Protein AF-A0A973Q131-F1 (afdb_monomer)

Secondary structure (DSSP, 8-state):
-HHHHHHHHHHHHHHHHHHTTTTTTS-PPPGGGSHHHHHHHTS-HHHHHHHHHHHHHHHHH-SS--TTHHHHHHHTTS-----HHHHHHHHHHHHTSSTT-----HHHHHHHHHHHHTS-HHHHHHHHHHHHHHHHHGGGS-S-HHHHHHHHHHHHHTS---TTS--TTSS-TTSSHHHHHHHHTHHHHTSTTHHHHHHHHTT--SSSPPHHHHHHHHHHHHT-TTHHHHHHHHHHHHHTPPPEEEEEE-TTS-EEEEEES--HHHHHHHHHHHHHHHHHHHHTTSSSS-PPPHHHHHHHHHHHHHHHHSPGGG-SSS-S-HHHHHHHHHHHTT--HHHHHHHHHHHHHGGGT---HHHHHHHHHHHHHHHHHTTS-HHHHHGGG---TT--TTSEEEEE-TTS-EEEEEE-TTS-EEEEEE-TTS-EESS--TTHHHHSHHHHHHHHHHHHHHHHHHHHHHHHHHHHHHHT-EEEHHHHIIIIIT-TTHHHHHTTS-EEEE-GGGTTT----------PPPP--------------------------------------------------------------------------------------BTTTBEEEEEEEETTEEEEE-TTS-EEE--TTSEEEE--GGGS-HHHHHHHHHHHHHTT--BSSSSTT----PPPHHHHHH-S-B-TTTT-EEEHHHHHHHHHHTT-EEPPPBTTTTBSEEEEEEEEP-SSS-EEEEEEEEEE-GGG-B-TTSBBSEEEEEEEEEEEE-TTS--EE--GGGS-HHHHHHHHHHHHHHHHHHBGGG-TTGGG-TT-TTHHHHHHHHHSPPPHHHHHHHHHHHHHGGGSTTGGGEEEETTEEEEE-SS-EEEEETTT--EEETTTTEEE--PPPSS--GGGGGS--SB--SS-HHHHHHHHHHHHTTGGG---HHHHTTSPPPPGGGGG--SS-------

Foldseek 3Di:
DLVVLLVQLVVQLVVLQVVCPPDPVDDDDDLCVGSNSVSLVPDDLVSNLSSLLSLLLCCQQDPDDCRSLVVLVVSLVDPHQADLVSLLVLLCSLLPVPPRRFADEPSSLSNSLSRLVNYDLVSLVVCQVSLLSSLQCLVLHPDDPVSSVVSNVSSQVSQQDDPLRARQLQLHPQKPLSVVLCVVQSVLSSAWLQNVLLVLQLPAPDLDDDPVSLVVNVVSPVRGLSNQVSLLVSLVSLLPFDWIWGWDAHNRRDTDIDTARYYSRVLSSNLSSLSSLLVLCVVVVPDDRPGDPLLSSLVSLLSQLLQQQADDVLDDQHGSHPSSNLSSLVSLLPDADPSVLSSLQSLVVSVVRGRHPVSNVSSVVSLCSHQLVVLHDSLVSNLVPQDLLCFAQQLKHWDQAPQRKIWMWGQALLRQTAIWIQHNVRDIDRDDDPSCVPRVVVVVVVVVVSSVVLRVSSVVLLVSQVLQQLAQDKDFLQCCCVSACRRSRRNSQQLLFKKKWFDPVVVVPDPDDDDPDDDDDDDDDDDDDDDDDDDDDDDDDDDDDDDDDDDDDDDDDDDDDDDDDDDDDDDDDDDDDDDDDDDDDDDDDDDDDDDDDDDPDPDDQPADDFPPRMHMARWDDDPPFTWGQALVRGTGTRDRGMMMTGDACVSGDPVRLLSVLLSLVVVLSARQAQGSLAFADFQDPVLVVVFFWDFPQFFFKFQVVQLCVLCVVSQWDKDFDFPDPQHFKIKTKHFRNHRGQKTKMKIWIKGAPVVQDADPVGTGRMITTGIIGMWMDGNPDDTDTGTPVPQDSSSVTSVVSSVCVSSLCRGPLQQLCSCVPPPNPCVPVSVCQVQHAADSSLVSLLSQCVSFLCVDPQVVAWDDDHQWIWGDAQQFIWTQGSSRRWIATPDPRHTFRDDDDPQDDPVLVPTRDSYDDRCDSSSSNVVVRVCRNHVVPDDPCSRVVSTGDGDPVVPPPPPDDDDDDDD

pLDDT: mean 78.22, std 21.11, range [23.59, 98.5]

Radius of gyration: 39.35 Å; Cα contacts (8 Å, |Δi|>4): 1500; chains: 1; bounding box: 102×89×124 Å

Structure (mmCIF, N/CA/C/O backbone):
data_AF-A0A973Q131-F1
#
_entry.id   AF-A0A973Q131-F1
#
loop_
_atom_site.group_PDB
_atom_site.id
_atom_site.type_symbol
_atom_site.label_atom_id
_atom_site.label_alt_id
_atom_site.label_comp_id
_atom_site.label_asym_id
_atom_site.label_entity_id
_atom_site.label_seq_id
_atom_site.pdbx_PDB_ins_code
_atom_site.Cartn_x
_atom_site.Cartn_y
_atom_site.Cartn_z
_atom_site.occupancy
_atom_site.B_iso_or_equiv
_atom_site.auth_seq_id
_atom_site.auth_comp_id
_atom_site.auth_asym_id
_atom_site.auth_atom_id
_atom_site.pdbx_PDB_model_num
ATOM 1 N N . MET A 1 1 ? 30.524 19.288 -63.858 1.00 65.75 1 MET A N 1
ATOM 2 C CA . MET A 1 1 ? 30.103 17.872 -63.722 1.00 65.75 1 MET A CA 1
ATOM 3 C C . MET A 1 1 ? 29.167 17.639 -62.530 1.00 65.75 1 MET A C 1
ATOM 5 O O . MET A 1 1 ? 28.009 17.323 -62.766 1.00 65.75 1 MET A O 1
ATOM 9 N N . ALA A 1 2 ? 29.603 17.860 -61.280 1.00 70.31 2 ALA A N 1
ATOM 10 C CA . ALA A 1 2 ? 28.833 17.534 -60.063 1.00 70.31 2 ALA A CA 1
ATOM 11 C C . ALA A 1 2 ? 27.379 18.064 -60.026 1.00 70.31 2 ALA A C 1
ATOM 13 O O . ALA A 1 2 ? 26.468 17.315 -59.687 1.00 70.31 2 ALA A O 1
ATOM 14 N N . ILE A 1 3 ? 27.134 19.309 -60.457 1.00 77.56 3 ILE A N 1
ATOM 15 C CA . ILE A 1 3 ? 25.781 19.905 -60.529 1.00 77.56 3 ILE A CA 1
ATOM 16 C C . ILE A 1 3 ? 24.842 19.093 -61.445 1.00 77.56 3 ILE A C 1
ATOM 18 O O . ILE A 1 3 ? 23.677 18.875 -61.117 1.00 77.56 3 ILE A O 1
ATOM 22 N N . LEU A 1 4 ? 25.350 18.588 -62.576 1.00 82.38 4 LEU A N 1
ATOM 23 C CA . LEU A 1 4 ? 24.574 17.762 -63.508 1.00 82.38 4 LEU A CA 1
ATOM 24 C C . LEU A 1 4 ? 24.273 16.379 -62.917 1.00 82.38 4 LEU A C 1
ATOM 26 O O . LEU A 1 4 ? 23.176 15.857 -63.121 1.00 82.38 4 LEU A O 1
ATOM 30 N N . LEU A 1 5 ? 25.214 15.803 -62.160 1.00 83.94 5 LEU A N 1
ATOM 31 C CA . LEU A 1 5 ? 25.015 14.542 -61.444 1.00 83.94 5 LEU A CA 1
ATOM 32 C C . LEU A 1 5 ? 23.944 14.693 -60.352 1.00 83.94 5 LEU A C 1
ATOM 34 O O . LEU A 1 5 ? 22.986 13.923 -60.346 1.00 83.94 5 LEU A O 1
ATOM 38 N N . ALA A 1 6 ? 24.028 15.733 -59.517 1.00 84.44 6 ALA A N 1
ATOM 39 C CA . ALA A 1 6 ? 23.012 16.067 -58.515 1.00 84.44 6 ALA A CA 1
ATOM 40 C C . ALA A 1 6 ? 21.615 16.249 -59.143 1.00 84.44 6 ALA A C 1
ATOM 42 O O . ALA A 1 6 ? 20.638 15.647 -58.696 1.00 84.44 6 ALA A O 1
ATOM 43 N N . ALA A 1 7 ? 21.515 16.986 -60.255 1.00 85.00 7 ALA A N 1
ATOM 44 C CA . ALA A 1 7 ? 20.255 17.161 -60.979 1.00 85.00 7 ALA A CA 1
ATOM 45 C C . ALA A 1 7 ? 19.725 15.859 -61.619 1.00 85.00 7 ALA A C 1
ATOM 47 O O . ALA A 1 7 ? 18.514 15.709 -61.803 1.00 85.00 7 ALA A O 1
ATOM 48 N N . ARG A 1 8 ? 20.591 14.907 -62.000 1.00 86.81 8 ARG A N 1
ATOM 49 C CA . ARG A 1 8 ? 20.172 13.564 -62.455 1.00 86.81 8 ARG A CA 1
ATOM 50 C C . ARG A 1 8 ? 19.682 12.710 -61.283 1.00 86.81 8 ARG A C 1
ATOM 52 O O . ARG A 1 8 ? 18.611 12.122 -61.400 1.00 86.81 8 ARG A O 1
ATOM 59 N N . LEU A 1 9 ? 20.399 12.709 -60.158 1.00 85.38 9 LEU A N 1
ATOM 60 C CA . LEU A 1 9 ? 20.030 11.987 -58.935 1.00 85.38 9 LEU A CA 1
ATOM 61 C C . LEU A 1 9 ? 18.691 12.475 -58.366 1.00 85.38 9 LEU A C 1
ATOM 63 O O . LEU A 1 9 ? 17.813 11.656 -58.112 1.00 85.38 9 LEU A O 1
ATOM 67 N N . ASN A 1 10 ? 18.475 13.791 -58.270 1.00 84.19 10 ASN A N 1
ATOM 68 C CA . ASN A 1 10 ? 17.210 14.353 -57.779 1.00 84.19 10 ASN A CA 1
ATOM 69 C C . ASN A 1 10 ? 16.024 13.995 -58.690 1.00 84.19 10 ASN A C 1
ATOM 71 O O . ASN A 1 10 ? 14.941 13.682 -58.198 1.00 84.19 10 ASN A O 1
ATOM 75 N N . ARG A 1 11 ? 16.223 13.959 -60.018 1.00 84.44 11 ARG A N 1
ATOM 76 C CA . ARG A 1 11 ? 15.192 13.498 -60.966 1.00 84.44 11 ARG A CA 1
ATOM 77 C C . ARG A 1 11 ? 14.922 11.996 -60.868 1.00 84.44 11 ARG A C 1
ATOM 79 O O . ARG A 1 11 ? 13.764 11.606 -60.973 1.00 84.44 11 ARG A O 1
ATOM 86 N N . ALA A 1 12 ? 15.948 11.173 -60.645 1.00 83.06 12 ALA A N 1
ATOM 87 C CA . ALA A 1 12 ? 15.788 9.738 -60.415 1.00 83.06 12 ALA A CA 1
ATOM 88 C C . ALA A 1 12 ? 15.027 9.467 -59.102 1.00 83.06 12 ALA A C 1
ATOM 90 O O . ALA A 1 12 ? 13.991 8.810 -59.132 1.00 83.06 12 ALA A O 1
ATOM 91 N N . MET A 1 13 ? 15.439 10.087 -57.987 1.00 80.44 13 MET A N 1
ATOM 92 C CA . MET A 1 13 ? 14.739 9.997 -56.695 1.00 80.44 13 MET A CA 1
ATOM 93 C C . MET A 1 13 ? 13.278 10.455 -56.773 1.00 80.44 13 MET A C 1
ATOM 95 O O . MET A 1 13 ? 12.404 9.835 -56.171 1.00 80.44 13 MET A O 1
ATOM 99 N N . ALA A 1 14 ? 12.989 11.527 -57.518 1.00 77.00 14 ALA A N 1
ATOM 100 C CA . ALA A 1 14 ? 11.626 12.031 -57.685 1.00 77.00 14 ALA A CA 1
ATOM 101 C C . ALA A 1 14 ? 10.723 11.105 -58.524 1.00 77.00 14 ALA A C 1
ATOM 103 O O . ALA A 1 14 ? 9.500 11.220 -58.434 1.00 77.00 14 ALA A O 1
ATOM 104 N N . ARG A 1 15 ? 11.304 10.213 -59.339 1.00 75.56 15 ARG A N 1
ATOM 105 C CA . ARG A 1 15 ? 10.580 9.186 -60.103 1.00 75.56 15 ARG A CA 1
ATOM 106 C C . ARG A 1 15 ? 10.419 7.906 -59.293 1.00 75.56 15 ARG A C 1
ATOM 108 O O . ARG A 1 15 ? 9.284 7.489 -59.086 1.00 75.56 15 ARG A O 1
ATOM 115 N N . ASP A 1 16 ? 11.508 7.388 -58.723 1.00 72.81 16 ASP A N 1
ATOM 116 C CA . ASP A 1 16 ? 11.469 6.242 -57.805 1.00 72.81 16 ASP A CA 1
ATOM 117 C C . ASP A 1 16 ? 10.469 6.513 -56.662 1.00 72.81 16 ASP A C 1
ATOM 119 O O . ASP A 1 16 ? 9.586 5.708 -56.396 1.00 72.81 16 ASP A O 1
ATOM 123 N N . GLY A 1 17 ? 10.501 7.709 -56.064 1.00 63.72 17 GLY A N 1
ATOM 124 C CA . GLY A 1 17 ? 9.565 8.136 -55.017 1.00 63.72 17 GLY A CA 1
ATOM 125 C C . GLY A 1 17 ? 8.120 8.416 -55.464 1.00 63.72 17 GLY A C 1
ATOM 126 O O . GLY A 1 17 ? 7.289 8.705 -54.604 1.00 63.72 17 GLY A O 1
ATOM 127 N N . LYS A 1 18 ? 7.807 8.369 -56.768 1.00 61.19 18 LYS A N 1
ATOM 128 C CA . LYS A 1 18 ? 6.427 8.346 -57.296 1.00 61.19 18 LYS A CA 1
ATOM 129 C C . LYS A 1 18 ? 5.943 6.913 -57.527 1.00 61.19 18 LYS A C 1
ATOM 131 O O . LYS A 1 18 ? 4.793 6.624 -57.225 1.00 61.19 18 LYS A O 1
ATOM 136 N N . GLU A 1 19 ? 6.817 6.028 -58.007 1.00 54.75 19 GLU A N 1
ATOM 137 C CA . GLU A 1 19 ? 6.521 4.599 -58.206 1.00 54.75 19 GLU A CA 1
ATOM 138 C C . GLU A 1 19 ? 6.392 3.838 -56.869 1.00 54.75 19 GLU A C 1
ATOM 140 O O . GLU A 1 19 ? 5.532 2.978 -56.710 1.00 54.75 19 GLU A O 1
ATOM 145 N N . VAL A 1 20 ? 7.197 4.204 -55.866 1.00 50.75 20 VAL A N 1
ATOM 146 C CA . VAL A 1 20 ? 7.255 3.573 -54.530 1.00 50.75 20 VAL A CA 1
ATOM 147 C C . VAL A 1 20 ? 5.973 3.735 -53.696 1.00 50.75 20 VAL A C 1
ATOM 149 O O . VAL A 1 20 ? 5.786 3.010 -52.719 1.00 50.75 20 VAL A O 1
ATOM 152 N N . GLY A 1 21 ? 5.062 4.635 -54.081 1.00 43.19 21 GLY A N 1
ATOM 153 C CA . GLY A 1 21 ? 3.852 4.969 -53.318 1.00 43.19 21 GLY A CA 1
ATOM 154 C C . GLY A 1 21 ? 2.820 3.844 -53.142 1.00 43.19 21 GLY A C 1
ATOM 155 O O . GLY A 1 21 ? 1.849 4.057 -52.421 1.00 43.19 21 GLY A O 1
ATOM 156 N N . GLN A 1 22 ? 3.000 2.679 -53.780 1.00 41.00 22 GLN A N 1
ATOM 157 C CA . GLN A 1 22 ? 2.048 1.557 -53.720 1.00 41.00 22 GLN A CA 1
ATOM 158 C C . GLN A 1 22 ? 2.646 0.203 -53.276 1.00 41.00 22 GLN A C 1
ATOM 160 O O . GLN A 1 22 ? 1.898 -0.620 -52.754 1.00 41.00 22 GLN A O 1
ATOM 165 N N . GLU A 1 23 ? 3.958 -0.044 -53.411 1.00 39.41 23 GLU A N 1
ATOM 166 C CA . GLU A 1 23 ? 4.526 -1.402 -53.227 1.00 39.41 23 GLU A CA 1
ATOM 167 C C . GLU A 1 23 ? 5.399 -1.615 -51.977 1.00 39.41 23 GLU A C 1
ATOM 169 O O . GLU A 1 23 ? 5.463 -2.731 -51.467 1.00 39.41 23 GLU A O 1
ATOM 174 N N . VAL A 1 24 ? 6.055 -0.587 -51.421 1.00 42.12 24 VAL A N 1
ATOM 175 C CA . VAL A 1 24 ? 7.143 -0.793 -50.426 1.00 42.12 24 VAL A CA 1
ATOM 176 C C . VAL A 1 24 ? 6.675 -1.314 -49.051 1.00 42.12 24 VAL A C 1
ATOM 178 O O . VAL A 1 24 ? 7.488 -1.737 -48.230 1.00 42.12 24 VAL A O 1
ATOM 181 N N . ALA A 1 25 ? 5.365 -1.428 -48.819 1.00 40.25 25 ALA A N 1
ATOM 182 C CA . ALA A 1 25 ? 4.831 -2.210 -47.700 1.00 40.25 25 ALA A CA 1
ATOM 183 C C . ALA A 1 25 ? 5.041 -3.739 -47.850 1.00 40.25 25 ALA A C 1
ATOM 185 O O . ALA A 1 25 ? 4.879 -4.465 -46.867 1.00 40.25 25 ALA A O 1
ATOM 186 N N . LYS A 1 26 ? 5.376 -4.247 -49.050 1.00 37.69 26 LYS A N 1
ATOM 187 C CA . LYS A 1 26 ? 5.462 -5.685 -49.367 1.00 37.69 26 LYS A CA 1
ATOM 188 C C . LYS A 1 26 ? 6.632 -6.050 -50.302 1.00 37.69 26 LYS A C 1
ATOM 190 O O . LYS A 1 26 ? 6.423 -6.409 -51.452 1.00 37.69 26 LYS A O 1
ATOM 195 N N . GLY A 1 27 ? 7.842 -6.113 -49.746 1.00 42.28 27 GLY A N 1
ATOM 196 C CA . GLY A 1 27 ? 8.954 -6.873 -50.344 1.00 42.28 27 GLY A CA 1
ATOM 197 C C . GLY A 1 27 ? 9.771 -6.131 -51.409 1.00 42.28 27 GLY A C 1
ATOM 198 O O . GLY A 1 27 ? 9.270 -5.298 -52.150 1.00 42.28 27 GLY A O 1
ATOM 199 N N . GLY A 1 28 ? 11.077 -6.393 -51.419 1.00 53.66 28 GLY A N 1
ATOM 200 C CA . GLY A 1 28 ? 12.060 -5.609 -52.161 1.00 53.66 28 GLY A CA 1
ATOM 201 C C . GLY A 1 28 ? 11.977 -5.726 -53.684 1.00 53.66 28 GLY A C 1
ATOM 202 O O . GLY A 1 28 ? 12.092 -6.820 -54.224 1.00 53.66 28 GLY A O 1
ATOM 203 N N . ARG A 1 29 ? 11.938 -4.567 -54.352 1.00 56.38 29 ARG A N 1
ATOM 204 C CA . ARG A 1 29 ? 12.684 -4.381 -55.607 1.00 56.38 29 ARG A CA 1
ATOM 205 C C . ARG A 1 29 ? 14.177 -4.376 -55.279 1.00 56.38 29 ARG A C 1
ATOM 207 O O . ARG A 1 29 ? 14.579 -3.791 -54.263 1.00 56.38 29 ARG A O 1
ATOM 214 N N . GLU A 1 30 ? 15.006 -4.984 -56.117 1.00 65.88 30 GLU A N 1
ATOM 215 C CA . GLU A 1 30 ? 16.453 -4.893 -55.937 1.00 65.88 30 GLU A CA 1
ATOM 216 C C . GLU A 1 30 ? 16.937 -3.464 -56.214 1.00 65.88 30 GLU A C 1
ATOM 218 O O . GLU A 1 30 ? 16.391 -2.740 -57.049 1.00 65.88 30 GLU A O 1
ATOM 223 N N . PHE A 1 31 ? 18.000 -3.025 -55.528 1.00 73.12 31 PHE A N 1
ATOM 224 C CA . PHE A 1 31 ? 18.518 -1.665 -55.718 1.00 73.12 31 PHE A CA 1
ATOM 225 C C . PHE A 1 31 ? 18.851 -1.381 -57.189 1.00 73.12 31 PHE A C 1
ATOM 227 O O . PHE A 1 31 ? 18.526 -0.303 -57.685 1.00 73.12 31 PHE A O 1
ATOM 234 N N . ALA A 1 32 ? 19.419 -2.365 -57.894 1.00 75.31 32 ALA A N 1
ATOM 235 C CA . ALA A 1 32 ? 19.768 -2.284 -59.310 1.00 75.31 32 ALA A CA 1
ATOM 236 C C . ALA A 1 32 ? 18.570 -2.013 -60.246 1.00 75.31 32 ALA A C 1
ATOM 238 O O . ALA A 1 32 ? 18.770 -1.522 -61.355 1.00 75.31 32 ALA A O 1
ATOM 239 N N . GLU A 1 33 ? 17.335 -2.269 -59.809 1.00 74.81 33 GLU A N 1
ATOM 240 C CA . GLU A 1 33 ? 16.113 -2.060 -60.596 1.00 74.81 33 GLU A CA 1
ATOM 241 C C . GLU A 1 33 ? 15.548 -0.635 -60.465 1.00 74.81 33 GLU A C 1
ATOM 243 O O . GLU A 1 33 ? 14.738 -0.201 -61.292 1.00 74.81 33 GLU A O 1
ATOM 2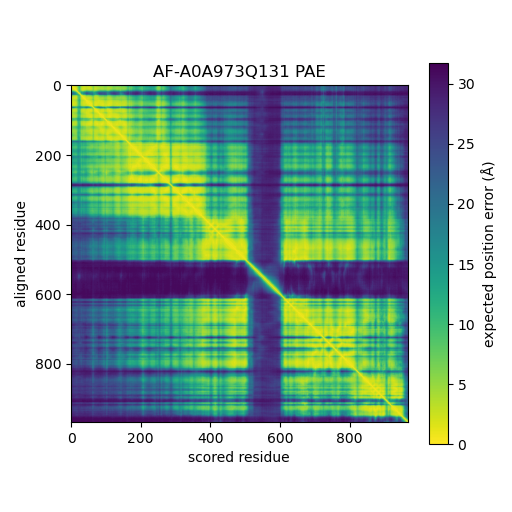48 N N . THR A 1 34 ? 15.989 0.121 -59.456 1.00 79.38 34 THR A N 1
ATOM 249 C CA . THR A 1 34 ? 15.594 1.524 -59.245 1.00 79.38 34 THR A CA 1
ATOM 250 C C . THR A 1 34 ? 16.296 2.462 -60.236 1.00 79.38 34 THR A C 1
ATOM 252 O O . THR A 1 34 ? 17.397 2.171 -60.717 1.00 79.38 34 THR A O 1
ATOM 255 N N . GLN A 1 35 ? 15.700 3.617 -60.555 1.00 82.56 35 GLN A N 1
ATOM 256 C CA . GLN A 1 35 ? 16.344 4.603 -61.434 1.00 82.56 35 GLN A CA 1
ATOM 257 C C . GLN A 1 35 ? 17.601 5.194 -60.780 1.00 82.56 35 GLN A C 1
ATOM 259 O O . GLN A 1 35 ? 18.595 5.427 -61.474 1.00 82.56 35 GLN A O 1
ATOM 264 N N . VAL A 1 36 ? 17.592 5.389 -59.455 1.00 82.81 36 VAL A N 1
ATOM 265 C CA . VAL A 1 36 ? 18.784 5.785 -58.689 1.00 82.81 36 VAL A CA 1
ATOM 266 C C . VAL A 1 36 ? 19.852 4.692 -58.733 1.00 82.81 36 VAL A C 1
ATOM 268 O O . VAL A 1 36 ? 21.009 5.011 -58.986 1.00 82.81 36 VAL A O 1
ATOM 271 N N . GLY A 1 37 ? 19.497 3.420 -58.541 1.00 81.06 37 GLY A N 1
ATOM 272 C CA . GLY A 1 37 ? 20.459 2.317 -58.534 1.00 81.06 37 GLY A CA 1
ATOM 273 C C . GLY A 1 37 ? 21.086 2.039 -59.895 1.00 81.06 37 GLY A C 1
ATOM 274 O O . GLY A 1 37 ? 22.312 1.972 -59.973 1.00 81.06 37 GLY A O 1
ATOM 275 N N . ARG A 1 38 ? 20.299 2.004 -60.983 1.00 84.44 38 ARG A N 1
ATOM 276 C CA . ARG A 1 38 ? 20.845 1.940 -62.355 1.00 84.44 38 ARG A CA 1
ATOM 277 C C . ARG A 1 38 ? 21.828 3.075 -62.631 1.00 84.44 38 ARG A C 1
ATOM 279 O O . ARG A 1 38 ? 22.879 2.845 -63.223 1.00 84.44 38 ARG A O 1
ATOM 286 N N . LEU A 1 39 ? 21.499 4.294 -62.193 1.00 85.88 39 LEU A N 1
ATOM 287 C CA . LEU A 1 39 ? 22.383 5.444 -62.352 1.00 85.88 39 LEU A CA 1
ATOM 288 C C . LEU A 1 39 ? 23.666 5.272 -61.530 1.00 85.88 39 LEU A C 1
ATOM 290 O O . LEU A 1 39 ? 24.743 5.386 -62.095 1.00 85.88 39 LEU A O 1
ATOM 294 N N . VAL A 1 40 ? 23.554 4.983 -60.230 1.00 84.50 40 VAL A N 1
ATOM 295 C CA . VAL A 1 40 ? 24.675 4.905 -59.276 1.00 84.50 40 VAL A CA 1
ATOM 296 C C . VAL A 1 40 ? 25.629 3.747 -59.575 1.00 84.50 40 VAL A C 1
ATOM 298 O O . VAL A 1 40 ? 26.842 3.943 -59.535 1.00 84.50 40 VAL A O 1
ATOM 301 N N . LEU A 1 41 ? 25.121 2.554 -59.894 1.00 82.25 41 LEU A N 1
ATOM 302 C CA . LEU A 1 41 ? 25.963 1.381 -60.163 1.00 82.25 41 LEU A CA 1
ATOM 303 C C . LEU A 1 41 ? 26.797 1.539 -61.447 1.00 82.25 41 LEU A C 1
ATOM 305 O O . LEU A 1 41 ? 27.894 0.991 -61.523 1.00 82.25 41 LEU A O 1
ATOM 309 N N . GLY A 1 42 ? 26.323 2.335 -62.413 1.00 84.81 42 GLY A N 1
ATOM 310 C CA . GLY A 1 42 ? 27.051 2.672 -63.641 1.00 84.81 42 GLY A CA 1
ATOM 311 C C . GLY A 1 42 ? 28.088 3.800 -63.510 1.00 84.81 42 GLY A C 1
ATOM 312 O O . GLY A 1 42 ? 28.754 4.116 -64.492 1.00 84.81 42 GLY A O 1
ATOM 313 N N . LEU A 1 43 ? 28.233 4.432 -62.339 1.00 88.75 43 LEU A N 1
ATOM 314 C CA . LEU A 1 43 ? 29.200 5.519 -62.120 1.00 88.75 43 LEU A CA 1
ATOM 315 C C . LEU A 1 43 ? 30.622 5.001 -61.843 1.00 88.75 43 LEU A C 1
ATOM 317 O O . LEU A 1 43 ? 30.809 3.880 -61.358 1.00 88.75 43 LEU A O 1
ATOM 321 N N . SER A 1 44 ? 31.621 5.862 -62.069 1.00 90.88 44 SER A N 1
ATOM 322 C CA . SER A 1 44 ? 32.992 5.684 -61.564 1.00 90.88 44 SER A CA 1
ATOM 323 C C . SER A 1 44 ? 33.031 5.743 -60.025 1.00 90.88 44 SER A C 1
ATOM 325 O O . SER A 1 44 ? 32.101 6.263 -59.413 1.00 90.88 44 SER A O 1
ATOM 327 N N . GLU A 1 45 ? 34.085 5.244 -59.364 1.00 90.94 45 GLU A N 1
ATOM 328 C CA . GLU A 1 45 ? 34.194 5.343 -57.891 1.00 90.94 45 GLU A CA 1
ATOM 329 C C . GLU A 1 45 ? 34.111 6.799 -57.378 1.00 90.94 45 GLU A C 1
ATOM 331 O O . GLU A 1 45 ? 33.278 7.050 -56.499 1.00 90.94 45 GLU A O 1
ATOM 336 N N . PRO A 1 46 ? 34.837 7.784 -57.953 1.00 90.25 46 PRO A N 1
ATOM 337 C CA . PRO A 1 46 ? 34.710 9.180 -57.537 1.00 90.25 46 PRO A CA 1
ATOM 338 C C . PRO A 1 46 ? 33.296 9.743 -57.712 1.00 90.25 46 PRO A C 1
ATOM 340 O O . PRO A 1 46 ? 32.815 10.477 -56.845 1.00 90.25 46 PRO A O 1
ATOM 343 N N . ASP A 1 47 ? 32.605 9.368 -58.792 1.00 89.38 47 ASP A N 1
ATOM 344 C CA . ASP A 1 47 ? 31.226 9.791 -59.045 1.00 89.38 47 ASP A CA 1
ATOM 345 C C . ASP A 1 47 ? 30.220 9.085 -58.115 1.00 89.38 47 ASP A C 1
ATOM 347 O O . ASP A 1 47 ? 29.254 9.716 -57.684 1.00 89.38 47 ASP A O 1
ATOM 351 N N . ARG A 1 48 ? 30.446 7.817 -57.728 1.00 90.75 48 ARG A N 1
ATOM 352 C CA . ARG A 1 48 ? 29.648 7.121 -56.693 1.00 90.75 48 ARG A CA 1
ATOM 353 C C . ARG A 1 48 ? 29.807 7.785 -55.332 1.00 90.75 48 ARG A C 1
ATOM 355 O O . ARG A 1 48 ? 28.811 7.989 -54.641 1.00 90.75 48 ARG A O 1
ATOM 362 N N . ARG A 1 49 ? 31.031 8.169 -54.960 1.00 92.56 49 ARG A N 1
ATOM 363 C CA . ARG A 1 49 ? 31.314 8.906 -53.720 1.00 92.56 49 ARG A CA 1
ATOM 364 C C . ARG A 1 49 ? 30.653 10.287 -53.725 1.00 92.56 49 ARG A C 1
ATOM 366 O O . ARG A 1 49 ? 30.003 10.658 -52.748 1.00 92.56 49 ARG A O 1
ATOM 373 N N . ALA A 1 50 ? 30.724 11.013 -54.843 1.00 91.00 50 ALA A N 1
ATOM 374 C CA . ALA A 1 50 ? 30.001 12.275 -55.021 1.00 91.00 50 ALA A CA 1
ATOM 375 C C . ALA A 1 50 ? 28.471 12.086 -54.950 1.00 91.00 50 ALA A C 1
ATOM 377 O O . ALA A 1 50 ? 27.780 12.879 -54.307 1.00 91.00 50 ALA A O 1
ATOM 378 N N . ALA A 1 51 ? 27.939 11.012 -55.545 1.00 90.25 51 ALA A N 1
ATOM 379 C CA . ALA A 1 51 ? 26.528 10.653 -55.445 1.00 90.25 51 ALA A CA 1
ATOM 380 C C . ALA A 1 51 ? 26.116 10.325 -54.000 1.00 90.25 51 ALA A C 1
ATOM 382 O O . ALA A 1 51 ? 25.064 10.781 -53.562 1.00 90.25 51 ALA A O 1
ATOM 383 N N . ALA A 1 52 ? 26.945 9.609 -53.236 1.00 92.19 52 ALA A N 1
ATOM 384 C CA . ALA A 1 52 ? 26.693 9.301 -51.829 1.00 92.19 52 ALA A CA 1
ATOM 385 C C . ALA A 1 52 ? 26.679 10.557 -50.943 1.00 92.19 52 ALA A C 1
ATOM 387 O O . ALA A 1 52 ? 25.745 10.739 -50.160 1.00 92.19 52 ALA A O 1
ATOM 388 N N . LEU A 1 53 ? 27.642 11.470 -51.122 1.00 93.00 53 LEU A N 1
ATOM 389 C CA . LEU A 1 53 ? 27.645 12.770 -50.439 1.00 93.00 53 LEU A CA 1
ATOM 390 C C . LEU A 1 53 ? 26.396 13.594 -50.775 1.00 93.00 53 LEU A C 1
ATOM 392 O O . LEU A 1 53 ? 25.841 14.232 -49.879 1.00 93.00 53 LEU A O 1
ATOM 396 N N . HIS A 1 54 ? 25.938 13.575 -52.029 1.00 91.00 54 HIS A N 1
ATOM 397 C CA . HIS A 1 54 ? 24.722 14.277 -52.449 1.00 91.00 54 HIS A CA 1
ATOM 398 C C . HIS A 1 54 ? 23.456 13.642 -51.853 1.00 91.00 54 HIS A C 1
ATOM 400 O O . HIS A 1 54 ? 22.720 14.301 -51.122 1.00 91.00 54 HIS A O 1
ATOM 406 N N . LEU A 1 55 ? 23.241 12.343 -52.076 1.00 89.38 55 LEU A N 1
ATOM 407 C CA . LEU A 1 55 ? 22.057 11.608 -51.613 1.00 89.38 55 LEU A CA 1
ATOM 408 C C . LEU A 1 55 ? 21.908 11.637 -50.084 1.00 89.38 55 LEU A C 1
ATOM 410 O O . LEU A 1 55 ? 20.803 11.827 -49.586 1.00 89.38 55 LEU A O 1
ATOM 414 N N . HIS A 1 56 ? 23.009 11.530 -49.334 1.00 91.44 56 HIS A N 1
ATOM 415 C CA . HIS A 1 56 ? 22.983 11.662 -47.875 1.00 91.44 56 HIS A CA 1
ATOM 416 C C . HIS A 1 56 ? 22.573 13.071 -47.416 1.00 91.44 56 HIS A C 1
ATOM 418 O O . HIS A 1 56 ? 21.889 13.221 -46.408 1.00 91.44 56 HIS A O 1
ATOM 424 N N . LYS A 1 57 ? 22.956 14.124 -48.155 1.00 89.62 57 LYS A N 1
ATOM 425 C CA . LYS A 1 57 ? 22.560 15.506 -47.838 1.00 89.62 57 LYS A CA 1
ATOM 426 C C . LYS A 1 57 ? 21.061 15.706 -48.054 1.00 89.62 57 LYS A C 1
ATOM 428 O O . LYS A 1 57 ? 20.395 16.240 -47.172 1.00 89.62 57 LYS A O 1
ATOM 433 N N . GLU A 1 58 ? 20.548 15.261 -49.199 1.00 86.69 58 GLU A N 1
ATOM 434 C CA . GLU A 1 58 ? 19.119 15.330 -49.532 1.00 86.69 58 GLU A CA 1
ATOM 435 C C . GLU A 1 58 ? 18.276 14.529 -48.527 1.00 86.69 58 GLU A C 1
ATOM 437 O O . GLU A 1 58 ? 17.276 15.039 -48.026 1.00 86.69 58 GLU A O 1
ATOM 442 N N . LEU A 1 59 ? 18.730 13.325 -48.152 1.00 86.00 59 LEU A N 1
ATOM 443 C CA . LEU A 1 59 ? 18.100 12.497 -47.122 1.00 86.00 59 LEU A CA 1
ATOM 444 C C . LEU A 1 59 ? 17.985 13.259 -45.790 1.00 86.00 59 LEU A C 1
ATOM 446 O O . LEU A 1 59 ? 16.879 13.400 -45.270 1.00 86.00 59 LEU A O 1
ATOM 450 N N . CYS A 1 60 ? 19.087 13.823 -45.279 1.00 86.25 60 CYS A N 1
ATOM 451 C CA . CYS A 1 60 ? 19.097 14.586 -44.024 1.00 86.25 60 CYS A CA 1
ATOM 452 C C . CYS A 1 60 ? 18.249 15.875 -44.059 1.00 86.25 60 CYS A C 1
ATOM 454 O O . CYS A 1 60 ? 17.735 16.287 -43.020 1.00 86.25 60 CYS A O 1
ATOM 456 N N . LEU A 1 61 ? 18.102 16.523 -45.221 1.00 82.00 61 LEU A N 1
ATOM 457 C CA . LEU A 1 61 ? 17.284 17.736 -45.384 1.00 82.00 61 LEU A CA 1
ATOM 458 C C . LEU A 1 61 ? 15.794 17.449 -45.634 1.00 82.00 61 LEU A C 1
ATOM 460 O O . LEU A 1 61 ? 14.970 18.362 -45.535 1.00 82.00 61 LEU A O 1
ATOM 464 N N . SER A 1 62 ? 15.428 16.210 -45.966 1.00 72.38 62 SER A N 1
ATOM 465 C CA . SER A 1 62 ? 14.048 15.853 -46.290 1.00 72.38 62 SER A CA 1
ATOM 466 C C . SER A 1 62 ? 13.144 15.835 -45.046 1.00 72.38 62 SER A C 1
ATOM 468 O O . SER A 1 62 ? 13.388 15.130 -44.070 1.00 72.38 62 SER A O 1
ATOM 470 N N . SER A 1 63 ? 12.060 16.617 -45.075 1.00 57.47 63 SER A N 1
ATOM 471 C CA . SER A 1 63 ? 11.046 16.642 -44.007 1.00 57.47 63 SER A CA 1
ATOM 472 C C . SER A 1 63 ? 9.960 15.576 -44.183 1.00 57.47 63 SER A C 1
ATOM 474 O O . SER A 1 63 ? 9.409 15.095 -43.197 1.00 57.47 63 SER A O 1
ATOM 476 N N . HIS A 1 64 ? 9.672 15.182 -45.429 1.00 51.00 64 HIS A N 1
ATOM 477 C CA . HIS A 1 64 ? 8.734 14.114 -45.775 1.00 51.00 64 HIS A CA 1
ATOM 478 C C . HIS A 1 64 ? 9.190 13.374 -47.042 1.00 51.00 64 HIS A C 1
ATOM 480 O O . HIS A 1 64 ? 9.021 13.904 -48.143 1.00 51.00 64 HIS A O 1
ATOM 486 N N . ARG A 1 65 ? 9.733 12.156 -46.872 1.00 52.84 65 ARG A N 1
ATOM 487 C CA . ARG A 1 65 ? 9.757 10.980 -47.786 1.00 52.84 65 ARG A CA 1
ATOM 488 C C . ARG A 1 65 ? 10.914 10.057 -47.386 1.00 52.84 65 ARG A C 1
ATOM 490 O O . ARG A 1 65 ? 12.018 10.527 -47.177 1.00 52.84 65 ARG A O 1
ATOM 497 N N . GLN A 1 66 ? 10.711 8.739 -47.430 1.00 58.84 66 GLN A N 1
ATOM 498 C CA . GLN A 1 66 ? 11.798 7.740 -47.345 1.00 58.84 66 GLN A CA 1
ATOM 499 C C . GLN A 1 66 ? 12.652 7.663 -48.638 1.00 58.84 66 GLN A C 1
ATOM 501 O O . GLN A 1 66 ? 13.388 6.702 -48.861 1.00 58.84 66 GLN A O 1
ATOM 506 N N . ALA A 1 67 ? 12.527 8.642 -49.540 1.00 57.34 67 ALA A N 1
ATOM 507 C CA . ALA A 1 67 ? 13.174 8.625 -50.845 1.00 57.34 67 ALA A CA 1
ATOM 508 C C . ALA A 1 67 ? 14.690 8.802 -50.679 1.00 57.34 67 ALA A C 1
ATOM 510 O O . ALA A 1 67 ? 15.145 9.766 -50.074 1.00 57.34 67 ALA A O 1
ATOM 511 N N . GLY A 1 68 ? 15.465 7.857 -51.211 1.00 69.50 68 GLY A N 1
ATOM 512 C CA . GLY A 1 68 ? 16.923 7.840 -51.073 1.00 69.50 68 GLY A CA 1
ATOM 513 C C . GLY A 1 68 ? 17.456 7.061 -49.865 1.00 69.50 68 GLY A C 1
ATOM 514 O O . GLY A 1 68 ? 18.622 6.686 -49.904 1.00 69.50 68 GLY A O 1
ATOM 515 N N . GLU A 1 69 ? 16.635 6.712 -48.862 1.00 81.88 69 GLU A N 1
ATOM 516 C CA . GLU A 1 69 ? 17.069 5.910 -47.698 1.00 81.88 69 GLU A CA 1
ATOM 517 C C . GLU A 1 69 ? 17.745 4.607 -48.149 1.00 81.88 69 GLU A C 1
ATOM 519 O O . GLU A 1 69 ? 18.901 4.351 -47.826 1.00 81.88 69 GLU A O 1
ATOM 524 N N . TRP A 1 70 ? 17.062 3.816 -48.982 1.00 77.69 70 TRP A N 1
ATOM 525 C CA . TRP A 1 70 ? 17.599 2.559 -49.509 1.00 77.69 70 TRP A CA 1
ATOM 526 C C . TRP A 1 70 ? 18.879 2.754 -50.340 1.00 77.69 70 TRP A C 1
ATOM 528 O O . TRP A 1 70 ? 19.815 1.966 -50.236 1.00 77.69 70 TRP A O 1
ATOM 538 N N . ALA A 1 71 ? 18.963 3.841 -51.114 1.00 80.56 71 ALA A N 1
ATOM 539 C CA . ALA A 1 71 ? 20.148 4.152 -51.911 1.00 80.56 71 ALA A CA 1
ATOM 540 C C . ALA A 1 71 ? 21.361 4.486 -51.028 1.00 80.56 71 ALA A C 1
ATOM 542 O O . ALA A 1 71 ? 22.451 3.967 -51.258 1.00 80.56 71 ALA A O 1
ATOM 543 N N . VAL A 1 72 ? 21.167 5.299 -49.984 1.00 88.19 72 VAL A N 1
ATOM 544 C CA . VAL A 1 72 ? 22.214 5.635 -49.007 1.00 88.19 72 VAL A CA 1
ATOM 545 C C . VAL A 1 72 ? 22.649 4.391 -48.221 1.00 88.19 72 VAL A C 1
ATOM 547 O O . VAL A 1 72 ? 23.845 4.208 -48.001 1.00 88.19 72 VAL A O 1
ATOM 550 N N . ARG A 1 73 ? 21.719 3.487 -47.875 1.00 87.56 73 ARG A N 1
ATOM 551 C CA . ARG A 1 73 ? 22.041 2.201 -47.227 1.00 87.56 73 ARG A CA 1
ATOM 552 C C . ARG A 1 73 ? 22.952 1.317 -48.073 1.00 87.56 73 ARG A C 1
ATOM 554 O O . ARG A 1 73 ? 23.919 0.790 -47.535 1.00 87.56 73 ARG A O 1
ATOM 561 N N . VAL A 1 74 ? 22.667 1.167 -49.368 1.00 84.88 74 VAL A N 1
ATOM 562 C CA . VAL A 1 74 ? 23.513 0.360 -50.267 1.00 84.88 74 VAL A CA 1
ATOM 563 C C . VAL A 1 74 ? 24.856 1.045 -50.525 1.00 84.88 74 VAL A C 1
ATOM 565 O O . VAL A 1 74 ? 25.893 0.385 -50.525 1.00 84.88 74 VAL A O 1
ATOM 568 N N . LEU A 1 75 ? 24.877 2.374 -50.662 1.00 88.25 75 LEU A N 1
ATOM 569 C CA . LEU A 1 75 ? 26.123 3.141 -50.775 1.00 88.25 75 LEU A CA 1
ATOM 570 C C . LEU A 1 75 ? 27.020 2.988 -49.534 1.00 88.25 75 LEU A C 1
ATOM 572 O O . LEU A 1 75 ? 28.235 2.913 -49.683 1.00 88.25 75 LEU A O 1
ATOM 576 N N . ALA A 1 76 ? 26.435 2.841 -48.341 1.00 90.69 76 ALA A N 1
ATOM 577 C CA . ALA A 1 76 ? 27.149 2.543 -47.095 1.00 90.69 76 ALA A CA 1
ATOM 578 C C . ALA A 1 76 ? 27.704 1.104 -46.993 1.00 90.69 76 ALA A C 1
ATOM 580 O O . ALA A 1 76 ? 28.353 0.777 -45.998 1.00 90.69 76 ALA A O 1
ATOM 581 N N . THR A 1 77 ? 27.449 0.245 -47.988 1.00 88.69 77 THR A N 1
ATOM 582 C CA . THR A 1 77 ? 28.043 -1.101 -48.106 1.00 88.69 77 THR A CA 1
ATOM 583 C C . THR A 1 77 ? 28.996 -1.247 -49.298 1.00 88.69 77 THR A C 1
ATOM 585 O O . THR A 1 77 ? 29.553 -2.323 -49.493 1.00 88.69 77 THR A O 1
ATOM 588 N N . LEU A 1 78 ? 29.191 -0.199 -50.110 1.00 87.81 78 LEU A N 1
ATOM 589 C CA . LEU A 1 78 ? 30.142 -0.229 -51.226 1.00 87.81 78 LEU A CA 1
ATOM 590 C C . LEU A 1 78 ? 31.556 0.191 -50.777 1.00 87.81 78 LEU A C 1
ATOM 592 O O . LEU A 1 78 ? 31.683 1.070 -49.923 1.00 87.81 78 LEU A O 1
ATOM 596 N N . PRO A 1 79 ? 32.624 -0.358 -51.391 1.00 87.38 79 PRO A N 1
ATOM 597 C CA . PRO A 1 79 ? 34.008 0.024 -51.106 1.00 87.38 79 PRO A CA 1
ATOM 598 C C . PRO A 1 79 ? 34.346 1.386 -51.740 1.00 87.38 79 PRO A C 1
ATOM 600 O O . PRO A 1 79 ? 34.954 1.466 -52.808 1.00 87.38 79 PRO A O 1
ATOM 603 N N . LEU A 1 80 ? 33.907 2.466 -51.093 1.00 90.62 80 LEU A N 1
ATOM 604 C CA . LEU A 1 80 ? 34.180 3.852 -51.484 1.00 90.62 80 LEU A CA 1
ATOM 605 C C . LEU A 1 80 ? 35.400 4.389 -50.721 1.00 90.62 80 LEU A C 1
ATOM 607 O O . LEU A 1 80 ? 35.551 4.150 -49.524 1.00 90.62 80 LEU A O 1
ATOM 611 N N . ARG A 1 81 ? 36.276 5.131 -51.405 1.00 90.31 81 ARG A N 1
ATOM 612 C CA . ARG A 1 81 ? 37.498 5.707 -50.823 1.00 90.31 81 ARG A CA 1
ATOM 613 C C . ARG A 1 81 ? 37.194 7.079 -50.229 1.00 90.31 81 ARG A C 1
ATOM 615 O O . ARG A 1 81 ? 37.186 8.072 -50.955 1.00 90.31 81 ARG A O 1
ATOM 622 N N . TRP A 1 82 ? 36.904 7.128 -48.937 1.00 92.81 82 TRP A N 1
ATOM 623 C CA . TRP A 1 82 ? 36.567 8.359 -48.220 1.00 92.81 82 TRP A CA 1
ATOM 624 C C . TRP A 1 82 ? 37.806 9.159 -47.811 1.00 92.81 82 TRP A C 1
ATOM 626 O O . TRP A 1 82 ? 38.837 8.579 -47.487 1.00 92.81 82 TRP A O 1
ATOM 636 N N . THR A 1 83 ? 37.701 10.491 -47.794 1.00 90.81 83 THR A N 1
ATOM 637 C CA . THR A 1 83 ? 38.707 11.356 -47.149 1.00 90.81 83 THR A CA 1
ATOM 638 C C . THR A 1 83 ? 38.287 11.705 -45.713 1.00 90.81 83 THR A C 1
ATOM 640 O O . THR A 1 83 ? 37.083 11.728 -45.431 1.00 90.81 83 THR A O 1
ATOM 643 N N . PRO A 1 84 ? 39.223 12.058 -44.809 1.00 88.00 84 PRO A N 1
ATOM 644 C CA . PRO A 1 84 ? 38.891 12.455 -43.435 1.00 88.00 84 PRO A CA 1
ATOM 645 C C . PRO A 1 84 ? 37.880 13.608 -43.373 1.00 88.00 84 PRO A C 1
ATOM 647 O O . PRO A 1 84 ? 36.886 13.531 -42.657 1.00 88.00 84 PRO A O 1
ATOM 650 N N . GLN A 1 85 ? 38.055 14.621 -44.228 1.00 90.56 85 GLN A N 1
ATOM 651 C CA . GLN A 1 85 ? 37.140 15.761 -44.346 1.00 90.56 85 GLN A CA 1
ATOM 652 C C . GLN A 1 85 ? 35.721 15.350 -44.792 1.00 90.56 85 GLN A C 1
ATOM 654 O O . GLN A 1 85 ? 34.739 15.959 -44.374 1.00 90.56 85 GLN A O 1
ATOM 659 N N . GLN A 1 86 ? 35.585 14.308 -45.620 1.00 93.50 86 GLN A N 1
ATOM 660 C CA . GLN A 1 86 ? 34.278 13.775 -46.029 1.00 93.50 86 GLN A CA 1
ATOM 661 C C . GLN A 1 86 ? 33.629 12.941 -44.922 1.00 93.50 86 GLN A C 1
ATOM 663 O O . GLN A 1 86 ? 32.417 13.039 -44.730 1.00 93.50 86 GLN A O 1
ATOM 668 N N . ALA A 1 87 ? 34.411 12.153 -44.177 1.00 92.31 87 ALA A N 1
ATOM 669 C CA . ALA A 1 87 ? 33.922 11.440 -42.998 1.00 92.31 87 ALA A CA 1
ATOM 670 C C . ALA A 1 87 ? 33.434 12.431 -41.924 1.00 92.31 87 ALA A C 1
ATOM 672 O O . ALA A 1 87 ? 32.332 12.275 -41.396 1.00 92.31 87 ALA A O 1
ATOM 673 N N . GLU A 1 88 ? 34.192 13.505 -41.686 1.00 92.12 88 GLU A N 1
ATOM 674 C CA . GLU A 1 88 ? 33.801 14.619 -40.820 1.00 92.12 88 GLU A CA 1
ATOM 675 C C . GLU A 1 88 ? 32.524 15.321 -41.313 1.00 92.12 88 GLU A C 1
ATOM 677 O O . GLU A 1 88 ? 31.622 15.591 -40.515 1.00 92.12 88 GLU A O 1
ATOM 682 N N . GLU A 1 89 ? 32.406 15.605 -42.616 1.00 92.56 89 GLU A N 1
ATOM 683 C CA . GLU A 1 89 ? 31.207 16.233 -43.183 1.00 92.56 89 GLU A CA 1
ATOM 684 C C . GLU A 1 89 ? 29.969 15.342 -42.988 1.00 92.56 89 GLU A C 1
ATOM 686 O O . GLU A 1 89 ? 28.929 15.808 -42.511 1.00 92.56 89 GLU A O 1
ATOM 691 N N . LEU A 1 90 ? 30.079 14.052 -43.323 1.00 93.75 90 LEU A N 1
ATOM 692 C CA . LEU A 1 90 ? 29.015 13.062 -43.155 1.00 93.75 90 LEU A CA 1
ATOM 693 C C . LEU A 1 90 ? 28.571 12.955 -41.691 1.00 93.75 90 LEU A C 1
ATOM 695 O O . LEU A 1 90 ? 27.372 13.030 -41.412 1.00 93.75 90 LEU A O 1
ATOM 699 N N . LEU A 1 91 ? 29.528 12.849 -40.768 1.00 92.38 91 LEU A N 1
ATOM 700 C CA . LEU A 1 91 ? 29.290 12.789 -39.328 1.00 92.38 91 LEU A CA 1
ATOM 701 C C . LEU A 1 91 ? 28.622 14.071 -38.811 1.00 92.38 91 LEU A C 1
ATOM 703 O O . LEU A 1 91 ? 27.588 14.018 -38.144 1.00 92.38 91 LEU A O 1
ATOM 707 N N . GLY A 1 92 ? 29.162 15.232 -39.184 1.00 88.81 92 GLY A N 1
ATOM 708 C CA . GLY A 1 92 ? 28.653 16.541 -38.784 1.00 88.81 92 GLY A CA 1
ATOM 709 C C . GLY A 1 92 ? 27.207 16.790 -39.215 1.00 88.81 92 GLY A C 1
ATOM 710 O O . GLY A 1 92 ? 26.448 17.429 -38.483 1.00 88.81 92 GLY A O 1
ATOM 711 N N . ARG A 1 93 ? 26.784 16.262 -40.372 1.00 90.25 93 ARG A N 1
ATOM 712 C CA . ARG A 1 93 ? 25.393 16.390 -40.838 1.00 90.25 93 ARG A CA 1
ATOM 713 C C . ARG A 1 93 ? 24.390 15.740 -39.883 1.00 90.25 93 ARG A C 1
ATOM 715 O O . ARG A 1 93 ? 23.323 16.311 -39.688 1.00 90.25 93 ARG A O 1
ATOM 722 N N . VAL A 1 94 ? 24.713 14.592 -39.282 1.00 87.06 94 VAL A N 1
ATOM 723 C CA . VAL A 1 94 ? 23.782 13.869 -38.392 1.00 87.06 94 VAL A CA 1
ATOM 724 C C . VAL A 1 94 ? 23.877 14.299 -36.926 1.00 87.06 94 VAL A C 1
ATOM 726 O O . VAL A 1 94 ? 22.864 14.270 -36.220 1.00 87.06 94 VAL A O 1
ATOM 729 N N . THR A 1 95 ? 25.049 14.766 -36.482 1.00 85.94 95 THR A N 1
ATOM 730 C CA . THR A 1 95 ? 25.294 15.214 -35.097 1.00 85.94 95 THR A CA 1
ATOM 731 C C . THR A 1 95 ? 24.934 16.677 -34.825 1.00 85.94 95 THR A C 1
ATOM 733 O O . THR A 1 95 ? 24.825 17.053 -33.664 1.00 85.94 95 THR A O 1
ATOM 736 N N . GLY A 1 96 ? 24.683 17.500 -35.855 1.00 73.81 96 GLY A N 1
ATOM 737 C CA . GLY A 1 96 ? 24.037 18.814 -35.682 1.00 73.81 96 GLY A CA 1
ATOM 738 C C . GLY A 1 96 ? 24.609 19.995 -36.473 1.00 73.81 96 GLY A C 1
ATOM 739 O O . GLY A 1 96 ? 24.036 21.082 -36.412 1.00 73.81 96 GLY A O 1
ATOM 740 N N . ARG A 1 97 ? 25.685 19.826 -37.259 1.00 74.88 97 ARG A N 1
ATOM 741 C CA . ARG A 1 97 ? 26.206 20.901 -38.134 1.00 74.88 97 ARG A CA 1
ATOM 742 C C . ARG A 1 97 ? 25.219 21.278 -39.244 1.00 74.88 97 ARG A C 1
ATOM 744 O O . ARG A 1 97 ? 25.197 22.424 -39.686 1.00 74.88 97 ARG A O 1
ATOM 751 N N . LEU A 1 98 ? 24.393 20.330 -39.693 1.00 79.19 98 LEU A N 1
ATOM 752 C CA . LEU A 1 98 ? 23.335 20.580 -40.670 1.00 79.19 98 LEU A CA 1
ATOM 753 C C . LEU A 1 98 ? 22.040 20.984 -39.951 1.00 79.19 98 LEU A C 1
ATOM 755 O O . LEU A 1 98 ? 21.377 20.165 -39.315 1.00 79.19 98 LEU A O 1
ATOM 759 N N . LYS A 1 99 ? 21.660 22.260 -40.061 1.00 71.19 99 LYS A N 1
ATOM 760 C CA . LYS A 1 99 ? 20.394 22.760 -39.507 1.00 71.19 99 LYS A CA 1
ATOM 761 C C . LYS A 1 99 ? 19.207 22.132 -40.250 1.00 71.19 99 LYS A C 1
ATOM 763 O O . LYS A 1 99 ? 19.195 22.108 -41.477 1.00 71.19 99 LYS A O 1
ATOM 768 N N . GLY A 1 100 ? 18.195 21.681 -39.506 1.00 68.00 100 GLY A N 1
ATOM 769 C CA . GLY A 1 100 ? 16.924 21.194 -40.060 1.00 68.00 100 GLY A CA 1
ATOM 770 C C . GLY A 1 100 ? 16.741 19.673 -40.130 1.00 68.00 100 GLY A C 1
ATOM 771 O O . GLY A 1 100 ? 15.663 19.241 -40.531 1.00 68.00 100 GLY A O 1
ATOM 772 N N . VAL A 1 101 ? 17.718 18.861 -39.705 1.00 77.19 101 VAL A N 1
ATOM 773 C CA . VAL A 1 101 ? 17.572 17.392 -39.642 1.00 77.19 101 VAL A CA 1
ATOM 774 C C . VAL A 1 101 ? 16.570 17.005 -38.544 1.00 77.19 101 VAL A C 1
ATOM 776 O O . VAL A 1 101 ? 16.897 17.066 -37.357 1.00 77.19 101 VAL A O 1
ATOM 779 N N . ARG A 1 102 ? 15.347 16.610 -38.935 1.00 71.12 102 ARG A N 1
ATOM 780 C CA . ARG A 1 102 ? 14.230 16.293 -38.011 1.00 71.12 102 ARG A CA 1
ATOM 781 C C . ARG A 1 102 ? 14.104 14.821 -37.619 1.00 71.12 102 ARG A C 1
ATOM 783 O O . ARG A 1 102 ? 13.383 14.503 -36.691 1.00 71.12 102 ARG A O 1
ATOM 790 N N . LEU A 1 103 ? 14.743 13.900 -38.329 1.00 77.06 103 LEU A N 1
ATOM 791 C CA . LEU A 1 103 ? 14.685 12.461 -38.050 1.00 77.06 103 LEU A CA 1
ATOM 792 C C . LEU A 1 103 ? 16.065 11.860 -38.316 1.00 77.06 103 LEU A C 1
ATOM 794 O O . LEU A 1 103 ? 16.818 12.411 -39.115 1.00 77.06 103 LEU A O 1
ATOM 798 N N . ARG A 1 104 ? 16.403 10.753 -37.646 1.00 86.19 104 ARG A N 1
ATOM 799 C CA . ARG A 1 104 ? 17.579 9.930 -37.973 1.00 86.19 104 ARG A CA 1
ATOM 800 C C . ARG A 1 104 ? 17.092 8.572 -38.472 1.00 86.19 104 ARG A C 1
ATOM 802 O O . ARG A 1 104 ? 16.357 7.885 -37.766 1.00 86.19 104 ARG A O 1
ATOM 809 N N . THR A 1 105 ? 17.485 8.197 -39.684 1.00 87.00 105 THR A N 1
ATOM 810 C CA . THR A 1 105 ? 17.219 6.875 -40.272 1.00 87.00 105 THR A CA 1
ATOM 811 C C . THR A 1 105 ? 18.473 6.002 -40.242 1.00 87.00 105 THR A C 1
ATOM 813 O O . THR A 1 105 ? 19.569 6.481 -39.943 1.00 87.00 105 THR A O 1
ATOM 816 N N . TYR A 1 106 ? 18.339 4.711 -40.563 1.00 88.50 106 TYR A N 1
ATOM 817 C CA . TYR A 1 106 ? 19.484 3.800 -40.595 1.00 88.50 106 TYR A CA 1
ATOM 818 C C . TYR A 1 106 ? 20.524 4.249 -41.636 1.00 88.50 106 TYR A C 1
ATOM 820 O O . TYR A 1 106 ? 21.713 4.290 -41.332 1.00 88.50 106 TYR A O 1
ATOM 828 N N . GLY A 1 107 ? 20.090 4.641 -42.840 1.00 88.31 107 GLY A N 1
ATOM 829 C CA . GLY A 1 107 ? 20.959 5.136 -43.911 1.00 88.31 107 GLY A CA 1
ATOM 830 C C . GLY A 1 107 ? 21.752 6.385 -43.520 1.00 88.31 107 GLY A C 1
ATOM 831 O O . GLY A 1 107 ? 22.954 6.441 -43.783 1.00 88.31 107 GLY A O 1
ATOM 832 N N . MET A 1 108 ? 21.117 7.339 -42.826 1.00 90.75 108 MET A N 1
ATOM 833 C CA . MET A 1 108 ? 21.797 8.539 -42.316 1.00 90.75 108 MET A CA 1
ATOM 834 C C . MET A 1 108 ? 22.958 8.204 -41.373 1.00 90.75 108 MET A C 1
ATOM 836 O O . MET A 1 108 ? 23.973 8.883 -41.403 1.00 90.75 108 MET A O 1
ATOM 840 N N . LEU A 1 109 ? 22.840 7.171 -40.531 1.00 92.50 109 LEU A N 1
ATOM 841 C CA . LEU A 1 109 ? 23.913 6.806 -39.596 1.00 92.50 109 LEU A CA 1
ATOM 842 C C . LEU A 1 109 ? 24.926 5.822 -40.208 1.00 92.50 109 LEU A C 1
ATOM 844 O O . LEU A 1 109 ? 26.112 5.883 -39.892 1.00 92.50 109 LEU A O 1
ATOM 848 N N . ALA A 1 110 ? 24.486 4.937 -41.105 1.00 93.38 110 ALA A N 1
ATOM 849 C CA . ALA A 1 110 ? 25.329 3.896 -41.690 1.00 93.38 110 ALA A CA 1
ATOM 850 C C . ALA A 1 110 ? 26.411 4.438 -42.641 1.00 93.38 110 ALA A C 1
ATOM 852 O O . ALA A 1 110 ? 27.514 3.891 -42.660 1.00 93.38 110 ALA A O 1
ATOM 853 N N . LEU A 1 111 ? 26.125 5.494 -43.416 1.00 94.69 111 LEU A N 1
ATOM 854 C CA . LEU A 1 111 ? 27.102 6.063 -44.355 1.00 94.69 111 LEU A CA 1
ATOM 855 C C . LEU A 1 111 ? 28.267 6.795 -43.649 1.00 94.69 111 LEU A C 1
ATOM 857 O O . LEU A 1 111 ? 29.410 6.511 -44.006 1.00 94.69 111 LEU A O 1
ATOM 861 N N . PRO A 1 112 ? 28.048 7.661 -42.633 1.00 94.94 112 PRO A N 1
ATOM 862 C CA . PRO A 1 112 ? 29.135 8.186 -41.804 1.00 94.94 112 PRO A CA 1
ATOM 863 C C . PRO A 1 112 ? 29.990 7.085 -41.167 1.00 94.94 112 PRO A C 1
ATOM 865 O O . PRO A 1 112 ? 31.211 7.185 -41.187 1.00 94.94 112 PRO A O 1
ATOM 868 N N . VAL A 1 113 ? 29.373 6.013 -40.652 1.00 94.75 113 VAL A N 1
ATOM 869 C CA . VAL A 1 113 ? 30.105 4.879 -40.054 1.00 94.75 113 VAL A CA 1
ATOM 870 C C . VAL A 1 113 ? 30.990 4.178 -41.086 1.00 94.75 113 VAL A C 1
ATOM 872 O O . VAL A 1 113 ? 32.166 3.963 -40.815 1.00 94.75 113 VAL A O 1
ATOM 875 N N . ALA A 1 114 ? 30.476 3.915 -42.292 1.00 94.25 114 ALA A N 1
ATOM 876 C CA . ALA A 1 114 ? 31.274 3.360 -43.388 1.00 94.25 114 ALA A CA 1
ATOM 877 C C . ALA A 1 114 ? 32.444 4.276 -43.801 1.00 94.25 114 ALA A C 1
ATOM 879 O O . ALA A 1 114 ? 33.512 3.787 -44.156 1.00 94.25 114 ALA A O 1
ATOM 880 N N . ALA A 1 115 ? 32.271 5.600 -43.732 1.00 94.12 115 ALA A N 1
ATOM 881 C CA . ALA A 1 115 ? 33.348 6.549 -44.011 1.00 94.12 115 ALA A CA 1
ATOM 882 C C . ALA A 1 115 ? 34.421 6.581 -42.910 1.00 94.12 115 ALA A C 1
ATOM 884 O O . ALA A 1 115 ? 35.612 6.643 -43.211 1.00 94.12 115 ALA A O 1
ATOM 885 N N . LEU A 1 116 ? 34.011 6.488 -41.643 1.00 92.94 116 LEU A N 1
ATOM 886 C CA . LEU A 1 116 ? 34.906 6.440 -40.482 1.00 92.94 116 LEU A CA 1
ATOM 887 C C . LEU A 1 116 ? 35.708 5.130 -40.405 1.00 92.94 116 LEU A C 1
ATOM 889 O O . LEU A 1 116 ? 36.874 5.152 -40.020 1.00 92.94 116 LEU A O 1
ATOM 893 N N . GLU A 1 117 ? 35.126 4.003 -40.826 1.00 92.00 117 GLU A N 1
ATOM 894 C CA . GLU A 1 117 ? 35.824 2.712 -40.946 1.00 92.00 117 GLU A CA 1
ATOM 895 C C . GLU A 1 117 ? 36.988 2.742 -41.951 1.00 92.00 117 GLU A C 1
ATOM 897 O O . GLU A 1 117 ? 37.919 1.945 -41.818 1.00 92.00 117 GLU A O 1
ATOM 902 N N . CYS A 1 118 ? 36.971 3.676 -42.909 1.00 88.50 118 CYS A N 1
ATOM 903 C CA . CYS A 1 118 ? 38.049 3.905 -43.875 1.00 88.50 118 CYS A CA 1
ATOM 904 C C . CYS A 1 118 ? 39.066 4.985 -43.456 1.00 88.50 118 CYS A C 1
ATOM 906 O O . CYS A 1 118 ? 40.078 5.126 -44.134 1.00 88.50 118 CYS A O 1
ATOM 908 N N . ALA A 1 119 ? 38.814 5.759 -42.395 1.00 86.94 119 ALA A N 1
ATOM 909 C CA . ALA A 1 119 ? 39.719 6.823 -41.945 1.00 86.94 119 ALA A CA 1
ATOM 910 C C . ALA A 1 119 ? 40.932 6.257 -41.181 1.00 86.94 119 ALA A C 1
ATOM 912 O O . ALA A 1 119 ? 40.824 5.185 -40.580 1.00 86.94 119 ALA A O 1
ATOM 913 N N . GLU A 1 120 ? 42.059 6.969 -41.136 1.00 86.31 120 GLU A N 1
ATOM 914 C CA . GLU A 1 120 ? 43.224 6.545 -40.344 1.00 86.31 120 GLU A CA 1
ATOM 915 C C . GLU A 1 120 ? 42.967 6.700 -38.828 1.00 86.31 120 GLU A C 1
ATOM 917 O O . GLU A 1 120 ? 42.124 7.510 -38.426 1.00 86.31 120 GLU A O 1
ATOM 922 N N . PRO A 1 121 ? 43.674 5.966 -37.943 1.00 84.12 121 PRO A N 1
ATOM 923 C CA . PRO A 1 121 ? 43.449 6.035 -36.495 1.00 84.12 121 PRO A CA 1
ATOM 924 C C . PRO A 1 121 ? 43.540 7.452 -35.904 1.00 84.12 121 PRO A C 1
ATOM 926 O O . PRO A 1 121 ? 42.748 7.798 -35.029 1.00 84.12 121 PRO A O 1
ATOM 929 N N . ALA A 1 122 ? 44.453 8.288 -36.411 1.00 83.06 122 ALA A N 1
ATOM 930 C CA . ALA A 1 122 ? 44.606 9.676 -35.970 1.00 83.06 122 ALA A CA 1
ATOM 931 C C . ALA A 1 122 ? 43.389 10.551 -36.334 1.00 83.06 122 ALA A C 1
ATOM 933 O O . ALA A 1 122 ? 42.921 11.334 -35.507 1.00 83.06 122 ALA A O 1
ATOM 934 N N . ASP A 1 123 ? 42.830 10.373 -37.536 1.00 84.81 123 ASP A N 1
ATOM 935 C CA . ASP A 1 123 ? 41.621 11.081 -37.974 1.00 84.81 123 ASP A CA 1
ATOM 936 C C . ASP A 1 123 ? 40.394 10.649 -37.157 1.00 84.81 123 ASP A C 1
ATOM 938 O O . ASP A 1 123 ? 39.559 11.477 -36.783 1.00 84.81 123 ASP A O 1
ATOM 942 N N . ARG A 1 124 ? 40.288 9.350 -36.833 1.00 85.06 124 ARG A N 1
ATOM 943 C CA . ARG A 1 124 ? 39.206 8.820 -35.984 1.00 85.06 124 ARG A CA 1
ATOM 944 C C . ARG A 1 124 ? 39.235 9.425 -34.586 1.00 85.06 124 ARG A C 1
ATOM 946 O O . ARG A 1 124 ? 38.176 9.781 -34.075 1.00 85.06 124 ARG A O 1
ATOM 953 N N . GLU A 1 125 ? 40.417 9.576 -33.988 1.00 83.38 125 GLU A N 1
ATOM 954 C CA . GLU A 1 125 ? 40.552 10.155 -32.647 1.00 83.38 125 GLU A CA 1
ATOM 955 C C . GLU A 1 125 ? 40.112 11.631 -32.626 1.00 83.38 125 GLU A C 1
ATOM 957 O O . GLU A 1 125 ? 39.348 12.031 -31.748 1.00 83.38 125 GLU A O 1
ATOM 962 N N . GLY A 1 126 ? 40.454 12.415 -33.658 1.00 84.50 126 GLY A N 1
ATOM 963 C CA . GLY A 1 126 ? 39.947 13.786 -33.822 1.00 84.50 126 GLY A CA 1
ATOM 964 C C . GLY A 1 126 ? 38.419 13.881 -33.986 1.00 84.50 126 GLY A C 1
ATOM 965 O O . GLY A 1 126 ? 37.806 14.871 -33.584 1.00 84.50 126 GLY A O 1
ATOM 966 N N . LEU A 1 127 ? 37.777 12.840 -34.530 1.00 88.25 127 LEU A N 1
ATOM 967 C CA . LEU A 1 127 ? 36.324 12.773 -34.744 1.00 88.25 127 LEU A CA 1
ATOM 968 C C . LEU A 1 127 ? 35.552 12.059 -33.621 1.00 88.25 127 LEU A C 1
ATOM 970 O O . LEU A 1 127 ? 34.316 12.086 -33.618 1.00 88.25 127 LEU A O 1
ATOM 974 N N . ARG A 1 128 ? 36.250 11.470 -32.645 1.00 85.50 128 ARG A N 1
ATOM 975 C CA . ARG A 1 128 ? 35.724 10.608 -31.571 1.00 85.50 128 ARG A CA 1
ATOM 976 C C . ARG A 1 128 ? 34.493 11.167 -30.857 1.00 85.50 128 ARG A C 1
ATOM 978 O O . ARG A 1 128 ? 33.505 10.455 -30.686 1.00 85.50 128 ARG A O 1
ATOM 985 N N . ALA A 1 129 ? 34.504 12.452 -30.498 1.00 83.19 129 ALA A N 1
ATOM 986 C CA . ALA A 1 129 ? 33.366 13.112 -29.849 1.00 83.19 129 ALA A CA 1
ATOM 987 C C . ALA A 1 129 ? 32.101 13.125 -30.734 1.00 83.19 129 ALA A C 1
ATOM 989 O O . ALA A 1 129 ? 30.988 12.933 -30.242 1.00 83.19 129 ALA A O 1
ATOM 990 N N . GLY A 1 130 ? 32.268 13.291 -32.049 1.00 87.31 130 GLY A N 1
ATOM 991 C CA . GLY A 1 130 ? 31.179 13.187 -33.017 1.00 87.31 130 GLY A CA 1
ATOM 992 C C . GLY A 1 130 ? 30.679 11.751 -33.181 1.00 87.31 130 GLY A C 1
ATOM 993 O O . GLY A 1 130 ? 29.474 11.544 -33.293 1.00 87.31 130 GLY A O 1
ATOM 994 N N . VAL A 1 131 ? 31.566 10.749 -33.150 1.00 88.75 131 VAL A N 1
ATOM 995 C CA . VAL A 1 131 ? 31.163 9.332 -33.238 1.00 88.75 131 VAL A CA 1
ATOM 996 C C . VAL A 1 131 ? 30.374 8.911 -31.992 1.00 88.75 131 VAL A C 1
ATOM 998 O O . VAL A 1 131 ? 29.346 8.242 -32.115 1.00 88.75 131 VAL A O 1
ATOM 1001 N N . ALA A 1 132 ? 30.777 9.373 -30.803 1.00 84.81 132 ALA A N 1
ATOM 1002 C CA . ALA A 1 132 ? 30.015 9.180 -29.568 1.00 84.81 132 ALA A CA 1
ATOM 1003 C C . ALA A 1 132 ? 28.621 9.825 -29.664 1.00 84.81 132 ALA A C 1
ATOM 1005 O O . ALA A 1 132 ? 27.618 9.176 -29.364 1.00 84.81 132 ALA A O 1
ATOM 1006 N N . GLU A 1 133 ? 28.532 11.060 -30.172 1.00 84.25 133 GLU A N 1
ATOM 1007 C CA . GLU A 1 133 ? 27.247 11.726 -30.401 1.00 84.25 133 GLU A CA 1
ATOM 1008 C C . GLU A 1 133 ? 26.367 10.971 -31.409 1.00 84.25 133 GLU A C 1
ATOM 1010 O O . GLU A 1 133 ? 25.188 10.760 -31.137 1.00 84.25 133 GLU A O 1
ATOM 1015 N N . LEU A 1 134 ? 26.926 10.482 -32.524 1.00 89.00 134 LEU A N 1
ATOM 1016 C CA . LEU A 1 134 ? 26.218 9.622 -33.483 1.00 89.00 134 LEU A CA 1
ATOM 1017 C C . LEU A 1 134 ? 25.628 8.386 -32.789 1.00 89.00 134 LEU A C 1
ATOM 1019 O O . LEU A 1 134 ? 24.468 8.039 -33.026 1.00 89.00 134 LEU A O 1
ATOM 1023 N N . SER A 1 135 ? 26.391 7.750 -31.899 1.00 85.69 135 SER A N 1
ATOM 1024 C CA . SER A 1 135 ? 25.947 6.552 -31.186 1.00 85.69 135 SER A CA 1
ATOM 1025 C C . SER A 1 135 ? 24.795 6.814 -30.207 1.00 85.69 135 SER A C 1
ATOM 1027 O O . SER A 1 135 ? 23.916 5.962 -30.050 1.00 85.69 135 SER A O 1
ATOM 1029 N N . ARG A 1 136 ? 24.709 8.017 -29.618 1.00 83.94 136 ARG A N 1
ATOM 1030 C CA . ARG A 1 136 ? 23.562 8.426 -28.780 1.00 83.94 136 ARG A CA 1
ATOM 1031 C C . ARG A 1 136 ? 22.241 8.519 -29.551 1.00 83.94 136 ARG A C 1
ATOM 1033 O O . ARG A 1 136 ? 21.180 8.371 -28.945 1.00 83.94 136 ARG A O 1
ATOM 1040 N N . TRP A 1 137 ? 22.279 8.728 -30.870 1.00 84.19 137 TRP A N 1
ATOM 1041 C CA . TRP A 1 137 ? 21.082 8.717 -31.725 1.00 84.19 137 TRP A CA 1
ATOM 1042 C C . TRP A 1 137 ? 20.622 7.309 -32.113 1.00 84.19 137 TRP A C 1
ATOM 1044 O O . TRP A 1 137 ? 19.454 7.130 -32.457 1.00 84.19 137 TRP A O 1
ATOM 1054 N N . LEU A 1 138 ? 21.498 6.304 -32.036 1.00 85.75 138 LEU A N 1
ATOM 1055 C CA . LEU A 1 138 ? 21.218 4.950 -32.518 1.00 85.75 138 LEU A CA 1
ATOM 1056 C C . LEU A 1 138 ? 19.974 4.289 -31.873 1.00 85.75 138 LEU A C 1
ATOM 1058 O O . LEU A 1 138 ? 19.193 3.699 -32.620 1.00 85.75 138 LEU A O 1
ATOM 1062 N N . PRO A 1 139 ? 19.701 4.421 -30.553 1.00 80.38 139 PRO A N 1
ATOM 1063 C CA . PRO A 1 139 ? 18.498 3.856 -29.923 1.00 80.38 139 PRO A CA 1
ATOM 1064 C C . PRO A 1 139 ? 17.179 4.549 -30.304 1.00 80.38 139 PRO A C 1
ATOM 1066 O O . PRO A 1 139 ? 16.117 4.116 -29.862 1.00 80.38 139 PRO A O 1
ATOM 1069 N N . LEU A 1 140 ? 17.234 5.654 -31.056 1.00 80.69 140 LEU A N 1
ATOM 1070 C CA . LEU A 1 140 ? 16.068 6.441 -31.480 1.00 80.69 140 LEU A CA 1
ATOM 1071 C C . LEU A 1 140 ? 15.714 6.227 -32.958 1.00 80.69 140 LEU A C 1
ATOM 1073 O O . LEU A 1 140 ? 14.704 6.753 -33.426 1.00 80.69 140 LEU A O 1
ATOM 1077 N N . VAL A 1 141 ? 16.529 5.466 -33.694 1.00 85.44 141 VAL A N 1
ATOM 1078 C CA . VAL A 1 141 ? 16.283 5.147 -35.103 1.00 85.44 141 VAL A CA 1
ATOM 1079 C C . VAL A 1 141 ? 15.143 4.122 -35.210 1.00 85.44 141 VAL A C 1
ATOM 1081 O O . VAL A 1 141 ? 15.242 3.045 -34.619 1.00 85.44 141 VAL A O 1
ATOM 1084 N N . PRO A 1 142 ? 14.072 4.394 -35.981 1.00 80.31 142 PRO A N 1
ATOM 1085 C CA . PRO A 1 142 ? 12.949 3.473 -36.145 1.00 80.31 142 PRO A CA 1
ATOM 1086 C C . PRO A 1 142 ? 13.300 2.349 -37.137 1.00 80.31 142 PRO A C 1
ATOM 1088 O O . PRO A 1 142 ? 12.949 2.401 -38.314 1.00 80.31 142 PRO A O 1
ATOM 1091 N N . GLU A 1 143 ? 14.025 1.333 -36.667 1.00 83.88 143 GLU A N 1
ATOM 1092 C CA . GLU A 1 143 ? 14.527 0.214 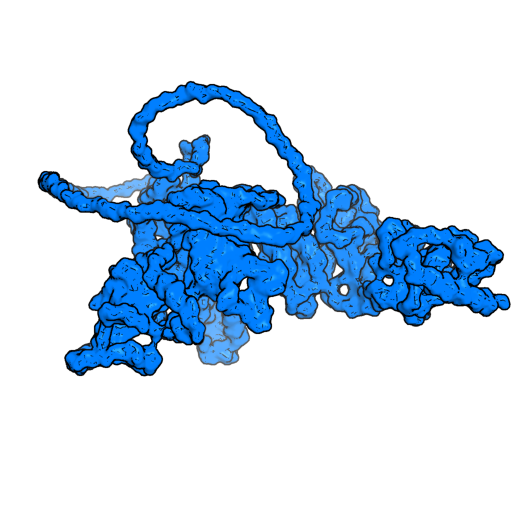-37.475 1.00 83.88 143 GLU A CA 1
ATOM 1093 C C . GLU A 1 143 ? 14.505 -1.112 -36.683 1.00 83.88 143 GLU A C 1
ATOM 1095 O O . GLU A 1 143 ? 14.458 -1.133 -35.452 1.00 83.88 143 GLU A O 1
ATOM 1100 N N . ARG A 1 144 ? 14.525 -2.249 -37.389 1.00 80.38 144 ARG A N 1
ATOM 1101 C CA . ARG A 1 144 ? 14.538 -3.597 -36.806 1.00 80.38 144 ARG A CA 1
ATOM 1102 C C . ARG A 1 144 ? 15.748 -3.787 -35.870 1.00 80.38 144 ARG A C 1
ATOM 1104 O O . ARG A 1 144 ? 16.881 -3.561 -36.313 1.00 80.38 144 ARG A O 1
ATOM 1111 N N . PRO A 1 145 ? 15.563 -4.327 -34.645 1.00 77.94 145 PRO A N 1
ATOM 1112 C CA . PRO A 1 145 ? 16.642 -4.489 -33.663 1.00 77.94 145 PRO A CA 1
ATOM 1113 C C . PRO A 1 145 ? 17.888 -5.220 -34.182 1.00 77.94 145 PRO A C 1
ATOM 1115 O O . PRO A 1 145 ? 19.004 -4.820 -33.872 1.00 77.94 145 PRO A O 1
ATOM 1118 N N . ALA A 1 146 ? 17.724 -6.245 -35.027 1.00 77.38 146 ALA A N 1
ATOM 1119 C CA . ALA A 1 146 ? 18.848 -6.994 -35.598 1.00 77.38 146 ALA A CA 1
ATOM 1120 C C . ALA A 1 146 ? 19.758 -6.141 -36.507 1.00 77.38 146 ALA A C 1
ATOM 1122 O O . ALA A 1 146 ? 20.978 -6.305 -36.483 1.00 77.38 146 ALA A O 1
ATOM 1123 N N . ALA A 1 147 ? 19.184 -5.208 -37.277 1.00 79.62 147 ALA A N 1
ATOM 1124 C CA . ALA A 1 147 ? 19.955 -4.300 -38.125 1.00 79.62 147 ALA A CA 1
ATOM 1125 C C . ALA A 1 147 ? 20.682 -3.246 -37.275 1.00 79.62 147 ALA A C 1
ATOM 1127 O O . ALA A 1 147 ? 21.880 -3.023 -37.461 1.00 79.62 147 ALA A O 1
ATOM 1128 N N . LEU A 1 148 ? 19.991 -2.663 -36.287 1.00 84.75 148 LEU A N 1
ATOM 1129 C CA . LEU A 1 148 ? 20.597 -1.718 -35.345 1.00 84.75 148 LEU A CA 1
ATOM 1130 C C . LEU A 1 148 ? 21.721 -2.354 -34.522 1.00 84.75 148 LEU A C 1
ATOM 1132 O O . LEU A 1 148 ? 22.754 -1.720 -34.351 1.00 84.75 148 LEU A O 1
ATOM 1136 N N . ALA A 1 149 ? 21.591 -3.614 -34.096 1.00 82.12 149 ALA A N 1
ATOM 1137 C CA . ALA A 1 149 ? 22.662 -4.346 -33.417 1.00 82.12 149 ALA A CA 1
ATOM 1138 C C . ALA A 1 149 ? 23.909 -4.536 -34.306 1.00 82.12 149 ALA A C 1
ATOM 1140 O O . ALA A 1 149 ? 25.037 -4.469 -33.818 1.00 82.12 149 ALA A O 1
ATOM 1141 N N . GLY A 1 150 ? 23.723 -4.737 -35.616 1.00 86.62 150 GLY A N 1
ATOM 1142 C CA . GLY A 1 150 ? 24.822 -4.784 -36.584 1.00 86.62 150 GLY A CA 1
ATOM 1143 C C . GLY A 1 150 ? 25.556 -3.446 -36.706 1.00 86.62 150 GLY A C 1
ATOM 1144 O O . GLY A 1 150 ? 26.783 -3.412 -36.625 1.00 86.62 150 GLY A O 1
ATOM 1145 N N . LEU A 1 151 ? 24.811 -2.344 -36.839 1.00 89.44 151 LEU A N 1
ATOM 1146 C CA . LEU A 1 151 ? 25.382 -0.995 -36.894 1.00 89.44 151 LEU A CA 1
ATOM 1147 C C . LEU A 1 151 ? 26.013 -0.577 -35.555 1.00 89.44 151 LEU A C 1
ATOM 1149 O O . LEU A 1 151 ? 27.068 0.048 -35.551 1.00 89.44 151 LEU A O 1
ATOM 1153 N N . ARG A 1 152 ? 25.431 -0.990 -34.424 1.00 87.56 152 ARG A N 1
ATOM 1154 C CA . ARG A 1 152 ? 25.952 -0.726 -33.078 1.00 87.56 152 ARG A CA 1
ATOM 1155 C C . ARG A 1 152 ? 27.363 -1.280 -32.899 1.00 87.56 152 ARG A C 1
ATOM 1157 O O . ARG A 1 152 ? 28.250 -0.523 -32.528 1.00 87.56 152 ARG A O 1
ATOM 1164 N N . ARG A 1 153 ? 27.593 -2.549 -33.263 1.00 86.88 153 ARG A N 1
ATOM 1165 C CA . ARG A 1 153 ? 28.931 -3.172 -33.202 1.00 86.88 153 ARG A CA 1
ATOM 1166 C C . ARG A 1 153 ? 29.982 -2.419 -34.024 1.00 86.88 153 ARG A C 1
ATOM 1168 O O . ARG A 1 153 ? 31.119 -2.310 -33.584 1.00 86.88 153 ARG A O 1
ATOM 1175 N N . ARG A 1 154 ? 29.601 -1.890 -35.193 1.00 91.19 154 ARG A N 1
ATOM 1176 C CA . ARG A 1 154 ? 30.484 -1.068 -36.041 1.00 91.19 154 ARG A CA 1
ATOM 1177 C C . ARG A 1 154 ? 30.838 0.257 -35.364 1.00 91.19 154 ARG A C 1
ATOM 1179 O O . ARG A 1 154 ? 32.000 0.637 -35.336 1.00 91.19 154 ARG A O 1
ATOM 1186 N N . VAL A 1 155 ? 29.854 0.928 -34.761 1.00 89.69 155 VAL A N 1
ATOM 1187 C CA . VAL A 1 155 ? 30.071 2.177 -34.012 1.00 89.69 155 VAL A CA 1
ATOM 1188 C C . VAL A 1 155 ? 30.930 1.955 -32.763 1.00 89.69 155 VAL A C 1
ATOM 1190 O O . VAL A 1 155 ? 31.840 2.739 -32.517 1.00 89.69 155 VAL A O 1
ATOM 1193 N N . ASP A 1 156 ? 30.698 0.882 -32.004 1.00 83.50 156 ASP A N 1
ATOM 1194 C CA . ASP A 1 156 ? 31.504 0.570 -30.815 1.00 83.50 156 ASP A CA 1
ATOM 1195 C C . ASP A 1 156 ? 32.960 0.219 -31.190 1.00 83.50 156 ASP A C 1
ATOM 1197 O O . ASP A 1 156 ? 33.885 0.613 -30.486 1.00 83.50 156 ASP A O 1
ATOM 1201 N N . ALA A 1 157 ? 33.199 -0.417 -32.346 1.00 86.25 157 ALA A N 1
ATOM 1202 C CA . ALA A 1 157 ? 34.552 -0.648 -32.872 1.00 86.25 157 ALA A CA 1
ATOM 1203 C C . ALA A 1 157 ? 35.288 0.644 -33.298 1.00 86.25 157 ALA A C 1
ATOM 1205 O O . ALA A 1 157 ? 36.517 0.659 -33.361 1.00 86.25 157 ALA A O 1
ATOM 1206 N N . LEU A 1 158 ? 34.557 1.732 -33.571 1.00 87.75 158 LEU A N 1
ATOM 1207 C CA . LEU A 1 158 ? 35.109 3.072 -33.819 1.00 87.75 158 LEU A CA 1
ATOM 1208 C C . LEU A 1 158 ? 35.299 3.892 -32.529 1.00 87.75 158 LEU A C 1
ATOM 1210 O O . LEU A 1 158 ? 35.891 4.968 -32.574 1.00 87.75 158 LEU A O 1
ATOM 1214 N N . LEU A 1 159 ? 34.799 3.399 -31.393 1.00 81.12 159 LEU A N 1
ATOM 1215 C CA . LEU A 1 159 ? 34.868 4.035 -30.078 1.00 81.12 159 LEU A CA 1
ATOM 1216 C C . LEU A 1 159 ? 35.500 3.076 -29.053 1.00 81.12 159 LEU A C 1
ATOM 1218 O O . LEU A 1 159 ? 34.831 2.685 -28.088 1.00 81.12 159 LEU A O 1
ATOM 1222 N N . PRO A 1 160 ? 36.783 2.693 -29.232 1.00 72.25 160 PRO A N 1
ATOM 1223 C CA . PRO A 1 160 ? 37.489 1.894 -28.235 1.00 72.25 160 PRO A CA 1
ATOM 1224 C C . PRO A 1 160 ? 37.465 2.614 -26.876 1.00 72.25 160 PRO A C 1
ATOM 1226 O O . PRO A 1 160 ? 37.382 3.847 -26.856 1.00 72.25 160 PRO A O 1
ATOM 1229 N N . PRO A 1 161 ? 37.549 1.896 -25.741 1.00 70.25 161 PRO A N 1
ATOM 1230 C CA . PRO A 1 161 ? 37.572 2.518 -24.420 1.00 70.25 161 PRO A CA 1
ATOM 1231 C C . PRO A 1 161 ? 38.598 3.652 -24.310 1.00 70.25 161 PRO A C 1
ATOM 1233 O O . PRO A 1 161 ? 39.620 3.654 -24.998 1.00 70.25 161 PRO A O 1
ATOM 1236 N N . ASP A 1 162 ? 38.309 4.647 -23.473 1.00 67.06 162 ASP A N 1
ATOM 1237 C CA . ASP A 1 162 ? 39.295 5.687 -23.160 1.00 67.06 162 ASP A CA 1
ATOM 1238 C C . ASP A 1 162 ? 40.406 5.139 -22.233 1.00 67.06 162 ASP A C 1
ATOM 1240 O O . ASP A 1 162 ? 40.410 3.961 -21.870 1.00 67.06 162 ASP A O 1
ATOM 1244 N N . GLY A 1 163 ? 41.358 5.986 -21.827 1.00 62.66 163 GLY A N 1
ATOM 1245 C CA . GLY A 1 163 ? 42.469 5.589 -20.948 1.00 62.66 163 GLY A CA 1
ATOM 1246 C C . GLY A 1 163 ? 42.064 5.036 -19.569 1.00 62.66 163 GLY A C 1
ATOM 1247 O O . GLY A 1 163 ? 42.921 4.508 -18.867 1.00 62.66 163 GLY A O 1
ATOM 1248 N N . SER A 1 164 ? 40.786 5.121 -19.178 1.00 64.25 164 SER A N 1
ATOM 1249 C CA . SER A 1 164 ? 40.240 4.471 -17.975 1.00 64.25 164 SER A CA 1
ATOM 1250 C C . SER A 1 164 ? 39.676 3.065 -18.230 1.00 64.25 164 SER A C 1
ATOM 1252 O O . SER A 1 164 ? 39.169 2.433 -17.307 1.00 64.25 164 SER A O 1
ATOM 1254 N N . GLY A 1 165 ? 39.711 2.564 -19.470 1.00 71.12 165 GLY A N 1
ATOM 1255 C CA . GLY A 1 165 ? 39.110 1.278 -19.841 1.00 71.12 165 GLY A CA 1
ATOM 1256 C C . GLY A 1 165 ? 37.575 1.289 -19.863 1.00 71.12 165 GLY A C 1
ATOM 1257 O O . GLY A 1 165 ? 36.956 0.249 -20.101 1.00 71.12 165 GLY A O 1
ATOM 1258 N N . LEU A 1 166 ? 36.942 2.449 -19.653 1.00 80.88 166 LEU A N 1
ATOM 1259 C CA . LEU A 1 166 ? 35.494 2.605 -19.729 1.00 80.88 166 LEU A CA 1
ATOM 1260 C C . LEU A 1 166 ? 35.014 2.749 -21.174 1.00 80.88 166 LEU A C 1
ATOM 1262 O O . LEU A 1 166 ? 35.529 3.546 -21.962 1.00 80.88 166 LEU A O 1
ATOM 1266 N N . HIS A 1 167 ? 33.949 2.020 -21.493 1.00 81.38 167 HIS A N 1
ATOM 1267 C CA . HIS A 1 167 ? 33.178 2.231 -22.707 1.00 81.38 167 HIS A CA 1
ATOM 1268 C C . HIS A 1 167 ? 32.512 3.623 -22.688 1.00 81.38 167 HIS A C 1
ATOM 1270 O O . HIS A 1 167 ? 32.022 4.069 -21.650 1.00 81.38 167 HIS A O 1
ATOM 1276 N N . TRP A 1 168 ? 32.454 4.310 -23.833 1.00 77.75 168 TRP A N 1
ATOM 1277 C CA . TRP A 1 168 ? 32.036 5.722 -23.936 1.00 77.75 168 TRP A CA 1
ATOM 1278 C C . TRP A 1 168 ? 30.625 6.022 -23.386 1.00 77.75 168 TRP A C 1
ATOM 1280 O O . TRP A 1 168 ? 30.353 7.148 -22.981 1.00 77.75 168 TRP A O 1
ATOM 1290 N N . SER A 1 169 ? 29.734 5.024 -23.361 1.00 77.56 169 SER A N 1
ATOM 1291 C CA . SER A 1 169 ? 28.360 5.143 -22.840 1.00 77.56 169 SER A CA 1
ATOM 1292 C C . SER A 1 169 ? 28.228 4.888 -21.332 1.00 77.56 169 SER A C 1
ATOM 1294 O O . SER A 1 169 ? 27.114 4.884 -20.811 1.00 77.56 169 SER A O 1
ATOM 1296 N N . VAL A 1 170 ? 29.328 4.585 -20.638 1.00 88.19 170 VAL A N 1
ATOM 1297 C CA . VAL A 1 170 ? 29.366 4.389 -19.183 1.00 88.19 170 VAL A CA 1
ATOM 1298 C C . VAL A 1 170 ? 29.777 5.704 -18.534 1.00 88.19 170 VAL A C 1
ATOM 1300 O O . VAL A 1 170 ? 30.841 6.239 -18.857 1.00 88.19 170 VAL A O 1
ATOM 1303 N N . LEU A 1 171 ? 28.959 6.200 -17.598 1.00 91.31 171 LEU A N 1
ATOM 1304 C CA . LEU A 1 171 ? 29.182 7.484 -16.925 1.00 91.31 171 LEU A CA 1
ATOM 1305 C C . LEU A 1 171 ? 29.368 8.614 -17.950 1.00 91.31 171 LEU A C 1
ATOM 1307 O O . LEU A 1 171 ? 30.384 9.311 -17.946 1.00 91.31 171 LEU A O 1
ATOM 1311 N N . ASP A 1 172 ? 28.415 8.733 -18.880 1.00 88.00 172 ASP A N 1
ATOM 1312 C CA . ASP A 1 172 ? 28.460 9.732 -19.948 1.00 88.00 172 ASP A CA 1
ATOM 1313 C C . ASP A 1 172 ? 28.121 11.147 -19.449 1.00 88.00 172 ASP A C 1
ATOM 1315 O O . ASP A 1 172 ? 27.577 11.341 -18.362 1.00 88.00 172 ASP A O 1
ATOM 1319 N N . GLY A 1 173 ? 28.493 12.153 -20.245 1.00 87.94 173 GLY A N 1
ATOM 1320 C CA . GLY A 1 173 ? 28.335 13.575 -19.917 1.00 87.94 173 GLY A CA 1
ATOM 1321 C C . GLY A 1 173 ? 26.943 14.158 -20.177 1.00 87.94 173 GLY A C 1
ATOM 1322 O O . GLY A 1 173 ? 26.817 15.375 -20.264 1.00 87.94 173 GLY A O 1
ATOM 1323 N N . ASP A 1 174 ? 25.917 13.321 -20.338 1.00 88.38 174 ASP A N 1
ATOM 1324 C CA . ASP A 1 174 ? 24.533 13.760 -20.583 1.00 88.38 174 ASP A CA 1
ATOM 1325 C C . ASP A 1 174 ? 23.844 14.250 -19.290 1.00 88.38 174 ASP A C 1
ATOM 1327 O O . ASP A 1 174 ? 22.715 14.741 -19.321 1.00 88.38 174 ASP A O 1
ATOM 1331 N N . ASP A 1 175 ? 24.516 14.133 -18.144 1.00 93.25 175 ASP A N 1
ATOM 1332 C CA . ASP A 1 175 ? 24.098 14.632 -16.837 1.00 93.25 175 ASP A CA 1
ATOM 1333 C C . ASP A 1 175 ? 25.316 15.006 -15.965 1.00 93.25 175 ASP A C 1
ATOM 1335 O O . ASP A 1 175 ? 26.469 14.865 -16.372 1.00 93.25 175 ASP A O 1
ATOM 1339 N N . ALA A 1 176 ? 25.066 15.493 -14.745 1.00 95.06 176 ALA A N 1
ATOM 1340 C CA . ALA A 1 176 ? 26.123 15.819 -13.783 1.00 95.06 176 ALA A CA 1
ATOM 1341 C C . ALA A 1 176 ? 26.633 14.612 -12.964 1.00 95.06 176 ALA A C 1
ATOM 1343 O O . ALA A 1 176 ? 27.615 14.747 -12.236 1.00 95.06 176 ALA A O 1
ATOM 1344 N N . TYR A 1 177 ? 25.973 13.454 -13.032 1.00 96.56 177 TYR A N 1
ATOM 1345 C CA . TYR A 1 177 ? 26.351 12.251 -12.289 1.00 96.56 177 TYR A CA 1
ATOM 1346 C C . TYR A 1 177 ? 27.548 11.555 -12.947 1.00 96.56 177 TYR A C 1
ATOM 1348 O O . TYR A 1 177 ? 28.538 11.296 -12.266 1.00 96.56 177 TYR A O 1
ATOM 1356 N N . GLY A 1 178 ? 27.509 11.324 -14.263 1.00 94.44 178 GLY A N 1
ATOM 1357 C CA . GLY A 1 178 ? 28.578 10.641 -15.002 1.00 94.44 178 GLY A CA 1
ATOM 1358 C C . GLY A 1 178 ? 29.966 11.280 -14.820 1.00 94.44 178 GLY A C 1
ATOM 1359 O O . GLY A 1 178 ? 30.874 10.618 -14.307 1.00 94.44 178 GLY A O 1
ATOM 1360 N N . PRO A 1 179 ? 30.146 12.577 -15.145 1.00 93.56 179 PRO A N 1
ATOM 1361 C CA . PRO A 1 179 ? 31.418 13.278 -14.968 1.00 93.56 179 PRO A CA 1
ATOM 1362 C C . PRO A 1 179 ? 31.885 13.331 -13.508 1.00 93.56 179 PRO A C 1
ATOM 1364 O O . PRO A 1 179 ? 33.077 13.178 -13.244 1.00 93.56 179 PRO A O 1
ATOM 1367 N N . ARG A 1 180 ? 30.954 13.495 -12.556 1.00 96.00 180 ARG A N 1
ATOM 1368 C CA . ARG A 1 180 ? 31.261 13.517 -11.119 1.00 96.00 180 ARG A CA 1
ATOM 1369 C C . ARG A 1 180 ? 31.808 12.174 -10.643 1.00 96.00 180 ARG A C 1
ATOM 1371 O O . ARG A 1 180 ? 32.882 12.138 -10.059 1.00 96.00 180 ARG A O 1
ATOM 1378 N N . MET A 1 181 ? 31.128 11.073 -10.961 1.00 96.44 181 MET A N 1
ATOM 1379 C CA . MET A 1 181 ? 31.579 9.726 -10.597 1.00 96.44 181 MET A CA 1
ATOM 1380 C C . MET A 1 181 ? 32.906 9.353 -11.270 1.00 96.44 181 MET A C 1
ATOM 1382 O O . MET A 1 181 ? 33.747 8.716 -10.638 1.00 96.44 181 MET A O 1
ATOM 1386 N N . ARG A 1 182 ? 33.136 9.787 -12.521 1.00 93.25 182 ARG A N 1
ATOM 1387 C CA . ARG A 1 182 ? 34.441 9.640 -13.191 1.00 93.25 182 ARG A CA 1
ATOM 1388 C C . ARG A 1 182 ? 35.561 10.366 -12.441 1.00 93.25 182 ARG A C 1
ATOM 1390 O O . ARG A 1 182 ? 36.638 9.796 -12.298 1.00 93.25 182 ARG A O 1
ATOM 1397 N N . ALA A 1 183 ? 35.313 11.583 -11.957 1.00 93.00 183 ALA A N 1
ATOM 1398 C CA . ALA A 1 183 ? 36.296 12.363 -11.205 1.00 93.00 183 ALA A CA 1
ATOM 1399 C C . ALA A 1 183 ? 36.539 11.807 -9.787 1.00 93.00 183 ALA A C 1
ATOM 1401 O O . ALA A 1 183 ? 37.689 11.643 -9.387 1.00 93.00 183 ALA A O 1
ATOM 1402 N N . GLU A 1 184 ? 35.473 11.481 -9.050 1.00 95.25 184 GLU A N 1
ATOM 1403 C CA . GLU A 1 184 ? 35.537 10.996 -7.662 1.00 95.25 184 GLU A CA 1
ATOM 1404 C C . GLU A 1 184 ? 36.142 9.578 -7.557 1.00 95.25 184 GLU A C 1
ATOM 1406 O O . GLU A 1 184 ? 36.807 9.268 -6.569 1.00 95.25 184 GLU A O 1
ATOM 1411 N N . HIS A 1 185 ? 35.980 8.728 -8.583 1.00 94.88 185 HIS A N 1
ATOM 1412 C CA . HIS A 1 185 ? 36.353 7.305 -8.527 1.00 94.88 185 HIS A CA 1
ATOM 1413 C C . HIS A 1 185 ? 37.310 6.835 -9.641 1.00 94.88 185 HIS A C 1
ATOM 1415 O O . HIS A 1 185 ? 37.388 5.636 -9.910 1.00 94.88 185 HIS A O 1
ATOM 1421 N N . ALA A 1 186 ? 38.078 7.730 -10.275 1.00 90.75 186 ALA A N 1
ATOM 1422 C CA . ALA A 1 186 ? 38.934 7.416 -11.432 1.00 90.75 186 ALA A CA 1
ATOM 1423 C C . ALA A 1 186 ? 39.798 6.140 -11.278 1.00 90.75 186 ALA A C 1
ATOM 1425 O O . ALA A 1 186 ? 39.784 5.271 -12.149 1.00 90.75 186 ALA A O 1
ATOM 1426 N N . GLY A 1 187 ? 40.507 5.980 -10.151 1.00 89.94 187 GLY A N 1
ATOM 1427 C CA . GLY A 1 187 ? 41.358 4.804 -9.898 1.00 89.94 187 GLY A CA 1
ATOM 1428 C C . GLY A 1 187 ? 40.594 3.500 -9.614 1.00 89.94 187 GLY A C 1
ATOM 1429 O O . GLY A 1 187 ? 41.112 2.408 -9.843 1.00 89.94 187 GLY A O 1
ATOM 1430 N N . LEU A 1 188 ? 39.350 3.594 -9.139 1.00 91.44 188 LEU A N 1
ATOM 1431 C CA . LEU A 1 188 ? 38.455 2.446 -8.963 1.00 91.44 188 LEU A CA 1
ATOM 1432 C C . LEU A 1 188 ? 37.868 2.012 -10.316 1.00 91.44 188 LEU A C 1
ATOM 1434 O O . LEU A 1 188 ? 37.840 0.824 -10.624 1.00 91.44 188 LEU A O 1
ATOM 1438 N N . LEU A 1 189 ? 37.489 2.974 -11.158 1.00 91.88 189 LEU A N 1
ATOM 1439 C CA . LEU A 1 189 ? 36.957 2.738 -12.504 1.00 91.88 189 LEU A CA 1
ATOM 1440 C C . LEU A 1 189 ? 37.996 2.124 -13.456 1.00 91.88 189 LEU A C 1
ATOM 1442 O O . LEU A 1 189 ? 37.647 1.242 -14.236 1.00 91.88 189 LEU A O 1
ATOM 1446 N N . ALA A 1 190 ? 39.265 2.527 -13.332 1.00 90.06 190 ALA A N 1
ATOM 1447 C CA . ALA A 1 190 ? 40.390 1.967 -14.085 1.00 90.06 190 ALA A CA 1
ATOM 1448 C C . ALA A 1 190 ? 40.863 0.579 -13.595 1.00 90.06 190 ALA A C 1
ATOM 1450 O O . ALA A 1 190 ? 41.817 0.022 -14.140 1.00 90.06 190 ALA A O 1
ATOM 1451 N N . SER A 1 191 ? 40.241 0.009 -12.555 1.00 90.50 191 SER A N 1
ATOM 1452 C CA . SER A 1 191 ? 40.631 -1.307 -12.035 1.00 90.50 191 SER A CA 1
ATOM 1453 C C . SER A 1 191 ? 40.201 -2.446 -12.986 1.00 90.50 191 SER A C 1
ATOM 1455 O O . SER A 1 191 ? 39.123 -2.366 -13.585 1.00 90.50 191 SER A O 1
ATOM 1457 N N . PRO A 1 192 ? 40.989 -3.536 -13.121 1.00 90.69 192 PRO A N 1
ATOM 1458 C CA . PRO A 1 192 ? 40.675 -4.642 -14.029 1.00 90.69 192 PRO A CA 1
ATOM 1459 C C . PRO A 1 192 ? 39.255 -5.202 -13.853 1.00 90.69 192 PRO A C 1
ATOM 1461 O O . PRO A 1 192 ? 38.759 -5.346 -12.736 1.00 90.69 192 PRO A O 1
ATOM 1464 N N . GLY A 1 193 ? 38.593 -5.493 -14.977 1.00 89.81 193 GLY A N 1
ATOM 1465 C CA . GLY A 1 193 ? 37.224 -6.023 -15.034 1.00 89.81 193 GLY A CA 1
ATOM 1466 C C . GLY A 1 193 ? 36.104 -4.994 -14.808 1.00 89.81 193 GLY A C 1
ATOM 1467 O O . GLY A 1 193 ? 35.019 -5.156 -15.373 1.00 89.81 193 GLY A O 1
ATOM 1468 N N . VAL A 1 194 ? 36.352 -3.900 -14.072 1.00 92.50 194 VAL A N 1
ATOM 1469 C CA . VAL A 1 194 ? 35.314 -2.919 -13.689 1.00 92.50 194 VAL A CA 1
ATOM 1470 C C . VAL A 1 194 ? 34.646 -2.283 -14.913 1.00 92.50 194 VAL A C 1
ATOM 1472 O O . VAL A 1 194 ? 33.419 -2.261 -14.993 1.00 92.50 194 VAL A O 1
ATOM 1475 N N . GLY A 1 195 ? 35.411 -1.846 -15.918 1.00 90.44 195 GLY A N 1
ATOM 1476 C CA . GLY A 1 195 ? 34.837 -1.268 -17.142 1.00 90.44 195 GLY A CA 1
ATOM 1477 C C . GLY A 1 195 ? 33.913 -2.221 -17.914 1.00 90.44 195 GLY A C 1
ATOM 1478 O O . GLY A 1 195 ? 32.870 -1.794 -18.417 1.00 90.44 195 GLY A O 1
ATOM 1479 N N . GLY A 1 196 ? 34.230 -3.521 -17.946 1.00 89.56 196 GLY A N 1
ATOM 1480 C CA . GLY A 1 196 ? 33.381 -4.549 -18.561 1.00 89.56 196 GLY A CA 1
ATOM 1481 C C . GLY A 1 196 ? 32.071 -4.751 -17.797 1.00 89.56 196 GLY A C 1
ATOM 1482 O O . GLY A 1 196 ? 30.992 -4.717 -18.393 1.00 89.56 196 GLY A O 1
ATOM 1483 N N . LEU A 1 197 ? 32.157 -4.856 -16.467 1.00 93.81 197 LEU A N 1
ATOM 1484 C CA . LEU A 1 197 ? 31.002 -4.929 -15.569 1.00 93.81 197 LEU A CA 1
ATOM 1485 C C . LEU A 1 197 ? 30.061 -3.725 -15.738 1.00 93.81 197 LEU A C 1
ATOM 1487 O O . LEU A 1 197 ? 28.858 -3.905 -15.922 1.00 93.81 197 LEU A O 1
ATOM 1491 N N . LEU A 1 198 ? 30.589 -2.498 -15.712 1.00 94.62 198 LEU A N 1
ATOM 1492 C CA . LEU A 1 198 ? 29.769 -1.288 -15.845 1.00 94.62 198 LEU A CA 1
ATOM 1493 C C . LEU A 1 198 ? 29.139 -1.164 -17.241 1.00 94.62 198 LEU A C 1
ATOM 1495 O O . LEU A 1 198 ? 27.996 -0.722 -17.363 1.00 94.62 198 LEU A O 1
ATOM 1499 N N . THR A 1 199 ? 29.841 -1.612 -18.286 1.00 90.19 199 THR A N 1
ATOM 1500 C CA . THR A 1 199 ? 29.291 -1.674 -19.650 1.00 90.19 199 THR A CA 1
ATOM 1501 C C . THR A 1 199 ? 28.104 -2.635 -19.716 1.00 90.19 199 THR A C 1
ATOM 1503 O O . THR A 1 199 ? 27.058 -2.268 -20.250 1.00 90.19 199 THR A O 1
ATOM 1506 N N . HIS A 1 200 ? 28.213 -3.820 -19.102 1.00 92.38 200 HIS A N 1
ATOM 1507 C CA . HIS A 1 200 ? 27.098 -4.768 -18.976 1.00 92.38 200 HIS A CA 1
ATOM 1508 C C . HIS A 1 200 ? 25.935 -4.190 -18.158 1.00 92.38 200 HIS A C 1
ATOM 1510 O O . HIS A 1 200 ? 24.784 -4.287 -18.587 1.00 92.38 200 HIS A O 1
ATOM 1516 N N . CYS A 1 201 ? 26.212 -3.499 -17.047 1.00 94.31 201 CYS A N 1
ATOM 1517 C CA . CYS A 1 201 ? 25.195 -2.800 -16.254 1.00 94.31 201 CYS A CA 1
ATOM 1518 C C . CYS A 1 201 ? 24.371 -1.802 -17.088 1.00 94.31 201 CYS A C 1
ATOM 1520 O O . CYS A 1 201 ? 23.146 -1.773 -16.976 1.00 94.31 201 CYS A O 1
ATOM 1522 N N . ALA A 1 202 ? 25.018 -1.045 -17.979 1.00 90.25 202 ALA A N 1
ATOM 1523 C CA . ALA A 1 202 ? 24.362 -0.088 -18.876 1.00 90.25 202 ALA A CA 1
ATOM 1524 C C . ALA A 1 202 ? 23.461 -0.725 -19.962 1.00 90.25 202 ALA A C 1
ATOM 1526 O O . ALA A 1 202 ? 22.713 -0.003 -20.620 1.00 90.25 202 ALA A O 1
ATOM 1527 N N . THR A 1 203 ? 23.477 -2.053 -20.144 1.00 86.81 203 THR A N 1
ATOM 1528 C CA . THR A 1 203 ? 22.602 -2.752 -21.114 1.00 86.81 203 THR A CA 1
ATOM 1529 C C . THR A 1 203 ? 21.187 -3.038 -20.597 1.00 86.81 203 THR A C 1
ATOM 1531 O O . THR A 1 203 ? 20.345 -3.518 -21.358 1.00 86.81 203 THR A O 1
ATOM 1534 N N . LEU A 1 204 ? 20.892 -2.788 -19.314 1.00 86.44 204 LEU A N 1
ATOM 1535 C CA . LEU A 1 204 ? 19.629 -3.218 -18.714 1.00 86.44 204 LEU A CA 1
ATOM 1536 C C . LEU A 1 204 ? 18.429 -2.351 -19.145 1.00 86.44 204 LEU A C 1
ATOM 1538 O O . LEU A 1 204 ? 18.087 -1.345 -18.520 1.00 86.44 204 LEU A O 1
ATOM 1542 N N . GLU A 1 205 ? 17.714 -2.801 -20.176 1.00 76.50 205 GLU A N 1
ATOM 1543 C CA . GLU A 1 205 ? 16.503 -2.131 -20.668 1.00 76.50 205 GLU A CA 1
ATOM 1544 C C . GLU A 1 205 ? 15.301 -2.273 -19.716 1.00 76.50 205 GLU A C 1
ATOM 1546 O O . GLU A 1 205 ? 14.579 -1.301 -19.478 1.00 76.50 205 GLU A O 1
ATOM 1551 N N . GLN A 1 206 ? 15.095 -3.453 -19.115 1.00 83.88 206 GLN A N 1
ATOM 1552 C CA . GLN A 1 206 ? 13.879 -3.822 -18.365 1.00 83.88 206 GLN A CA 1
ATOM 1553 C C . GLN A 1 206 ? 14.023 -3.683 -16.839 1.00 83.88 206 GLN A C 1
ATOM 1555 O O . GLN A 1 206 ? 15.121 -3.767 -16.295 1.00 83.88 206 GLN A O 1
ATOM 1560 N N . VAL A 1 207 ? 12.921 -3.415 -16.124 1.00 84.94 207 VAL A N 1
ATOM 1561 C CA . VAL A 1 207 ? 12.951 -3.125 -14.667 1.00 84.94 207 VAL A CA 1
ATOM 1562 C C . VAL A 1 207 ? 13.470 -4.315 -13.851 1.00 84.94 207 VAL A C 1
ATOM 1564 O O . VAL A 1 207 ? 14.169 -4.124 -12.859 1.00 84.94 207 VAL A O 1
ATOM 1567 N N . ARG A 1 208 ? 13.161 -5.545 -14.282 1.00 87.56 208 ARG A N 1
ATOM 1568 C CA . ARG A 1 208 ? 13.747 -6.778 -13.743 1.00 87.56 208 ARG A CA 1
ATOM 1569 C C . ARG A 1 208 ? 14.843 -7.279 -14.683 1.00 87.56 208 ARG A C 1
ATOM 1571 O O . ARG A 1 208 ? 14.612 -7.379 -15.888 1.00 87.56 208 ARG A O 1
ATOM 1578 N N . ALA A 1 209 ? 16.004 -7.626 -14.133 1.00 89.81 209 ALA A N 1
ATOM 1579 C CA . ALA A 1 209 ? 17.042 -8.340 -14.869 1.00 89.81 209 ALA A CA 1
ATOM 1580 C C . ALA A 1 209 ? 16.610 -9.791 -15.153 1.00 89.81 209 ALA A C 1
ATOM 1582 O O . ALA A 1 209 ? 16.026 -10.458 -14.301 1.00 89.81 209 ALA A O 1
ATOM 1583 N N . GLY A 1 210 ? 16.890 -10.276 -16.366 1.00 89.88 210 GLY A N 1
ATOM 1584 C CA . GLY A 1 210 ? 16.628 -11.664 -16.756 1.00 89.88 210 GLY A CA 1
ATOM 1585 C C . GLY A 1 210 ? 17.750 -12.611 -16.323 1.00 89.88 210 GLY A C 1
ATOM 1586 O O . GLY A 1 210 ? 18.896 -12.191 -16.195 1.00 89.88 210 GLY A O 1
ATOM 1587 N N . VAL A 1 211 ? 17.444 -13.905 -16.178 1.00 89.00 211 VAL A N 1
ATOM 1588 C CA . VAL A 1 211 ? 18.384 -14.930 -15.667 1.00 89.00 211 VAL A CA 1
ATOM 1589 C C . VAL A 1 211 ? 19.732 -14.930 -16.404 1.00 89.00 211 VAL A C 1
ATOM 1591 O O . VAL A 1 211 ? 20.779 -14.902 -15.768 1.00 89.00 211 VAL A O 1
ATOM 1594 N N . ARG A 1 212 ? 19.728 -14.873 -17.746 1.00 90.81 212 ARG A N 1
ATOM 1595 C CA . ARG A 1 212 ? 20.969 -14.806 -18.548 1.00 90.81 212 ARG A CA 1
ATOM 1596 C C . ARG A 1 212 ? 21.801 -13.555 -18.252 1.00 90.81 212 ARG A C 1
ATOM 1598 O O . ARG A 1 212 ? 23.017 -13.636 -18.183 1.00 90.81 212 ARG A O 1
ATOM 1605 N N . TRP A 1 213 ? 21.144 -12.411 -18.058 1.00 94.06 213 TRP A N 1
ATOM 1606 C CA . TRP A 1 213 ? 21.816 -11.151 -17.741 1.00 94.06 213 TRP A CA 1
ATOM 1607 C C . TRP A 1 213 ? 22.467 -11.204 -16.354 1.00 94.06 213 TRP A C 1
ATOM 1609 O O . TRP A 1 213 ? 23.583 -10.720 -16.186 1.00 94.06 213 TRP A O 1
ATOM 1619 N N . GLN A 1 214 ? 21.791 -11.824 -15.378 1.00 92.81 214 GLN A N 1
ATOM 1620 C CA . GLN A 1 214 ? 22.316 -12.014 -14.022 1.00 92.81 214 GLN A CA 1
ATOM 1621 C C . GLN A 1 214 ? 23.512 -12.976 -14.001 1.00 92.81 214 GLN A C 1
ATOM 1623 O O . GLN A 1 214 ? 24.495 -12.684 -13.328 1.00 92.81 214 GLN A O 1
ATOM 1628 N N . ALA A 1 215 ? 23.471 -14.062 -14.782 1.00 91.50 215 ALA A N 1
ATOM 1629 C CA . ALA A 1 215 ? 24.597 -14.989 -14.920 1.00 91.50 215 ALA A CA 1
ATOM 1630 C C . ALA A 1 215 ? 25.859 -14.280 -15.451 1.00 91.50 215 ALA A C 1
ATOM 1632 O O . ALA A 1 215 ? 26.893 -14.293 -14.788 1.00 91.50 215 ALA A O 1
ATOM 1633 N N . THR A 1 216 ? 25.747 -13.549 -16.568 1.00 94.31 216 THR A N 1
ATOM 1634 C CA . THR A 1 216 ? 26.863 -12.751 -17.112 1.00 94.31 216 THR A CA 1
ATOM 1635 C C . THR A 1 216 ? 27.341 -11.668 -16.137 1.00 94.31 216 THR A C 1
ATOM 1637 O O . THR A 1 216 ? 28.534 -11.396 -16.050 1.00 94.31 216 THR A O 1
ATOM 1640 N N . ALA A 1 217 ? 26.440 -11.060 -15.357 1.00 94.62 217 ALA A N 1
ATOM 1641 C CA . ALA A 1 217 ? 26.833 -10.085 -14.342 1.00 94.62 217 ALA A CA 1
ATOM 1642 C C . ALA A 1 217 ? 27.648 -10.718 -13.196 1.00 94.62 217 ALA A C 1
ATOM 1644 O O . ALA A 1 217 ? 28.588 -10.092 -12.708 1.00 94.62 217 ALA A O 1
ATOM 1645 N N . ALA A 1 218 ? 27.325 -11.951 -12.791 1.00 91.69 218 ALA A N 1
ATOM 1646 C CA . ALA A 1 218 ? 28.080 -12.694 -11.783 1.00 91.69 218 ALA A CA 1
ATOM 1647 C C . ALA A 1 218 ? 29.478 -13.099 -12.288 1.00 91.69 218 ALA A C 1
ATOM 1649 O O . ALA A 1 218 ? 30.459 -12.925 -11.567 1.00 91.69 218 ALA A O 1
ATOM 1650 N N . GLU A 1 219 ? 29.588 -13.551 -13.543 1.00 93.81 219 GLU A N 1
ATOM 1651 C CA . GLU A 1 219 ? 30.874 -13.826 -14.208 1.00 93.81 219 GLU A CA 1
ATOM 1652 C C . GLU A 1 219 ? 31.762 -12.569 -14.265 1.00 93.81 219 GLU A C 1
ATOM 1654 O O . GLU A 1 219 ? 32.939 -12.612 -13.902 1.00 93.81 219 GLU A O 1
ATOM 1659 N N . LEU A 1 220 ? 31.190 -11.423 -14.652 1.00 93.94 220 LEU A N 1
ATOM 1660 C CA . LEU A 1 220 ? 31.904 -10.143 -14.710 1.00 93.94 220 LEU A CA 1
ATOM 1661 C C . LEU A 1 220 ? 32.301 -9.612 -13.324 1.00 93.94 220 LEU A C 1
ATOM 1663 O O . LEU A 1 220 ? 33.348 -8.981 -13.206 1.00 93.94 220 LEU A O 1
ATOM 1667 N N . ILE A 1 221 ? 31.510 -9.880 -12.280 1.00 93.19 221 ILE A N 1
ATOM 1668 C CA . ILE A 1 221 ? 31.888 -9.596 -10.886 1.00 93.19 221 ILE A CA 1
ATOM 1669 C C . ILE A 1 221 ? 33.073 -10.463 -10.451 1.00 93.19 221 ILE A C 1
ATOM 1671 O O . ILE A 1 221 ? 34.025 -9.933 -9.884 1.00 93.19 221 ILE A O 1
ATOM 1675 N N . ALA A 1 222 ? 33.062 -11.765 -10.754 1.00 89.31 222 ALA A N 1
ATOM 1676 C CA . ALA A 1 222 ? 34.174 -12.659 -10.425 1.00 89.31 222 ALA A CA 1
ATOM 1677 C C . ALA A 1 222 ? 35.480 -12.255 -11.142 1.00 89.31 222 ALA A C 1
ATOM 1679 O O . ALA A 1 222 ? 36.565 -12.396 -10.581 1.00 89.31 222 ALA A O 1
ATOM 1680 N N . ALA A 1 223 ? 35.373 -11.692 -12.350 1.00 90.38 223 ALA A N 1
ATOM 1681 C CA . ALA A 1 223 ? 36.495 -11.146 -13.116 1.00 90.38 223 ALA A CA 1
ATOM 1682 C C . ALA A 1 223 ? 36.922 -9.714 -12.709 1.00 90.38 223 ALA A C 1
ATOM 1684 O O . ALA A 1 223 ? 37.891 -9.193 -13.265 1.00 90.38 223 ALA A O 1
ATOM 1685 N N . ALA A 1 224 ? 36.227 -9.064 -11.767 1.00 91.88 224 ALA A N 1
ATOM 1686 C CA . ALA A 1 224 ? 36.477 -7.684 -11.350 1.00 91.88 224 ALA A CA 1
ATOM 1687 C C . ALA A 1 224 ? 36.725 -7.601 -9.828 1.00 91.88 224 ALA A C 1
ATOM 1689 O O . ALA A 1 224 ? 35.781 -7.371 -9.069 1.00 91.88 224 ALA A O 1
ATOM 1690 N N . PRO A 1 225 ? 37.982 -7.709 -9.345 1.00 89.38 225 PRO A N 1
ATOM 1691 C CA . PRO A 1 225 ? 38.289 -7.758 -7.908 1.00 89.38 225 PRO A CA 1
ATOM 1692 C C . PRO A 1 225 ? 37.769 -6.565 -7.090 1.00 89.38 225 PRO A C 1
ATOM 1694 O O . PRO A 1 225 ? 37.402 -6.725 -5.930 1.00 89.38 225 PRO A O 1
ATOM 1697 N N . ARG A 1 226 ? 37.697 -5.371 -7.699 1.00 92.06 226 ARG A N 1
ATOM 1698 C CA . ARG A 1 226 ? 37.107 -4.154 -7.101 1.00 92.06 226 ARG A CA 1
ATOM 1699 C C . ARG A 1 226 ? 35.707 -3.823 -7.639 1.00 92.06 226 ARG A C 1
ATOM 1701 O O . ARG A 1 226 ? 35.177 -2.745 -7.392 1.00 92.06 226 ARG A O 1
ATOM 1708 N N . GLY A 1 227 ? 35.079 -4.755 -8.355 1.00 92.69 227 GLY A N 1
ATOM 1709 C CA . GLY A 1 227 ? 33.705 -4.650 -8.847 1.00 92.69 227 GLY A CA 1
ATOM 1710 C C . GLY A 1 227 ? 32.669 -4.399 -7.741 1.00 92.69 227 GLY A C 1
ATOM 1711 O O . GLY A 1 227 ? 31.864 -3.484 -7.905 1.00 92.69 227 GLY A O 1
ATOM 1712 N N . PRO A 1 228 ? 32.694 -5.120 -6.598 1.00 93.50 228 PRO A N 1
ATOM 1713 C CA . PRO A 1 228 ? 31.772 -4.868 -5.485 1.00 93.50 228 PRO A CA 1
ATOM 1714 C C . PRO A 1 228 ? 31.894 -3.451 -4.905 1.00 93.50 228 PRO A C 1
ATOM 1716 O O . PRO A 1 228 ? 30.884 -2.793 -4.659 1.00 93.50 228 PRO A O 1
ATOM 1719 N N . GLU A 1 229 ? 33.125 -2.953 -4.759 1.00 94.25 229 GLU A N 1
ATOM 1720 C CA . GLU A 1 229 ? 33.423 -1.583 -4.321 1.00 94.25 229 GLU A CA 1
ATOM 1721 C C . GLU A 1 229 ? 32.901 -0.555 -5.341 1.00 94.25 229 GLU A C 1
ATOM 1723 O O . GLU A 1 229 ? 32.183 0.371 -4.973 1.00 94.25 229 GLU A O 1
ATOM 1728 N N . ALA A 1 230 ? 33.155 -0.761 -6.639 1.00 94.69 230 ALA A N 1
ATOM 1729 C CA . ALA A 1 230 ? 32.641 0.103 -7.704 1.00 94.69 230 ALA A CA 1
ATOM 1730 C C . ALA A 1 230 ? 31.102 0.158 -7.732 1.00 94.69 230 ALA A C 1
ATOM 1732 O O . ALA A 1 230 ? 30.525 1.231 -7.904 1.00 94.69 230 ALA A O 1
ATOM 1733 N N . VAL A 1 231 ? 30.422 -0.975 -7.525 1.00 96.81 231 VAL A N 1
ATOM 1734 C CA . VAL A 1 231 ? 28.952 -1.024 -7.439 1.00 96.81 231 VAL A CA 1
ATOM 1735 C C . VAL A 1 231 ? 28.446 -0.237 -6.230 1.00 96.81 231 VAL A C 1
ATOM 1737 O O . VAL A 1 231 ? 27.488 0.529 -6.360 1.00 96.81 231 VAL A O 1
ATOM 1740 N N . ARG A 1 232 ? 29.098 -0.393 -5.073 1.00 96.50 232 ARG A N 1
ATOM 1741 C CA . ARG A 1 232 ? 28.766 0.319 -3.835 1.00 96.50 232 ARG A CA 1
ATOM 1742 C C . ARG A 1 232 ? 28.904 1.832 -4.002 1.00 96.50 232 ARG A C 1
ATOM 1744 O O . ARG A 1 232 ? 27.920 2.545 -3.810 1.00 96.50 232 ARG A O 1
ATOM 1751 N N . GLU A 1 233 ? 30.084 2.312 -4.390 1.00 97.25 233 GLU A N 1
ATOM 1752 C CA . GLU A 1 233 ? 30.383 3.748 -4.461 1.00 97.25 233 GLU A CA 1
ATOM 1753 C C . GLU A 1 233 ? 29.491 4.477 -5.474 1.00 97.25 233 GLU A C 1
ATOM 1755 O O . GLU A 1 233 ? 28.905 5.514 -5.159 1.00 97.25 233 GLU A O 1
ATOM 1760 N N . LEU A 1 234 ? 29.270 3.892 -6.657 1.00 98.00 234 LEU A N 1
ATOM 1761 C CA . LEU A 1 234 ? 28.393 4.487 -7.669 1.00 98.00 234 LEU A CA 1
ATOM 1762 C C . LEU A 1 234 ? 26.929 4.585 -7.196 1.00 98.00 234 LEU A C 1
ATOM 1764 O O . LEU A 1 234 ? 26.243 5.564 -7.517 1.00 98.00 234 LEU A O 1
ATOM 1768 N N . LEU A 1 235 ? 26.442 3.618 -6.409 1.00 98.50 235 LEU A N 1
ATOM 1769 C CA . LEU A 1 235 ? 25.095 3.663 -5.826 1.00 98.50 235 LEU A CA 1
ATOM 1770 C C . LEU A 1 235 ? 24.994 4.624 -4.632 1.00 98.50 235 LEU A C 1
ATOM 1772 O O . LEU A 1 235 ? 23.974 5.304 -4.506 1.00 98.50 235 LEU A O 1
ATOM 1776 N N . VAL A 1 236 ? 26.042 4.759 -3.810 1.00 98.25 236 VAL A N 1
ATOM 1777 C CA . VAL A 1 236 ? 26.153 5.829 -2.795 1.00 98.25 236 VAL A CA 1
ATOM 1778 C C . VAL A 1 236 ? 26.071 7.199 -3.474 1.00 98.25 236 VAL A C 1
ATOM 1780 O O . VAL A 1 236 ? 25.229 8.029 -3.110 1.00 98.25 236 VAL A O 1
ATOM 1783 N N . GLY A 1 237 ? 26.867 7.407 -4.527 1.00 97.88 237 GLY A N 1
ATOM 1784 C CA . GLY A 1 237 ? 26.869 8.630 -5.322 1.00 97.88 237 GLY A CA 1
ATOM 1785 C C . GLY A 1 237 ? 25.507 8.947 -5.945 1.00 97.88 237 GLY A C 1
ATOM 1786 O O . GLY A 1 237 ? 25.112 10.116 -5.971 1.00 97.88 237 GLY A O 1
ATOM 1787 N N . PHE A 1 238 ? 24.752 7.931 -6.385 1.00 98.31 238 PHE A N 1
ATOM 1788 C CA . PHE A 1 238 ? 23.399 8.107 -6.930 1.00 98.31 238 PHE A CA 1
ATOM 1789 C C . PHE A 1 238 ? 22.354 8.397 -5.840 1.00 98.31 238 PHE A C 1
ATOM 1791 O O . PHE A 1 238 ? 21.501 9.272 -6.011 1.00 98.31 238 PHE A O 1
ATOM 1798 N N . ALA A 1 239 ? 22.417 7.713 -4.695 1.00 97.50 239 ALA A N 1
ATOM 1799 C CA . ALA A 1 239 ? 21.529 7.983 -3.562 1.00 97.50 239 ALA A CA 1
ATOM 1800 C C . ALA A 1 239 ? 21.674 9.433 -3.054 1.00 97.50 239 ALA A C 1
ATOM 1802 O O . ALA A 1 239 ? 20.683 10.035 -2.639 1.00 97.50 239 ALA A O 1
ATOM 1803 N N . ALA A 1 240 ? 22.878 10.006 -3.166 1.00 96.06 240 ALA A N 1
ATOM 1804 C CA . ALA A 1 240 ? 23.187 11.402 -2.854 1.00 96.06 240 ALA A CA 1
ATOM 1805 C C . ALA A 1 240 ? 23.095 12.377 -4.053 1.00 96.06 240 ALA A C 1
ATOM 1807 O O . ALA A 1 240 ? 23.331 13.571 -3.874 1.00 96.06 240 ALA A O 1
ATOM 1808 N N . GLN A 1 241 ? 22.768 11.915 -5.268 1.00 96.25 241 GLN A N 1
ATOM 1809 C CA . GLN A 1 241 ? 22.742 12.764 -6.466 1.00 96.25 241 GLN A CA 1
ATOM 1810 C C . GLN A 1 241 ? 21.685 13.879 -6.321 1.00 96.25 241 GLN A C 1
ATOM 1812 O O . GLN A 1 241 ? 20.504 13.567 -6.128 1.00 96.25 241 GLN A O 1
ATOM 1817 N N . PRO A 1 242 ? 22.064 15.169 -6.427 1.00 94.19 242 PRO A N 1
ATOM 1818 C CA . PRO A 1 242 ? 21.106 16.268 -6.478 1.00 94.19 242 PRO A CA 1
ATOM 1819 C C . PRO A 1 242 ? 20.392 16.326 -7.833 1.00 94.19 242 PRO A C 1
ATOM 1821 O O . PRO A 1 242 ? 20.856 15.770 -8.832 1.00 94.19 242 PRO A O 1
ATOM 1824 N N . GLU A 1 243 ? 19.275 17.053 -7.876 1.00 93.88 243 GLU A N 1
ATOM 1825 C CA . GLU A 1 243 ? 18.605 17.373 -9.137 1.00 93.88 243 GLU A CA 1
ATOM 1826 C C . GLU A 1 243 ? 19.549 18.180 -10.039 1.00 93.88 243 GLU A C 1
ATOM 1828 O O . GLU A 1 243 ? 20.076 19.217 -9.633 1.00 93.88 243 GLU A O 1
ATOM 1833 N N . CYS A 1 244 ? 19.774 17.695 -11.257 1.00 92.69 244 CYS A N 1
ATOM 1834 C CA . CYS A 1 244 ? 20.702 18.277 -12.213 1.00 92.69 244 CYS A CA 1
ATOM 1835 C C . CYS A 1 244 ? 20.070 18.431 -13.601 1.00 92.69 244 CYS A C 1
ATOM 1837 O O . CYS A 1 244 ? 19.033 17.840 -13.927 1.00 92.69 244 CYS A O 1
ATOM 1839 N N . ARG A 1 245 ? 20.736 19.239 -14.430 1.00 91.31 245 ARG A N 1
ATOM 1840 C CA . ARG A 1 245 ? 20.452 19.350 -15.858 1.00 91.31 245 ARG A CA 1
ATOM 1841 C C . ARG A 1 245 ? 20.779 18.011 -16.529 1.00 91.31 245 ARG A C 1
ATOM 1843 O O . ARG A 1 245 ? 21.922 17.572 -16.466 1.00 91.31 245 ARG A O 1
ATOM 1850 N N . CYS A 1 246 ? 19.789 17.400 -17.171 1.00 90.06 246 CYS A N 1
ATOM 1851 C CA . CYS A 1 246 ? 19.938 16.160 -17.931 1.00 90.06 246 CYS A CA 1
ATOM 1852 C C . CYS A 1 246 ? 19.593 16.430 -19.400 1.00 90.06 246 CYS A C 1
ATOM 1854 O O . CYS A 1 246 ? 18.517 16.958 -19.695 1.00 90.06 246 CYS A O 1
ATOM 1856 N N . GLU A 1 247 ? 20.470 16.065 -20.325 1.00 87.44 247 GLU A N 1
ATOM 1857 C CA . GLU A 1 247 ? 20.179 16.124 -21.755 1.00 87.44 247 GLU A CA 1
ATOM 1858 C C . GLU A 1 247 ? 19.380 14.888 -22.182 1.00 87.44 247 GLU A C 1
ATOM 1860 O O . GLU A 1 247 ? 19.603 13.767 -21.717 1.00 87.44 247 GLU A O 1
ATOM 1865 N N . TYR A 1 248 ? 18.408 15.091 -23.068 1.00 83.31 248 TYR A N 1
ATOM 1866 C CA . TYR A 1 248 ? 17.649 14.003 -23.668 1.00 83.31 248 TYR A CA 1
ATOM 1867 C C . TYR A 1 248 ? 17.487 14.227 -25.166 1.00 83.31 248 TYR A C 1
ATOM 1869 O O . TYR A 1 248 ? 17.382 15.352 -25.647 1.00 83.31 248 TYR A O 1
ATOM 1877 N N . ARG A 1 249 ? 17.448 13.125 -25.911 1.00 81.12 249 ARG A N 1
ATOM 1878 C CA . ARG A 1 249 ? 17.234 13.126 -27.358 1.00 81.12 249 ARG A CA 1
ATOM 1879 C C . ARG A 1 249 ? 15.853 12.546 -27.650 1.00 81.12 249 ARG A C 1
ATOM 1881 O O . ARG A 1 249 ? 15.535 11.440 -27.201 1.00 81.12 249 ARG A O 1
ATOM 1888 N N . GLY A 1 250 ? 15.024 13.323 -28.339 1.00 74.75 250 GLY A N 1
ATOM 1889 C CA . GLY A 1 250 ? 13.711 12.917 -28.834 1.00 74.75 250 GLY A CA 1
ATOM 1890 C C . GLY A 1 250 ? 13.816 12.268 -30.213 1.00 74.75 250 GLY A C 1
ATOM 1891 O O . GLY A 1 250 ? 14.721 12.574 -30.990 1.00 74.75 250 GLY A O 1
ATOM 1892 N N . SER A 1 251 ? 12.873 11.388 -30.556 1.00 70.56 251 SER A N 1
ATOM 1893 C CA . SER A 1 251 ? 12.868 10.705 -31.861 1.00 70.56 251 SER A CA 1
ATOM 1894 C C . SER A 1 251 ? 12.785 11.676 -33.050 1.00 70.56 251 SER A C 1
ATOM 1896 O O . SER A 1 251 ? 13.253 11.345 -34.135 1.00 70.56 251 SER A O 1
ATOM 1898 N N . PHE A 1 252 ? 12.259 12.889 -32.835 1.00 70.69 252 PHE A N 1
ATOM 1899 C CA . PHE A 1 252 ? 12.145 13.969 -33.824 1.00 70.69 252 PHE A CA 1
ATOM 1900 C C . PHE A 1 252 ? 13.368 14.908 -33.878 1.00 70.69 252 PHE A C 1
ATOM 1902 O O . PHE A 1 252 ? 13.263 16.073 -34.260 1.00 70.69 252 PHE A O 1
ATOM 1909 N N . GLY A 1 253 ? 14.554 14.411 -33.505 1.00 68.69 253 GLY A N 1
ATOM 1910 C CA . GLY A 1 253 ? 15.815 15.156 -33.632 1.00 68.69 253 GLY A CA 1
ATOM 1911 C C . GLY A 1 253 ? 15.997 16.288 -32.619 1.00 68.69 253 GLY A C 1
ATOM 1912 O O . GLY A 1 253 ? 16.991 17.008 -32.674 1.00 68.69 253 GLY A O 1
ATOM 1913 N N . GLU A 1 254 ? 15.052 16.435 -31.697 1.00 72.12 254 GLU A N 1
ATOM 1914 C CA . GLU A 1 254 ? 15.079 17.380 -30.589 1.00 72.12 254 GLU A CA 1
ATOM 1915 C C . GLU A 1 254 ? 16.166 16.965 -29.590 1.00 72.12 254 GLU A C 1
ATOM 1917 O O . GLU A 1 254 ? 16.112 15.866 -29.034 1.00 72.12 254 GLU A O 1
ATOM 1922 N N . VAL A 1 255 ? 17.138 17.845 -29.340 1.00 78.00 255 VAL A N 1
ATOM 1923 C CA . VAL A 1 255 ? 18.002 17.757 -28.154 1.00 78.00 255 VAL A CA 1
ATOM 1924 C C . VAL A 1 255 ? 17.383 18.665 -27.103 1.00 78.00 255 VAL A C 1
ATOM 1926 O O . VAL A 1 255 ? 17.449 19.890 -27.201 1.00 78.00 255 VAL A O 1
ATOM 1929 N N . GLY A 1 256 ? 16.698 18.050 -26.147 1.00 77.88 256 GLY A N 1
ATOM 1930 C CA . GLY A 1 256 ? 16.021 18.731 -25.060 1.00 77.88 256 GLY A CA 1
ATOM 1931 C C . GLY A 1 256 ? 16.850 18.725 -23.782 1.00 77.88 256 GLY A C 1
ATOM 1932 O O . GLY A 1 256 ? 17.725 17.886 -23.570 1.00 77.88 256 GLY A O 1
ATOM 1933 N N . VAL A 1 257 ? 16.526 19.665 -22.900 1.00 82.19 257 VAL A N 1
ATOM 1934 C CA . VAL A 1 257 ? 17.105 19.761 -21.563 1.00 82.19 257 VAL A CA 1
ATOM 1935 C C . VAL A 1 257 ? 15.997 19.525 -20.544 1.00 82.19 257 VAL A C 1
ATOM 1937 O O . VAL A 1 257 ? 15.017 20.266 -20.500 1.00 82.19 257 VAL A O 1
ATOM 1940 N N . GLY A 1 258 ? 16.144 18.473 -19.745 1.00 82.69 258 GLY A N 1
ATOM 1941 C CA . GLY A 1 258 ? 15.290 18.168 -18.603 1.00 82.69 258 GLY A CA 1
ATOM 1942 C C . GLY A 1 258 ? 15.981 18.475 -17.274 1.00 82.69 258 GLY A C 1
ATOM 1943 O O . GLY A 1 258 ? 17.191 18.700 -17.213 1.00 82.69 258 GLY A O 1
ATOM 1944 N N . TYR A 1 259 ? 15.200 18.437 -16.197 1.00 86.50 259 TYR A N 1
ATOM 1945 C CA . TYR A 1 259 ? 15.702 18.385 -14.824 1.00 86.50 259 TYR A CA 1
ATOM 1946 C C . TYR A 1 259 ? 15.387 17.003 -14.243 1.00 86.50 259 TYR A C 1
ATOM 1948 O O . TYR A 1 259 ? 14.252 16.535 -14.342 1.00 86.50 259 TYR A O 1
ATOM 1956 N N . GLY A 1 260 ? 16.389 16.342 -13.666 1.00 90.81 260 GLY A N 1
ATOM 1957 C CA . GLY A 1 260 ? 16.293 14.957 -13.196 1.00 90.81 260 GLY A CA 1
ATOM 1958 C C . GLY A 1 260 ? 17.495 14.569 -12.336 1.00 90.81 260 GLY A C 1
ATOM 1959 O O . GLY A 1 260 ? 18.138 15.437 -11.758 1.00 90.81 260 GLY A O 1
ATOM 1960 N N . LEU A 1 261 ? 17.797 13.271 -12.232 1.00 94.06 261 LEU A N 1
ATOM 1961 C CA . LEU A 1 261 ? 19.016 12.785 -11.557 1.00 94.06 261 LEU A CA 1
ATOM 1962 C C . LEU A 1 261 ? 20.104 12.353 -12.541 1.00 94.06 261 LEU A C 1
ATOM 1964 O O . LEU A 1 261 ? 21.281 12.565 -12.273 1.00 94.06 261 LEU A O 1
ATOM 1968 N N . THR A 1 262 ? 19.698 11.704 -13.633 1.00 94.06 262 THR A N 1
ATOM 1969 C CA . THR A 1 262 ? 20.572 11.101 -14.645 1.00 94.06 262 THR A CA 1
ATOM 1970 C C . THR A 1 262 ? 19.896 11.126 -16.017 1.00 94.06 262 THR A C 1
ATOM 1972 O O . THR A 1 262 ? 18.666 11.063 -16.111 1.00 94.06 262 THR A O 1
ATOM 1975 N N . GLY A 1 263 ? 20.704 11.172 -17.074 1.00 88.94 263 GLY A N 1
ATOM 1976 C CA . GLY A 1 263 ? 20.307 10.934 -18.455 1.00 88.94 263 GLY A CA 1
ATOM 1977 C C . GLY A 1 263 ? 20.025 9.452 -18.732 1.00 88.94 263 GLY A C 1
ATOM 1978 O O . GLY A 1 263 ? 20.018 8.603 -17.834 1.00 88.94 263 GLY A O 1
ATOM 1979 N N . ARG A 1 264 ? 19.774 9.123 -20.006 1.00 86.31 264 ARG A N 1
ATOM 1980 C CA . ARG A 1 264 ? 19.333 7.779 -20.427 1.00 86.31 264 ARG A CA 1
ATOM 1981 C C . ARG A 1 264 ? 20.347 6.683 -20.074 1.00 86.31 264 ARG A C 1
ATOM 1983 O O . ARG A 1 264 ? 19.951 5.668 -19.503 1.00 86.31 264 ARG A O 1
ATOM 1990 N N . SER A 1 265 ? 21.620 6.880 -20.411 1.00 86.38 265 SER A N 1
ATOM 1991 C CA . SER A 1 265 ? 22.678 5.877 -20.227 1.00 86.38 265 SER A CA 1
ATOM 1992 C C . SER A 1 265 ? 22.932 5.606 -18.746 1.00 86.38 265 SER A C 1
ATOM 1994 O O . SER A 1 265 ? 22.886 4.459 -18.304 1.00 86.38 265 SER A O 1
ATOM 1996 N N . ASN A 1 266 ? 23.082 6.669 -17.953 1.00 93.38 266 ASN A N 1
ATOM 1997 C CA . ASN A 1 266 ? 23.310 6.561 -16.514 1.00 93.38 266 ASN A CA 1
ATOM 1998 C C . ASN A 1 266 ? 22.070 6.042 -15.754 1.00 93.38 266 ASN A C 1
ATOM 2000 O O . ASN A 1 266 ? 22.220 5.299 -14.785 1.00 93.38 266 ASN A O 1
ATOM 2004 N N . THR A 1 267 ? 20.845 6.300 -16.240 1.00 93.88 267 THR A N 1
ATOM 2005 C CA . THR A 1 267 ? 19.630 5.618 -15.747 1.00 93.88 267 THR A CA 1
ATOM 2006 C C . THR A 1 267 ? 19.712 4.100 -15.948 1.00 93.88 267 THR A C 1
ATOM 2008 O O . THR A 1 267 ? 19.389 3.354 -15.024 1.00 93.88 267 THR A O 1
ATOM 2011 N N . ALA A 1 268 ? 20.141 3.618 -17.121 1.00 92.25 268 ALA A N 1
ATOM 2012 C CA . ALA A 1 268 ? 20.298 2.180 -17.368 1.00 92.25 268 ALA A CA 1
ATOM 2013 C C . ALA A 1 268 ? 21.422 1.577 -16.504 1.00 92.25 268 ALA A C 1
ATOM 2015 O O . ALA A 1 268 ? 21.206 0.557 -15.849 1.00 92.25 268 ALA A O 1
ATOM 2016 N N . LEU A 1 269 ? 22.569 2.261 -16.415 1.00 95.75 269 LEU A N 1
ATOM 2017 C CA . LEU A 1 269 ? 23.705 1.880 -15.571 1.00 95.75 269 LEU A CA 1
ATOM 2018 C C . LEU A 1 269 ? 23.290 1.670 -14.109 1.00 95.75 269 LEU A C 1
ATOM 2020 O O . LEU A 1 269 ? 23.494 0.585 -13.573 1.00 95.75 269 LEU A O 1
ATOM 2024 N N . VAL A 1 270 ? 22.653 2.665 -13.480 1.00 97.88 270 VAL A N 1
ATOM 2025 C CA . VAL A 1 270 ? 22.211 2.594 -12.072 1.00 97.88 270 VAL A CA 1
ATOM 2026 C C . VAL A 1 270 ? 21.208 1.458 -11.850 1.00 97.88 270 VAL A C 1
ATOM 2028 O O . VAL A 1 270 ? 21.244 0.784 -10.821 1.00 97.88 270 VAL A O 1
ATOM 2031 N N . ARG A 1 271 ? 20.338 1.187 -12.830 1.00 97.88 271 ARG A N 1
ATOM 2032 C CA . ARG A 1 271 ? 19.405 0.051 -12.778 1.00 97.88 271 ARG A CA 1
ATOM 2033 C C . ARG A 1 271 ? 20.137 -1.291 -12.836 1.00 97.88 271 ARG A C 1
ATOM 2035 O O . ARG A 1 271 ? 19.777 -2.188 -12.079 1.00 97.88 271 ARG A O 1
ATOM 2042 N N . GLY A 1 272 ? 21.167 -1.419 -13.674 1.00 97.62 272 GLY A N 1
ATOM 2043 C CA . GLY A 1 272 ? 22.053 -2.584 -13.690 1.00 97.62 272 GLY A CA 1
ATOM 2044 C C . GLY A 1 272 ? 22.792 -2.764 -12.361 1.00 97.62 272 GLY A C 1
ATOM 2045 O O . GLY A 1 272 ? 22.724 -3.836 -11.764 1.00 97.62 272 GLY A O 1
ATOM 2046 N N . LEU A 1 273 ? 23.403 -1.693 -11.846 1.00 98.06 273 LEU A N 1
ATOM 2047 C CA . LEU A 1 273 ? 24.117 -1.684 -10.564 1.00 98.06 273 LEU A CA 1
ATOM 2048 C C . LEU A 1 273 ? 23.244 -2.170 -9.397 1.00 98.06 273 LEU A C 1
ATOM 2050 O O . LEU A 1 273 ? 23.707 -2.969 -8.589 1.00 98.06 273 LEU A O 1
ATOM 2054 N N . LEU A 1 274 ? 21.972 -1.757 -9.331 1.00 98.25 274 LEU A N 1
ATOM 2055 C CA . LEU A 1 274 ? 21.025 -2.225 -8.309 1.00 98.25 274 LEU A CA 1
ATOM 2056 C C . LEU A 1 274 ? 20.794 -3.749 -8.359 1.00 98.25 274 LEU A C 1
ATOM 2058 O O . LEU A 1 274 ? 20.682 -4.381 -7.310 1.00 98.25 274 LEU A O 1
ATOM 2062 N N . TRP A 1 275 ? 20.750 -4.356 -9.549 1.00 97.38 275 TRP A N 1
ATOM 2063 C CA . TRP A 1 275 ? 20.630 -5.815 -9.685 1.00 97.38 275 TRP A CA 1
ATOM 2064 C C . TRP A 1 275 ? 21.934 -6.553 -9.364 1.00 97.38 275 TRP A C 1
ATOM 2066 O O . TRP A 1 275 ? 21.883 -7.643 -8.797 1.00 97.38 275 TRP A O 1
ATOM 2076 N N . VAL A 1 276 ? 23.093 -5.957 -9.659 1.00 96.75 276 VAL A N 1
ATOM 2077 C CA . VAL A 1 276 ? 24.395 -6.505 -9.239 1.00 96.75 276 VAL A CA 1
ATOM 2078 C C . VAL A 1 276 ? 24.547 -6.450 -7.716 1.00 96.75 276 VAL A C 1
ATOM 2080 O O . VAL A 1 276 ? 24.957 -7.438 -7.113 1.00 96.75 276 VAL A O 1
ATOM 2083 N N . LEU A 1 277 ? 24.134 -5.349 -7.079 1.00 95.88 277 LEU A N 1
ATOM 2084 C CA . LEU A 1 277 ? 24.091 -5.203 -5.621 1.00 95.88 277 LEU A CA 1
ATOM 2085 C C . LEU A 1 277 ? 23.239 -6.302 -4.960 1.00 95.88 277 LEU A C 1
ATOM 2087 O O . LEU A 1 277 ? 23.653 -6.871 -3.951 1.00 95.88 277 LEU A O 1
ATOM 2091 N N . ALA A 1 278 ? 22.082 -6.635 -5.544 1.00 93.25 278 ALA A N 1
ATOM 2092 C CA . ALA A 1 278 ? 21.242 -7.737 -5.073 1.00 93.25 278 ALA A CA 1
ATOM 2093 C C . ALA A 1 278 ? 21.976 -9.090 -5.147 1.00 93.25 278 ALA A C 1
ATOM 2095 O O . ALA A 1 278 ? 21.997 -9.836 -4.170 1.00 93.25 278 ALA A O 1
ATOM 2096 N N . GLY A 1 279 ? 22.640 -9.375 -6.276 1.00 91.38 279 GLY A N 1
ATOM 2097 C CA . GLY A 1 279 ? 23.451 -10.585 -6.446 1.00 91.38 279 GLY A CA 1
ATOM 2098 C C . GLY A 1 279 ? 24.589 -10.682 -5.423 1.00 91.38 279 GLY A C 1
ATOM 2099 O O . GLY A 1 279 ? 24.737 -11.713 -4.766 1.00 91.38 279 GLY A O 1
ATOM 2100 N N . LEU A 1 280 ? 25.331 -9.590 -5.215 1.00 90.62 280 LEU A N 1
ATOM 2101 C CA . LEU A 1 280 ? 26.413 -9.500 -4.226 1.00 90.62 280 LEU A CA 1
ATOM 2102 C C . LEU A 1 280 ? 25.931 -9.773 -2.795 1.00 90.62 280 LEU A C 1
ATOM 2104 O O . LEU A 1 280 ? 26.606 -10.484 -2.052 1.00 90.62 280 LEU A O 1
ATOM 2108 N N . ALA A 1 281 ? 24.755 -9.255 -2.431 1.00 88.31 281 ALA A N 1
ATOM 2109 C CA . ALA A 1 281 ? 24.146 -9.496 -1.127 1.00 88.31 281 ALA A CA 1
ATOM 2110 C C . ALA A 1 281 ? 23.728 -10.959 -0.919 1.00 88.31 281 ALA A C 1
ATOM 2112 O O . ALA A 1 281 ? 23.833 -11.471 0.194 1.00 88.31 281 ALA A O 1
ATOM 2113 N N . THR A 1 282 ? 23.283 -11.646 -1.978 1.00 79.94 282 THR A N 1
ATOM 2114 C CA . THR A 1 282 ? 22.969 -13.083 -1.909 1.00 79.94 282 THR A CA 1
ATOM 2115 C C . THR A 1 282 ? 24.216 -13.968 -1.903 1.00 79.94 282 THR A C 1
ATOM 2117 O O . THR A 1 282 ? 24.239 -14.964 -1.192 1.00 79.94 282 THR A O 1
ATOM 2120 N N . ALA A 1 283 ? 25.272 -13.606 -2.640 1.00 70.44 283 ALA A N 1
ATOM 2121 C CA . ALA A 1 283 ? 26.503 -14.396 -2.721 1.00 70.44 283 ALA A CA 1
ATOM 2122 C C . ALA A 1 283 ? 27.352 -14.321 -1.437 1.00 70.44 283 ALA A C 1
ATOM 2124 O O . ALA A 1 283 ? 28.006 -15.297 -1.070 1.00 70.44 283 ALA A O 1
ATOM 2125 N N . GLY A 1 284 ? 27.305 -13.191 -0.719 1.00 55.72 284 GLY A N 1
ATOM 2126 C CA . GLY A 1 284 ? 28.059 -12.976 0.523 1.00 55.72 284 GLY A CA 1
ATOM 2127 C C . GLY A 1 284 ? 27.732 -13.945 1.670 1.00 55.72 284 GLY A C 1
ATOM 2128 O O . GLY A 1 284 ? 28.495 -14.012 2.630 1.00 55.72 284 GLY A O 1
ATOM 2129 N N . THR A 1 285 ? 26.645 -14.720 1.583 1.00 49.62 285 THR A N 1
ATOM 2130 C CA . THR A 1 285 ? 26.295 -15.756 2.574 1.00 49.62 285 THR A CA 1
ATOM 2131 C C . THR A 1 285 ? 26.915 -17.128 2.279 1.00 49.62 285 THR A C 1
ATOM 2133 O O . THR A 1 285 ? 26.901 -17.988 3.156 1.00 49.62 285 THR A O 1
ATOM 2136 N N . ALA A 1 286 ? 27.461 -17.346 1.073 1.00 42.62 286 ALA A N 1
ATOM 2137 C CA . ALA A 1 286 ? 27.816 -18.677 0.565 1.00 42.62 286 ALA A CA 1
ATOM 2138 C C . ALA A 1 286 ? 29.330 -18.964 0.453 1.00 42.62 286 ALA A C 1
ATOM 2140 O O . ALA A 1 286 ? 29.702 -20.095 0.144 1.00 42.62 286 ALA A O 1
ATOM 2141 N N . GLY A 1 287 ? 30.205 -17.990 0.743 1.00 40.88 287 GLY A N 1
ATOM 2142 C CA . GLY A 1 287 ? 31.623 -18.256 1.022 1.00 40.88 287 GLY A CA 1
ATOM 2143 C C . GLY A 1 287 ? 32.635 -17.254 0.458 1.00 40.88 287 GLY A C 1
ATOM 2144 O O . GLY A 1 287 ? 32.738 -17.067 -0.749 1.00 40.88 287 GLY A O 1
ATOM 2145 N N . GLY A 1 288 ? 33.461 -16.693 1.349 1.00 44.25 288 GLY A N 1
ATOM 2146 C CA . GLY A 1 288 ? 34.834 -16.215 1.093 1.00 44.25 288 GLY A CA 1
ATOM 2147 C C . GLY A 1 288 ? 35.054 -14.976 0.211 1.00 44.25 288 GLY A C 1
ATOM 2148 O O . GLY A 1 288 ? 36.000 -14.231 0.454 1.00 44.25 288 GLY A O 1
ATOM 2149 N N . THR A 1 289 ? 34.224 -14.725 -0.800 1.00 47.44 289 THR A N 1
ATOM 2150 C CA . THR A 1 289 ? 34.347 -13.548 -1.675 1.00 47.44 289 THR A CA 1
ATOM 2151 C C . THR A 1 289 ? 33.857 -12.279 -0.982 1.00 47.44 289 THR A C 1
ATOM 2153 O O . THR A 1 289 ? 32.909 -12.335 -0.199 1.00 47.44 289 THR A O 1
ATOM 2156 N N . ALA A 1 290 ? 34.446 -11.126 -1.318 1.00 53.59 290 ALA A N 1
ATOM 2157 C CA . ALA A 1 290 ? 34.070 -9.810 -0.795 1.00 53.59 290 ALA A CA 1
ATOM 2158 C C . ALA A 1 290 ? 32.674 -9.350 -1.285 1.00 53.59 290 ALA A C 1
ATOM 2160 O O . ALA A 1 290 ? 32.545 -8.507 -2.172 1.00 53.59 290 ALA A O 1
ATOM 2161 N N . GLY A 1 291 ? 31.621 -9.942 -0.719 1.00 62.66 291 GLY A N 1
ATOM 2162 C CA . GLY A 1 291 ? 30.231 -9.545 -0.926 1.00 62.66 291 GLY A CA 1
ATOM 2163 C C . GLY A 1 291 ? 29.853 -8.297 -0.125 1.00 62.66 291 GLY A C 1
ATOM 2164 O O . GLY A 1 291 ? 30.481 -7.962 0.878 1.00 62.66 291 GLY A O 1
ATOM 2165 N N . VAL A 1 292 ? 28.788 -7.618 -0.554 1.00 76.12 292 VAL A N 1
ATOM 2166 C CA . VAL A 1 292 ? 28.192 -6.503 0.199 1.00 76.12 292 VAL A CA 1
ATOM 2167 C C . VAL A 1 292 ? 27.252 -7.079 1.256 1.00 76.12 292 VAL A C 1
ATOM 2169 O O . VAL A 1 292 ? 26.441 -7.950 0.946 1.00 76.12 292 VAL A O 1
ATOM 2172 N N . ALA A 1 293 ? 27.322 -6.591 2.496 1.00 85.19 293 ALA A N 1
ATOM 2173 C CA . ALA A 1 293 ? 26.419 -7.040 3.554 1.00 85.19 293 ALA A CA 1
ATOM 2174 C C . ALA A 1 293 ? 24.953 -6.773 3.167 1.00 85.19 293 ALA A C 1
ATOM 2176 O O . ALA A 1 293 ? 24.610 -5.672 2.730 1.00 85.19 293 ALA A O 1
ATOM 2177 N N . ALA A 1 294 ? 24.063 -7.752 3.362 1.00 87.19 294 ALA A N 1
ATOM 2178 C CA . ALA A 1 294 ? 22.667 -7.636 2.931 1.00 87.19 294 ALA A CA 1
ATOM 2179 C C . ALA A 1 294 ? 21.944 -6.417 3.544 1.00 87.19 294 ALA A C 1
ATOM 2181 O O . ALA A 1 294 ? 21.145 -5.768 2.872 1.00 87.19 294 ALA A O 1
ATOM 2182 N N . GLU A 1 295 ? 22.285 -6.042 4.780 1.00 86.62 295 GLU A N 1
ATOM 2183 C CA . GLU A 1 295 ? 21.777 -4.828 5.432 1.00 86.62 295 GLU A CA 1
ATOM 2184 C C . GLU A 1 295 ? 22.187 -3.530 4.715 1.00 86.62 295 GLU A C 1
ATOM 2186 O O . GLU A 1 295 ? 21.403 -2.582 4.625 1.00 86.62 295 GLU A O 1
ATOM 2191 N N . GLU A 1 296 ? 23.423 -3.470 4.210 1.00 91.50 296 GLU A N 1
ATOM 2192 C CA . GLU A 1 296 ? 23.935 -2.332 3.447 1.00 91.50 296 GLU A CA 1
ATOM 2193 C C . GLU A 1 296 ? 23.289 -2.289 2.060 1.00 91.50 296 GLU A C 1
ATOM 2195 O O . GLU A 1 296 ? 22.850 -1.226 1.621 1.00 91.50 296 GLU A O 1
ATOM 2200 N N . ALA A 1 297 ? 23.128 -3.444 1.412 1.00 94.62 297 ALA A N 1
ATOM 2201 C CA . ALA A 1 297 ? 22.445 -3.547 0.128 1.00 94.62 297 ALA A CA 1
ATOM 2202 C C . ALA A 1 297 ? 20.981 -3.068 0.200 1.00 94.62 297 ALA A C 1
ATOM 2204 O O . ALA A 1 297 ? 20.552 -2.271 -0.640 1.00 94.62 297 ALA A O 1
ATOM 2205 N N . VAL A 1 298 ? 20.238 -3.463 1.243 1.00 94.88 298 VAL A N 1
ATOM 2206 C CA . VAL A 1 298 ? 18.885 -2.946 1.520 1.00 94.88 298 VAL A CA 1
ATOM 2207 C C . VAL A 1 298 ? 18.909 -1.426 1.714 1.00 94.88 298 VAL A C 1
ATOM 2209 O O . VAL A 1 298 ? 18.118 -0.719 1.088 1.00 94.88 298 VAL A O 1
ATOM 2212 N N . ARG A 1 299 ? 19.842 -0.900 2.518 1.00 95.00 299 ARG A N 1
ATOM 2213 C CA . ARG A 1 299 ? 19.969 0.545 2.787 1.00 95.00 299 ARG A CA 1
ATOM 2214 C C . ARG A 1 299 ? 20.271 1.357 1.521 1.00 95.00 299 ARG A C 1
ATOM 2216 O O . ARG A 1 299 ? 19.659 2.403 1.305 1.00 95.00 299 ARG A O 1
ATOM 2223 N N . LEU A 1 300 ? 21.183 0.882 0.672 1.00 97.19 300 LEU A N 1
ATOM 2224 C CA . LEU A 1 300 ? 21.555 1.545 -0.582 1.00 97.19 300 LEU A CA 1
ATOM 2225 C C . LEU A 1 300 ? 20.409 1.512 -1.600 1.00 97.19 300 LEU A C 1
ATOM 2227 O O . LEU A 1 300 ? 20.086 2.547 -2.190 1.00 97.19 300 LEU A O 1
ATOM 2231 N N . ALA A 1 301 ? 19.737 0.367 -1.756 1.00 98.00 301 ALA A N 1
ATOM 2232 C CA . ALA A 1 301 ? 18.560 0.256 -2.615 1.00 98.00 301 ALA A CA 1
ATOM 2233 C C . ALA A 1 301 ? 17.412 1.162 -2.125 1.00 98.00 301 ALA A C 1
ATOM 2235 O O . ALA A 1 301 ? 16.805 1.870 -2.930 1.00 98.00 301 ALA A O 1
ATOM 2236 N N . ALA A 1 302 ? 17.166 1.230 -0.813 1.00 96.69 302 ALA A N 1
ATOM 2237 C CA . ALA A 1 302 ? 16.197 2.147 -0.208 1.00 96.69 302 ALA A CA 1
ATOM 2238 C C . ALA A 1 302 ? 16.547 3.626 -0.443 1.00 96.69 302 ALA A C 1
ATOM 2240 O O . ALA A 1 302 ? 15.678 4.408 -0.840 1.00 96.69 302 ALA A O 1
ATOM 2241 N N . GLY A 1 303 ? 17.820 4.005 -0.287 1.00 97.50 303 GLY A N 1
ATOM 2242 C CA . GLY A 1 303 ? 18.316 5.347 -0.606 1.00 97.50 303 GLY A CA 1
ATOM 2243 C C . GLY A 1 303 ? 18.078 5.725 -2.071 1.00 97.50 303 GLY A C 1
ATOM 2244 O O . GLY A 1 303 ? 17.530 6.792 -2.357 1.00 97.50 303 GLY A O 1
ATOM 2245 N N . CYS A 1 304 ? 18.390 4.815 -2.999 1.00 98.31 304 CYS A N 1
ATOM 2246 C CA . CYS A 1 304 ? 18.125 4.992 -4.429 1.00 98.31 304 CYS A CA 1
ATOM 2247 C C . CYS A 1 304 ? 16.620 5.116 -4.728 1.00 98.31 304 CYS A C 1
ATOM 2249 O O . CYS A 1 304 ? 16.217 6.024 -5.457 1.00 98.31 304 CYS A O 1
ATOM 2251 N N . ALA A 1 305 ? 15.780 4.258 -4.136 1.00 97.88 305 ALA A N 1
ATOM 2252 C CA . ALA A 1 305 ? 14.323 4.300 -4.287 1.00 97.88 305 ALA A CA 1
ATOM 2253 C C . ALA A 1 305 ? 13.723 5.618 -3.766 1.00 97.88 305 ALA A C 1
ATOM 2255 O O . ALA A 1 305 ? 12.872 6.220 -4.424 1.00 97.88 305 ALA A O 1
ATOM 2256 N N . MET A 1 306 ? 14.193 6.095 -2.609 1.00 96.38 306 MET A N 1
ATOM 2257 C CA . MET A 1 306 ? 13.757 7.352 -2.002 1.00 96.38 306 MET A CA 1
ATOM 2258 C C . MET A 1 306 ? 14.188 8.564 -2.837 1.00 96.38 306 MET A C 1
ATOM 2260 O O . MET A 1 306 ? 13.355 9.439 -3.103 1.00 96.38 306 MET A O 1
ATOM 2264 N N . ASN A 1 307 ? 15.454 8.624 -3.275 1.00 96.62 307 ASN A N 1
ATOM 2265 C CA . ASN A 1 307 ? 15.947 9.745 -4.079 1.00 96.62 307 ASN A CA 1
ATOM 2266 C C . ASN A 1 307 ? 15.241 9.795 -5.442 1.00 96.62 307 ASN A C 1
ATOM 2268 O O . ASN A 1 307 ? 14.679 10.826 -5.806 1.00 96.62 307 ASN A O 1
ATOM 2272 N N . ALA A 1 308 ? 15.187 8.670 -6.159 1.00 96.94 308 ALA A N 1
ATOM 2273 C CA . ALA A 1 308 ? 14.583 8.595 -7.486 1.00 96.94 308 ALA A CA 1
ATOM 2274 C C . ALA A 1 308 ? 13.050 8.726 -7.471 1.00 96.94 308 ALA A C 1
ATOM 2276 O O . ALA A 1 308 ? 12.475 9.323 -8.383 1.00 96.94 308 ALA A O 1
ATOM 2277 N N . GLY A 1 309 ? 12.379 8.192 -6.445 1.00 95.38 309 GLY A N 1
ATOM 2278 C CA . GLY A 1 309 ? 10.919 8.206 -6.328 1.00 95.38 309 GLY A CA 1
ATOM 2279 C C . GLY A 1 309 ? 10.337 9.555 -5.896 1.00 95.38 309 GLY A C 1
ATOM 2280 O O . GLY A 1 309 ? 9.183 9.848 -6.219 1.00 95.38 309 GLY A O 1
ATOM 2281 N N . THR A 1 310 ? 11.114 10.382 -5.189 1.00 94.81 310 THR A N 1
ATOM 2282 C CA . THR A 1 310 ? 10.711 11.740 -4.781 1.00 94.81 310 THR A CA 1
ATOM 2283 C C . THR A 1 310 ? 10.480 12.629 -6.011 1.00 94.81 310 THR A C 1
ATOM 2285 O O . THR A 1 310 ? 11.163 12.478 -7.022 1.00 94.81 310 THR A O 1
ATOM 2288 N N . GLY A 1 311 ? 9.504 13.539 -5.950 1.00 90.00 311 GLY A N 1
ATOM 2289 C CA . GLY A 1 311 ? 9.202 14.467 -7.045 1.00 90.00 311 GLY A CA 1
ATOM 2290 C C . GLY A 1 311 ? 10.255 15.567 -7.230 1.00 90.00 311 GLY A C 1
ATOM 2291 O O . GLY A 1 311 ? 11.032 15.861 -6.319 1.00 90.00 311 GLY A O 1
ATOM 2292 N N . ILE A 1 312 ? 10.271 16.172 -8.421 1.00 85.75 312 ILE A N 1
ATOM 2293 C CA . ILE A 1 312 ? 11.139 17.313 -8.773 1.00 85.75 312 ILE A CA 1
ATOM 2294 C C . ILE A 1 312 ? 10.876 18.491 -7.814 1.00 85.75 312 ILE A C 1
ATOM 2296 O O . ILE A 1 312 ? 9.734 18.749 -7.426 1.00 85.75 312 ILE A O 1
ATOM 2300 N N . GLY A 1 313 ? 11.925 19.186 -7.373 1.00 84.81 313 GLY A N 1
ATOM 2301 C CA . GLY A 1 313 ? 11.847 20.197 -6.313 1.00 84.81 313 GLY A CA 1
ATOM 2302 C C . GLY A 1 313 ? 11.480 19.626 -4.932 1.00 84.81 313 GLY A C 1
ATOM 2303 O O . GLY A 1 313 ? 11.015 20.363 -4.059 1.00 84.81 313 GLY A O 1
ATOM 2304 N N . GLY A 1 314 ? 11.621 18.310 -4.734 1.00 82.56 314 GLY A N 1
ATOM 2305 C CA . GLY A 1 314 ? 11.300 17.609 -3.484 1.00 82.56 314 GLY A CA 1
ATOM 2306 C C . GLY A 1 314 ? 9.802 17.477 -3.166 1.00 82.56 314 GLY A C 1
ATOM 2307 O O . GLY A 1 314 ? 9.452 17.081 -2.051 1.00 82.56 314 GLY A O 1
ATOM 2308 N N . ARG A 1 315 ? 8.906 17.832 -4.099 1.00 76.06 315 ARG A N 1
ATOM 2309 C CA . ARG A 1 315 ? 7.440 17.857 -3.918 1.00 76.06 315 ARG A CA 1
ATOM 2310 C C . ARG A 1 315 ? 6.717 17.400 -5.195 1.00 76.06 315 ARG A C 1
ATOM 2312 O O . ARG A 1 315 ? 7.331 17.187 -6.230 1.00 76.06 315 ARG A O 1
ATOM 2319 N N . GLY A 1 316 ? 5.393 17.258 -5.120 1.00 74.50 316 GLY A N 1
ATOM 2320 C CA . GLY A 1 316 ? 4.552 16.886 -6.266 1.00 74.50 316 GLY A CA 1
ATOM 2321 C C . GLY A 1 316 ? 4.387 15.376 -6.469 1.00 74.50 316 GLY A C 1
ATOM 2322 O O . GLY A 1 316 ? 4.978 14.573 -5.754 1.00 74.50 316 GLY A O 1
ATOM 2323 N N . GLY A 1 317 ? 3.512 15.003 -7.411 1.00 81.69 317 GLY A N 1
ATOM 2324 C CA . GLY A 1 317 ? 3.115 13.614 -7.693 1.00 81.69 317 GLY A CA 1
ATOM 2325 C C . GLY A 1 317 ? 3.991 12.862 -8.701 1.00 81.69 317 GLY A C 1
ATOM 2326 O O . GLY A 1 317 ? 3.733 11.690 -8.956 1.00 81.69 317 GLY A O 1
ATOM 2327 N N . THR A 1 318 ? 4.990 13.524 -9.286 1.00 87.62 318 THR A N 1
ATOM 2328 C CA . THR A 1 318 ? 5.965 12.928 -10.211 1.00 87.62 318 THR A CA 1
ATOM 2329 C C . THR A 1 318 ? 7.114 12.255 -9.449 1.00 87.62 318 THR A C 1
ATOM 2331 O O . THR A 1 318 ? 7.147 12.255 -8.217 1.00 87.62 318 THR A O 1
ATOM 2334 N N . SER A 1 319 ? 8.068 11.678 -10.180 1.00 92.44 319 SER A N 1
ATOM 2335 C CA . SER A 1 319 ? 9.322 11.140 -9.642 1.00 92.44 319 SER A CA 1
ATOM 2336 C C . SER A 1 319 ? 10.506 11.677 -10.441 1.00 92.44 319 SER A C 1
ATOM 2338 O O . SER A 1 319 ? 10.398 11.846 -11.654 1.00 92.44 319 SER A O 1
ATOM 2340 N N . ARG A 1 320 ? 11.639 11.905 -9.772 1.00 93.69 320 ARG A N 1
ATOM 2341 C CA . ARG A 1 320 ? 12.915 12.309 -10.382 1.00 93.69 320 ARG A CA 1
ATOM 2342 C C . ARG A 1 320 ? 13.467 11.274 -11.370 1.00 93.69 320 ARG A C 1
ATOM 2344 O O . ARG A 1 320 ? 14.076 11.647 -12.365 1.00 93.69 320 ARG A O 1
ATOM 2351 N N . SER A 1 321 ? 13.257 9.983 -11.100 1.00 93.25 321 SER A N 1
ATOM 2352 C CA . SER A 1 321 ? 13.429 8.891 -12.066 1.00 93.25 321 SER A CA 1
ATOM 2353 C C . SER A 1 321 ? 12.556 7.696 -11.674 1.00 93.25 321 SER A C 1
ATOM 2355 O O . SER A 1 321 ? 12.917 6.876 -10.829 1.00 93.25 321 SER A O 1
ATOM 2357 N N . GLU A 1 322 ? 11.380 7.575 -12.296 1.00 94.06 322 GLU A N 1
ATOM 2358 C CA . GLU A 1 322 ? 10.452 6.468 -12.019 1.00 94.06 322 GLU A CA 1
ATOM 2359 C C . GLU A 1 322 ? 11.060 5.092 -12.358 1.00 94.06 322 GLU A C 1
ATOM 2361 O O . GLU A 1 322 ? 10.811 4.116 -11.652 1.00 94.06 322 GLU A O 1
ATOM 2366 N N . GLN A 1 323 ? 11.918 5.007 -13.383 1.00 93.88 323 GLN A N 1
ATOM 2367 C CA . GLN A 1 323 ? 12.564 3.748 -13.771 1.00 93.88 323 GLN A CA 1
ATOM 2368 C C . GLN A 1 323 ? 13.538 3.237 -12.703 1.00 93.88 323 GLN A C 1
ATOM 2370 O O . GLN A 1 323 ? 13.515 2.047 -12.376 1.00 93.88 323 GLN A O 1
ATOM 2375 N N . VAL A 1 324 ? 14.378 4.118 -12.142 1.00 96.88 324 VAL A N 1
ATOM 2376 C CA . VAL A 1 324 ? 15.300 3.738 -11.061 1.00 96.88 324 VAL A CA 1
ATOM 2377 C C . VAL A 1 324 ? 14.515 3.428 -9.788 1.00 96.88 324 VAL A C 1
ATOM 2379 O O . VAL A 1 324 ? 14.776 2.404 -9.164 1.00 96.88 324 VAL A O 1
ATOM 2382 N N . ALA A 1 325 ? 13.500 4.232 -9.449 1.00 97.50 325 ALA A N 1
ATOM 2383 C CA . ALA A 1 325 ? 12.655 3.992 -8.279 1.00 97.50 325 ALA A CA 1
ATOM 2384 C C . ALA A 1 325 ? 11.969 2.614 -8.329 1.00 97.50 325 ALA A C 1
ATOM 2386 O O . ALA A 1 325 ? 12.075 1.839 -7.380 1.00 97.50 325 ALA A O 1
ATOM 2387 N N . ASN A 1 326 ? 11.338 2.268 -9.456 1.00 97.12 326 ASN A N 1
ATOM 2388 C CA . ASN A 1 326 ? 10.693 0.966 -9.646 1.00 97.12 326 ASN A CA 1
ATOM 2389 C C . ASN A 1 326 ? 11.706 -0.197 -9.675 1.00 97.12 326 ASN A C 1
ATOM 2391 O O . ASN A 1 326 ? 11.388 -1.286 -9.202 1.00 97.12 326 ASN A O 1
ATOM 2395 N N . THR A 1 327 ? 12.925 0.024 -10.184 1.00 98.00 327 THR A N 1
ATOM 2396 C CA . THR A 1 327 ? 13.996 -0.993 -10.171 1.00 98.00 327 THR A CA 1
ATOM 2397 C C . THR A 1 327 ? 14.501 -1.246 -8.750 1.00 98.00 327 THR A C 1
ATOM 2399 O O . THR A 1 327 ? 14.590 -2.395 -8.329 1.00 98.00 327 THR A O 1
ATOM 2402 N N . ALA A 1 328 ? 14.749 -0.189 -7.975 1.00 98.25 328 ALA A N 1
ATOM 2403 C CA . ALA A 1 328 ? 15.164 -0.292 -6.580 1.00 98.25 328 ALA A CA 1
ATOM 2404 C C . ALA A 1 328 ? 14.081 -0.947 -5.702 1.00 98.25 328 ALA A C 1
ATOM 2406 O O . ALA A 1 328 ? 14.392 -1.807 -4.884 1.00 98.25 328 ALA A O 1
ATOM 2407 N N . VAL A 1 329 ? 12.800 -0.625 -5.928 1.00 97.81 329 VAL A N 1
ATOM 2408 C CA . VAL A 1 329 ? 11.661 -1.317 -5.297 1.00 97.81 329 VAL A CA 1
ATOM 2409 C C . VAL A 1 329 ? 11.622 -2.806 -5.664 1.00 97.81 329 VAL A C 1
ATOM 2411 O O . VAL A 1 329 ? 11.375 -3.636 -4.793 1.00 97.81 329 VAL A O 1
ATOM 2414 N N . ALA A 1 330 ? 11.893 -3.169 -6.923 1.00 95.94 330 ALA A N 1
ATOM 2415 C CA . ALA A 1 330 ? 11.938 -4.568 -7.355 1.00 95.94 330 ALA A CA 1
ATOM 2416 C C . ALA A 1 330 ? 13.131 -5.347 -6.768 1.00 95.94 330 ALA A C 1
ATOM 2418 O O . ALA A 1 330 ? 12.993 -6.538 -6.505 1.00 95.94 330 ALA A O 1
ATOM 2419 N N . VAL A 1 331 ? 14.265 -4.680 -6.532 1.00 96.50 331 VAL A N 1
ATOM 2420 C CA . VAL A 1 331 ? 15.422 -5.242 -5.818 1.00 96.50 331 VAL A CA 1
ATOM 2421 C C . VAL A 1 331 ? 15.110 -5.431 -4.331 1.00 96.50 331 VAL A C 1
ATOM 2423 O O . VAL A 1 331 ? 15.322 -6.520 -3.807 1.00 96.50 331 VAL A O 1
ATOM 2426 N N . LEU A 1 332 ? 14.512 -4.433 -3.670 1.00 95.94 332 LEU A N 1
ATOM 2427 C CA . LEU A 1 332 ? 14.039 -4.548 -2.283 1.00 95.94 332 LEU A CA 1
ATOM 2428 C C . LEU A 1 332 ? 13.037 -5.703 -2.107 1.00 95.94 332 LEU A C 1
ATOM 2430 O O . LEU A 1 332 ? 13.106 -6.430 -1.121 1.00 95.94 332 LEU A O 1
ATOM 2434 N N . ALA A 1 333 ? 12.153 -5.921 -3.087 1.00 93.56 333 ALA A N 1
ATOM 2435 C CA . ALA A 1 333 ? 11.196 -7.031 -3.101 1.00 93.56 333 ALA A CA 1
ATOM 2436 C C . ALA A 1 333 ? 11.842 -8.432 -3.140 1.00 93.56 333 ALA A C 1
ATOM 2438 O O . ALA A 1 333 ? 11.144 -9.416 -2.884 1.00 93.56 333 ALA A O 1
ATOM 2439 N N . GLY A 1 334 ? 13.128 -8.532 -3.498 1.00 91.56 334 GLY A N 1
ATOM 2440 C CA . GLY A 1 334 ? 13.877 -9.785 -3.617 1.00 91.56 334 GLY A CA 1
ATOM 2441 C C . GLY A 1 334 ? 14.637 -10.212 -2.359 1.00 91.56 334 GLY A C 1
ATOM 2442 O O . GLY A 1 334 ? 15.200 -11.300 -2.362 1.00 91.56 334 GLY A O 1
ATOM 2443 N N . PHE A 1 335 ? 14.666 -9.395 -1.300 1.00 90.50 335 PHE A N 1
ATOM 2444 C CA . PHE A 1 335 ? 15.281 -9.785 -0.027 1.00 90.50 335 PHE A CA 1
ATOM 2445 C C . PHE A 1 335 ? 14.325 -10.619 0.829 1.00 90.50 335 PHE A C 1
ATOM 2447 O O . PHE A 1 335 ? 13.125 -10.348 0.882 1.00 90.50 335 PHE A O 1
ATOM 2454 N N . ASP A 1 336 ? 14.894 -11.585 1.547 1.00 85.00 336 ASP A N 1
ATOM 2455 C CA . ASP A 1 336 ? 14.197 -12.522 2.431 1.00 85.00 336 ASP A CA 1
ATOM 2456 C C . ASP A 1 336 ? 14.802 -12.517 3.842 1.00 85.00 336 ASP A C 1
ATOM 2458 O O . ASP A 1 336 ? 15.820 -11.868 4.095 1.00 85.00 336 ASP A O 1
ATOM 2462 N N . GLY A 1 337 ? 14.151 -13.207 4.783 1.00 82.69 337 GLY A N 1
ATOM 2463 C CA . GLY A 1 337 ? 14.594 -13.292 6.176 1.00 82.69 337 GLY A CA 1
ATOM 2464 C C . GLY A 1 337 ? 14.663 -11.926 6.870 1.00 82.69 337 GLY A C 1
ATOM 2465 O O . GLY A 1 337 ? 13.799 -11.067 6.682 1.00 82.69 337 GLY A O 1
ATOM 2466 N N . GLU A 1 338 ? 15.703 -11.719 7.680 1.00 80.12 338 GLU A N 1
ATOM 2467 C CA . GLU A 1 338 ? 15.923 -10.461 8.407 1.00 80.12 338 GLU A CA 1
ATOM 2468 C C . GLU A 1 338 ? 16.126 -9.254 7.456 1.00 80.12 338 GLU A C 1
ATOM 2470 O O . GLU A 1 338 ? 15.376 -8.277 7.600 1.00 80.12 338 GLU A O 1
ATOM 2475 N N . PRO A 1 339 ? 16.971 -9.335 6.399 1.00 85.62 339 PRO A N 1
ATOM 2476 C CA . PRO A 1 339 ? 17.056 -8.290 5.375 1.00 85.62 339 PRO A CA 1
ATOM 2477 C C . PRO A 1 339 ? 15.723 -8.012 4.672 1.00 85.62 339 PRO A C 1
ATOM 2479 O O . PRO A 1 339 ? 15.409 -6.852 4.404 1.00 85.62 339 PRO A O 1
ATOM 2482 N N . GLY A 1 340 ? 14.906 -9.041 4.414 1.00 86.94 340 GLY A N 1
ATOM 2483 C CA . GLY A 1 340 ? 13.553 -8.886 3.867 1.00 86.94 340 GLY A CA 1
ATOM 2484 C C . GLY A 1 340 ? 12.644 -8.060 4.784 1.00 86.94 340 GLY A C 1
ATOM 2485 O O . GLY A 1 340 ? 11.978 -7.127 4.330 1.00 86.94 340 GLY A O 1
ATOM 2486 N N . GLY A 1 341 ? 12.684 -8.319 6.095 1.00 82.25 341 GLY A N 1
ATOM 2487 C CA . GLY A 1 341 ? 11.981 -7.510 7.096 1.00 82.25 341 GLY A CA 1
ATOM 2488 C C . GLY A 1 341 ? 12.387 -6.032 7.062 1.00 82.25 341 GLY A C 1
ATOM 2489 O O . GLY A 1 341 ? 11.521 -5.152 7.062 1.00 82.25 341 GLY A O 1
ATOM 2490 N N . ARG A 1 342 ? 13.691 -5.742 6.942 1.00 84.75 342 ARG A N 1
ATOM 2491 C CA . ARG A 1 342 ? 14.196 -4.364 6.778 1.00 84.75 342 ARG A CA 1
ATOM 2492 C C . ARG A 1 342 ? 13.785 -3.744 5.443 1.00 84.75 342 ARG A C 1
ATOM 2494 O O . ARG A 1 342 ? 13.364 -2.589 5.413 1.00 84.75 342 ARG A O 1
ATOM 2501 N N . ALA A 1 343 ? 13.834 -4.502 4.350 1.00 91.50 343 ALA A N 1
ATOM 2502 C CA . ALA A 1 343 ? 13.404 -4.035 3.036 1.00 91.50 343 ALA A CA 1
ATOM 2503 C C . ALA A 1 343 ? 11.914 -3.653 3.036 1.00 91.50 343 ALA A C 1
ATOM 2505 O O . ALA A 1 343 ? 11.549 -2.584 2.545 1.00 91.50 343 ALA A O 1
ATOM 2506 N N . ALA A 1 344 ? 11.051 -4.459 3.663 1.00 87.75 344 ALA A N 1
ATOM 2507 C CA . ALA A 1 344 ? 9.632 -4.145 3.820 1.00 87.75 344 ALA A CA 1
ATOM 2508 C C . ALA A 1 344 ? 9.387 -2.867 4.647 1.00 87.75 344 ALA A C 1
ATOM 2510 O O . ALA A 1 344 ? 8.467 -2.102 4.334 1.00 87.75 344 ALA A O 1
ATOM 2511 N N . ALA A 1 345 ? 10.216 -2.600 5.657 1.00 82.06 345 ALA A N 1
ATOM 2512 C CA . ALA A 1 345 ? 10.168 -1.362 6.428 1.00 82.06 345 ALA A CA 1
ATOM 2513 C C . ALA A 1 345 ? 10.589 -0.126 5.610 1.00 82.06 345 ALA A C 1
ATOM 2515 O O . ALA A 1 345 ? 9.886 0.889 5.621 1.00 82.06 345 ALA A O 1
ATOM 2516 N N . GLU A 1 346 ? 11.675 -0.212 4.842 1.00 89.75 346 GLU A N 1
ATOM 2517 C CA . GLU A 1 346 ? 12.115 0.869 3.947 1.00 89.75 346 GLU A CA 1
ATOM 2518 C C . GLU A 1 346 ? 11.080 1.161 2.845 1.00 89.75 346 GLU A C 1
ATOM 2520 O O . GLU A 1 346 ? 10.752 2.319 2.565 1.00 89.75 346 GLU A O 1
ATOM 2525 N N . LEU A 1 347 ? 10.458 0.115 2.291 1.00 92.38 347 LEU A N 1
ATOM 2526 C CA . LEU A 1 347 ? 9.339 0.239 1.352 1.00 92.38 347 LEU A CA 1
ATOM 2527 C C . LEU A 1 347 ? 8.132 0.969 1.976 1.00 92.38 347 LEU A C 1
ATOM 2529 O O . LEU A 1 347 ? 7.494 1.779 1.297 1.00 92.38 347 LEU A O 1
ATOM 2533 N N . ALA A 1 348 ? 7.847 0.770 3.273 1.00 84.62 348 ALA A N 1
ATOM 2534 C CA . ALA A 1 348 ? 6.834 1.559 3.987 1.00 84.62 348 ALA A CA 1
ATOM 2535 C C . ALA A 1 348 ? 7.255 3.033 4.104 1.00 84.62 348 ALA A C 1
ATOM 2537 O O . ALA A 1 348 ? 6.433 3.940 3.917 1.00 84.62 348 ALA A O 1
ATOM 2538 N N . ALA A 1 349 ? 8.535 3.277 4.400 1.00 85.81 349 ALA A N 1
ATOM 2539 C CA . ALA A 1 349 ? 9.088 4.608 4.610 1.00 85.81 349 ALA A CA 1
ATOM 2540 C C . ALA A 1 349 ? 9.037 5.488 3.349 1.00 85.81 349 ALA A C 1
ATOM 2542 O O . ALA A 1 349 ? 8.906 6.708 3.489 1.00 85.81 349 ALA A O 1
ATOM 2543 N N . LEU A 1 350 ? 9.030 4.915 2.134 1.00 90.12 350 LEU A N 1
ATOM 2544 C CA . LEU A 1 350 ? 8.873 5.662 0.872 1.00 90.12 350 LEU A CA 1
ATOM 2545 C C . LEU A 1 350 ? 7.668 6.619 0.894 1.00 90.12 350 LEU A C 1
ATOM 2547 O O . LEU A 1 350 ? 7.789 7.768 0.460 1.00 90.12 350 LEU A O 1
ATOM 2551 N N . ARG A 1 351 ? 6.537 6.216 1.496 1.00 84.44 351 ARG A N 1
ATOM 2552 C CA . ARG A 1 351 ? 5.328 7.058 1.646 1.00 84.44 351 ARG A CA 1
ATOM 2553 C C . ARG A 1 351 ? 5.565 8.368 2.415 1.00 84.44 351 ARG A C 1
ATOM 2555 O O . ARG A 1 351 ? 4.732 9.273 2.329 1.00 84.44 351 ARG A O 1
ATOM 2562 N N . ARG A 1 352 ? 6.688 8.535 3.125 1.00 82.94 352 ARG A N 1
ATOM 2563 C CA . ARG A 1 352 ? 7.054 9.802 3.786 1.00 82.94 352 ARG A CA 1
ATOM 2564 C C . ARG A 1 352 ? 7.269 10.924 2.759 1.00 82.94 352 ARG A C 1
ATOM 2566 O O . ARG A 1 352 ? 6.648 11.979 2.904 1.00 82.94 352 ARG A O 1
ATOM 2573 N N . LYS A 1 353 ? 8.037 10.683 1.684 1.00 86.19 353 LYS A N 1
ATOM 2574 C CA . LYS A 1 353 ? 8.362 11.693 0.644 1.00 86.19 353 LYS A CA 1
ATOM 2575 C C . LYS A 1 353 ? 7.792 11.384 -0.747 1.00 86.19 353 LYS A C 1
ATOM 2577 O O . LYS A 1 353 ? 7.356 12.305 -1.432 1.00 86.19 353 LYS A O 1
ATOM 2582 N N . VAL A 1 354 ? 7.737 10.114 -1.153 1.00 91.56 354 VAL A N 1
ATOM 2583 C CA . VAL A 1 354 ? 7.235 9.692 -2.472 1.00 91.56 354 VAL A CA 1
ATOM 2584 C C . VAL A 1 354 ? 5.720 9.902 -2.561 1.00 91.56 354 VAL A C 1
ATOM 2586 O O . VAL A 1 354 ? 4.978 9.623 -1.615 1.00 91.56 354 VAL A O 1
ATOM 2589 N N . ARG A 1 355 ? 5.244 10.410 -3.703 1.00 89.69 355 ARG A N 1
ATOM 2590 C CA . ARG A 1 355 ? 3.809 10.618 -3.996 1.00 89.69 355 ARG A CA 1
ATOM 2591 C C . ARG A 1 355 ? 3.353 9.975 -5.309 1.00 89.69 355 ARG A C 1
ATOM 2593 O O . ARG A 1 355 ? 2.149 9.875 -5.535 1.00 89.69 355 ARG A O 1
ATOM 2600 N N . ASN A 1 356 ? 4.287 9.526 -6.147 1.00 91.56 356 ASN A N 1
ATOM 2601 C CA . ASN A 1 356 ? 3.989 8.834 -7.396 1.00 91.56 356 ASN A CA 1
ATOM 2602 C C . ASN A 1 356 ? 3.217 7.533 -7.126 1.00 91.56 356 ASN A C 1
ATOM 2604 O O . ASN A 1 356 ? 3.681 6.650 -6.402 1.00 91.56 356 ASN A O 1
ATOM 2608 N N . ARG A 1 357 ? 2.020 7.421 -7.714 1.00 88.38 357 ARG A N 1
ATOM 2609 C CA . ARG A 1 357 ? 1.100 6.300 -7.473 1.00 88.38 357 ARG A CA 1
ATOM 2610 C C . ARG A 1 357 ? 1.624 4.975 -8.029 1.00 88.38 357 ARG A C 1
ATOM 2612 O O . ARG A 1 357 ? 1.296 3.944 -7.451 1.00 88.38 357 ARG A O 1
ATOM 2619 N N . THR A 1 358 ? 2.419 4.983 -9.100 1.00 90.19 358 THR A N 1
ATOM 2620 C CA . THR A 1 358 ? 3.030 3.766 -9.659 1.00 90.19 358 THR A CA 1
ATOM 2621 C C . THR A 1 358 ? 4.077 3.213 -8.700 1.00 90.19 358 THR A C 1
ATOM 2623 O O . THR A 1 358 ? 3.985 2.052 -8.306 1.00 90.19 358 THR A O 1
ATOM 2626 N N . VAL A 1 359 ? 5.001 4.067 -8.242 1.00 93.44 359 VAL A N 1
ATOM 2627 C CA . VAL A 1 359 ? 6.072 3.684 -7.304 1.00 93.44 359 VAL A CA 1
ATOM 2628 C C . VAL A 1 359 ? 5.490 3.190 -5.977 1.00 93.44 359 VAL A C 1
ATOM 2630 O O . VAL A 1 359 ? 5.909 2.152 -5.472 1.00 93.44 359 VAL A O 1
ATOM 2633 N N . LEU A 1 360 ? 4.481 3.881 -5.429 1.00 89.88 360 LEU A N 1
ATOM 2634 C CA . LEU A 1 360 ? 3.839 3.468 -4.175 1.00 89.88 360 LEU A CA 1
ATOM 2635 C C . LEU A 1 360 ? 3.084 2.135 -4.306 1.00 89.88 360 LEU A C 1
ATOM 2637 O O . LEU A 1 360 ? 3.253 1.274 -3.447 1.00 89.88 360 LEU A O 1
ATOM 2641 N N . LYS A 1 361 ? 2.344 1.906 -5.401 1.00 86.81 361 LYS A N 1
ATOM 2642 C CA . LYS A 1 361 ? 1.734 0.592 -5.685 1.00 86.81 361 LYS A CA 1
ATOM 2643 C C . LYS A 1 361 ? 2.783 -0.511 -5.855 1.00 86.81 361 LYS A C 1
ATOM 2645 O O . LYS A 1 361 ? 2.565 -1.633 -5.408 1.00 86.81 361 LYS A O 1
ATOM 2650 N N . GLY A 1 362 ? 3.913 -0.197 -6.490 1.00 90.69 362 GLY A N 1
ATOM 2651 C CA . GLY A 1 362 ? 5.055 -1.103 -6.595 1.00 90.69 362 GLY A CA 1
ATOM 2652 C C . GLY A 1 362 ? 5.608 -1.479 -5.221 1.00 90.69 362 GLY A C 1
ATOM 2653 O O . GLY A 1 362 ? 5.835 -2.657 -4.963 1.00 90.69 362 GLY A O 1
ATOM 2654 N N . ALA A 1 363 ? 5.756 -0.502 -4.323 1.00 91.44 363 ALA A N 1
ATOM 2655 C CA . ALA A 1 363 ? 6.244 -0.721 -2.965 1.00 91.44 363 ALA A CA 1
ATOM 2656 C C . ALA A 1 363 ? 5.259 -1.531 -2.104 1.00 91.44 363 ALA A C 1
ATOM 2658 O O . ALA A 1 363 ? 5.671 -2.468 -1.429 1.00 91.44 363 ALA A O 1
ATOM 2659 N N . GLU A 1 364 ? 3.960 -1.236 -2.185 1.00 85.56 364 GLU A N 1
ATOM 2660 C CA . GLU A 1 364 ? 2.896 -2.012 -1.527 1.00 85.56 364 GLU A CA 1
ATOM 2661 C C . GLU A 1 364 ? 2.904 -3.479 -1.985 1.00 85.56 364 GLU A C 1
ATOM 2663 O O . GLU A 1 364 ? 2.847 -4.396 -1.165 1.00 85.56 364 GLU A O 1
ATOM 2668 N N . ARG A 1 365 ? 3.050 -3.711 -3.295 1.00 86.38 365 ARG A N 1
ATOM 2669 C CA . ARG A 1 365 ? 3.190 -5.055 -3.862 1.00 86.38 365 ARG A CA 1
ATOM 2670 C C . ARG A 1 365 ? 4.486 -5.740 -3.417 1.00 86.38 365 ARG A C 1
ATOM 2672 O O . ARG A 1 365 ? 4.457 -6.923 -3.102 1.00 86.38 365 ARG A O 1
ATOM 2679 N N . ALA A 1 366 ? 5.605 -5.023 -3.367 1.00 90.62 366 ALA A N 1
ATOM 2680 C CA . ALA A 1 366 ? 6.875 -5.559 -2.882 1.00 90.62 366 ALA A CA 1
ATOM 2681 C C . ALA A 1 366 ? 6.780 -6.007 -1.411 1.00 90.62 366 ALA A C 1
ATOM 2683 O O . ALA A 1 366 ? 7.253 -7.086 -1.069 1.00 90.62 366 ALA A O 1
ATOM 2684 N N . GLN A 1 367 ? 6.086 -5.243 -0.559 1.00 86.81 367 GLN A N 1
ATOM 2685 C CA . GLN A 1 367 ? 5.800 -5.643 0.824 1.00 86.81 367 GLN A CA 1
ATOM 2686 C C . GLN A 1 367 ? 4.932 -6.905 0.908 1.00 86.81 367 GLN A C 1
ATOM 2688 O O . GLN A 1 367 ? 5.185 -7.751 1.760 1.00 86.81 367 GLN A O 1
ATOM 2693 N N . GLN A 1 368 ? 3.935 -7.049 0.027 1.00 82.81 368 GLN A N 1
ATOM 2694 C CA . GLN A 1 368 ? 3.129 -8.272 -0.079 1.00 82.81 368 GLN A CA 1
ATOM 2695 C C . GLN A 1 368 ? 3.975 -9.473 -0.530 1.00 82.81 368 GLN A C 1
ATOM 2697 O O . GLN A 1 368 ? 3.853 -10.545 0.054 1.00 82.81 368 GLN A O 1
ATOM 2702 N N . GLU A 1 369 ? 4.858 -9.291 -1.520 1.00 85.25 369 GLU A N 1
ATOM 2703 C CA . GLU A 1 369 ? 5.762 -10.343 -2.012 1.00 85.25 369 GLU A CA 1
ATOM 2704 C C . GLU A 1 369 ? 6.749 -10.806 -0.916 1.00 85.25 369 GLU A C 1
ATOM 2706 O O . GLU A 1 369 ? 6.950 -12.010 -0.776 1.00 85.25 369 GLU A O 1
ATOM 2711 N N . ILE A 1 370 ? 7.301 -9.898 -0.098 1.00 87.31 370 ILE A N 1
ATOM 2712 C CA . ILE A 1 370 ? 8.163 -10.248 1.052 1.00 87.31 370 ILE A CA 1
ATOM 2713 C C . ILE A 1 370 ? 7.358 -10.964 2.151 1.00 87.31 370 ILE A C 1
ATOM 2715 O O . ILE A 1 370 ? 7.762 -12.022 2.630 1.00 87.31 370 ILE A O 1
ATOM 2719 N N . ALA A 1 371 ? 6.206 -10.411 2.546 1.00 83.44 371 ALA A N 1
ATOM 2720 C CA . ALA A 1 371 ? 5.385 -10.961 3.627 1.00 83.44 371 ALA A CA 1
ATOM 2721 C C . ALA A 1 371 ? 4.878 -12.377 3.303 1.00 83.44 371 ALA A C 1
ATOM 2723 O O . ALA A 1 371 ? 5.008 -13.280 4.128 1.00 83.44 371 ALA A O 1
ATOM 2724 N N . GLY A 1 372 ? 4.407 -12.593 2.068 1.00 80.38 372 GLY A N 1
ATOM 2725 C CA . GLY A 1 372 ? 3.944 -13.897 1.596 1.00 80.38 372 GLY A CA 1
ATOM 2726 C C . GLY A 1 372 ? 5.032 -14.975 1.598 1.00 80.38 372 GLY A C 1
ATOM 2727 O O . GLY A 1 372 ? 4.737 -16.121 1.923 1.00 80.38 372 GLY A O 1
ATOM 2728 N N . ARG A 1 373 ? 6.296 -14.628 1.308 1.00 83.31 373 ARG A N 1
ATOM 2729 C CA . ARG A 1 373 ? 7.425 -15.576 1.422 1.00 83.31 373 ARG A CA 1
ATOM 2730 C C . ARG A 1 373 ? 7.823 -15.856 2.872 1.00 83.31 373 ARG A C 1
ATOM 2732 O O . ARG A 1 373 ? 8.261 -16.960 3.171 1.00 83.31 373 ARG A O 1
ATOM 2739 N N . ALA A 1 374 ? 7.625 -14.893 3.770 1.00 80.56 374 ALA A N 1
ATOM 2740 C CA . ALA A 1 374 ? 7.856 -15.050 5.204 1.00 80.56 374 ALA A CA 1
ATOM 2741 C C . ALA A 1 374 ? 6.678 -15.702 5.969 1.00 80.56 374 ALA A C 1
ATOM 2743 O O . ALA A 1 374 ? 6.787 -15.901 7.176 1.00 80.56 374 ALA A O 1
ATOM 2744 N N . GLY A 1 375 ? 5.556 -16.023 5.308 1.00 76.56 375 GLY A N 1
ATOM 2745 C CA . GLY A 1 375 ? 4.378 -16.640 5.943 1.00 76.56 375 GLY A CA 1
ATOM 2746 C C . GLY A 1 375 ? 3.626 -15.734 6.930 1.00 76.56 375 GLY A C 1
ATOM 2747 O O . GLY A 1 375 ? 2.823 -16.221 7.725 1.00 76.56 375 GLY A O 1
ATOM 2748 N N . VAL A 1 376 ? 3.885 -14.423 6.887 1.00 83.00 376 VAL A N 1
ATOM 2749 C CA . VAL A 1 376 ? 3.297 -13.402 7.769 1.00 83.00 376 VAL A CA 1
ATOM 2750 C C . VAL A 1 376 ? 2.487 -12.398 6.958 1.00 83.00 376 VAL A C 1
ATOM 2752 O O . VAL A 1 376 ? 2.669 -12.261 5.748 1.00 83.00 376 VAL A O 1
ATOM 2755 N N . VAL A 1 377 ? 1.611 -11.631 7.608 1.00 81.12 377 VAL A N 1
ATOM 2756 C CA . VAL A 1 377 ? 0.890 -10.555 6.905 1.00 81.12 377 VAL A CA 1
ATOM 2757 C C . VAL A 1 377 ? 1.737 -9.277 6.798 1.00 81.12 377 VAL A C 1
ATOM 2759 O O . VAL A 1 377 ? 2.533 -8.994 7.697 1.00 81.12 377 VAL A O 1
ATOM 2762 N N . PRO A 1 378 ? 1.555 -8.430 5.760 1.00 77.38 378 PRO A N 1
ATOM 2763 C CA . PRO A 1 378 ? 2.341 -7.199 5.581 1.00 77.38 378 PRO A CA 1
ATOM 2764 C C . PRO A 1 378 ? 2.289 -6.222 6.765 1.00 77.38 378 PRO A C 1
ATOM 2766 O O . PRO A 1 378 ? 3.137 -5.338 6.884 1.00 77.38 378 PRO A O 1
ATOM 2769 N N . SER A 1 379 ? 1.292 -6.334 7.645 1.00 80.69 379 SER A N 1
ATOM 2770 C CA . SER A 1 379 ? 1.254 -5.610 8.921 1.00 80.69 379 SER A CA 1
ATOM 2771 C C . SER A 1 379 ? 2.332 -6.034 9.919 1.00 80.69 379 SER A C 1
ATOM 2773 O O . SER A 1 379 ? 2.917 -5.156 10.546 1.00 80.69 379 SER A O 1
ATOM 2775 N N . GLN A 1 380 ? 2.661 -7.324 10.021 1.00 84.88 380 GLN A N 1
ATOM 2776 C CA . GLN A 1 380 ? 3.693 -7.808 10.951 1.00 84.88 380 GLN A CA 1
ATOM 2777 C C . GLN A 1 380 ? 5.094 -7.322 10.549 1.00 84.88 380 GLN A C 1
ATOM 2779 O O . GLN A 1 380 ? 5.951 -7.091 11.391 1.00 84.88 380 GLN A O 1
ATOM 2784 N N . LEU A 1 381 ? 5.335 -7.057 9.260 1.00 79.81 381 LEU A N 1
ATOM 2785 C CA . LEU A 1 381 ? 6.584 -6.413 8.832 1.00 79.81 381 LEU A CA 1
ATOM 2786 C C . LEU A 1 381 ? 6.618 -4.912 9.176 1.00 79.81 381 LEU A C 1
ATOM 2788 O O . LEU A 1 381 ? 7.678 -4.358 9.462 1.00 79.81 381 LEU A O 1
ATOM 2792 N N . ARG A 1 382 ? 5.457 -4.241 9.169 1.00 77.19 382 ARG A N 1
ATOM 2793 C CA . ARG A 1 382 ? 5.329 -2.798 9.448 1.00 77.19 382 ARG A CA 1
ATOM 2794 C C . ARG A 1 382 ? 5.445 -2.452 10.937 1.00 77.19 382 ARG A C 1
ATOM 2796 O O . ARG A 1 382 ? 5.856 -1.338 11.249 1.00 77.19 382 ARG A O 1
ATOM 2803 N N . GLU A 1 383 ? 5.112 -3.374 11.839 1.00 83.88 383 GLU A N 1
ATOM 2804 C CA . GLU A 1 383 ? 5.138 -3.142 13.295 1.00 83.88 383 GLU A CA 1
ATOM 2805 C C . GLU A 1 383 ? 6.551 -2.870 13.849 1.00 83.88 383 GLU A C 1
ATOM 2807 O O . GLU A 1 383 ? 6.705 -2.170 14.845 1.00 83.88 383 GLU A O 1
ATOM 2812 N N . ARG A 1 384 ? 7.601 -3.342 13.161 1.00 79.19 384 ARG A N 1
ATOM 2813 C CA . ARG A 1 384 ? 9.005 -3.207 13.590 1.00 79.19 384 ARG A CA 1
ATOM 2814 C C . ARG A 1 384 ? 9.597 -1.799 13.443 1.00 79.19 384 ARG A C 1
ATOM 2816 O O . ARG A 1 384 ? 10.703 -1.565 13.918 1.00 79.19 384 ARG A O 1
ATOM 2823 N N . VAL A 1 385 ? 8.906 -0.875 12.768 1.00 75.19 385 VAL A N 1
ATOM 2824 C CA . VAL A 1 385 ? 9.414 0.483 12.465 1.00 75.19 385 VAL A CA 1
ATOM 2825 C C . VAL A 1 385 ? 8.451 1.608 12.837 1.00 75.19 385 VAL A C 1
ATOM 2827 O O . VAL A 1 385 ? 8.503 2.713 12.280 1.00 75.19 385 VAL A O 1
ATOM 2830 N N . VAL A 1 386 ? 7.573 1.337 13.799 1.00 84.12 386 VAL A N 1
ATOM 2831 C CA . VAL A 1 386 ? 6.738 2.365 14.418 1.00 84.12 386 VAL A CA 1
ATOM 2832 C C . VAL A 1 386 ? 7.640 3.306 15.227 1.00 84.12 386 VAL A C 1
ATOM 2834 O O . VAL A 1 386 ? 8.442 2.846 16.037 1.00 84.12 386 VAL A O 1
ATOM 2837 N N . PRO A 1 387 ? 7.580 4.631 15.012 1.00 84.56 387 PRO A N 1
ATOM 2838 C CA . PRO A 1 387 ? 8.366 5.564 15.803 1.00 84.56 387 PRO A CA 1
ATOM 2839 C C . PRO A 1 387 ? 7.716 5.782 17.175 1.00 84.56 387 PRO A C 1
ATOM 2841 O O . PRO A 1 387 ? 6.508 5.985 17.271 1.00 84.56 387 PRO A O 1
ATOM 2844 N N . ALA A 1 388 ? 8.530 5.880 18.228 1.00 88.25 388 ALA A N 1
ATOM 2845 C CA . ALA A 1 388 ? 8.071 6.230 19.578 1.00 88.25 388 ALA A CA 1
ATOM 2846 C C . ALA A 1 388 ? 7.494 7.661 19.704 1.00 88.25 388 ALA A C 1
ATOM 2848 O O . ALA A 1 388 ? 6.959 8.015 20.749 1.00 88.25 388 ALA A O 1
ATOM 2849 N N . ALA A 1 389 ? 7.626 8.506 18.670 1.00 88.31 389 ALA A N 1
ATOM 2850 C CA . ALA A 1 389 ? 7.186 9.911 18.642 1.00 88.31 389 ALA A CA 1
ATOM 2851 C C . ALA A 1 389 ? 7.719 10.796 19.800 1.00 88.31 389 ALA A C 1
ATOM 2853 O O . ALA A 1 389 ? 7.196 11.881 20.054 1.00 88.31 389 ALA A O 1
ATOM 2854 N N . GLY A 1 390 ? 8.775 10.342 20.485 1.00 88.50 390 GLY A N 1
ATOM 2855 C CA . GLY A 1 390 ? 9.324 10.978 21.682 1.00 88.50 390 GLY A CA 1
ATOM 2856 C C . GLY A 1 390 ? 8.477 10.796 22.947 1.00 88.50 390 GLY A C 1
ATOM 2857 O O . GLY A 1 390 ? 8.734 11.499 23.918 1.00 88.50 390 GLY A O 1
ATOM 2858 N N . LEU A 1 391 ? 7.472 9.912 22.933 1.00 94.31 391 LEU A N 1
ATOM 2859 C CA . LEU A 1 391 ? 6.704 9.541 24.123 1.00 94.31 391 LEU A CA 1
ATOM 2860 C C . LEU A 1 391 ? 7.507 8.588 25.030 1.00 94.31 391 LEU A C 1
ATOM 2862 O O . LEU A 1 391 ? 8.359 7.837 24.550 1.00 94.31 391 LEU A O 1
ATOM 2866 N N . ASP A 1 392 ? 7.191 8.609 26.322 1.00 93.25 392 ASP A N 1
ATOM 2867 C CA . ASP A 1 392 ? 7.688 7.711 27.368 1.00 93.25 392 ASP A CA 1
ATOM 2868 C C . ASP A 1 392 ? 6.786 6.466 27.563 1.00 93.25 392 ASP A C 1
ATOM 2870 O O . ASP A 1 392 ? 5.829 6.227 26.817 1.00 93.25 392 ASP A O 1
ATOM 2874 N N . ALA A 1 393 ? 7.096 5.650 28.577 1.00 88.25 393 ALA A N 1
ATOM 2875 C CA . ALA A 1 393 ? 6.325 4.454 28.935 1.00 88.25 393 ALA A CA 1
ATOM 2876 C C . ALA A 1 393 ? 4.922 4.764 29.506 1.00 88.25 393 ALA A C 1
ATOM 2878 O O . ALA A 1 393 ? 4.044 3.898 29.490 1.00 88.25 393 ALA A O 1
ATOM 2879 N N . GLU A 1 394 ? 4.687 6.004 29.949 1.00 90.06 394 GLU A N 1
ATOM 2880 C CA . GLU A 1 394 ? 3.381 6.529 30.360 1.00 90.06 394 GLU A CA 1
ATOM 2881 C C . GLU A 1 394 ? 2.635 7.215 29.197 1.00 90.06 394 GLU A C 1
ATOM 2883 O O . GLU A 1 394 ? 1.648 7.924 29.413 1.00 90.06 394 GLU A O 1
ATOM 2888 N N . HIS A 1 395 ? 3.080 6.987 27.955 1.00 94.38 395 HIS A N 1
ATOM 2889 C CA . HIS A 1 395 ? 2.460 7.463 26.715 1.00 94.38 395 HIS A CA 1
ATOM 2890 C C . HIS A 1 395 ? 2.393 8.998 26.595 1.00 94.38 395 HIS A C 1
ATOM 2892 O O . HIS A 1 395 ? 1.525 9.545 25.899 1.00 94.38 395 HIS A O 1
ATOM 2898 N N . ARG A 1 396 ? 3.323 9.710 27.244 1.00 94.94 396 ARG A N 1
ATOM 2899 C CA . ARG A 1 396 ? 3.401 11.181 27.272 1.00 94.94 396 ARG A CA 1
ATOM 2900 C C . ARG A 1 396 ? 4.797 11.690 26.899 1.00 94.94 396 ARG A C 1
ATOM 2902 O O . ARG A 1 396 ? 5.779 10.964 26.917 1.00 94.94 396 ARG A O 1
ATOM 2909 N N . ARG A 1 397 ? 4.888 12.971 26.554 1.00 95.50 397 ARG A N 1
ATOM 2910 C CA . ARG A 1 397 ? 6.141 13.712 26.375 1.00 95.50 397 ARG A CA 1
ATOM 2911 C C . ARG A 1 397 ? 5.976 15.090 26.985 1.00 95.50 397 ARG A C 1
ATOM 2913 O O . ARG A 1 397 ? 5.153 15.878 26.515 1.00 95.50 397 ARG A O 1
ATOM 2920 N N . GLU A 1 398 ? 6.773 15.379 28.006 1.00 95.31 398 GLU A N 1
ATOM 2921 C CA . GLU A 1 398 ? 6.873 16.715 28.585 1.00 95.31 398 GLU A CA 1
ATOM 2922 C C . GLU A 1 398 ? 7.987 17.519 27.894 1.00 95.31 398 GLU A C 1
ATOM 2924 O O . GLU A 1 398 ? 9.075 17.009 27.631 1.00 95.31 398 GLU A O 1
ATOM 2929 N N . VAL A 1 399 ? 7.710 18.784 27.578 1.00 95.38 399 VAL A N 1
ATOM 2930 C CA . VAL A 1 399 ? 8.660 19.735 26.985 1.00 95.38 399 VAL A CA 1
ATOM 2931 C C . VAL A 1 399 ? 8.576 21.036 27.773 1.00 95.38 399 VAL A C 1
ATOM 2933 O O . VAL A 1 399 ? 7.534 21.693 27.782 1.00 95.38 399 VAL A O 1
ATOM 2936 N N . VAL A 1 400 ? 9.661 21.409 28.449 1.00 94.94 400 VAL A N 1
ATOM 2937 C CA . VAL A 1 400 ? 9.767 22.709 29.125 1.00 94.94 400 VAL A CA 1
ATOM 2938 C C . VAL A 1 400 ? 9.955 23.794 28.065 1.00 94.94 400 VAL A C 1
ATOM 2940 O O . VAL A 1 400 ? 10.810 23.670 27.190 1.00 94.94 400 VAL A O 1
ATOM 2943 N N . LEU A 1 401 ? 9.123 24.830 28.119 1.00 93.69 401 LEU A N 1
ATOM 2944 C CA . LEU A 1 401 ? 9.141 25.965 27.203 1.00 93.69 401 LEU A CA 1
ATOM 2945 C C . LEU A 1 401 ? 9.974 27.127 27.779 1.00 93.69 401 LEU A C 1
ATOM 2947 O O . LEU A 1 401 ? 10.103 27.228 29.002 1.00 93.69 401 LEU A O 1
ATOM 2951 N N . PRO A 1 402 ? 10.480 28.044 26.929 1.00 91.19 402 PRO A N 1
ATOM 2952 C CA . PRO A 1 402 ? 11.199 29.249 27.359 1.00 91.19 402 PRO A CA 1
ATOM 2953 C C . PRO A 1 402 ? 10.495 30.100 28.431 1.00 91.19 402 PRO A C 1
ATOM 2955 O O . PRO A 1 402 ? 11.171 30.716 29.246 1.00 91.19 402 PRO A O 1
ATOM 2958 N N . ASP A 1 403 ? 9.156 30.096 28.482 1.00 87.50 403 ASP A N 1
ATOM 2959 C CA . ASP A 1 403 ? 8.362 30.839 29.477 1.00 87.50 403 ASP A CA 1
ATOM 2960 C C . ASP A 1 403 ? 8.241 30.134 30.850 1.00 87.50 403 ASP A C 1
ATOM 2962 O O . ASP A 1 403 ? 7.441 30.533 31.701 1.00 87.50 403 ASP A O 1
ATOM 2966 N N . GLY A 1 404 ? 8.966 29.030 31.052 1.00 89.38 404 GLY A N 1
ATOM 2967 C CA . GLY A 1 404 ? 8.905 28.205 32.261 1.00 89.38 404 GLY A CA 1
ATOM 2968 C C . GLY A 1 404 ? 7.635 27.356 32.395 1.00 89.38 404 GLY A C 1
ATOM 2969 O O . GLY A 1 404 ? 7.447 26.698 33.420 1.00 8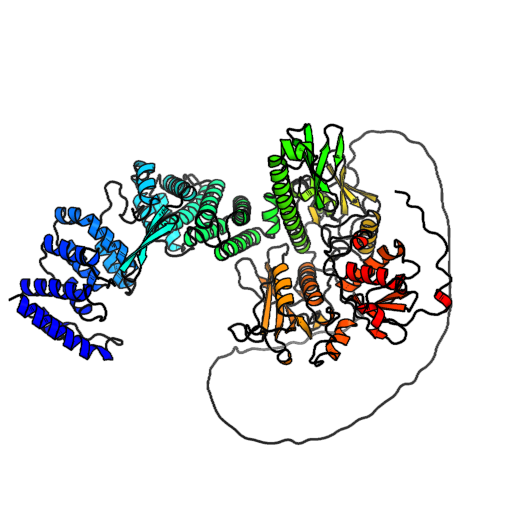9.38 404 GLY A O 1
ATOM 2970 N N . SER A 1 405 ? 6.745 27.341 31.395 1.00 93.31 405 SER A N 1
ATOM 2971 C CA . SER A 1 405 ? 5.627 26.392 31.350 1.00 93.31 405 SER A CA 1
ATOM 2972 C C . SER A 1 405 ? 6.056 25.048 30.744 1.00 93.31 405 SER A C 1
ATOM 2974 O O . SER A 1 405 ? 7.039 24.960 30.014 1.00 93.31 405 SER A O 1
ATOM 2976 N N . THR A 1 406 ? 5.334 23.969 31.047 1.00 95.81 406 THR A N 1
ATOM 2977 C CA . THR A 1 406 ? 5.568 22.646 30.447 1.00 95.81 406 THR A CA 1
ATOM 2978 C C . THR A 1 406 ? 4.453 22.321 29.461 1.00 95.81 406 THR A C 1
ATOM 2980 O O . THR A 1 406 ? 3.287 22.242 29.850 1.00 95.81 406 THR A O 1
ATOM 2983 N N . ALA A 1 407 ? 4.782 22.095 28.193 1.00 96.19 407 ALA A N 1
ATOM 2984 C CA . ALA A 1 407 ? 3.872 21.469 27.242 1.00 96.19 407 ALA A CA 1
ATOM 2985 C C . ALA A 1 407 ? 3.895 19.944 27.423 1.00 96.19 407 ALA A C 1
ATOM 2987 O O . ALA A 1 407 ? 4.953 19.357 27.622 1.00 96.19 407 ALA A O 1
ATOM 2988 N N . VAL A 1 408 ? 2.732 19.303 27.344 1.00 96.38 408 VAL A N 1
ATOM 2989 C CA . VAL A 1 408 ? 2.567 17.856 27.517 1.00 96.38 408 VAL A CA 1
ATOM 2990 C C . VAL A 1 408 ? 1.766 17.314 26.339 1.00 96.38 408 VAL A C 1
ATOM 2992 O O . VAL A 1 408 ? 0.558 17.567 26.244 1.00 96.38 408 VAL A O 1
ATOM 2995 N N . LEU A 1 409 ? 2.432 16.578 25.447 1.00 96.38 409 LEU A N 1
ATOM 2996 C CA . LEU A 1 409 ? 1.758 15.684 24.504 1.00 96.38 409 LEU A CA 1
ATOM 2997 C C . LEU A 1 409 ? 1.456 14.381 25.243 1.00 96.38 409 LEU A C 1
ATOM 2999 O O . LEU A 1 409 ? 2.315 13.888 25.966 1.00 96.38 409 LEU A O 1
ATOM 3003 N N . ALA A 1 410 ? 0.262 13.824 25.073 1.00 95.44 410 ALA A N 1
ATOM 3004 C CA . ALA A 1 410 ? -0.098 12.543 25.676 1.00 95.44 410 ALA A CA 1
ATOM 3005 C C . ALA A 1 410 ? -1.138 11.799 24.839 1.00 95.44 410 ALA A C 1
ATOM 3007 O O . ALA A 1 410 ? -1.986 12.434 24.200 1.00 95.44 410 ALA A O 1
ATOM 3008 N N . VAL A 1 411 ? -1.089 10.469 24.886 1.00 94.38 411 VAL A N 1
ATOM 3009 C CA . VAL A 1 411 ? -2.145 9.572 24.401 1.00 94.38 411 VAL A CA 1
ATOM 3010 C C . VAL A 1 411 ? -2.902 9.043 25.616 1.00 94.38 411 VAL A C 1
ATOM 3012 O O . VAL A 1 411 ? -2.283 8.551 26.555 1.00 94.38 411 VAL A O 1
ATOM 3015 N N . ASP A 1 412 ? -4.225 9.191 25.633 1.00 87.75 412 ASP A N 1
ATOM 3016 C CA . ASP A 1 412 ? -5.058 8.660 26.717 1.00 87.75 412 ASP A CA 1
ATOM 3017 C C . ASP A 1 412 ? -5.391 7.165 26.537 1.00 87.75 412 ASP A C 1
ATOM 3019 O O . ASP A 1 412 ? -5.069 6.550 25.518 1.00 87.75 412 ASP A O 1
ATOM 3023 N N . ALA A 1 413 ? -6.062 6.578 27.533 1.00 79.06 413 ALA A N 1
ATOM 3024 C CA . ALA A 1 413 ? -6.490 5.176 27.518 1.00 79.06 413 ALA A CA 1
ATOM 3025 C C . ALA A 1 413 ? -7.510 4.840 26.408 1.00 79.06 413 ALA A C 1
ATOM 3027 O O . ALA A 1 413 ? -7.726 3.670 26.117 1.00 79.06 413 ALA A O 1
ATOM 3028 N N . ALA A 1 414 ? -8.115 5.847 25.765 1.00 74.19 414 ALA A N 1
ATOM 3029 C CA . ALA A 1 414 ? -8.976 5.675 24.595 1.00 74.19 414 ALA A CA 1
ATOM 3030 C C . ALA A 1 414 ? -8.199 5.802 23.265 1.00 74.19 414 ALA A C 1
ATOM 3032 O O . ALA A 1 414 ? -8.801 5.801 22.188 1.00 74.19 414 ALA A O 1
ATOM 3033 N N . GLY A 1 415 ? -6.868 5.942 23.309 1.00 83.44 415 GLY A N 1
ATOM 3034 C CA . GLY A 1 415 ? -6.029 6.081 22.121 1.00 83.44 415 GLY A CA 1
ATOM 3035 C C . GLY A 1 415 ? -6.102 7.458 21.451 1.00 83.44 415 GLY A C 1
ATOM 3036 O O . GLY A 1 415 ? -5.758 7.578 20.265 1.00 83.44 415 GLY A O 1
ATOM 3037 N N . ALA A 1 416 ? -6.564 8.494 22.159 1.00 87.25 416 ALA A N 1
ATOM 3038 C CA . ALA A 1 416 ? -6.677 9.848 21.631 1.00 87.25 416 ALA A CA 1
ATOM 3039 C C . ALA A 1 416 ? -5.469 10.713 22.029 1.00 87.25 416 ALA A C 1
ATOM 3041 O O . ALA A 1 416 ? -5.149 10.899 23.201 1.00 87.25 416 ALA A O 1
ATOM 3042 N N . ALA A 1 417 ? -4.797 11.291 21.028 1.00 93.50 417 ALA A N 1
ATOM 3043 C CA . ALA A 1 417 ? -3.678 12.200 21.262 1.00 93.50 417 ALA A CA 1
ATOM 3044 C C . ALA A 1 417 ? -4.143 13.634 21.558 1.00 93.50 417 ALA A C 1
ATOM 3046 O O . ALA A 1 417 ? -4.885 14.261 20.780 1.00 93.50 417 ALA A O 1
ATOM 3047 N N . SER A 1 418 ? -3.619 14.186 22.650 1.00 94.50 418 SER A N 1
ATOM 3048 C CA . SER A 1 418 ? -3.873 15.536 23.148 1.00 94.50 418 SER A CA 1
ATOM 3049 C C . SER A 1 418 ? -2.576 16.332 23.341 1.00 94.50 418 SER A C 1
ATOM 3051 O O . SER A 1 418 ? -1.487 15.772 23.446 1.00 94.50 418 SER A O 1
ATOM 3053 N N . LEU A 1 419 ? -2.708 17.660 23.375 1.00 96.25 419 LEU A N 1
ATOM 3054 C CA . LEU A 1 419 ? -1.664 18.596 23.791 1.00 96.25 419 LEU A CA 1
ATOM 3055 C C . LEU A 1 419 ? -2.264 19.471 24.889 1.00 96.25 419 LEU A C 1
ATOM 3057 O O . LEU A 1 419 ? -3.269 20.147 24.663 1.00 96.25 419 LEU A O 1
ATOM 3061 N N . SER A 1 420 ? -1.661 19.447 26.071 1.00 95.88 420 SER A N 1
ATOM 3062 C CA . SER A 1 420 ? -2.034 20.295 27.207 1.00 95.88 420 SER A CA 1
ATOM 3063 C C . SER A 1 420 ? -0.801 21.001 27.764 1.00 95.88 420 SER A C 1
ATOM 3065 O O . SER A 1 420 ? 0.320 20.682 27.381 1.00 95.88 420 SER A O 1
ATOM 3067 N N . PHE A 1 421 ? -0.993 21.989 28.633 1.00 95.56 421 PHE A N 1
ATOM 3068 C CA . PHE A 1 421 ? 0.094 22.780 29.205 1.00 95.56 421 PHE A CA 1
ATOM 3069 C C . PHE A 1 421 ? -0.050 22.841 30.723 1.00 95.56 421 PHE A C 1
ATOM 3071 O O . PHE A 1 421 ? -1.160 22.973 31.239 1.00 95.56 421 PHE A O 1
ATOM 3078 N N . ARG A 1 422 ? 1.069 22.785 31.437 1.00 95.19 422 ARG A N 1
ATOM 3079 C CA . ARG A 1 422 ? 1.194 23.057 32.868 1.00 95.19 422 ARG A CA 1
ATOM 3080 C C . ARG A 1 422 ? 1.880 24.414 33.002 1.00 95.19 422 ARG A C 1
ATOM 3082 O O . ARG A 1 422 ? 2.996 24.579 32.522 1.00 95.19 422 ARG A O 1
ATOM 3089 N N . THR A 1 423 ? 1.209 25.413 33.573 1.00 90.62 423 THR A N 1
ATOM 3090 C CA . THR A 1 423 ? 1.812 26.748 33.751 1.00 90.62 423 THR A CA 1
ATOM 3091 C C . THR A 1 423 ? 3.011 26.683 34.701 1.00 90.62 423 THR A C 1
ATOM 3093 O O . THR A 1 423 ? 3.117 25.745 35.488 1.00 90.62 423 THR A O 1
ATOM 3096 N N . ALA A 1 424 ? 3.852 27.723 34.725 1.00 84.62 424 ALA A N 1
ATOM 3097 C CA . ALA A 1 424 ? 4.930 27.861 35.716 1.00 84.62 424 ALA A CA 1
ATOM 3098 C C . ALA A 1 424 ? 4.443 27.796 37.188 1.00 84.62 424 ALA A C 1
ATOM 3100 O O . ALA A 1 424 ? 5.224 27.537 38.094 1.00 84.62 424 ALA A O 1
ATOM 3101 N N . LYS A 1 425 ? 3.134 27.986 37.438 1.00 84.12 425 LYS A N 1
ATOM 3102 C CA . LYS A 1 425 ? 2.475 27.803 38.749 1.00 84.12 425 LYS A CA 1
ATOM 3103 C C . LYS A 1 425 ? 1.822 26.417 38.923 1.00 84.12 425 LYS A C 1
ATOM 3105 O O . LYS A 1 425 ? 0.900 26.272 39.720 1.00 84.12 425 LYS A O 1
ATOM 3110 N N . GLY A 1 426 ? 2.199 25.421 38.120 1.00 84.06 426 GLY A N 1
ATOM 3111 C CA . GLY A 1 426 ? 1.704 24.039 38.198 1.00 84.06 426 GLY A CA 1
ATOM 3112 C C . GLY A 1 426 ? 0.283 23.787 37.666 1.00 84.06 426 GLY A C 1
ATOM 3113 O O . GLY A 1 426 ? -0.152 22.638 37.618 1.00 84.06 426 GLY A O 1
ATOM 3114 N N . ARG A 1 427 ? -0.465 24.810 37.226 1.00 89.81 427 ARG A N 1
ATOM 3115 C CA . ARG A 1 427 ? -1.870 24.645 36.801 1.00 89.81 427 ARG A CA 1
ATOM 3116 C C . ARG A 1 427 ? -1.968 24.048 35.394 1.00 89.81 427 ARG A C 1
ATOM 3118 O O . ARG A 1 427 ? -1.447 24.635 34.446 1.00 89.81 427 ARG A O 1
ATOM 3125 N N . ARG A 1 428 ? -2.713 22.947 35.231 1.00 91.50 428 ARG A N 1
ATOM 3126 C CA . ARG A 1 428 ? -3.023 22.359 33.914 1.00 91.50 428 ARG A CA 1
ATOM 3127 C C . ARG A 1 428 ? -4.074 23.183 33.154 1.00 91.50 428 ARG A C 1
ATOM 3129 O O . ARG A 1 428 ? -5.095 23.571 33.721 1.00 91.50 428 ARG A O 1
ATOM 3136 N N . VAL A 1 429 ? -3.839 23.418 31.864 1.00 92.31 429 VAL A N 1
ATOM 3137 C CA . VAL A 1 429 ? -4.736 24.103 30.919 1.00 92.31 429 VAL A CA 1
ATOM 3138 C C . VAL A 1 429 ? -4.686 23.434 29.535 1.00 92.31 429 VAL A C 1
ATOM 3140 O O . VAL A 1 429 ? -3.653 22.920 29.114 1.00 92.31 429 VAL A O 1
ATOM 3143 N N . ALA A 1 430 ? -5.803 23.439 28.802 1.00 89.06 430 ALA A N 1
ATOM 3144 C CA . ALA A 1 430 ? -5.910 22.810 27.474 1.00 89.06 430 ALA A CA 1
ATOM 3145 C C . ALA A 1 430 ? -5.432 23.703 26.307 1.00 89.06 430 ALA A C 1
ATOM 3147 O O . ALA A 1 430 ? -5.400 23.275 25.158 1.00 89.06 430 ALA A O 1
ATOM 3148 N N . SER A 1 431 ? -5.093 24.965 26.577 1.00 90.75 431 SER A N 1
ATOM 3149 C CA . SER A 1 431 ? -4.609 25.933 25.586 1.00 90.75 431 SER A CA 1
ATOM 3150 C C . SER A 1 431 ? -3.277 26.534 26.033 1.00 90.75 431 SER A C 1
ATOM 3152 O O . SER A 1 431 ? -3.077 26.666 27.240 1.00 90.75 431 SER A O 1
ATOM 3154 N N . PRO A 1 432 ? -2.396 26.948 25.100 1.00 89.44 432 PRO A N 1
ATOM 3155 C CA . PRO A 1 432 ? -1.121 27.563 25.455 1.00 89.44 432 PRO A CA 1
ATOM 3156 C C . PRO A 1 432 ? -1.326 28.791 26.363 1.00 89.44 432 PRO A C 1
ATOM 3158 O O . PRO A 1 432 ? -2.185 29.626 26.037 1.00 89.44 432 PRO A O 1
ATOM 3161 N N . PRO A 1 433 ? -0.563 28.928 27.466 1.00 90.62 433 PRO A N 1
ATOM 3162 C CA . PRO A 1 433 ? -0.558 30.124 28.308 1.00 90.62 433 PRO A CA 1
ATOM 3163 C C . PRO A 1 433 ? -0.276 31.410 27.519 1.00 90.62 433 PRO A C 1
ATOM 3165 O O . PRO A 1 433 ? 0.313 31.383 26.439 1.00 90.62 433 PRO A O 1
ATOM 3168 N N . ALA A 1 434 ? -0.695 32.561 28.053 1.00 89.19 434 ALA A N 1
ATOM 3169 C CA . ALA A 1 434 ? -0.479 33.850 27.388 1.00 89.19 434 ALA A CA 1
ATOM 3170 C C . ALA A 1 434 ? 1.014 34.212 27.246 1.00 89.19 434 ALA A C 1
ATOM 3172 O O . ALA A 1 434 ? 1.381 34.833 26.252 1.00 89.19 434 ALA A O 1
ATOM 3173 N N . SER A 1 435 ? 1.847 33.781 28.197 1.00 87.69 435 SER A N 1
ATOM 3174 C CA . SER A 1 435 ? 3.313 33.853 28.170 1.00 87.69 435 SER A CA 1
ATOM 3175 C C . SER A 1 435 ? 3.893 32.986 27.045 1.00 87.69 435 SER A C 1
ATOM 3177 O O . SER A 1 435 ? 4.456 33.521 26.095 1.00 87.69 435 SER A O 1
ATOM 3179 N N . ALA A 1 436 ? 3.605 31.679 27.031 1.00 87.38 436 ALA A N 1
ATOM 3180 C CA . ALA A 1 436 ? 4.024 30.755 25.971 1.00 87.38 436 ALA A CA 1
ATOM 3181 C C . ALA A 1 436 ? 3.615 31.202 24.550 1.00 87.38 436 ALA A C 1
ATOM 3183 O O . ALA A 1 436 ? 4.340 30.961 23.589 1.00 87.38 436 ALA A O 1
ATOM 3184 N N . LYS A 1 437 ? 2.474 31.890 24.384 1.00 89.50 437 LYS A N 1
ATOM 3185 C CA . LYS A 1 437 ? 2.067 32.469 23.085 1.00 89.50 437 LYS A CA 1
ATOM 3186 C C . LYS A 1 437 ? 2.944 33.634 22.608 1.00 89.50 437 LYS A C 1
ATOM 3188 O O . LYS A 1 437 ? 2.896 33.940 21.420 1.00 89.50 437 LYS A O 1
ATOM 3193 N N . ARG A 1 438 ? 3.664 34.306 23.509 1.00 88.81 438 ARG A N 1
ATOM 3194 C CA . ARG A 1 438 ? 4.562 35.435 23.216 1.00 88.81 438 ARG A CA 1
ATOM 3195 C C . ARG A 1 438 ? 6.017 34.983 23.126 1.00 88.81 438 ARG A C 1
ATOM 3197 O O . ARG A 1 438 ? 6.709 35.375 22.198 1.00 88.81 438 ARG A O 1
ATOM 3204 N N . GLU A 1 439 ? 6.443 34.147 24.068 1.00 89.56 439 GLU A N 1
ATOM 3205 C CA . GLU A 1 439 ? 7.853 33.796 24.300 1.00 89.56 439 GLU A CA 1
ATOM 3206 C C . GLU A 1 439 ? 8.251 32.425 23.725 1.00 89.56 439 GLU A C 1
ATOM 3208 O O . GLU A 1 439 ? 9.430 32.184 23.503 1.00 89.56 439 GLU A O 1
ATOM 3213 N N . ALA A 1 440 ? 7.283 31.541 23.449 1.00 90.69 440 ALA A N 1
ATOM 3214 C CA . ALA A 1 440 ? 7.501 30.166 22.975 1.00 90.69 440 ALA A CA 1
ATOM 3215 C C . ALA A 1 440 ? 6.625 29.819 21.747 1.00 90.69 440 ALA A C 1
ATOM 3217 O O . ALA A 1 440 ? 6.117 28.703 21.586 1.00 90.69 440 ALA A O 1
ATOM 3218 N N . ALA A 1 441 ? 6.342 30.818 20.904 1.00 91.44 441 ALA A N 1
ATOM 3219 C CA . ALA A 1 441 ? 5.354 30.698 19.832 1.00 91.44 441 ALA A CA 1
ATOM 3220 C C . ALA A 1 441 ? 5.753 29.673 18.752 1.00 91.44 441 ALA A C 1
ATOM 3222 O O . ALA A 1 441 ? 4.880 28.988 18.206 1.00 91.44 441 ALA A O 1
ATOM 3223 N N . ALA A 1 442 ? 7.053 29.552 18.460 1.00 91.38 442 ALA A N 1
ATOM 3224 C CA . ALA A 1 442 ? 7.589 28.627 17.464 1.00 91.38 442 ALA A CA 1
ATOM 3225 C C . ALA A 1 442 ? 7.525 27.173 17.960 1.00 91.38 442 ALA A C 1
ATOM 3227 O O . ALA A 1 442 ? 7.063 26.288 17.239 1.00 91.38 442 ALA A O 1
ATOM 3228 N N . GLU A 1 443 ? 7.884 26.945 19.220 1.00 92.75 443 GLU A N 1
ATOM 3229 C CA . GLU A 1 443 ? 7.825 25.664 19.922 1.00 92.75 443 GLU A CA 1
ATOM 3230 C C . GLU A 1 443 ? 6.373 25.183 20.014 1.00 92.75 443 GLU A C 1
ATOM 3232 O O . GLU A 1 443 ? 6.052 24.059 19.631 1.00 92.75 443 GLU A O 1
ATOM 3237 N N . VAL A 1 444 ? 5.450 26.063 20.420 1.00 93.50 444 VAL A N 1
ATOM 3238 C CA . VAL A 1 444 ? 4.008 25.769 20.449 1.00 93.50 444 VAL A CA 1
ATOM 3239 C C . VAL A 1 444 ? 3.462 25.445 19.051 1.00 93.50 444 VAL A C 1
ATOM 3241 O O . VAL A 1 444 ? 2.551 24.621 18.928 1.00 93.50 444 VAL A O 1
ATOM 3244 N N . ALA A 1 445 ? 3.983 26.066 17.988 1.00 93.31 445 ALA A N 1
ATOM 3245 C CA . ALA A 1 445 ? 3.609 25.733 16.614 1.00 93.31 445 ALA A CA 1
ATOM 3246 C C . ALA A 1 445 ? 4.170 24.366 16.177 1.00 93.31 445 ALA A C 1
ATOM 3248 O O . ALA A 1 445 ? 3.426 23.569 15.599 1.00 93.31 445 ALA A O 1
ATOM 3249 N N . ALA A 1 446 ? 5.427 24.061 16.514 1.00 92.50 446 ALA A N 1
ATOM 3250 C CA . ALA A 1 446 ? 6.057 22.768 16.252 1.00 92.50 446 ALA A CA 1
ATOM 3251 C C . ALA A 1 446 ? 5.313 21.622 16.960 1.00 92.50 446 ALA A C 1
ATOM 3253 O O . ALA A 1 446 ? 4.886 20.677 16.299 1.00 92.50 446 ALA A O 1
ATOM 3254 N N . LEU A 1 447 ? 5.029 21.759 18.260 1.00 94.38 447 LEU A N 1
ATOM 3255 C CA . LEU A 1 447 ? 4.297 20.770 19.068 1.00 94.38 447 LEU A CA 1
ATOM 3256 C C . LEU A 1 447 ? 2.865 20.519 18.551 1.00 94.38 447 LEU A C 1
ATOM 3258 O O . LEU A 1 447 ? 2.355 19.402 18.630 1.00 94.38 447 LEU A O 1
ATOM 3262 N N . LYS A 1 448 ? 2.206 21.529 17.962 1.00 94.12 448 LYS A N 1
ATOM 3263 C CA . LYS A 1 448 ? 0.920 21.344 17.255 1.00 94.12 448 LYS A CA 1
ATOM 3264 C C . LYS A 1 448 ? 1.072 20.565 15.944 1.00 94.12 448 LYS A C 1
ATOM 3266 O O . LYS A 1 448 ? 0.162 19.820 15.579 1.00 94.12 448 LYS A O 1
ATOM 3271 N N . GLY A 1 449 ? 2.190 20.738 15.240 1.00 92.88 449 GLY A N 1
ATOM 3272 C CA . GLY A 1 449 ? 2.557 19.926 14.078 1.00 92.88 449 GLY A CA 1
ATOM 3273 C C . GLY A 1 449 ? 2.812 18.468 14.467 1.00 92.88 449 GLY A C 1
ATOM 3274 O O . GLY A 1 449 ? 2.216 17.566 13.882 1.00 92.88 449 GLY A O 1
ATOM 3275 N N . GLU A 1 450 ? 3.605 18.244 15.514 1.00 92.69 450 GLU A N 1
ATOM 3276 C CA . GLU A 1 450 ? 3.870 16.914 16.077 1.00 92.69 450 GLU A CA 1
ATOM 3277 C C . GLU A 1 450 ? 2.583 16.219 16.541 1.00 92.69 450 GLU A C 1
ATOM 3279 O O . GLU A 1 450 ? 2.357 15.066 16.186 1.00 92.69 450 GLU A O 1
ATOM 3284 N N . LEU A 1 451 ? 1.676 16.927 17.230 1.00 95.31 451 LEU A N 1
ATOM 3285 C CA . LEU A 1 451 ? 0.356 16.403 17.606 1.00 95.31 451 LEU A CA 1
ATOM 3286 C C . LEU A 1 451 ? -0.451 15.918 16.390 1.00 95.31 451 LEU A C 1
ATOM 3288 O O . LEU A 1 451 ? -1.153 14.907 16.468 1.00 95.31 451 LEU A O 1
ATOM 3292 N N . LYS A 1 452 ? -0.381 16.636 15.262 1.00 92.50 452 LYS A N 1
ATOM 3293 C CA . LYS A 1 452 ? -1.080 16.256 14.028 1.00 92.50 452 LYS A CA 1
ATOM 3294 C C . LYS A 1 452 ? -0.496 14.976 13.427 1.00 92.50 452 LYS A C 1
ATOM 3296 O O . LYS A 1 452 ? -1.265 14.101 13.029 1.00 92.50 452 LYS A O 1
ATOM 3301 N N . GLU A 1 453 ? 0.829 14.842 13.392 1.00 88.00 453 GLU A N 1
ATOM 3302 C CA . GLU A 1 453 ? 1.467 13.613 12.910 1.00 88.00 453 GLU A CA 1
ATOM 3303 C C . GLU A 1 453 ? 1.286 12.443 13.894 1.00 88.00 453 GLU A C 1
ATOM 3305 O O . GLU A 1 453 ? 1.043 11.330 13.439 1.00 88.00 453 GLU A O 1
ATOM 3310 N N . LEU A 1 454 ? 1.266 12.673 15.214 1.00 92.81 454 LEU A N 1
ATOM 3311 C CA . LEU A 1 454 ? 0.942 11.648 16.218 1.00 92.81 454 LEU A CA 1
ATOM 3312 C C . LEU A 1 454 ? -0.498 11.130 16.063 1.00 92.81 454 LEU A C 1
ATOM 3314 O O . LEU A 1 454 ? -0.723 9.924 16.097 1.00 92.81 454 LEU A O 1
ATOM 3318 N N . ARG A 1 455 ? -1.477 12.011 15.811 1.00 93.62 455 ARG A N 1
ATOM 3319 C CA . ARG A 1 455 ? -2.861 11.598 15.495 1.00 93.62 455 ARG A CA 1
ATOM 3320 C C . ARG A 1 455 ? -2.937 10.760 14.223 1.00 93.62 455 ARG A C 1
ATOM 3322 O O . ARG A 1 455 ? -3.645 9.759 14.186 1.00 93.62 455 ARG A O 1
ATOM 3329 N N . ARG A 1 456 ? -2.192 11.154 13.187 1.00 87.94 456 ARG A N 1
ATOM 3330 C CA . ARG A 1 456 ? -2.107 10.408 11.927 1.00 87.94 456 ARG A CA 1
ATOM 3331 C C . ARG A 1 456 ? -1.429 9.048 12.107 1.00 87.94 456 ARG A C 1
ATOM 3333 O O . ARG A 1 456 ? -1.863 8.084 11.482 1.00 87.94 456 ARG A O 1
ATOM 3340 N N . LEU A 1 457 ? -0.397 8.979 12.947 1.00 88.75 457 LEU A N 1
ATOM 3341 C CA . LEU A 1 457 ? 0.265 7.739 13.331 1.00 88.75 457 LEU A CA 1
ATOM 3342 C C . LEU A 1 457 ? -0.729 6.822 14.044 1.00 88.75 457 LEU A C 1
ATOM 3344 O O . LEU A 1 457 ? -1.003 5.750 13.529 1.00 88.75 457 LEU A O 1
ATOM 3348 N N . LEU A 1 458 ? -1.357 7.274 15.133 1.00 92.25 458 LEU A N 1
ATOM 3349 C CA . LEU A 1 458 ? -2.345 6.486 15.880 1.00 92.25 458 LEU A CA 1
ATOM 3350 C C . LEU A 1 458 ? -3.483 5.961 14.992 1.00 92.25 458 LEU A C 1
ATOM 3352 O O . LEU A 1 458 ? -3.840 4.796 15.112 1.00 92.25 458 LEU A O 1
ATOM 3356 N N . ALA A 1 459 ? -4.004 6.763 14.058 1.00 88.06 459 ALA A N 1
ATOM 3357 C CA . ALA A 1 459 ? -5.015 6.300 13.103 1.00 88.06 459 ALA A CA 1
ATOM 3358 C C . ALA A 1 459 ? -4.497 5.181 12.170 1.00 88.06 459 ALA A C 1
ATOM 3360 O O . ALA A 1 459 ? -5.221 4.228 11.882 1.00 88.06 459 ALA A O 1
ATOM 3361 N N . ALA A 1 460 ? -3.238 5.259 11.722 1.00 86.19 460 ALA A N 1
ATOM 3362 C CA . ALA A 1 460 ? -2.607 4.198 10.933 1.00 86.19 460 ALA A CA 1
ATOM 3363 C C . ALA A 1 460 ? -2.309 2.939 11.772 1.00 86.19 460 ALA A C 1
ATOM 3365 O O . ALA A 1 460 ? -2.481 1.824 11.278 1.00 86.19 460 ALA A O 1
ATOM 3366 N N . GLU A 1 461 ? -1.917 3.107 13.037 1.00 91.19 461 GLU A N 1
ATOM 3367 C CA . GLU A 1 461 ? -1.687 2.011 13.983 1.00 91.19 461 GLU A CA 1
ATOM 3368 C C . GLU A 1 461 ? -2.994 1.288 14.342 1.00 91.19 461 GLU A C 1
ATOM 3370 O O . GLU A 1 461 ? -3.012 0.060 14.350 1.00 91.19 461 GLU A O 1
ATOM 3375 N N . ARG A 1 462 ? -4.108 2.015 14.538 1.00 91.44 462 ARG A N 1
ATOM 3376 C CA . ARG A 1 462 ? -5.449 1.427 14.723 1.00 91.44 462 ARG A CA 1
ATOM 3377 C C . ARG A 1 462 ? -5.852 0.554 13.535 1.00 91.44 462 ARG A C 1
ATOM 3379 O O . ARG A 1 462 ? -6.208 -0.605 13.728 1.00 91.44 462 ARG A O 1
ATOM 3386 N N . ALA A 1 463 ? -5.709 1.072 12.314 1.00 87.19 463 ALA A N 1
ATOM 3387 C CA . ALA A 1 463 ? -5.985 0.304 11.099 1.00 87.19 463 ALA A CA 1
ATOM 3388 C C . ALA A 1 463 ? -5.065 -0.925 10.955 1.00 87.19 463 ALA A C 1
ATOM 3390 O O . ALA A 1 463 ? -5.519 -1.982 10.516 1.00 87.19 463 ALA A O 1
ATOM 3391 N N . ARG A 1 464 ? -3.785 -0.824 11.355 1.00 90.12 464 ARG A N 1
ATOM 3392 C CA . ARG A 1 464 ? -2.861 -1.971 11.345 1.00 90.12 464 ARG A CA 1
ATOM 3393 C C . ARG A 1 464 ? -3.257 -3.034 12.370 1.00 90.12 464 ARG A C 1
ATOM 3395 O O . ARG A 1 464 ? -3.229 -4.215 12.038 1.00 90.12 464 ARG A O 1
ATOM 3402 N N . LEU A 1 465 ? -3.608 -2.632 13.590 1.00 93.56 465 LEU A N 1
ATOM 3403 C CA . LEU A 1 465 ? -4.055 -3.543 14.645 1.00 93.56 465 LEU A CA 1
ATOM 3404 C C . LEU A 1 465 ? -5.350 -4.271 14.244 1.00 93.56 465 LEU A C 1
ATOM 3406 O O . LEU A 1 465 ? -5.438 -5.478 14.445 1.00 93.56 465 LEU A O 1
ATOM 3410 N N . GLU A 1 466 ? -6.305 -3.599 13.590 1.00 91.31 466 GLU A N 1
ATOM 3411 C CA . GLU A 1 466 ? -7.495 -4.281 13.057 1.00 91.31 466 GLU A CA 1
ATOM 3412 C C . GLU A 1 466 ? -7.138 -5.269 11.923 1.00 91.31 466 GLU A C 1
ATOM 3414 O O . GLU A 1 466 ? -7.672 -6.377 11.890 1.00 91.31 466 GLU A O 1
ATOM 3419 N N . GLU A 1 467 ? -6.190 -4.932 11.035 1.00 89.25 467 GLU A N 1
ATOM 3420 C CA . GLU A 1 467 ? -5.684 -5.851 9.994 1.00 89.25 467 GLU A CA 1
ATOM 3421 C C . GLU A 1 467 ? -5.000 -7.098 10.599 1.00 89.25 467 GLU A C 1
ATOM 3423 O O . GLU A 1 467 ? -5.153 -8.203 10.080 1.00 89.25 467 GLU A O 1
ATOM 3428 N N . LEU A 1 468 ? -4.271 -6.927 11.707 1.00 92.06 468 LEU A N 1
ATOM 3429 C CA . LEU A 1 468 ? -3.591 -7.998 12.448 1.00 92.06 468 LEU A CA 1
ATOM 3430 C C . LEU A 1 468 ? -4.560 -8.891 13.235 1.00 92.06 468 LEU A C 1
ATOM 3432 O O . LEU A 1 468 ? -4.371 -10.106 13.296 1.00 92.06 468 LEU A O 1
ATOM 3436 N N . LEU A 1 469 ? -5.611 -8.307 13.818 1.00 92.88 469 LEU A N 1
ATOM 3437 C CA . LEU A 1 469 ? -6.712 -9.066 14.409 1.00 92.88 469 LEU A CA 1
ATOM 3438 C C . LEU A 1 469 ? -7.367 -9.946 13.335 1.00 92.88 469 LEU A C 1
ATOM 3440 O O . LEU A 1 469 ? -7.527 -11.151 13.536 1.00 92.88 469 LEU A O 1
ATOM 3444 N N . ALA A 1 470 ? -7.710 -9.339 12.194 1.00 89.81 470 ALA A N 1
ATOM 3445 C CA . ALA A 1 470 ? -8.386 -9.999 11.084 1.00 89.81 470 ALA A CA 1
ATOM 3446 C C . ALA A 1 470 ? -7.558 -11.138 10.466 1.00 89.81 470 ALA A C 1
ATOM 3448 O O . ALA A 1 470 ? -8.124 -12.138 10.033 1.00 89.81 470 ALA A O 1
ATOM 3449 N N . SER A 1 471 ? -6.224 -11.025 10.453 1.00 88.69 471 SER A N 1
ATOM 3450 C CA . SER A 1 471 ? -5.348 -12.106 9.985 1.00 88.69 471 SER A CA 1
ATOM 3451 C C . SER A 1 471 ? -5.195 -13.261 10.971 1.00 88.69 471 SER A C 1
ATOM 3453 O O . SER A 1 471 ? -4.773 -14.348 10.571 1.00 88.69 471 SER A O 1
ATOM 3455 N N . GLY A 1 472 ? -5.495 -13.031 12.252 1.00 88.88 472 GLY A N 1
ATOM 3456 C CA . GLY A 1 472 ? -5.180 -13.959 13.332 1.00 88.88 472 GLY A CA 1
ATOM 3457 C C . GLY A 1 472 ? -3.684 -14.060 13.636 1.00 88.88 472 GLY A C 1
ATOM 3458 O O . GLY A 1 472 ? -3.246 -15.112 14.096 1.00 88.88 472 GLY A O 1
ATOM 3459 N N . ALA A 1 473 ? -2.915 -12.997 13.369 1.00 90.88 473 ALA A N 1
ATOM 3460 C CA . ALA A 1 473 ? -1.483 -12.943 13.654 1.00 90.88 473 ALA A CA 1
ATOM 3461 C C . ALA A 1 473 ? -1.168 -13.251 15.129 1.00 90.88 473 ALA A C 1
ATOM 3463 O O . ALA A 1 473 ? -1.889 -12.826 16.034 1.00 90.88 473 ALA A O 1
ATOM 3464 N N . SER A 1 474 ? -0.059 -13.957 15.345 1.00 91.62 474 SER A N 1
ATOM 3465 C CA . SER A 1 474 ? 0.488 -14.302 16.655 1.00 91.62 474 SER A CA 1
ATOM 3466 C C . SER A 1 474 ? 1.977 -13.966 16.741 1.00 91.62 474 SER A C 1
ATOM 3468 O O . SER A 1 474 ? 2.673 -13.894 15.725 1.00 91.62 474 SER A O 1
ATOM 3470 N N . TRP A 1 475 ? 2.457 -13.805 17.969 1.00 93.00 475 TRP A N 1
ATOM 3471 C CA . TRP A 1 475 ? 3.832 -13.470 18.332 1.00 93.00 475 TRP A CA 1
ATOM 3472 C C . TRP A 1 475 ? 4.283 -14.367 19.491 1.00 93.00 475 TRP A C 1
ATOM 3474 O O . TRP A 1 475 ? 3.445 -14.904 20.214 1.00 93.00 475 TRP A O 1
ATOM 3484 N N . ASN A 1 476 ? 5.593 -14.494 19.709 1.00 93.12 476 ASN A N 1
ATOM 3485 C CA . ASN A 1 476 ? 6.094 -14.894 21.028 1.00 93.12 476 ASN A CA 1
ATOM 3486 C C . ASN A 1 476 ? 5.923 -13.721 22.017 1.00 93.12 476 ASN A C 1
ATOM 3488 O O . ASN A 1 476 ? 5.825 -12.559 21.602 1.00 93.12 476 ASN A O 1
ATOM 3492 N N . GLY A 1 477 ? 5.890 -14.006 23.318 1.00 94.06 477 GLY A N 1
ATOM 3493 C CA . GLY A 1 477 ? 5.651 -12.998 24.348 1.00 94.06 477 GLY A CA 1
ATOM 3494 C C . GLY A 1 477 ? 6.711 -11.895 24.401 1.00 94.06 477 GLY A C 1
ATOM 3495 O O . GLY A 1 477 ? 6.365 -10.748 24.678 1.00 94.06 477 GLY A O 1
ATOM 3496 N N . ALA A 1 478 ? 7.971 -12.182 24.051 1.00 92.81 478 ALA A N 1
ATOM 3497 C CA . ALA A 1 478 ? 9.030 -11.168 23.993 1.00 92.81 478 ALA A CA 1
ATOM 3498 C C . ALA A 1 478 ? 8.818 -10.149 22.855 1.00 92.81 478 ALA A C 1
ATOM 3500 O O . ALA A 1 478 ? 8.944 -8.938 23.062 1.00 92.81 478 ALA A O 1
ATOM 3501 N N . ASP A 1 479 ? 8.460 -10.621 21.659 1.00 92.69 479 ASP A N 1
ATOM 3502 C CA . ASP A 1 479 ? 8.095 -9.772 20.525 1.00 92.69 479 ASP A CA 1
ATOM 3503 C C . ASP A 1 479 ? 6.803 -9.001 20.824 1.00 92.69 479 ASP A C 1
ATOM 3505 O O . ASP A 1 479 ? 6.758 -7.794 20.582 1.00 92.69 479 ASP A O 1
ATOM 3509 N N . TRP A 1 480 ? 5.788 -9.648 21.410 1.00 95.94 480 TRP A N 1
ATOM 3510 C CA . TRP A 1 480 ? 4.557 -8.977 21.839 1.00 95.94 480 TRP A CA 1
ATOM 3511 C C . TRP A 1 480 ? 4.838 -7.847 22.838 1.00 95.94 480 TRP A C 1
ATOM 3513 O O . TRP A 1 480 ? 4.401 -6.713 22.624 1.00 95.94 480 TRP A O 1
ATOM 3523 N N . GLN A 1 481 ? 5.617 -8.121 23.886 1.00 95.00 481 GLN A N 1
ATOM 3524 C CA . GLN A 1 481 ? 5.965 -7.130 24.898 1.00 95.00 481 GLN A CA 1
ATOM 3525 C C . GLN A 1 481 ? 6.693 -5.935 24.263 1.00 95.00 481 GLN A C 1
ATOM 3527 O O . GLN A 1 481 ? 6.265 -4.793 24.434 1.00 95.00 481 GLN A O 1
ATOM 3532 N N . ARG A 1 482 ? 7.742 -6.188 23.467 1.00 93.25 482 ARG A N 1
ATOM 3533 C CA . ARG A 1 482 ? 8.563 -5.135 22.843 1.00 93.25 482 ARG A CA 1
ATOM 3534 C C . ARG A 1 482 ? 7.797 -4.299 21.811 1.00 93.25 482 ARG A C 1
ATOM 3536 O O . ARG A 1 482 ? 8.024 -3.095 21.710 1.00 93.25 482 ARG A O 1
ATOM 3543 N N . LEU A 1 483 ? 6.956 -4.932 20.991 1.00 92.56 483 LEU A N 1
ATOM 3544 C CA . LEU A 1 483 ? 6.292 -4.288 19.848 1.00 92.56 483 LEU A CA 1
ATOM 3545 C C . LEU A 1 483 ? 4.947 -3.652 20.228 1.00 92.56 483 LEU A C 1
ATOM 3547 O O . LEU A 1 483 ? 4.516 -2.706 19.565 1.00 92.56 483 LEU A O 1
ATOM 3551 N N . TYR A 1 484 ? 4.307 -4.144 21.293 1.00 94.75 484 TYR A N 1
ATOM 3552 C CA . TYR A 1 484 ? 2.986 -3.706 21.736 1.00 94.75 484 TYR A CA 1
ATOM 3553 C C . TYR A 1 484 ? 3.000 -3.172 23.169 1.00 94.75 484 TYR A C 1
ATOM 3555 O O . TYR A 1 484 ? 2.828 -1.968 23.342 1.00 94.75 484 TYR A O 1
ATOM 3563 N N . ALA A 1 485 ? 3.206 -4.014 24.186 1.00 93.56 485 ALA A N 1
ATOM 3564 C CA . ALA A 1 485 ? 2.942 -3.642 25.584 1.00 93.56 485 ALA A CA 1
ATOM 3565 C C . ALA A 1 485 ? 3.826 -2.485 26.105 1.00 93.56 485 ALA A C 1
ATOM 3567 O O . ALA A 1 485 ? 3.311 -1.521 26.686 1.00 93.56 485 ALA A O 1
ATOM 3568 N N . ASP A 1 486 ? 5.132 -2.545 25.822 1.00 93.12 486 ASP A N 1
ATOM 3569 C CA . ASP A 1 486 ? 6.132 -1.545 26.223 1.00 93.12 486 ASP A CA 1
ATOM 3570 C C . ASP A 1 486 ? 6.279 -0.394 25.206 1.00 93.12 486 ASP A C 1
ATOM 3572 O O . ASP A 1 486 ? 6.975 0.588 25.468 1.00 93.12 486 ASP A O 1
ATOM 3576 N N . HIS A 1 487 ? 5.639 -0.473 24.032 1.00 93.56 487 HIS A N 1
ATOM 3577 C CA . HIS A 1 487 ? 5.849 0.510 22.970 1.00 93.56 487 HIS A CA 1
ATOM 3578 C C . HIS A 1 487 ? 5.182 1.869 23.309 1.00 93.56 487 HIS A C 1
ATOM 3580 O O . HIS A 1 487 ? 3.954 1.930 23.407 1.00 93.56 487 HIS A O 1
ATOM 3586 N N . PRO A 1 488 ? 5.907 3.011 23.328 1.00 93.00 488 PRO A N 1
ATOM 3587 C CA . PRO A 1 488 ? 5.363 4.306 23.771 1.00 93.00 488 PRO A CA 1
ATOM 3588 C C . PRO A 1 488 ? 4.108 4.817 23.043 1.00 93.00 488 PRO A C 1
ATOM 3590 O O . PRO A 1 488 ? 3.228 5.393 23.672 1.00 93.00 488 PRO A O 1
ATOM 3593 N N . VAL A 1 489 ? 3.986 4.598 21.726 1.00 93.12 489 VAL A N 1
ATOM 3594 C CA . VAL A 1 489 ? 2.763 4.923 20.954 1.00 93.12 489 VAL A CA 1
ATOM 3595 C C . VAL A 1 489 ? 1.742 3.775 20.948 1.00 93.12 489 VAL A C 1
ATOM 3597 O O . VAL A 1 489 ? 0.601 3.967 21.356 1.00 93.12 489 VAL A O 1
ATOM 3600 N N . VAL A 1 490 ? 2.127 2.587 20.460 1.00 93.94 490 VAL A N 1
ATOM 3601 C CA . VAL A 1 490 ? 1.204 1.454 20.252 1.00 93.94 490 VAL A CA 1
ATOM 3602 C C . VAL A 1 490 ? 0.669 0.880 21.565 1.00 93.94 490 VAL A C 1
ATOM 3604 O O . VAL A 1 490 ? -0.481 0.452 21.600 1.00 93.94 490 VAL A O 1
ATOM 3607 N N . GLY A 1 491 ? 1.436 0.931 22.656 1.00 93.81 491 GLY A N 1
ATOM 3608 C CA . GLY A 1 491 ? 1.045 0.398 23.962 1.00 93.81 491 GLY A CA 1
ATOM 3609 C C . GLY A 1 491 ? -0.227 1.020 24.528 1.00 93.81 491 GLY A C 1
ATOM 3610 O O . GLY A 1 491 ? -1.030 0.303 25.117 1.00 93.81 491 GLY A O 1
ATOM 3611 N N . ALA A 1 492 ? -0.486 2.305 24.259 1.00 91.50 492 ALA A N 1
ATOM 3612 C CA . ALA A 1 492 ? -1.744 2.951 24.636 1.00 91.50 492 ALA A CA 1
ATOM 3613 C C . ALA A 1 492 ? -2.961 2.302 23.946 1.00 91.50 492 ALA A C 1
ATOM 3615 O O . ALA A 1 492 ? -4.019 2.167 24.551 1.00 91.50 492 ALA A O 1
ATOM 3616 N N . LEU A 1 493 ? -2.804 1.858 22.692 1.00 93.31 493 LEU A N 1
ATOM 3617 C CA . LEU A 1 493 ? -3.839 1.129 21.951 1.00 93.31 493 LEU A CA 1
ATOM 3618 C C . LEU A 1 493 ? -3.897 -0.347 22.372 1.00 93.31 493 LEU A C 1
ATOM 3620 O O . LEU A 1 493 ? -4.982 -0.898 22.517 1.00 93.31 493 LEU A O 1
ATOM 3624 N N . ALA A 1 494 ? -2.742 -0.984 22.586 1.00 93.88 494 ALA A N 1
ATOM 3625 C CA . ALA A 1 494 ? -2.649 -2.394 22.961 1.00 93.88 494 ALA A CA 1
ATOM 3626 C C . ALA A 1 494 ? -3.293 -2.685 24.326 1.00 93.88 494 ALA A C 1
ATOM 3628 O O . ALA A 1 494 ? -3.967 -3.702 24.467 1.00 93.88 494 ALA A O 1
ATOM 3629 N N . LYS A 1 495 ? -3.146 -1.774 25.297 1.00 92.19 495 LYS A N 1
ATOM 3630 C CA . LYS A 1 495 ? -3.762 -1.859 26.636 1.00 92.19 495 LYS A CA 1
ATOM 3631 C C . LYS A 1 495 ? -5.287 -1.678 26.625 1.00 92.19 495 LYS A C 1
ATOM 3633 O O . LYS A 1 495 ? -5.940 -2.021 27.598 1.00 92.19 495 LYS A O 1
ATOM 3638 N N . ALA A 1 496 ? -5.860 -1.179 25.528 1.00 91.50 496 ALA A N 1
ATOM 3639 C CA . ALA A 1 496 ? -7.306 -1.053 25.328 1.00 91.50 496 ALA A CA 1
ATOM 3640 C C . ALA A 1 496 ? -7.916 -2.218 24.513 1.00 91.50 496 ALA A C 1
ATOM 3642 O O . ALA A 1 496 ? -9.086 -2.170 24.123 1.00 91.50 496 ALA A O 1
ATOM 3643 N N . LEU A 1 497 ? -7.127 -3.261 24.232 1.00 94.88 497 LEU A N 1
ATOM 3644 C CA . LEU A 1 497 ? -7.522 -4.446 23.470 1.00 94.88 497 LEU A CA 1
ATOM 3645 C C . LEU A 1 497 ? -7.469 -5.708 24.336 1.00 94.88 497 LEU A C 1
ATOM 3647 O O . LEU A 1 497 ? -6.709 -5.796 25.298 1.00 94.88 497 LEU A O 1
ATOM 3651 N N . LEU A 1 498 ? -8.267 -6.699 23.949 1.00 95.31 498 LEU A N 1
ATOM 3652 C CA . LEU A 1 498 ? -8.253 -8.042 24.518 1.00 95.31 498 LEU A CA 1
ATOM 3653 C C . LEU A 1 498 ? -7.187 -8.886 23.817 1.00 95.31 498 LEU A C 1
ATOM 3655 O O . LEU A 1 498 ? -7.154 -8.986 22.585 1.00 95.31 498 LEU A O 1
ATOM 3659 N N . TRP A 1 499 ? -6.338 -9.533 24.598 1.00 96.50 499 TRP A N 1
ATOM 3660 C CA . TRP A 1 499 ? -5.317 -10.449 24.104 1.00 96.50 499 TRP A CA 1
ATOM 3661 C C . TRP A 1 499 ? -5.600 -11.845 24.627 1.00 96.50 499 TRP A C 1
ATOM 3663 O O . TRP A 1 499 ? -6.285 -12.016 25.633 1.00 96.50 499 TRP A O 1
ATOM 3673 N N . GLU A 1 500 ? -5.085 -12.843 23.925 1.00 94.38 500 GLU A N 1
ATOM 3674 C CA . GLU A 1 500 ? -5.089 -14.222 24.381 1.00 94.38 500 GLU A CA 1
ATOM 3675 C C . GLU A 1 500 ? -3.667 -14.794 24.340 1.00 94.38 500 GLU A C 1
ATOM 3677 O O . GLU A 1 500 ? -2.936 -14.605 23.361 1.00 94.38 500 GLU A O 1
ATOM 3682 N N . VAL A 1 501 ? -3.276 -15.460 25.427 1.00 94.38 501 VAL A N 1
ATOM 3683 C CA . VAL A 1 501 ? -1.961 -16.081 25.626 1.00 94.38 501 VAL A CA 1
ATOM 3684 C C . VAL A 1 501 ? -2.102 -17.592 25.788 1.00 94.38 501 VAL A C 1
ATOM 3686 O O . VAL A 1 501 ? -3.041 -18.073 26.426 1.00 94.38 501 VAL A O 1
ATOM 3689 N N . ARG A 1 502 ? -1.151 -18.336 25.227 1.00 91.56 502 ARG A N 1
ATOM 3690 C CA . ARG A 1 502 ? -0.968 -19.772 25.432 1.00 91.56 502 ARG A CA 1
ATOM 3691 C C . ARG A 1 502 ? 0.466 -20.029 25.922 1.00 91.56 502 ARG A C 1
ATOM 3693 O O . ARG A 1 502 ? 1.398 -19.687 25.190 1.00 91.56 502 ARG A O 1
ATOM 3700 N N . PRO A 1 503 ? 0.656 -20.599 27.125 1.00 84.06 503 PRO A N 1
ATOM 3701 C CA . PRO A 1 503 ? 1.957 -21.004 27.646 1.00 84.06 503 PRO A CA 1
ATOM 3702 C C . PRO A 1 503 ? 2.693 -21.957 26.706 1.00 84.06 503 PRO A C 1
ATOM 3704 O O . PRO A 1 503 ? 2.074 -22.857 26.137 1.00 84.06 503 PRO A O 1
ATOM 3707 N N . SER A 1 504 ? 4.012 -21.793 26.603 1.00 74.81 504 SER A N 1
ATOM 3708 C CA . SER A 1 504 ? 4.893 -22.704 25.856 1.00 74.81 504 SER A CA 1
ATOM 3709 C C . SER A 1 504 ? 4.883 -24.130 26.414 1.00 74.81 504 SER A C 1
ATOM 3711 O O . SER A 1 504 ? 4.941 -25.089 25.653 1.00 74.81 504 SER A O 1
ATOM 3713 N N . ASP A 1 505 ? 4.720 -24.277 27.730 1.00 64.94 505 ASP A N 1
ATOM 3714 C CA . ASP A 1 505 ? 4.792 -25.559 28.450 1.00 64.94 505 ASP A CA 1
ATOM 3715 C C . ASP A 1 505 ? 3.680 -26.557 28.043 1.00 64.94 505 ASP A C 1
ATOM 3717 O O . ASP A 1 505 ? 3.728 -27.734 28.396 1.00 64.94 505 ASP A O 1
ATOM 3721 N N . LEU A 1 506 ? 2.665 -26.095 27.298 1.00 57.84 506 LEU A N 1
ATOM 3722 C CA . LEU A 1 506 ? 1.600 -26.926 26.727 1.00 57.84 506 LEU A CA 1
ATOM 3723 C C . LEU A 1 506 ? 1.924 -27.465 25.321 1.00 57.84 506 LEU A C 1
ATOM 3725 O O . LEU A 1 506 ? 1.260 -28.400 24.877 1.00 57.84 506 LEU A O 1
ATOM 3729 N N . ASP A 1 507 ? 2.916 -26.910 24.616 1.00 48.56 507 ASP A N 1
ATOM 3730 C CA . ASP A 1 507 ? 3.318 -27.384 23.281 1.00 48.56 507 ASP A CA 1
ATOM 3731 C C . ASP A 1 507 ? 4.205 -28.648 23.354 1.00 48.56 507 ASP A C 1
ATOM 3733 O O . ASP A 1 507 ? 4.132 -29.510 22.471 1.00 48.56 507 ASP A O 1
ATOM 3737 N N . ASP A 1 508 ? 4.972 -28.827 24.436 1.00 39.91 508 ASP A N 1
ATOM 3738 C CA . ASP A 1 508 ? 5.836 -30.003 24.651 1.00 39.91 508 ASP A CA 1
ATOM 3739 C C . ASP A 1 508 ? 5.056 -31.297 24.968 1.00 39.91 508 ASP A C 1
ATOM 3741 O O . ASP A 1 508 ? 5.582 -32.401 24.822 1.00 39.91 508 ASP A O 1
ATOM 3745 N N . ALA A 1 509 ? 3.783 -31.193 25.363 1.00 37.84 509 ALA A N 1
ATOM 3746 C CA . ALA A 1 509 ? 2.975 -32.331 25.812 1.00 37.84 509 ALA A CA 1
ATOM 3747 C C . ALA A 1 509 ? 2.225 -33.087 24.691 1.00 37.84 509 ALA A C 1
ATOM 3749 O O . ALA A 1 509 ? 1.556 -34.082 24.981 1.00 37.84 509 ALA A O 1
ATOM 3750 N N . GLY A 1 510 ? 2.281 -32.639 23.426 1.00 34.34 510 GLY A N 1
ATOM 3751 C CA . GLY A 1 510 ? 1.333 -33.123 22.409 1.00 34.34 510 GLY A CA 1
ATOM 3752 C C . GLY A 1 510 ? 1.685 -32.898 20.937 1.00 34.34 510 GLY A C 1
ATOM 3753 O O . GLY A 1 510 ? 0.832 -32.462 20.168 1.00 34.34 510 GLY A O 1
ATOM 3754 N N . HIS A 1 511 ? 2.898 -33.237 20.496 1.00 30.20 511 HIS A N 1
ATOM 3755 C CA . HIS A 1 511 ? 3.253 -33.181 19.070 1.00 30.20 511 HIS A CA 1
ATOM 3756 C C . HIS A 1 511 ? 2.768 -34.410 18.262 1.00 30.20 511 HIS A C 1
ATOM 3758 O O . HIS A 1 511 ? 3.557 -35.261 17.845 1.00 30.20 511 HIS A O 1
ATOM 3764 N N . SER A 1 512 ? 1.461 -34.475 17.963 1.00 28.28 512 SER A N 1
ATOM 3765 C CA . SER A 1 512 ? 0.972 -35.172 16.759 1.00 28.28 512 SER A CA 1
ATOM 3766 C C . SER A 1 512 ? -0.412 -34.710 16.275 1.00 28.28 512 SER A C 1
ATOM 3768 O O . SER A 1 512 ? -1.411 -34.903 16.954 1.00 28.28 512 SER A O 1
ATOM 3770 N N . GLN A 1 513 ? -0.432 -34.212 15.033 1.00 29.39 513 GLN A N 1
ATOM 3771 C CA . GLN A 1 513 ? -1.572 -34.037 14.113 1.00 29.39 513 GLN A CA 1
ATOM 3772 C C . GLN A 1 513 ? -2.651 -32.962 14.397 1.00 29.39 513 GLN A C 1
ATOM 3774 O O . GLN A 1 513 ? -3.502 -33.076 15.268 1.00 29.39 513 GLN A O 1
ATOM 3779 N N . ASP A 1 514 ? -2.635 -31.958 13.511 1.00 35.19 514 ASP A N 1
ATOM 3780 C CA . ASP A 1 514 ? -3.773 -31.415 12.742 1.00 35.19 514 ASP A CA 1
ATOM 3781 C C . ASP A 1 514 ? -5.146 -31.278 13.442 1.00 35.19 514 ASP A C 1
ATOM 3783 O O . ASP A 1 514 ? -6.000 -32.163 13.392 1.00 35.19 514 ASP A O 1
ATOM 3787 N N . VAL A 1 515 ? -5.410 -30.093 14.009 1.00 32.09 515 VAL A N 1
ATOM 3788 C CA . VAL A 1 515 ? -6.737 -29.710 14.523 1.00 32.09 515 VAL A CA 1
ATOM 3789 C C . VAL A 1 515 ? -7.448 -28.801 13.516 1.00 32.09 515 VAL A C 1
ATOM 3791 O O . VAL A 1 515 ? -7.575 -27.591 13.702 1.00 32.09 515 VAL A O 1
ATOM 3794 N N . THR A 1 516 ? -7.947 -29.406 12.436 1.00 32.84 516 THR A N 1
ATOM 3795 C CA . THR A 1 516 ? -8.849 -28.764 11.460 1.00 32.84 516 THR A CA 1
ATOM 3796 C C . THR A 1 516 ? -10.231 -29.428 11.380 1.00 32.84 516 THR A C 1
ATOM 3798 O O . THR A 1 516 ? -10.868 -29.440 10.331 1.00 32.84 516 THR A O 1
ATOM 3801 N N . ALA A 1 517 ? -10.761 -29.916 12.511 1.00 31.36 517 ALA A N 1
ATOM 3802 C CA . ALA A 1 517 ? -12.187 -30.233 12.647 1.00 31.36 517 ALA A CA 1
ATOM 3803 C C . ALA A 1 517 ? -12.670 -30.246 14.112 1.00 31.36 517 ALA A C 1
ATOM 3805 O O . ALA A 1 517 ? -12.328 -31.140 14.880 1.00 31.36 517 ALA A O 1
ATOM 3806 N N . ARG A 1 518 ? -13.582 -29.332 14.471 1.00 28.80 518 ARG A N 1
ATOM 3807 C CA . ARG A 1 518 ? -14.625 -29.611 15.474 1.00 28.80 518 ARG A CA 1
ATOM 3808 C C . ARG A 1 518 ? -15.981 -29.375 14.816 1.00 28.80 518 ARG A C 1
ATOM 3810 O O . ARG A 1 518 ? -16.361 -28.241 14.539 1.00 28.80 518 ARG A O 1
ATOM 3817 N N . ARG A 1 519 ? -16.683 -30.470 14.531 1.00 27.73 519 ARG A N 1
ATOM 3818 C CA . ARG A 1 519 ? -18.050 -30.495 13.999 1.00 27.73 519 ARG A CA 1
ATOM 3819 C C . ARG A 1 519 ? -18.973 -30.911 15.153 1.00 27.73 519 ARG A C 1
ATOM 3821 O O . ARG A 1 519 ? -18.610 -31.860 15.843 1.00 27.73 519 ARG A O 1
ATOM 3828 N N . PRO A 1 520 ? -20.121 -30.257 15.396 1.00 30.97 520 PRO A N 1
ATOM 3829 C CA . PRO A 1 520 ? -21.084 -30.757 16.373 1.00 30.97 520 PRO A CA 1
ATOM 3830 C C . PRO A 1 520 ? -21.660 -32.088 15.880 1.00 30.97 520 PRO A C 1
ATOM 3832 O O . PRO A 1 520 ? -22.039 -32.202 14.712 1.00 30.97 520 PRO A O 1
ATOM 3835 N N . GLU A 1 521 ? -21.705 -33.095 16.748 1.00 26.20 521 GLU A N 1
ATOM 3836 C CA . GLU A 1 521 ? -22.200 -34.424 16.392 1.00 26.20 521 GLU A CA 1
ATOM 3837 C C . GLU A 1 521 ? -23.723 -34.422 16.213 1.00 26.20 521 GLU A C 1
ATOM 3839 O O . GLU A 1 521 ? -24.471 -33.975 17.083 1.00 26.20 521 GLU A O 1
ATOM 3844 N N . ALA A 1 522 ? -24.190 -34.966 15.088 1.00 28.55 522 ALA A N 1
ATOM 3845 C CA . ALA A 1 522 ? -25.593 -35.295 14.874 1.00 28.55 522 ALA A CA 1
ATOM 3846 C C . ALA A 1 522 ? -25.786 -36.804 15.074 1.00 28.55 522 ALA A C 1
ATOM 3848 O O . ALA A 1 522 ? -25.103 -37.614 14.442 1.00 28.55 522 ALA A O 1
ATOM 3849 N N . GLN A 1 523 ? -26.724 -37.178 15.945 1.00 28.12 523 GLN A N 1
ATOM 3850 C CA . GLN A 1 523 ? -27.065 -38.576 16.209 1.00 28.12 523 GLN A CA 1
ATOM 3851 C C . GLN A 1 523 ? -27.531 -39.267 14.919 1.00 28.12 523 GLN A C 1
ATOM 3853 O O . GLN A 1 523 ? -28.413 -38.765 14.223 1.00 28.12 523 GLN A O 1
ATOM 3858 N N . THR A 1 524 ? -26.966 -40.436 14.614 1.00 29.11 524 THR A N 1
ATOM 3859 C CA . THR A 1 524 ? -27.388 -41.273 13.482 1.00 29.11 524 THR A CA 1
ATOM 3860 C C . THR A 1 524 ? -27.731 -42.682 13.954 1.00 29.11 524 THR A C 1
ATOM 3862 O O . THR A 1 524 ? -26.944 -43.341 14.630 1.00 29.11 524 THR A O 1
ATOM 3865 N N . GLY A 1 525 ? -28.938 -43.135 13.603 1.00 27.83 525 GLY A N 1
ATOM 3866 C CA . GLY A 1 525 ? -29.355 -44.531 13.743 1.00 27.83 525 GLY A CA 1
ATOM 3867 C C . GLY A 1 525 ? -28.736 -45.429 12.658 1.00 27.83 525 GLY A C 1
ATOM 3868 O O . GLY A 1 525 ? -28.181 -44.922 11.679 1.00 27.83 525 GLY A O 1
ATOM 3869 N N . PRO A 1 526 ? -28.809 -46.762 12.813 1.00 32.00 526 PRO A N 1
ATOM 3870 C CA . PRO A 1 526 ? -28.041 -47.695 11.995 1.00 32.00 526 PRO A CA 1
ATOM 3871 C C . PRO A 1 526 ? -28.633 -47.880 10.590 1.00 32.00 526 PRO A C 1
ATOM 3873 O O . PRO A 1 526 ? -29.828 -48.122 10.431 1.00 32.00 526 PRO A O 1
ATOM 3876 N N . GLY A 1 527 ? -27.778 -47.829 9.567 1.00 28.64 527 GLY A N 1
ATOM 3877 C CA . GLY A 1 527 ? -28.116 -48.280 8.211 1.00 28.64 527 GLY A CA 1
ATOM 3878 C C . GLY A 1 527 ? -27.769 -49.760 7.981 1.00 28.64 527 GLY A C 1
ATOM 3879 O O . GLY A 1 527 ? -27.246 -50.420 8.881 1.00 28.64 527 GLY A O 1
ATOM 3880 N N . PRO A 1 528 ? -27.979 -50.275 6.755 1.00 34.53 528 PRO A N 1
ATOM 3881 C CA . PRO A 1 528 ? -27.269 -51.477 6.316 1.00 34.53 528 PRO A CA 1
ATOM 3882 C C . PRO A 1 528 ? -26.645 -51.390 4.906 1.00 34.53 528 PRO A C 1
ATOM 3884 O O . PRO A 1 528 ? -27.242 -50.865 3.973 1.00 34.53 528 PRO A O 1
ATOM 3887 N N . GLY A 1 529 ? -25.495 -52.057 4.742 1.00 26.19 529 GLY A N 1
ATOM 3888 C CA . GLY A 1 529 ? -25.193 -52.871 3.548 1.00 26.19 529 GLY A CA 1
ATOM 3889 C C . GLY A 1 529 ? -24.600 -52.191 2.296 1.00 26.19 529 GLY A C 1
ATOM 3890 O O . GLY A 1 529 ? -25.313 -51.501 1.575 1.00 26.19 529 GLY A O 1
ATOM 3891 N N . PRO A 1 530 ? -23.323 -52.461 1.943 1.00 32.62 530 PRO A N 1
ATOM 3892 C CA . PRO A 1 530 ? -22.699 -51.933 0.724 1.00 32.62 530 PRO A CA 1
ATOM 3893 C C . PRO A 1 530 ? -22.354 -52.993 -0.358 1.00 32.62 530 PRO A C 1
ATOM 3895 O O . PRO A 1 530 ? -22.122 -54.158 -0.043 1.00 32.62 530 PRO A O 1
ATOM 3898 N N . ARG A 1 531 ? -22.104 -52.494 -1.588 1.00 26.64 531 ARG A N 1
ATOM 3899 C CA . ARG A 1 531 ? -21.280 -53.045 -2.712 1.00 26.64 531 ARG A CA 1
ATOM 3900 C C . ARG A 1 531 ? -21.938 -53.854 -3.854 1.00 26.64 531 ARG A C 1
ATOM 3902 O O . ARG A 1 531 ? -22.160 -55.049 -3.729 1.00 26.64 531 ARG A O 1
ATOM 3909 N N . SER A 1 532 ? -21.865 -53.267 -5.054 1.00 25.09 532 SER A N 1
ATOM 3910 C CA . SER A 1 532 ? -21.104 -53.768 -6.230 1.00 25.09 532 SER A CA 1
ATOM 3911 C C . SER A 1 532 ? -20.795 -52.553 -7.141 1.00 25.09 532 SER A C 1
ATOM 3913 O O . SER A 1 532 ? -21.639 -51.675 -7.261 1.00 25.09 532 SER A O 1
ATOM 3915 N N . ARG A 1 533 ? -19.568 -52.264 -7.623 1.00 24.88 533 ARG A N 1
ATOM 3916 C CA . ARG A 1 533 ? -18.801 -52.914 -8.722 1.00 24.88 533 ARG A CA 1
ATOM 3917 C C . ARG A 1 533 ? -19.690 -53.165 -9.964 1.00 24.88 533 ARG A C 1
ATOM 3919 O O . ARG A 1 533 ? -20.739 -53.766 -9.809 1.00 24.88 533 ARG A O 1
ATOM 3926 N N . THR A 1 534 ? -19.358 -52.723 -11.188 1.00 24.44 534 THR A N 1
ATOM 3927 C CA . THR A 1 534 ? -18.023 -52.573 -11.828 1.00 24.44 534 THR A CA 1
ATOM 3928 C C . THR A 1 534 ? -18.068 -51.716 -13.120 1.00 24.44 534 THR A C 1
ATOM 3930 O O . THR A 1 534 ? -19.093 -51.740 -13.783 1.00 24.44 534 THR A O 1
ATOM 3933 N N . THR A 1 535 ? -16.920 -51.129 -13.534 1.00 25.05 535 THR A N 1
ATOM 3934 C CA . THR A 1 535 ? -16.462 -50.848 -14.942 1.00 25.05 535 THR A CA 1
ATOM 3935 C C . THR A 1 535 ? -17.297 -49.936 -15.882 1.00 25.05 535 THR A C 1
ATOM 3937 O O . THR A 1 535 ? -18.511 -49.921 -15.800 1.00 25.05 535 THR A O 1
ATOM 3940 N N . ASN A 1 536 ? -16.752 -49.203 -16.872 1.00 26.67 536 ASN A N 1
ATOM 3941 C CA . ASN A 1 536 ? -15.367 -48.825 -17.228 1.00 26.67 536 ASN A CA 1
ATOM 3942 C C . ASN A 1 536 ? -15.348 -47.590 -18.171 1.00 26.67 536 ASN A C 1
ATOM 3944 O O . ASN A 1 536 ? -16.363 -47.269 -18.771 1.00 26.67 536 ASN A O 1
ATOM 3948 N N . HIS A 1 537 ? -14.164 -46.971 -18.309 1.00 25.55 537 HIS A N 1
ATOM 3949 C CA . HIS A 1 537 ? -13.631 -46.132 -19.412 1.00 25.55 537 HIS A CA 1
ATOM 3950 C C . HIS A 1 537 ? -14.596 -45.345 -20.343 1.00 25.55 537 HIS A C 1
ATOM 3952 O O . HIS A 1 537 ? -15.390 -45.923 -21.066 1.00 25.55 537 HIS A O 1
ATOM 3958 N N . ALA A 1 538 ? -14.585 -44.005 -20.383 1.00 25.61 538 ALA A N 1
ATOM 3959 C CA . ALA A 1 538 ? -13.511 -43.057 -20.753 1.00 25.61 538 ALA A CA 1
ATOM 3960 C C . ALA A 1 538 ? -13.370 -42.764 -22.264 1.00 25.61 538 ALA A C 1
ATOM 3962 O O . ALA A 1 538 ? -12.894 -43.603 -23.017 1.00 25.61 538 ALA A O 1
ATOM 3963 N N . THR A 1 539 ? -13.584 -41.494 -22.641 1.00 26.03 539 THR A N 1
ATOM 3964 C CA . THR A 1 539 ? -12.779 -40.812 -23.676 1.00 26.03 539 THR A CA 1
ATOM 3965 C C . THR A 1 539 ? -12.710 -39.306 -23.398 1.00 26.03 539 THR A C 1
ATOM 3967 O O . THR A 1 539 ? -13.657 -38.724 -22.871 1.00 26.03 539 THR A O 1
ATOM 3970 N N . ARG A 1 540 ? -11.569 -38.675 -23.710 1.00 27.33 540 ARG A N 1
ATOM 3971 C CA . ARG A 1 540 ? -11.334 -37.221 -23.581 1.00 27.33 540 ARG A CA 1
ATOM 3972 C C . ARG A 1 540 ? -11.665 -36.483 -24.898 1.00 27.33 540 ARG A C 1
ATOM 3974 O O . ARG A 1 540 ? -11.821 -37.142 -25.923 1.00 27.33 540 ARG A O 1
ATOM 3981 N N . PRO A 1 541 ? -11.813 -35.144 -24.879 1.00 40.19 541 PRO A N 1
ATOM 3982 C CA . PRO A 1 541 ? -12.514 -34.404 -25.929 1.00 40.19 541 PRO A CA 1
ATOM 3983 C C . PRO A 1 541 ? -11.615 -33.981 -27.096 1.00 40.19 541 PRO A C 1
ATOM 3985 O O . PRO A 1 541 ? -10.400 -33.857 -26.942 1.00 40.19 541 PRO A O 1
ATOM 3988 N N . HIS A 1 542 ? -12.246 -33.614 -28.214 1.00 25.16 542 HIS A N 1
ATOM 3989 C CA . HIS A 1 542 ? -11.637 -32.768 -29.238 1.00 25.16 542 HIS A CA 1
ATOM 3990 C C . HIS A 1 542 ? -12.425 -31.468 -29.427 1.00 25.16 542 HIS A C 1
ATOM 3992 O O . HIS A 1 542 ? -13.649 -31.439 -29.334 1.00 25.16 542 HIS A O 1
ATOM 3998 N N . ALA A 1 543 ? -11.686 -30.385 -29.655 1.00 26.52 543 ALA A N 1
ATOM 3999 C CA . ALA A 1 543 ? -12.211 -29.038 -29.837 1.00 26.52 543 ALA A CA 1
ATOM 4000 C C . ALA A 1 543 ? -12.406 -28.690 -31.318 1.00 26.52 543 ALA A C 1
ATOM 4002 O O . ALA A 1 543 ? -11.644 -29.168 -32.154 1.00 26.52 543 ALA A O 1
ATOM 4003 N N . GLN A 1 544 ? -13.347 -27.781 -31.587 1.00 27.52 544 GLN A N 1
ATOM 4004 C CA . GLN A 1 544 ? -13.436 -26.811 -32.696 1.00 27.52 544 GLN A CA 1
ATOM 4005 C C . GLN A 1 544 ? -14.805 -26.109 -32.551 1.00 27.52 544 GLN A C 1
ATOM 4007 O O . GLN A 1 544 ? -15.703 -26.665 -31.934 1.00 27.52 544 GLN A O 1
ATOM 4012 N N . ALA A 1 545 ? -15.116 -24.937 -33.091 1.00 26.86 545 ALA A N 1
ATOM 4013 C CA . ALA A 1 545 ? -14.418 -23.752 -33.592 1.00 26.86 545 ALA A CA 1
ATOM 4014 C C . ALA A 1 545 ? -15.546 -22.804 -34.082 1.00 26.86 545 ALA A C 1
ATOM 4016 O O . ALA A 1 545 ? -16.699 -23.215 -34.199 1.00 26.86 545 ALA A O 1
ATOM 4017 N N . ARG A 1 546 ? -15.255 -21.525 -34.338 1.00 26.69 546 ARG A N 1
ATOM 4018 C CA . ARG A 1 546 ? -16.279 -20.518 -34.687 1.00 26.69 546 ARG A CA 1
ATOM 4019 C C . ARG A 1 546 ? -16.708 -20.557 -36.163 1.00 26.69 546 ARG A C 1
ATOM 4021 O O . ARG A 1 546 ? -15.852 -20.389 -37.023 1.00 26.69 546 ARG A O 1
ATOM 4028 N N . ALA A 1 547 ? -18.019 -20.582 -36.404 1.00 27.55 547 ALA A N 1
ATOM 4029 C CA . ALA A 1 547 ? -18.784 -19.910 -37.475 1.00 27.55 547 ALA A CA 1
ATOM 4030 C C . ALA A 1 547 ? -20.283 -20.207 -37.214 1.00 27.55 547 ALA A C 1
ATOM 4032 O O . ALA A 1 547 ? -20.579 -21.213 -36.582 1.00 27.55 547 ALA A O 1
ATOM 4033 N N . GLY A 1 548 ? -21.288 -19.427 -37.615 1.00 25.34 548 GLY A N 1
ATOM 4034 C CA . GLY A 1 548 ? -21.339 -18.128 -38.288 1.00 25.34 548 GLY A CA 1
ATOM 4035 C C . GLY A 1 548 ? -22.794 -17.851 -38.720 1.00 25.34 548 GLY A C 1
ATOM 4036 O O . GLY A 1 548 ? -23.465 -18.770 -39.162 1.00 25.34 548 GLY A O 1
ATOM 4037 N N . THR A 1 549 ? -23.271 -16.614 -38.540 1.00 26.67 549 THR A N 1
ATOM 4038 C CA . THR A 1 549 ? -24.417 -15.955 -39.226 1.00 26.67 549 THR A CA 1
ATOM 4039 C C . THR A 1 549 ? -25.472 -16.811 -39.969 1.00 26.67 549 THR A C 1
ATOM 4041 O O . THR A 1 549 ? -25.175 -17.363 -41.026 1.00 26.67 549 THR A O 1
ATOM 4044 N N . GLY A 1 550 ? -26.746 -16.759 -39.553 1.00 25.97 550 GLY A N 1
ATOM 4045 C CA . GLY A 1 550 ? -27.874 -17.297 -40.337 1.00 25.97 550 GLY A CA 1
ATOM 4046 C C . GLY A 1 550 ? -29.244 -16.912 -39.765 1.00 25.97 550 GLY A C 1
ATOM 4047 O O . GLY A 1 550 ? -29.511 -17.152 -38.597 1.00 25.97 550 GLY A O 1
ATOM 4048 N N . ALA A 1 551 ? -30.079 -16.260 -40.569 1.00 26.58 551 ALA A N 1
ATOM 4049 C CA . ALA A 1 551 ? -31.274 -15.524 -40.164 1.00 26.58 551 ALA A CA 1
ATOM 4050 C C . ALA A 1 551 ? -32.580 -16.342 -40.002 1.00 26.58 551 ALA A C 1
ATOM 4052 O O . ALA A 1 551 ? -32.813 -17.284 -40.748 1.00 26.58 551 ALA A O 1
ATOM 4053 N N . ALA A 1 552 ? -33.469 -15.783 -39.166 1.00 26.03 552 ALA A N 1
ATOM 4054 C CA . ALA A 1 552 ? -34.924 -15.626 -39.354 1.00 26.03 552 ALA A CA 1
ATOM 4055 C C . ALA A 1 552 ? -35.918 -16.805 -39.206 1.00 26.03 552 ALA A C 1
ATOM 4057 O O . ALA A 1 552 ? -35.672 -17.925 -39.630 1.00 26.03 552 ALA A O 1
ATOM 4058 N N . ALA A 1 553 ? -37.117 -16.402 -38.736 1.00 27.11 553 ALA A N 1
ATOM 4059 C CA . ALA A 1 553 ? -38.420 -17.086 -38.769 1.00 27.11 553 ALA A CA 1
ATOM 4060 C C . ALA A 1 553 ? -38.558 -18.364 -37.909 1.00 27.11 553 ALA A C 1
ATOM 4062 O O . ALA A 1 553 ? -37.601 -19.101 -37.725 1.00 27.11 553 ALA A O 1
ATOM 4063 N N . GLN A 1 554 ? -39.722 -18.723 -37.358 1.00 25.75 554 GLN A N 1
ATOM 4064 C CA . GLN A 1 554 ? -40.972 -18.033 -36.960 1.00 25.75 554 GLN A CA 1
ATOM 4065 C C . GLN A 1 554 ? -41.722 -19.028 -36.035 1.00 25.75 554 GLN A C 1
ATOM 4067 O O . GLN A 1 554 ? -41.362 -20.195 -36.062 1.00 25.75 554 GLN A O 1
ATOM 4072 N N . ASN A 1 555 ? -42.725 -18.575 -35.266 1.00 25.64 555 ASN A N 1
ATOM 4073 C CA . ASN A 1 555 ? -43.898 -19.331 -34.755 1.00 25.64 555 ASN A CA 1
ATOM 4074 C C . ASN A 1 555 ? -43.703 -20.816 -34.305 1.00 25.64 555 ASN A C 1
ATOM 4076 O O . ASN A 1 555 ? -43.319 -21.681 -35.075 1.00 25.64 555 ASN A O 1
ATOM 4080 N N . ASP A 1 556 ? -44.033 -21.226 -33.079 1.00 26.28 556 ASP A N 1
ATOM 4081 C CA . ASP A 1 556 ? -45.424 -21.324 -32.611 1.00 26.28 556 ASP A CA 1
ATOM 4082 C C . ASP A 1 556 ? -45.513 -21.638 -31.104 1.00 26.28 556 ASP A C 1
ATOM 4084 O O . ASP A 1 556 ? -44.684 -22.356 -30.543 1.00 26.28 556 ASP A O 1
ATOM 4088 N N . THR A 1 557 ? -46.597 -21.172 -30.480 1.00 27.39 557 THR A N 1
ATOM 4089 C CA . THR A 1 557 ? -47.094 -21.635 -29.170 1.00 27.39 557 THR A CA 1
ATOM 4090 C C . THR A 1 557 ? -48.330 -22.510 -29.416 1.00 27.39 557 THR A C 1
ATOM 4092 O O . THR A 1 557 ? -49.169 -22.142 -30.237 1.00 27.39 557 THR A O 1
ATOM 4095 N N . PRO A 1 558 ? -48.503 -23.631 -28.698 1.00 33.84 558 PRO A N 1
ATOM 4096 C CA . PRO A 1 558 ? -49.579 -23.689 -27.691 1.00 33.84 558 PRO A CA 1
ATOM 4097 C C . PRO A 1 558 ? -49.061 -24.293 -26.364 1.00 33.84 558 PRO A C 1
ATOM 4099 O O . PRO A 1 558 ? -48.187 -25.150 -26.365 1.00 33.84 558 PRO A O 1
ATOM 4102 N N . ALA A 1 559 ? -49.413 -23.793 -25.176 1.00 25.31 559 ALA A N 1
ATOM 4103 C CA . ALA A 1 559 ? -50.743 -23.682 -24.557 1.00 25.31 559 ALA A CA 1
ATOM 4104 C C . ALA A 1 559 ? -51.343 -25.048 -24.143 1.00 25.31 559 ALA A C 1
ATOM 4106 O O . ALA A 1 559 ? -51.545 -25.923 -24.977 1.00 25.31 559 ALA A O 1
ATOM 4107 N N . GLY A 1 560 ? -51.636 -25.196 -22.842 1.00 24.75 560 GLY A N 1
ATOM 4108 C CA . GLY A 1 560 ? -52.163 -26.414 -22.202 1.00 24.75 560 GLY A CA 1
ATOM 4109 C C . GLY A 1 560 ? -51.861 -26.434 -20.691 1.00 24.75 560 GLY A C 1
ATOM 4110 O O . GLY A 1 560 ? -50.820 -26.933 -20.286 1.00 24.75 560 GLY A O 1
ATOM 4111 N N . THR A 1 561 ? -52.597 -25.674 -19.864 1.00 25.31 561 THR A N 1
ATOM 4112 C CA . THR A 1 561 ? -53.698 -26.176 -18.991 1.00 25.31 561 THR A CA 1
ATOM 4113 C C . THR A 1 561 ? -53.224 -27.179 -17.927 1.00 25.31 561 THR A C 1
ATOM 4115 O O . THR A 1 561 ? -52.919 -28.314 -18.265 1.00 25.31 561 THR A O 1
ATOM 4118 N N . GLY A 1 562 ? -53.097 -26.794 -16.651 1.00 24.00 562 GLY A N 1
ATOM 4119 C CA . GLY A 1 562 ? -54.178 -26.887 -15.642 1.00 24.00 562 GLY A CA 1
ATOM 4120 C C . GLY A 1 562 ? -53.892 -28.068 -14.681 1.00 24.00 562 GLY A C 1
ATOM 4121 O O . GLY A 1 562 ? -53.173 -28.975 -15.071 1.00 24.00 562 GLY A O 1
ATOM 4122 N N . ALA A 1 563 ? -54.348 -28.148 -13.428 1.00 26.50 563 ALA A N 1
ATOM 4123 C CA . ALA A 1 563 ? -55.169 -27.241 -12.633 1.00 26.50 563 ALA A CA 1
ATOM 4124 C C . ALA A 1 563 ? -54.864 -27.362 -11.116 1.00 26.50 563 ALA A C 1
ATOM 4126 O O . ALA A 1 563 ? -54.207 -28.291 -10.650 1.00 26.50 563 ALA A O 1
ATOM 4127 N N . GLU A 1 564 ? -55.389 -26.373 -10.401 1.00 25.61 564 GLU A N 1
ATOM 4128 C CA . GLU A 1 564 ? -55.697 -26.242 -8.973 1.00 25.61 564 GLU A CA 1
ATOM 4129 C C . GLU A 1 564 ? -56.254 -27.480 -8.231 1.00 25.61 564 GLU A C 1
ATOM 4131 O O . GLU A 1 564 ? -57.098 -28.197 -8.761 1.00 25.61 564 GLU A O 1
ATOM 4136 N N . ALA A 1 565 ? -55.862 -27.619 -6.952 1.00 26.06 565 ALA A N 1
ATOM 4137 C CA . ALA A 1 565 ? -56.693 -27.900 -5.755 1.00 26.06 565 ALA A CA 1
ATOM 4138 C C . ALA A 1 565 ? -55.731 -28.038 -4.543 1.00 26.06 565 ALA A C 1
ATOM 4140 O O . ALA A 1 565 ? -54.801 -28.835 -4.595 1.00 26.06 565 ALA A O 1
ATOM 4141 N N . GLN A 1 566 ? -55.676 -27.124 -3.566 1.00 24.88 566 GLN A N 1
ATOM 4142 C CA . GLN A 1 566 ? -56.601 -26.845 -2.447 1.00 24.88 566 GLN A CA 1
ATOM 4143 C C . GLN A 1 566 ? -56.639 -27.897 -1.315 1.00 24.88 566 GLN A C 1
ATOM 4145 O O . GLN A 1 566 ? -57.013 -29.036 -1.541 1.00 24.88 566 GLN A O 1
ATOM 4150 N N . ASN A 1 567 ? -56.310 -27.398 -0.111 1.00 27.17 567 ASN A N 1
ATOM 4151 C CA . ASN A 1 567 ? -56.690 -27.804 1.254 1.00 27.17 567 ASN A CA 1
ATOM 4152 C C . ASN A 1 567 ? -56.611 -29.285 1.688 1.00 27.17 567 ASN A C 1
ATOM 4154 O O . ASN A 1 567 ? -57.281 -30.147 1.143 1.00 27.17 567 ASN A O 1
ATOM 4158 N N . ASP A 1 568 ? -55.950 -29.534 2.828 1.00 25.39 568 ASP A N 1
ATOM 4159 C CA . ASP A 1 568 ? -56.700 -29.598 4.095 1.00 25.39 568 ASP A CA 1
ATOM 4160 C C . ASP A 1 568 ? -55.808 -29.557 5.351 1.00 25.39 568 ASP A C 1
ATOM 4162 O O . ASP A 1 568 ? -54.684 -30.057 5.378 1.00 25.39 568 ASP A O 1
ATOM 4166 N N . THR A 1 569 ? -56.368 -28.984 6.418 1.00 28.97 569 THR A N 1
ATOM 4167 C CA . THR A 1 569 ? -55.948 -29.172 7.818 1.00 28.97 569 THR A CA 1
ATOM 4168 C C . THR A 1 569 ? -57.129 -29.839 8.526 1.00 28.97 569 THR A C 1
ATOM 4170 O O . THR A 1 569 ? -58.269 -29.483 8.225 1.00 28.97 569 THR A O 1
ATOM 4173 N N . PRO A 1 570 ? -56.921 -30.711 9.529 1.00 37.53 570 PRO A N 1
ATOM 4174 C CA . PRO A 1 570 ? -57.313 -30.238 10.860 1.00 37.53 570 PRO A CA 1
ATOM 4175 C C . PRO A 1 570 ? -56.465 -30.737 12.046 1.00 37.53 570 PRO A C 1
ATOM 4177 O O . PRO A 1 570 ? -55.677 -31.672 11.981 1.00 37.53 570 PRO A O 1
ATOM 4180 N N . ALA A 1 571 ? -56.694 -30.034 13.152 1.00 26.28 571 ALA A N 1
ATOM 4181 C CA . ALA A 1 571 ? -56.138 -30.151 14.495 1.00 26.28 571 ALA A CA 1
ATOM 4182 C C . ALA A 1 571 ? -56.247 -31.516 15.216 1.00 26.28 571 ALA A C 1
ATOM 4184 O O . ALA A 1 571 ? -57.173 -32.285 14.977 1.00 26.28 571 ALA A O 1
ATOM 4185 N N . GLY A 1 572 ? -55.468 -31.651 16.303 1.00 24.05 572 GLY A N 1
ATOM 4186 C CA . GLY A 1 572 ? -56.088 -31.888 17.620 1.00 24.05 572 GLY A CA 1
ATOM 4187 C C . GLY A 1 572 ? -55.361 -32.797 18.626 1.00 24.05 572 GLY A C 1
ATOM 4188 O O . GLY A 1 572 ? -54.958 -33.893 18.268 1.00 24.05 572 GLY A O 1
ATOM 4189 N N . ILE A 1 573 ? -55.386 -32.378 19.913 1.00 26.08 573 ILE A N 1
ATOM 4190 C CA . ILE A 1 573 ? -55.197 -33.202 21.144 1.00 26.08 573 ILE A CA 1
ATOM 4191 C C . ILE A 1 573 ? -53.732 -33.704 21.343 1.00 26.08 573 ILE A C 1
ATOM 4193 O O . ILE A 1 573 ? -53.062 -34.026 20.379 1.00 26.08 573 ILE A O 1
ATOM 4197 N N . GLY A 1 574 ? -53.079 -33.807 22.513 1.00 23.59 574 GLY A N 1
ATOM 4198 C CA . GLY A 1 574 ? -53.397 -33.632 23.946 1.00 23.59 574 GLY A CA 1
ATOM 4199 C C . GLY A 1 574 ? -52.752 -34.787 24.760 1.00 23.59 574 GLY A C 1
ATOM 4200 O O . GLY A 1 574 ? -52.599 -35.870 24.212 1.00 23.59 574 GLY A O 1
ATOM 4201 N N . ALA A 1 575 ? -52.352 -34.697 26.039 1.00 25.02 575 ALA A N 1
ATOM 4202 C CA . ALA A 1 575 ? -52.236 -33.601 27.018 1.00 25.02 575 ALA A CA 1
ATOM 4203 C C . ALA A 1 575 ? -51.445 -34.105 28.275 1.00 25.02 575 ALA A C 1
ATOM 4205 O O . ALA A 1 575 ? -51.227 -35.306 28.382 1.00 25.02 575 ALA A O 1
ATOM 4206 N N . GLN A 1 576 ? -51.139 -33.228 29.261 1.00 25.23 576 GLN A N 1
ATOM 4207 C CA . GLN A 1 576 ? -50.650 -33.557 30.639 1.00 25.23 576 GLN A CA 1
ATOM 4208 C C . GLN A 1 576 ? -49.215 -34.155 30.769 1.00 25.23 576 GLN A C 1
ATOM 4210 O O . GLN A 1 576 ? -48.677 -34.665 29.800 1.00 25.23 576 GLN A O 1
ATOM 4215 N N . ALA A 1 577 ? -48.530 -34.193 31.931 1.00 25.02 577 ALA A N 1
ATOM 4216 C CA . ALA A 1 577 ? -48.436 -33.317 33.125 1.00 25.02 577 ALA A CA 1
ATOM 4217 C C . ALA A 1 577 ? -47.316 -33.845 34.078 1.00 25.02 577 ALA A C 1
ATOM 4219 O O . ALA A 1 577 ? -47.002 -35.028 34.004 1.00 25.02 577 ALA A O 1
ATOM 4220 N N . ARG A 1 578 ? -46.857 -33.025 35.057 1.00 25.89 578 ARG A N 1
ATOM 4221 C CA . ARG A 1 578 ? -46.022 -33.398 36.250 1.00 25.89 578 ARG A CA 1
ATOM 4222 C C . ARG A 1 578 ? -44.573 -33.836 35.920 1.00 25.89 578 ARG A C 1
ATOM 4224 O O . ARG A 1 578 ? -44.319 -34.303 34.825 1.00 25.89 578 ARG A O 1
ATOM 4231 N N . THR A 1 579 ? -43.536 -33.705 36.757 1.00 26.17 579 THR A N 1
ATOM 4232 C CA . THR A 1 579 ? -43.244 -33.132 38.107 1.00 26.17 579 THR A CA 1
ATOM 4233 C C . THR A 1 579 ? -41.717 -32.859 38.098 1.00 26.17 579 THR A C 1
ATOM 4235 O O . THR A 1 579 ? -41.010 -33.532 37.362 1.00 26.17 579 THR A O 1
ATOM 4238 N N . GLY A 1 580 ? -41.089 -31.904 38.790 1.00 23.88 580 GLY A N 1
ATOM 4239 C CA . GLY A 1 580 ? -41.315 -31.415 40.149 1.00 23.88 580 GLY A CA 1
ATOM 4240 C C . GLY A 1 580 ? -40.260 -32.005 41.103 1.00 23.88 580 GLY A C 1
ATOM 4241 O O . GLY A 1 580 ? -40.492 -33.088 41.623 1.00 23.88 580 GLY A O 1
ATOM 4242 N N . ALA A 1 581 ? -39.135 -31.307 41.327 1.00 26.27 581 ALA A N 1
ATOM 4243 C CA . ALA A 1 581 ? -38.210 -31.531 42.453 1.00 26.27 581 ALA A CA 1
ATOM 4244 C C . ALA A 1 581 ? -37.243 -30.339 42.631 1.00 26.27 581 ALA A C 1
ATOM 4246 O O . ALA A 1 581 ? -36.440 -30.047 41.747 1.00 26.27 581 ALA A O 1
ATOM 4247 N N . GLN A 1 582 ? -37.311 -29.668 43.784 1.00 25.98 582 GLN A N 1
ATOM 4248 C CA . GLN A 1 582 ? -36.249 -28.801 44.309 1.00 25.98 582 GLN A CA 1
ATOM 4249 C C . GLN A 1 582 ? -35.422 -29.600 45.325 1.00 25.98 582 GLN A C 1
ATOM 4251 O O . GLN A 1 582 ? -35.976 -30.457 46.011 1.00 25.98 582 GLN A O 1
ATOM 4256 N N . ALA A 1 583 ? -34.150 -29.246 45.505 1.00 25.38 583 ALA A N 1
ATOM 4257 C CA . ALA A 1 583 ? -33.435 -29.444 46.765 1.00 25.38 583 ALA A CA 1
ATOM 4258 C C . ALA A 1 583 ? -32.391 -28.326 46.925 1.00 25.38 583 ALA A C 1
ATOM 4260 O O . ALA A 1 583 ? -31.737 -27.946 45.954 1.00 25.38 583 ALA A O 1
ATOM 4261 N N . GLN A 1 584 ? -32.297 -27.771 48.132 1.00 24.78 584 GLN A N 1
ATOM 4262 C CA . GLN A 1 584 ? -31.386 -26.688 48.518 1.00 24.78 584 GLN A CA 1
ATOM 4263 C C . GLN A 1 584 ? -30.256 -27.224 49.411 1.00 24.78 584 GLN A C 1
ATOM 4265 O O . GLN A 1 584 ? -30.331 -28.363 49.863 1.00 24.78 584 GLN A O 1
ATOM 4270 N N . ASP A 1 585 ? -29.323 -26.323 49.740 1.00 25.81 585 ASP A N 1
ATOM 4271 C CA . ASP A 1 585 ? -28.420 -26.360 50.900 1.00 25.81 585 ASP A CA 1
ATOM 4272 C C . ASP A 1 585 ? -27.326 -27.455 50.880 1.00 25.81 585 ASP A C 1
ATOM 4274 O O . ASP A 1 585 ? -27.524 -28.580 50.445 1.00 25.81 585 ASP A O 1
ATOM 4278 N N . GLN A 1 586 ? -26.091 -27.179 51.305 1.00 25.81 586 GLN A N 1
ATOM 4279 C CA . GLN A 1 586 ? -25.752 -26.467 52.539 1.00 25.81 586 GLN A CA 1
ATOM 4280 C C . GLN A 1 586 ? -24.368 -25.799 52.468 1.00 25.81 586 GLN A C 1
ATOM 4282 O O . GLN A 1 586 ? -23.475 -26.262 51.761 1.00 25.81 586 GLN A O 1
ATOM 4287 N N . ALA A 1 587 ? -24.180 -24.728 53.241 1.00 26.27 587 ALA A N 1
ATOM 4288 C CA . ALA A 1 587 ? -22.872 -24.116 53.460 1.00 26.27 587 ALA A CA 1
ATOM 4289 C C . ALA A 1 587 ? -22.143 -24.778 54.641 1.00 26.27 587 ALA A C 1
ATOM 4291 O O . ALA A 1 587 ? -22.772 -25.130 55.639 1.00 26.27 587 ALA A O 1
ATOM 4292 N N . ALA A 1 588 ? -20.815 -24.856 54.560 1.00 27.75 588 ALA A N 1
ATOM 4293 C CA . ALA A 1 588 ? -19.939 -25.090 55.702 1.00 27.75 588 ALA A CA 1
ATOM 4294 C C . ALA A 1 588 ? -18.885 -23.977 55.739 1.00 27.75 588 ALA A C 1
ATOM 4296 O O . ALA A 1 588 ? -18.310 -23.617 54.713 1.00 27.75 588 ALA A O 1
ATOM 4297 N N . ASN A 1 589 ? -18.693 -23.407 56.923 1.00 27.00 589 ASN A N 1
ATOM 4298 C CA . ASN A 1 589 ? -17.789 -22.300 57.202 1.00 27.00 589 ASN A CA 1
ATOM 4299 C C . ASN A 1 589 ? -16.694 -22.842 58.119 1.00 27.00 589 ASN A C 1
ATOM 4301 O O . ASN A 1 589 ? -17.043 -23.461 59.122 1.00 27.00 589 ASN A O 1
ATOM 4305 N N . ASP A 1 590 ? -15.419 -22.608 57.812 1.00 25.66 590 ASP A N 1
ATOM 4306 C CA . ASP A 1 590 ? -14.340 -22.948 58.742 1.00 25.66 590 ASP A CA 1
ATOM 4307 C C . ASP A 1 590 ? -13.185 -21.944 58.657 1.00 25.66 590 ASP A C 1
ATOM 4309 O O . ASP A 1 590 ? -12.777 -21.506 57.579 1.00 25.66 590 ASP A O 1
ATOM 4313 N N . THR A 1 591 ? -12.695 -21.545 59.827 1.00 28.17 591 THR A N 1
ATOM 4314 C CA . THR A 1 591 ? -11.679 -20.502 60.034 1.00 28.17 591 THR A CA 1
ATOM 4315 C C . THR A 1 591 ? -10.393 -21.120 60.568 1.00 28.17 591 THR A C 1
ATOM 4317 O O . THR A 1 591 ? -10.458 -21.868 61.540 1.00 28.17 591 THR A O 1
ATOM 4320 N N . GLY A 1 592 ? -9.224 -20.757 60.027 1.00 25.17 592 GLY A N 1
ATOM 4321 C CA . GLY A 1 592 ? -7.950 -21.255 60.560 1.00 25.17 592 GLY A CA 1
ATOM 4322 C C . GLY A 1 592 ? -6.691 -20.643 59.941 1.00 25.17 592 GLY A C 1
ATOM 4323 O O . GLY A 1 592 ? -6.230 -21.114 58.911 1.00 25.17 592 GLY A O 1
ATOM 4324 N N . ASP A 1 593 ? -6.175 -19.612 60.614 1.00 25.53 593 ASP A N 1
ATOM 4325 C CA . ASP A 1 593 ? -4.784 -19.139 60.761 1.00 25.53 593 ASP A CA 1
ATOM 4326 C C . ASP A 1 593 ? -3.703 -19.297 59.668 1.00 25.53 593 ASP A C 1
ATOM 4328 O O . ASP A 1 593 ? -3.465 -20.338 59.060 1.00 25.53 593 ASP A O 1
ATOM 4332 N N . ALA A 1 594 ? -2.915 -18.224 59.545 1.00 29.75 594 ALA A N 1
ATOM 4333 C CA . ALA A 1 594 ? -1.737 -18.122 58.691 1.00 29.75 594 ALA A CA 1
ATOM 4334 C C . ALA A 1 594 ? -0.475 -18.774 59.291 1.00 29.75 594 ALA A C 1
ATOM 4336 O O . ALA A 1 594 ? -0.257 -18.743 60.504 1.00 29.75 594 ALA A O 1
ATOM 4337 N N . LYS A 1 595 ? 0.422 -19.244 58.411 1.00 26.05 595 LYS A N 1
ATOM 4338 C CA . LYS A 1 595 ? 1.863 -19.407 58.676 1.00 26.05 595 LYS A CA 1
ATOM 4339 C C . LYS A 1 595 ? 2.669 -19.297 57.380 1.00 26.05 595 LYS A C 1
ATOM 4341 O O . LYS A 1 595 ? 2.338 -19.952 56.396 1.00 26.05 595 LYS A O 1
ATOM 4346 N N . ASP A 1 596 ? 3.734 -18.503 57.414 1.00 28.22 596 ASP A N 1
ATOM 4347 C CA . ASP A 1 596 ? 4.687 -18.337 56.312 1.00 28.22 596 ASP A CA 1
ATOM 4348 C C . ASP A 1 596 ? 5.511 -19.608 56.061 1.00 28.22 596 ASP A C 1
ATOM 4350 O O . ASP A 1 596 ? 5.985 -20.217 57.023 1.00 28.22 596 ASP A O 1
ATOM 4354 N N . GLN A 1 597 ? 5.785 -19.928 54.787 1.00 28.89 597 GLN A N 1
ATOM 4355 C CA . GLN A 1 597 ? 7.048 -20.544 54.347 1.00 28.89 597 GLN A CA 1
ATOM 4356 C C . GLN A 1 597 ? 7.415 -20.089 52.924 1.00 28.89 597 GLN A C 1
ATOM 4358 O O . GLN A 1 597 ? 6.616 -20.207 51.997 1.00 28.89 597 GLN A O 1
ATOM 4363 N N . ASP A 1 598 ? 8.649 -19.604 52.765 1.00 26.56 598 ASP A N 1
ATOM 4364 C CA . ASP A 1 598 ? 9.258 -19.251 51.480 1.00 26.56 598 ASP A CA 1
ATOM 4365 C C . ASP A 1 598 ? 9.705 -20.486 50.679 1.00 26.56 598 ASP A C 1
ATOM 4367 O O . ASP A 1 598 ? 10.260 -21.444 51.219 1.00 26.56 598 ASP A O 1
ATOM 4371 N N . GLY A 1 599 ? 9.569 -20.402 49.356 1.00 26.02 599 GLY A N 1
ATOM 4372 C CA . GLY A 1 599 ? 10.168 -21.330 48.397 1.00 26.02 599 GLY A CA 1
ATOM 4373 C C . GLY A 1 599 ? 9.708 -21.017 46.968 1.00 26.02 599 GLY A C 1
ATOM 4374 O O . GLY A 1 599 ? 8.519 -20.763 46.772 1.00 26.02 599 GLY A O 1
ATOM 4375 N N . PRO A 1 600 ? 10.591 -21.015 45.948 1.00 30.52 600 PRO A N 1
ATOM 4376 C CA . PRO A 1 600 ? 10.223 -20.654 44.578 1.00 30.52 600 PRO A CA 1
ATOM 4377 C C . PRO A 1 600 ? 9.493 -21.812 43.881 1.00 30.52 600 PRO A C 1
ATOM 4379 O O . PRO A 1 600 ? 10.036 -22.486 43.006 1.00 30.52 600 PRO A O 1
ATOM 4382 N N . GLY A 1 601 ? 8.250 -22.059 44.294 1.00 24.77 601 GLY A N 1
ATOM 4383 C CA . GLY A 1 601 ? 7.352 -22.996 43.633 1.00 24.77 601 GLY A CA 1
ATOM 4384 C C . GLY A 1 601 ? 6.950 -22.492 42.247 1.00 24.77 601 GLY A C 1
ATOM 4385 O O . GLY A 1 601 ? 6.636 -21.316 42.059 1.00 24.77 601 GLY A O 1
ATOM 4386 N N . THR A 1 602 ? 6.925 -23.399 41.273 1.00 33.03 602 THR A N 1
ATOM 4387 C CA . THR A 1 602 ? 6.344 -23.173 39.947 1.00 33.03 602 THR A CA 1
ATOM 4388 C C . THR A 1 602 ? 4.858 -22.836 40.082 1.00 33.03 602 THR A C 1
ATOM 4390 O O . THR A 1 602 ? 4.014 -23.712 40.258 1.00 33.03 602 THR A O 1
ATOM 4393 N N . GLY A 1 603 ? 4.535 -21.541 40.037 1.00 30.41 603 GLY A N 1
ATOM 4394 C CA . GLY A 1 603 ? 3.178 -21.043 40.255 1.00 30.41 603 GLY A CA 1
ATOM 4395 C C . GLY A 1 603 ? 2.188 -21.593 39.228 1.00 30.41 603 GLY A C 1
ATOM 4396 O O . GLY A 1 603 ? 2.236 -21.230 38.052 1.00 30.41 603 GLY A O 1
ATOM 4397 N N . ALA A 1 604 ? 1.266 -22.445 39.680 1.00 36.88 604 ALA A N 1
ATOM 4398 C CA . ALA A 1 604 ? 0.177 -22.949 38.854 1.00 36.88 604 ALA A CA 1
ATOM 4399 C C . ALA A 1 604 ? -0.688 -21.776 38.352 1.00 36.88 604 ALA A C 1
ATOM 4401 O O . ALA A 1 604 ? -1.266 -21.034 39.149 1.00 36.88 604 ALA A O 1
ATOM 4402 N N . ARG A 1 605 ? -0.773 -21.589 37.026 1.00 49.31 605 ARG A N 1
ATOM 4403 C CA . ARG A 1 605 ? -1.510 -20.472 36.407 1.00 49.31 605 ARG A CA 1
ATOM 4404 C C . ARG A 1 605 ? -3.029 -20.693 36.538 1.00 49.31 605 ARG A C 1
ATOM 4406 O O . ARG A 1 605 ? -3.655 -21.301 35.675 1.00 49.31 605 ARG A O 1
ATOM 4413 N N . GLY A 1 606 ? -3.618 -20.202 37.629 1.00 38.06 606 GLY A N 1
ATOM 4414 C CA . GLY A 1 606 ? -5.028 -20.393 38.004 1.00 38.06 606 GLY A CA 1
ATOM 4415 C C . GLY A 1 606 ? -6.052 -19.537 37.243 1.00 38.06 606 GLY A C 1
ATOM 4416 O O . GLY A 1 606 ? -6.896 -18.910 37.874 1.00 38.06 606 GLY A O 1
ATOM 4417 N N . GLY A 1 607 ? -5.979 -19.482 35.911 1.00 41.91 607 GLY A N 1
ATOM 4418 C CA . GLY A 1 607 ? -6.974 -18.796 35.073 1.00 41.91 607 GLY A CA 1
ATOM 4419 C C . GLY A 1 607 ? -7.892 -19.775 34.334 1.00 41.91 607 GLY A C 1
ATOM 4420 O O . GLY A 1 607 ? -7.475 -20.890 34.008 1.00 41.91 607 GLY A O 1
ATOM 4421 N N . ARG A 1 608 ? -9.130 -19.371 34.026 1.00 45.53 608 ARG A N 1
ATOM 4422 C CA . ARG A 1 608 ? -10.081 -20.220 33.294 1.00 45.53 608 ARG A CA 1
ATOM 4423 C C . ARG A 1 608 ? -9.696 -20.303 31.812 1.00 45.53 608 ARG A C 1
ATOM 4425 O O . ARG A 1 608 ? -9.752 -19.307 31.096 1.00 45.53 608 ARG A O 1
ATOM 4432 N N . ALA A 1 609 ? -9.316 -21.491 31.346 1.00 47.22 609 ALA A N 1
ATOM 4433 C CA . ALA A 1 609 ? -8.973 -21.700 29.943 1.00 47.22 609 ALA A CA 1
ATOM 4434 C C . ALA A 1 609 ? -10.201 -21.506 29.034 1.00 47.22 609 ALA A C 1
ATOM 4436 O O . ALA A 1 609 ? -11.204 -22.211 29.175 1.00 47.22 609 ALA A O 1
ATOM 4437 N N . GLY A 1 610 ? -10.087 -20.622 28.039 1.00 48.97 610 GLY A N 1
ATOM 4438 C CA . GLY A 1 610 ? -10.850 -20.771 26.801 1.00 48.97 610 GLY A CA 1
ATOM 4439 C C . GLY A 1 610 ? -10.497 -22.128 26.185 1.00 48.97 610 GLY A C 1
ATOM 4440 O O . GLY A 1 610 ? -9.340 -22.544 26.267 1.00 48.97 610 GLY A O 1
ATOM 4441 N N . GLY A 1 611 ? -11.490 -22.828 25.624 1.00 49.28 611 GLY A N 1
ATOM 4442 C CA . GLY A 1 611 ? -11.572 -24.303 25.519 1.00 49.28 611 GLY A CA 1
ATOM 4443 C C . GLY A 1 611 ? -10.481 -25.103 24.778 1.00 49.28 611 GLY A C 1
ATOM 4444 O O . GLY A 1 611 ? -10.677 -26.300 24.567 1.00 49.28 611 GLY A O 1
ATOM 4445 N N . ASP A 1 612 ? -9.363 -24.474 24.412 1.00 58.03 612 ASP A N 1
ATOM 4446 C CA . ASP A 1 612 ? -8.164 -25.047 23.784 1.00 58.03 612 ASP A CA 1
ATOM 4447 C C . ASP A 1 612 ? -6.852 -24.560 24.465 1.00 58.03 612 ASP A C 1
ATOM 4449 O O . ASP A 1 612 ? -5.814 -24.435 23.815 1.00 58.03 612 ASP A O 1
ATOM 4453 N N . GLY A 1 613 ? -6.886 -24.220 25.762 1.00 76.81 613 GLY A N 1
ATOM 4454 C CA . GLY A 1 613 ? -5.690 -23.816 26.526 1.00 76.81 613 GLY A CA 1
ATOM 4455 C C . GLY A 1 613 ? -5.218 -22.378 26.273 1.00 76.81 613 GLY A C 1
ATOM 4456 O O . GLY A 1 613 ? -4.020 -22.107 26.316 1.00 76.81 613 GLY A O 1
ATOM 4457 N N . TRP A 1 614 ? -6.146 -21.460 25.989 1.00 88.12 614 TRP A N 1
ATOM 4458 C CA . TRP A 1 614 ? -5.862 -20.029 25.830 1.00 88.12 614 TRP A CA 1
ATOM 4459 C C . TRP A 1 614 ? -6.457 -19.227 26.992 1.00 88.12 614 TRP A C 1
ATOM 4461 O O . TRP A 1 614 ? -7.621 -19.411 27.346 1.00 88.12 614 TRP A O 1
ATOM 4471 N N . TRP A 1 615 ? -5.680 -18.301 27.547 1.00 89.56 615 TRP A N 1
ATOM 4472 C CA . TRP A 1 615 ? -6.111 -17.368 28.589 1.00 89.56 615 TRP A CA 1
ATOM 4473 C C . TRP A 1 615 ? -6.329 -15.988 27.989 1.00 89.56 615 TRP A C 1
ATOM 4475 O O . TRP A 1 615 ? -5.455 -15.487 27.286 1.00 89.56 615 TRP A O 1
ATOM 4485 N N . VAL A 1 616 ? -7.478 -15.373 28.262 1.00 92.88 616 VAL A N 1
ATOM 4486 C CA . VAL A 1 616 ? -7.882 -14.089 27.672 1.00 92.88 616 VAL A CA 1
ATOM 4487 C C . VAL A 1 616 ? -7.804 -12.985 28.720 1.00 92.88 616 VAL A C 1
ATOM 4489 O O . VAL A 1 616 ? -8.257 -13.186 29.844 1.00 92.88 616 VAL A O 1
ATOM 4492 N N . GLY A 1 617 ? -7.306 -11.805 28.353 1.00 93.88 617 GLY A N 1
ATOM 4493 C CA . GLY A 1 617 ? -7.369 -10.647 29.238 1.00 93.88 617 GLY A CA 1
ATOM 4494 C C . GLY A 1 617 ? -6.904 -9.321 28.644 1.00 93.88 617 GLY A C 1
ATOM 4495 O O . GLY A 1 617 ? -6.440 -9.241 27.502 1.00 93.88 617 GLY A O 1
ATOM 4496 N N . VAL A 1 618 ? -7.040 -8.271 29.452 1.00 93.69 618 VAL A N 1
ATOM 4497 C CA . VAL A 1 618 ? -6.508 -6.926 29.190 1.00 93.69 618 VAL A CA 1
ATOM 4498 C C . VAL A 1 618 ? -5.056 -6.854 29.700 1.00 93.69 618 VAL A C 1
ATOM 4500 O O . VAL A 1 618 ? -4.796 -7.363 30.791 1.00 93.69 618 VAL A O 1
ATOM 4503 N N . PRO A 1 619 ? -4.097 -6.252 28.969 1.00 94.38 619 PRO A N 1
ATOM 4504 C CA . PRO A 1 619 ? -2.709 -6.154 29.419 1.00 94.38 619 PRO A CA 1
ATOM 4505 C C . PRO A 1 619 ? -2.553 -5.193 30.601 1.00 94.38 619 PRO A C 1
ATOM 4507 O O . PRO A 1 619 ? -2.696 -3.977 30.454 1.00 94.38 619 PRO A O 1
ATOM 4510 N N . GLU A 1 620 ? -2.180 -5.734 31.756 1.00 92.31 620 GLU A N 1
ATOM 4511 C CA . GLU A 1 620 ? -1.900 -4.981 32.978 1.00 92.31 620 GLU A CA 1
ATOM 4512 C C . GLU A 1 620 ? -0.455 -5.227 33.438 1.00 92.31 620 GLU A C 1
ATOM 4514 O O . GLU A 1 620 ? 0.144 -6.278 33.184 1.00 92.31 620 GLU A O 1
ATOM 4519 N N . ARG A 1 621 ? 0.154 -4.219 34.071 1.00 89.88 621 ARG A N 1
ATOM 4520 C CA . ARG A 1 621 ? 1.575 -4.254 34.436 1.00 89.88 621 ARG A CA 1
ATOM 4521 C C . ARG A 1 621 ? 1.750 -4.837 35.837 1.00 89.88 621 ARG A C 1
ATOM 4523 O O . ARG A 1 621 ? 1.245 -4.270 36.802 1.00 89.88 621 ARG A O 1
ATOM 4530 N N . ALA A 1 622 ? 2.514 -5.920 35.949 1.00 88.00 622 ALA A N 1
ATOM 4531 C CA . ALA A 1 622 ? 2.774 -6.627 37.200 1.00 88.00 622 ALA A CA 1
ATOM 4532 C C . ALA A 1 622 ? 4.275 -6.571 37.526 1.00 88.00 622 ALA A C 1
ATOM 4534 O O . ALA A 1 622 ? 5.080 -7.359 37.024 1.00 88.00 622 ALA A O 1
ATOM 4535 N N . GLY A 1 623 ? 4.671 -5.590 38.343 1.00 84.38 623 GLY A N 1
ATOM 4536 C CA . GLY A 1 623 ? 6.080 -5.322 38.636 1.00 84.38 623 GLY A CA 1
ATOM 4537 C C . GLY A 1 623 ? 6.865 -4.965 37.368 1.00 84.38 623 GLY A C 1
ATOM 4538 O O . GLY A 1 623 ? 6.565 -3.976 36.699 1.00 84.38 623 GLY A O 1
ATOM 4539 N N . ALA A 1 624 ? 7.873 -5.777 37.039 1.00 75.69 624 ALA A N 1
ATOM 4540 C CA . ALA A 1 624 ? 8.666 -5.638 35.815 1.00 75.69 624 ALA A CA 1
ATOM 4541 C C . ALA A 1 624 ? 8.059 -6.349 34.585 1.00 75.69 624 ALA A C 1
ATOM 4543 O O . ALA A 1 624 ? 8.542 -6.130 33.476 1.00 75.69 624 ALA A O 1
ATOM 4544 N N . GLY A 1 625 ? 7.032 -7.188 34.769 1.00 87.75 625 GLY A N 1
ATOM 4545 C CA . GLY A 1 625 ? 6.405 -7.982 33.711 1.00 87.75 625 GLY A CA 1
ATOM 4546 C C . GLY A 1 625 ? 4.967 -7.567 33.389 1.00 87.75 625 GLY A C 1
ATOM 4547 O O . GLY A 1 625 ? 4.457 -6.546 33.861 1.00 87.75 625 GLY A O 1
ATOM 4548 N N . TRP A 1 626 ? 4.307 -8.403 32.587 1.00 93.31 626 TRP A N 1
ATOM 4549 C CA . TRP A 1 626 ? 2.939 -8.206 32.110 1.00 93.31 626 TRP A CA 1
ATOM 4550 C C . TRP A 1 626 ? 2.049 -9.398 32.466 1.00 93.31 626 TRP A C 1
ATOM 4552 O O . TRP A 1 626 ? 2.465 -10.555 32.369 1.00 93.31 626 TRP A O 1
ATOM 4562 N N . VAL A 1 627 ? 0.806 -9.102 32.840 1.00 95.00 627 VAL A N 1
ATOM 4563 C CA . VAL A 1 627 ? -0.276 -10.079 33.005 1.00 95.00 627 VAL A CA 1
ATOM 4564 C C . VAL A 1 627 ? -1.428 -9.734 32.067 1.00 95.00 627 VAL A C 1
ATOM 4566 O O . VAL A 1 627 ? -1.634 -8.571 31.718 1.00 95.00 627 VAL A O 1
ATOM 4569 N N . LEU A 1 628 ? -2.202 -10.741 31.676 1.00 94.50 628 LEU A N 1
ATOM 4570 C CA . LEU A 1 628 ? -3.528 -10.559 31.100 1.00 94.50 628 LEU A CA 1
ATOM 4571 C C . LEU A 1 628 ? -4.565 -10.691 32.221 1.00 94.50 628 LEU A C 1
ATOM 4573 O O . LEU A 1 628 ? -4.716 -11.772 32.794 1.00 94.50 628 LEU A O 1
ATOM 4577 N N . ALA A 1 629 ? -5.250 -9.594 32.537 1.00 92.75 629 ALA A N 1
ATOM 4578 C CA . ALA A 1 629 ? -6.338 -9.556 33.509 1.00 92.75 629 ALA A CA 1
ATOM 4579 C C . ALA A 1 629 ? -7.649 -10.021 32.854 1.00 92.75 629 ALA A C 1
ATOM 4581 O O . ALA A 1 629 ? -8.133 -9.387 31.911 1.00 92.75 629 ALA A O 1
ATOM 4582 N N . GLY A 1 630 ? -8.192 -11.139 33.329 1.00 89.62 630 GLY A N 1
ATOM 4583 C CA . GLY A 1 630 ? -9.422 -11.768 32.858 1.00 89.62 630 GLY A CA 1
ATOM 4584 C C . GLY A 1 630 ? -10.694 -11.078 33.359 1.00 89.62 630 GLY A C 1
ATOM 4585 O O . GLY A 1 630 ? -10.685 -10.344 34.348 1.00 89.62 630 GLY A O 1
ATOM 4586 N N . ALA A 1 631 ? -11.817 -11.346 32.685 1.00 83.75 631 ALA A N 1
ATOM 4587 C CA . ALA A 1 631 ? -13.144 -10.844 33.067 1.00 83.75 631 ALA A CA 1
ATOM 4588 C C . ALA A 1 631 ? -13.709 -11.499 34.348 1.00 83.75 631 ALA A C 1
ATOM 4590 O O . ALA A 1 631 ? -14.719 -11.055 34.879 1.00 83.75 631 ALA A O 1
ATOM 4591 N N . ASP A 1 632 ? -13.068 -12.561 34.840 1.00 79.62 632 ASP A N 1
ATOM 4592 C CA . ASP A 1 632 ? -13.348 -13.226 36.117 1.00 79.62 632 ASP A CA 1
ATOM 4593 C C . ASP A 1 632 ? -12.442 -12.727 37.264 1.00 79.62 632 ASP A C 1
ATOM 4595 O O . ASP A 1 632 ? -12.482 -13.272 38.365 1.00 79.62 632 ASP A O 1
ATOM 4599 N N . GLY A 1 633 ? -11.615 -11.704 37.014 1.00 79.38 633 GLY A N 1
ATOM 4600 C CA . GLY A 1 633 ? -10.640 -11.178 37.972 1.00 79.38 633 GLY A CA 1
ATOM 4601 C C . GLY A 1 633 ? -9.342 -11.988 38.073 1.00 79.38 633 GLY A C 1
ATOM 4602 O O . GLY A 1 633 ? -8.475 -11.633 38.871 1.00 79.38 633 GLY A O 1
ATOM 4603 N N . THR A 1 634 ? -9.166 -13.051 37.277 1.00 85.38 634 THR A N 1
ATOM 4604 C CA . THR A 1 634 ? -7.891 -13.787 37.223 1.00 85.38 634 THR A CA 1
ATOM 4605 C C . THR A 1 634 ? -6.804 -12.965 36.525 1.00 85.38 634 THR A C 1
ATOM 4607 O O . THR A 1 634 ? -7.090 -12.116 35.684 1.00 85.38 634 THR A O 1
ATOM 4610 N N . ALA A 1 635 ? -5.533 -13.210 36.850 1.00 89.06 635 ALA A N 1
ATOM 4611 C CA . ALA A 1 635 ? -4.394 -12.554 36.207 1.00 89.06 635 ALA A CA 1
ATOM 4612 C C . ALA A 1 635 ? -3.402 -13.609 35.704 1.00 89.06 635 ALA A C 1
ATOM 4614 O O . ALA A 1 635 ? -2.824 -14.354 36.495 1.00 89.06 635 ALA A O 1
ATOM 4615 N N . THR A 1 636 ? -3.202 -13.681 34.386 1.00 91.25 636 THR A N 1
ATOM 4616 C CA . THR A 1 636 ? -2.325 -14.684 33.758 1.00 91.25 636 THR A CA 1
ATOM 4617 C C . THR A 1 636 ? -1.012 -14.040 33.308 1.00 91.25 636 THR A C 1
ATOM 4619 O O . THR A 1 636 ? -1.053 -13.199 32.410 1.00 91.25 636 THR A O 1
ATOM 4622 N N . PRO A 1 637 ? 0.155 -14.404 33.875 1.00 92.12 637 PRO A N 1
ATOM 4623 C CA . PRO A 1 637 ? 1.448 -13.896 33.417 1.00 92.12 637 PRO A CA 1
ATOM 4624 C C . PRO A 1 637 ? 1.730 -14.247 31.956 1.00 92.12 637 PRO A C 1
ATOM 4626 O O . PRO A 1 637 ? 1.414 -15.357 31.521 1.00 92.12 637 PRO A O 1
ATOM 4629 N N . VAL A 1 638 ? 2.369 -13.321 31.237 1.00 93.00 638 VAL A N 1
ATOM 4630 C CA . VAL A 1 638 ? 2.897 -13.532 29.882 1.00 93.00 638 VAL A CA 1
ATOM 4631 C C . VAL A 1 638 ? 4.416 -13.691 29.967 1.00 93.00 638 VAL A C 1
ATOM 4633 O O . VAL A 1 638 ? 5.116 -12.768 30.385 1.00 93.00 638 VAL A O 1
ATOM 4636 N N . THR A 1 639 ? 4.936 -14.855 29.579 1.00 92.69 639 THR A N 1
ATOM 4637 C CA . THR A 1 639 ? 6.383 -15.123 29.517 1.00 92.69 639 THR A CA 1
ATOM 4638 C C . THR A 1 639 ? 6.949 -14.851 28.124 1.00 92.69 639 THR A C 1
ATOM 4640 O O . THR A 1 639 ? 6.218 -14.816 27.138 1.00 92.69 639 THR A O 1
ATOM 4643 N N . ALA A 1 640 ? 8.273 -14.710 28.020 1.00 90.31 640 ALA A N 1
ATOM 4644 C CA . ALA A 1 640 ? 8.965 -14.480 26.751 1.00 90.31 640 ALA A CA 1
ATOM 4645 C C . ALA A 1 640 ? 8.703 -15.563 25.680 1.00 90.31 640 ALA A C 1
ATOM 4647 O O . ALA A 1 640 ? 8.725 -15.244 24.489 1.00 90.31 640 ALA A O 1
ATOM 4648 N N . ALA A 1 641 ? 8.463 -16.812 26.099 1.00 91.75 641 ALA A N 1
ATOM 4649 C CA . ALA A 1 641 ? 8.258 -17.968 25.225 1.00 91.75 641 ALA A CA 1
ATOM 4650 C C . ALA A 1 641 ? 6.778 -18.258 24.913 1.00 91.75 641 ALA A C 1
ATOM 4652 O O . ALA A 1 641 ? 6.493 -18.969 23.950 1.00 91.75 641 ALA A O 1
ATOM 4653 N N . ASP A 1 642 ? 5.839 -17.699 25.684 1.00 93.56 642 ASP A N 1
ATOM 4654 C CA . ASP A 1 642 ? 4.405 -17.913 25.468 1.00 93.56 642 ASP A CA 1
ATOM 4655 C C . ASP A 1 642 ? 3.976 -17.413 24.072 1.00 93.56 642 ASP A C 1
ATOM 4657 O O . ASP A 1 642 ? 4.489 -16.412 23.564 1.00 93.56 642 ASP A O 1
ATOM 4661 N N . THR A 1 643 ? 2.982 -18.058 23.457 1.00 94.44 643 THR A N 1
ATOM 4662 C CA . THR A 1 643 ? 2.364 -17.546 22.223 1.00 94.44 643 THR A CA 1
ATOM 4663 C C . THR A 1 643 ? 1.261 -16.551 22.574 1.00 94.44 643 THR A C 1
ATOM 4665 O O . THR A 1 643 ? 0.312 -16.901 23.271 1.00 94.44 643 THR A O 1
ATOM 4668 N N . VAL A 1 644 ? 1.333 -15.332 22.041 1.00 95.44 644 VAL A N 1
ATOM 4669 C CA . VAL A 1 644 ? 0.342 -14.266 22.250 1.00 95.44 644 VAL A CA 1
ATOM 4670 C C . VAL A 1 644 ? -0.313 -13.890 20.922 1.00 95.44 644 VAL A C 1
ATOM 4672 O O . VAL A 1 644 ? 0.359 -13.788 19.894 1.00 95.44 644 VAL A O 1
ATOM 4675 N N . ARG A 1 645 ? -1.625 -13.642 20.921 1.00 94.75 645 ARG A N 1
ATOM 4676 C CA . ARG A 1 645 ? -2.358 -13.051 19.785 1.00 94.75 645 ARG A CA 1
ATOM 4677 C C . ARG A 1 645 ? -3.511 -12.176 20.275 1.00 94.75 645 ARG A C 1
ATOM 4679 O O . ARG A 1 645 ? -3.860 -12.203 21.451 1.00 94.75 645 ARG A O 1
ATOM 4686 N N . MET A 1 646 ? -4.118 -11.388 19.391 1.00 95.75 646 MET A N 1
ATOM 4687 C CA . MET A 1 646 ? -5.342 -10.662 19.749 1.00 95.75 646 MET A CA 1
ATOM 4688 C C . MET A 1 646 ? -6.541 -11.614 19.793 1.00 95.75 646 MET A C 1
ATOM 4690 O O . MET A 1 646 ? -6.752 -12.414 18.871 1.00 95.75 646 MET A O 1
ATOM 4694 N N . TRP A 1 647 ? -7.339 -11.490 20.854 1.00 95.19 647 TRP A N 1
ATOM 4695 C CA . TRP A 1 647 ? -8.556 -12.272 21.042 1.00 95.19 647 TRP A CA 1
ATOM 4696 C C . TRP A 1 647 ? -9.617 -11.888 20.009 1.00 95.19 647 TRP A C 1
ATOM 4698 O O . TRP A 1 647 ? -9.786 -10.710 19.685 1.00 95.19 647 TRP A O 1
ATOM 4708 N N . HIS A 1 648 ? -10.351 -12.874 19.496 1.00 92.00 648 HIS A N 1
ATOM 4709 C CA . HIS A 1 648 ? -11.361 -12.666 18.462 1.00 92.00 648 HIS A CA 1
ATOM 4710 C C . HIS A 1 648 ? -12.633 -13.471 18.776 1.00 92.00 648 HIS A C 1
ATOM 4712 O O . HIS A 1 648 ? -12.525 -14.682 18.977 1.00 92.00 648 HIS A O 1
ATOM 4718 N N . PRO A 1 649 ? -13.843 -12.872 18.742 1.00 89.25 649 PRO A N 1
ATOM 4719 C CA . PRO A 1 649 ? -15.064 -13.521 19.234 1.00 89.25 649 PRO A CA 1
ATOM 4720 C C . PRO A 1 649 ? -15.448 -14.811 18.491 1.00 89.25 649 PRO A C 1
ATOM 4722 O O . PRO A 1 649 ? -16.051 -15.689 19.090 1.00 89.25 649 PRO A O 1
ATOM 4725 N N . LEU A 1 650 ? -15.036 -14.983 17.227 1.00 86.94 650 LEU A N 1
ATOM 4726 C CA . LEU A 1 650 ? -15.177 -16.253 16.483 1.00 86.94 650 LEU A CA 1
ATOM 4727 C C . LEU A 1 650 ? -14.516 -17.466 17.177 1.00 86.94 650 LEU A C 1
ATOM 4729 O O . LEU A 1 650 ? -14.891 -18.596 16.884 1.00 86.94 650 LEU A O 1
ATOM 4733 N N . ARG A 1 651 ? -13.517 -17.252 18.046 1.00 86.62 651 ARG A N 1
ATOM 4734 C CA . ARG A 1 651 ? -12.794 -18.318 18.768 1.00 86.62 651 ARG A CA 1
ATOM 4735 C C . ARG A 1 651 ? -13.334 -18.582 20.179 1.00 86.62 651 ARG A C 1
ATOM 4737 O O . ARG A 1 651 ? -12.791 -19.431 20.875 1.00 86.62 651 ARG A O 1
ATOM 4744 N N . ALA A 1 652 ? -14.344 -17.838 20.621 1.00 83.94 652 ALA A N 1
ATOM 4745 C CA . ALA A 1 652 ? -14.831 -17.851 21.996 1.00 83.94 652 ALA A CA 1
ATOM 4746 C C . ALA A 1 652 ? -16.274 -18.366 22.071 1.00 83.94 652 ALA A C 1
ATOM 4748 O O . ALA A 1 652 ? -17.041 -18.227 21.114 1.00 83.94 652 ALA A O 1
ATOM 4749 N N . ALA A 1 653 ? -16.673 -18.937 23.211 1.00 80.06 653 ALA A N 1
ATOM 4750 C CA . ALA A 1 653 ? -18.069 -19.308 23.405 1.00 80.06 653 ALA A CA 1
ATOM 4751 C C . ALA A 1 653 ? -18.937 -18.047 23.557 1.00 80.06 653 ALA A C 1
ATOM 4753 O O . ALA A 1 653 ? -18.478 -17.000 24.017 1.00 80.06 653 ALA A O 1
ATOM 4754 N N . ALA A 1 654 ? -20.226 -18.148 23.221 1.00 74.56 654 ALA A N 1
ATOM 4755 C CA . ALA A 1 654 ? -21.153 -17.017 23.322 1.00 74.56 654 ALA A CA 1
ATOM 4756 C C . ALA A 1 654 ? -21.222 -16.421 24.746 1.00 74.56 654 ALA A C 1
ATOM 4758 O O . ALA A 1 654 ? -21.378 -15.210 24.896 1.00 74.56 654 ALA A O 1
ATOM 4759 N N . ALA A 1 655 ? -21.048 -17.254 25.780 1.00 78.62 655 ALA A N 1
ATOM 4760 C CA . ALA A 1 655 ? -20.962 -16.820 27.174 1.00 78.62 655 ALA A CA 1
ATOM 4761 C C . ALA A 1 655 ? -19.717 -15.954 27.444 1.00 78.62 655 ALA A C 1
ATOM 4763 O O . ALA A 1 655 ? -19.844 -14.883 28.034 1.00 78.62 655 ALA A O 1
ATOM 4764 N N . ASP A 1 656 ? -18.542 -16.356 26.949 1.00 82.94 656 ASP A N 1
ATOM 4765 C CA . ASP A 1 656 ? -17.290 -15.604 27.115 1.00 82.94 656 ASP A CA 1
ATOM 4766 C C . ASP A 1 656 ? -17.354 -14.261 26.374 1.00 82.94 656 ASP A C 1
ATOM 4768 O O . ASP A 1 656 ? -16.960 -13.224 26.905 1.00 82.94 656 ASP A O 1
ATOM 4772 N N . VAL A 1 657 ? -17.917 -14.255 25.158 1.00 85.38 657 VAL A N 1
ATOM 4773 C CA . VAL A 1 657 ? -18.165 -13.026 24.386 1.00 85.38 657 VAL A CA 1
ATOM 4774 C C . VAL A 1 657 ? -19.124 -12.096 25.140 1.00 85.38 657 VAL A C 1
ATOM 4776 O O . VAL A 1 657 ? -18.900 -10.885 25.190 1.00 85.38 657 VAL A O 1
ATOM 4779 N N . ALA A 1 658 ? -20.185 -12.637 25.747 1.00 81.56 658 ALA A N 1
ATOM 4780 C CA . ALA A 1 658 ? -21.138 -11.857 26.531 1.00 81.56 658 ALA A CA 1
ATOM 4781 C C . ALA A 1 658 ? -20.514 -11.270 27.808 1.00 81.56 658 ALA A C 1
ATOM 4783 O O . ALA A 1 658 ? -20.793 -10.105 28.110 1.00 81.56 658 ALA A O 1
ATOM 4784 N N . ALA A 1 659 ? -19.660 -12.034 28.500 1.00 87.31 659 ALA A N 1
ATOM 4785 C CA . ALA A 1 659 ? -18.900 -11.586 29.665 1.00 87.31 659 ALA A CA 1
ATOM 4786 C C . ALA A 1 659 ? -17.924 -10.460 29.291 1.00 87.31 659 ALA A C 1
ATOM 4788 O O . ALA A 1 659 ? -18.001 -9.373 29.860 1.00 87.31 659 ALA A O 1
ATOM 4789 N N . TRP A 1 660 ? -17.104 -10.649 28.251 1.00 90.12 660 TRP A N 1
ATOM 4790 C CA . TRP A 1 660 ? -16.164 -9.623 27.785 1.00 90.12 660 TRP A CA 1
ATOM 4791 C C . TRP A 1 660 ? -16.840 -8.329 27.330 1.00 90.12 660 TRP A C 1
ATOM 4793 O O . TRP A 1 660 ? -16.325 -7.244 27.585 1.00 90.12 660 TRP A O 1
ATOM 4803 N N . ARG A 1 661 ? -18.013 -8.404 26.695 1.00 88.38 661 ARG A N 1
ATOM 4804 C CA . ARG A 1 661 ? -18.800 -7.211 26.330 1.00 88.38 661 ARG A CA 1
ATOM 4805 C C . ARG A 1 661 ? -19.344 -6.459 27.542 1.00 88.38 661 ARG A C 1
ATOM 4807 O O . ARG A 1 661 ? -19.464 -5.236 27.480 1.00 88.38 661 ARG A O 1
ATOM 4814 N N . THR A 1 662 ? -19.698 -7.172 28.608 1.00 87.44 662 THR A N 1
ATOM 4815 C CA . THR A 1 662 ? -20.078 -6.564 29.888 1.00 87.44 662 THR A CA 1
ATOM 4816 C C . THR A 1 662 ? -18.859 -5.896 30.524 1.00 87.44 662 THR A C 1
ATOM 4818 O O . THR A 1 662 ? -18.890 -4.686 30.712 1.00 87.44 662 THR A O 1
ATOM 4821 N N . GLU A 1 663 ? -17.741 -6.611 30.666 1.00 89.44 663 GLU A N 1
ATOM 4822 C CA . GLU A 1 663 ? -16.500 -6.099 31.267 1.00 89.44 663 GLU A CA 1
ATOM 4823 C C . GLU A 1 663 ? -15.944 -4.851 30.554 1.00 89.44 663 GLU A C 1
ATOM 4825 O O . GLU A 1 663 ? -15.620 -3.845 31.185 1.00 89.44 663 GLU A O 1
ATOM 4830 N N . VAL A 1 664 ? -15.914 -4.865 29.216 1.00 88.81 664 VAL A N 1
ATOM 4831 C CA . VAL A 1 664 ? -15.521 -3.713 28.381 1.00 88.81 664 VAL A CA 1
ATOM 4832 C C . VAL A 1 664 ? -16.445 -2.505 28.597 1.00 88.81 664 VAL A C 1
ATOM 4834 O O . VAL A 1 664 ? -16.001 -1.361 28.496 1.00 88.81 664 VAL A O 1
ATOM 4837 N N . THR A 1 665 ? -17.724 -2.741 28.905 1.00 85.50 665 THR A N 1
ATOM 4838 C CA . THR A 1 665 ? -18.692 -1.671 29.194 1.00 85.50 665 THR A CA 1
ATOM 4839 C C . THR A 1 665 ? -18.553 -1.156 30.627 1.00 85.50 665 THR A C 1
ATOM 4841 O O . THR A 1 665 ? -18.597 0.054 30.836 1.00 85.50 665 THR A O 1
ATOM 4844 N N . ASP A 1 666 ? -18.361 -2.045 31.602 1.00 86.56 666 ASP A N 1
ATOM 4845 C CA . ASP A 1 666 ? -18.291 -1.697 33.024 1.00 86.56 666 ASP A CA 1
ATOM 4846 C C . ASP A 1 666 ? -16.975 -1.021 33.421 1.00 86.56 666 ASP A C 1
ATOM 4848 O O . ASP A 1 666 ? -16.999 -0.090 34.224 1.00 86.56 666 ASP A O 1
ATOM 4852 N N . ARG A 1 667 ? -15.851 -1.391 32.790 1.00 85.62 667 ARG A N 1
ATOM 4853 C CA . ARG A 1 667 ? -14.565 -0.678 32.928 1.00 85.62 667 ARG A CA 1
ATOM 4854 C C . ARG A 1 667 ? -14.493 0.644 32.144 1.00 85.62 667 ARG A C 1
ATOM 4856 O O . ARG A 1 667 ? -13.451 1.292 32.167 1.00 85.62 667 ARG A O 1
ATOM 4863 N N . GLU A 1 668 ? -15.536 1.008 31.390 1.00 86.00 668 GLU A N 1
ATOM 4864 C CA . GLU A 1 668 ? -15.505 2.071 30.368 1.00 86.00 668 GLU A CA 1
ATOM 4865 C C . GLU A 1 668 ? -14.290 1.959 29.409 1.00 86.00 668 GLU A C 1
ATOM 4867 O O . GLU A 1 668 ? -13.692 2.949 28.973 1.00 86.00 668 GLU A O 1
ATOM 4872 N N . LEU A 1 669 ? -13.918 0.726 29.044 1.00 86.88 669 LEU A N 1
ATOM 4873 C CA . LEU A 1 669 ? -12.745 0.437 28.220 1.00 86.88 669 LEU A CA 1
ATOM 4874 C C . LEU A 1 669 ? -13.053 0.693 26.738 1.00 86.88 669 LEU A C 1
ATOM 4876 O O . LEU A 1 669 ? -13.530 -0.188 26.023 1.00 86.88 669 LEU A O 1
ATOM 4880 N N . ARG A 1 670 ? -12.792 1.908 26.239 1.00 87.81 670 ARG A N 1
ATOM 4881 C CA . ARG A 1 670 ? -13.021 2.215 24.817 1.00 87.81 670 ARG A CA 1
ATOM 4882 C C . ARG A 1 670 ? -12.004 1.503 23.926 1.00 87.81 670 ARG A C 1
ATOM 4884 O O . ARG A 1 670 ? -10.854 1.924 23.825 1.00 87.81 670 ARG A O 1
ATOM 4891 N N . GLN A 1 671 ? -12.462 0.488 23.202 1.00 89.44 671 GLN A N 1
ATOM 4892 C CA . GLN A 1 671 ? -11.618 -0.262 22.282 1.00 89.44 671 GLN A CA 1
ATOM 4893 C C . GLN A 1 671 ? -11.259 0.573 21.030 1.00 89.44 671 GLN A C 1
ATOM 4895 O O . GLN A 1 671 ? -12.139 1.225 20.455 1.00 89.44 671 GLN A O 1
ATOM 4900 N N . PRO A 1 672 ? -10.000 0.520 20.545 1.00 89.81 672 PRO A N 1
ATOM 4901 C CA . PRO A 1 672 ? -9.555 1.210 19.326 1.00 89.81 672 PRO A CA 1
ATOM 4902 C C . PRO A 1 672 ? -10.337 0.857 18.050 1.00 89.81 672 PRO A C 1
ATOM 4904 O O . PRO A 1 672 ? -10.333 1.615 17.087 1.00 89.81 672 PRO A O 1
ATOM 4907 N N . PHE A 1 673 ? -10.983 -0.306 18.030 1.00 88.56 673 PHE A N 1
ATOM 4908 C CA . PHE A 1 673 ? -11.913 -0.774 17.005 1.00 88.56 673 PHE A CA 1
ATOM 4909 C C . PHE A 1 673 ? -12.860 -1.792 17.649 1.00 88.56 673 PHE A C 1
ATOM 4911 O O . PHE A 1 673 ? -12.632 -2.259 18.765 1.00 88.56 673 PHE A O 1
ATOM 4918 N N . LYS A 1 674 ? -13.915 -2.193 16.936 1.00 85.62 674 LYS A N 1
ATOM 4919 C CA . LYS A 1 674 ? -14.808 -3.275 17.373 1.00 85.62 674 LYS A CA 1
ATOM 4920 C C . LYS A 1 674 ? -14.056 -4.605 17.504 1.00 85.62 674 LYS A C 1
ATOM 4922 O O . LYS A 1 674 ? -13.748 -5.238 16.488 1.00 85.62 674 LYS A O 1
ATOM 4927 N N . GLN A 1 675 ? -13.810 -5.038 18.742 1.00 91.75 675 GLN A N 1
ATOM 4928 C CA . GLN A 1 675 ? -13.223 -6.343 19.063 1.00 91.75 675 GLN A CA 1
ATOM 4929 C C . GLN A 1 675 ? -14.197 -7.216 19.876 1.00 91.75 675 GLN A C 1
ATOM 4931 O O . GLN A 1 675 ? -14.666 -8.228 19.364 1.00 91.75 675 GLN A O 1
ATOM 4936 N N . ALA A 1 676 ? -14.587 -6.802 21.087 1.00 89.31 676 ALA A N 1
ATOM 4937 C CA . ALA A 1 676 ? -15.635 -7.466 21.879 1.00 89.31 676 ALA A CA 1
ATOM 4938 C C . ALA A 1 676 ? -17.006 -7.368 21.191 1.00 89.31 676 ALA A C 1
ATOM 4940 O O . ALA A 1 676 ? -17.785 -8.319 21.149 1.00 89.31 676 ALA A O 1
ATOM 4941 N N . PHE A 1 677 ? -17.271 -6.224 20.563 1.00 86.56 677 PHE A N 1
ATOM 4942 C CA . PHE A 1 677 ? -18.449 -5.968 19.736 1.00 86.56 677 PHE A CA 1
ATOM 4943 C C . PHE A 1 677 ? -18.140 -6.135 18.238 1.00 86.56 677 PHE A C 1
ATOM 4945 O O . PHE A 1 677 ? -18.627 -5.364 17.411 1.00 86.56 677 PHE A O 1
ATOM 4952 N N . ARG A 1 678 ? -17.295 -7.109 17.873 1.00 88.50 678 ARG A N 1
ATOM 4953 C CA . ARG A 1 678 ? -17.039 -7.447 16.468 1.00 88.50 678 ARG A CA 1
ATOM 4954 C C . ARG A 1 678 ? -18.117 -8.376 15.926 1.00 88.50 678 ARG A C 1
ATOM 4956 O O . ARG A 1 678 ? -18.531 -9.329 16.580 1.00 88.50 678 ARG A O 1
ATOM 4963 N N . GLU A 1 679 ? -18.566 -8.078 14.717 1.00 85.12 679 GLU A N 1
ATOM 4964 C CA . GLU A 1 679 ? -19.515 -8.881 13.958 1.00 85.12 679 GLU A CA 1
ATOM 4965 C C . GLU A 1 679 ? -18.867 -10.195 13.476 1.00 85.12 679 GLU A C 1
ATOM 4967 O O . GLU A 1 679 ? -17.823 -10.159 12.826 1.00 85.12 679 GLU A O 1
ATOM 4972 N N . VAL A 1 680 ? -19.493 -11.344 13.755 1.00 82.12 680 VAL A N 1
ATOM 4973 C CA . VAL A 1 680 ? -18.997 -12.681 13.370 1.00 82.12 680 VAL A CA 1
ATOM 4974 C C . VAL A 1 680 ? -19.911 -13.303 12.311 1.00 82.12 680 VAL A C 1
ATOM 4976 O O . VAL A 1 680 ? -21.132 -13.284 12.461 1.00 82.12 680 VAL A O 1
ATOM 4979 N N . TYR A 1 681 ? -19.329 -13.880 11.254 1.00 85.94 681 TYR A N 1
ATOM 4980 C CA . TYR A 1 681 ? -20.071 -14.542 10.176 1.00 85.94 681 TYR A CA 1
ATOM 4981 C C . TYR A 1 681 ? -19.635 -16.003 10.074 1.00 85.94 681 TYR A C 1
ATOM 4983 O O . TYR A 1 681 ? -18.602 -16.321 9.490 1.00 85.94 681 TYR A O 1
ATOM 4991 N N . LEU A 1 682 ? -20.452 -16.893 10.638 1.00 83.38 682 LEU A N 1
ATOM 4992 C CA . LEU A 1 682 ? -20.321 -18.338 10.455 1.00 83.38 682 LEU A CA 1
ATOM 4993 C C . LEU A 1 682 ? -20.841 -18.755 9.074 1.00 83.38 682 LEU A C 1
ATOM 4995 O O . LEU A 1 682 ? -21.723 -18.089 8.519 1.00 83.38 682 LEU A O 1
ATOM 4999 N N . LEU A 1 683 ? -20.314 -19.861 8.545 1.00 82.44 683 LEU A N 1
ATOM 5000 C CA . LEU A 1 683 ? -20.849 -20.521 7.355 1.00 82.44 683 LEU A CA 1
ATOM 5001 C C . LEU A 1 683 ? -22.251 -21.067 7.667 1.00 82.44 683 LEU A C 1
ATOM 5003 O O . LEU A 1 683 ? -22.456 -21.684 8.711 1.00 82.44 683 LEU A O 1
ATOM 5007 N N . THR A 1 684 ? -23.222 -20.804 6.794 1.00 77.75 684 THR A N 1
ATOM 5008 C CA . THR A 1 684 ? -24.607 -21.270 6.973 1.00 77.75 684 THR A CA 1
ATOM 5009 C C . THR A 1 684 ? -24.902 -22.507 6.117 1.00 77.75 684 THR A C 1
ATOM 5011 O O . THR A 1 684 ? -24.318 -22.636 5.042 1.00 77.75 684 THR A O 1
ATOM 5014 N N . PRO A 1 685 ? -25.869 -23.371 6.491 1.00 74.19 685 PRO A N 1
ATOM 5015 C CA . PRO A 1 685 ? -26.247 -24.532 5.674 1.00 74.19 685 PRO A CA 1
ATOM 5016 C C . PRO A 1 685 ? -26.679 -24.177 4.240 1.00 74.19 685 PRO A C 1
ATOM 5018 O O . PRO A 1 685 ? -26.463 -24.943 3.306 1.00 74.19 685 PRO A O 1
ATOM 5021 N N . ALA A 1 686 ? -27.250 -22.983 4.037 1.00 69.00 686 ALA A N 1
ATOM 5022 C CA . ALA A 1 686 ? -27.585 -22.478 2.706 1.00 69.00 686 ALA A CA 1
ATOM 5023 C C . ALA A 1 686 ? -26.335 -22.173 1.855 1.00 69.00 686 ALA A C 1
ATOM 5025 O O . ALA A 1 686 ? -26.349 -22.382 0.646 1.00 69.00 686 ALA A O 1
ATOM 5026 N N . GLU A 1 687 ? -25.254 -21.702 2.478 1.00 81.06 687 GLU A N 1
ATOM 5027 C CA . GLU A 1 687 ? -23.967 -21.436 1.824 1.00 81.06 687 GLU A CA 1
ATOM 5028 C C . GLU A 1 687 ? -23.135 -22.712 1.618 1.00 81.06 687 GLU A C 1
ATOM 5030 O O . GLU A 1 687 ? -22.409 -22.814 0.630 1.00 81.06 687 GLU A O 1
ATOM 5035 N N . GLU A 1 688 ? -23.279 -23.712 2.496 1.00 77.44 688 GLU A N 1
ATOM 5036 C CA . GLU A 1 688 ? -22.772 -25.070 2.251 1.00 77.44 688 GLU A CA 1
ATOM 5037 C C . GLU A 1 688 ? -23.436 -25.678 1.003 1.00 77.44 688 GLU A C 1
ATOM 5039 O O . GLU A 1 688 ? -22.749 -26.248 0.156 1.00 77.44 688 GLU A O 1
ATOM 5044 N N . ALA A 1 689 ? -24.752 -25.489 0.842 1.00 74.44 689 ALA A N 1
ATOM 5045 C CA . ALA A 1 689 ? -25.507 -25.976 -0.311 1.00 74.44 689 ALA A CA 1
ATOM 5046 C C . ALA A 1 689 ? -25.200 -25.230 -1.628 1.00 74.44 689 ALA A C 1
ATOM 5048 O O . ALA A 1 689 ? -25.196 -25.858 -2.688 1.00 74.44 689 ALA A O 1
ATOM 5049 N N . THR A 1 690 ? -24.924 -23.916 -1.606 1.00 78.00 690 THR A N 1
ATOM 5050 C CA . THR A 1 690 ? -24.498 -23.179 -2.820 1.00 78.00 690 THR A CA 1
ATOM 5051 C C . THR A 1 690 ? -23.040 -23.439 -3.201 1.00 78.00 690 THR A C 1
ATOM 5053 O O . THR A 1 690 ? -22.670 -23.261 -4.365 1.00 78.00 690 THR A O 1
ATOM 5056 N N . GLY A 1 691 ? -22.202 -23.846 -2.244 1.00 85.38 691 GLY A N 1
ATOM 5057 C CA . GLY A 1 691 ? -20.830 -24.304 -2.454 1.00 85.38 691 GLY A CA 1
ATOM 5058 C C . GLY A 1 691 ? -19.832 -23.201 -2.819 1.00 85.38 691 GLY A C 1
ATOM 5059 O O . GLY A 1 691 ? -18.910 -22.935 -2.058 1.00 85.38 691 GLY A O 1
ATOM 5060 N N . GLY A 1 692 ? -19.963 -22.576 -3.993 1.00 89.38 692 GLY A N 1
ATOM 5061 C CA . GLY A 1 692 ? -18.940 -21.683 -4.568 1.00 89.38 692 GLY A CA 1
ATOM 5062 C C . GLY A 1 692 ? -19.099 -20.183 -4.281 1.00 89.38 692 GLY A C 1
ATOM 5063 O O . GLY A 1 692 ? -18.229 -19.398 -4.661 1.00 89.38 692 GLY A O 1
ATOM 5064 N N . TYR A 1 693 ? -20.211 -19.754 -3.678 1.00 92.38 693 TYR A N 1
ATOM 5065 C CA . TYR A 1 693 ? -20.493 -18.338 -3.416 1.00 92.38 693 TYR A CA 1
ATOM 5066 C C . TYR A 1 693 ? -21.517 -18.130 -2.296 1.00 92.38 693 TYR A C 1
ATOM 5068 O O . TYR A 1 693 ? -22.386 -18.973 -2.070 1.00 92.38 693 TYR A O 1
ATOM 5076 N N . SER A 1 694 ? -21.456 -16.963 -1.648 1.00 89.81 694 SER A N 1
ATOM 5077 C CA . SER A 1 694 ? -22.477 -16.492 -0.707 1.00 89.81 694 SER A CA 1
ATOM 5078 C C . SER A 1 694 ? -23.390 -15.457 -1.366 1.00 89.81 694 SER A C 1
ATOM 5080 O O . SER A 1 694 ? -22.919 -14.522 -2.019 1.00 89.81 694 SER A O 1
ATOM 5082 N N . ASN A 1 695 ? -24.699 -15.613 -1.153 1.00 88.38 695 ASN A N 1
ATOM 5083 C CA . ASN A 1 695 ? -25.747 -14.666 -1.554 1.00 88.38 695 ASN A CA 1
ATOM 5084 C C . ASN A 1 695 ? -26.166 -13.714 -0.414 1.00 88.38 695 ASN A C 1
ATOM 5086 O O . ASN A 1 695 ? -27.098 -12.934 -0.595 1.00 88.38 695 ASN A O 1
ATOM 5090 N N . ARG A 1 696 ? -25.500 -13.745 0.753 1.00 84.00 696 ARG A N 1
ATOM 5091 C CA . ARG A 1 696 ? -25.912 -13.042 1.993 1.00 84.00 696 ARG A CA 1
ATOM 5092 C C . ARG A 1 696 ? -26.120 -11.525 1.832 1.00 84.00 696 ARG A C 1
ATOM 5094 O O . ARG A 1 696 ? -26.828 -10.905 2.624 1.00 84.00 696 ARG A O 1
ATOM 5101 N N . PHE A 1 697 ? -25.518 -10.937 0.799 1.00 87.38 697 PHE A N 1
ATOM 5102 C CA . PHE A 1 697 ? -25.592 -9.513 0.476 1.00 87.38 697 PHE A CA 1
ATOM 5103 C C . PHE A 1 697 ? -26.157 -9.216 -0.917 1.00 87.38 697 PHE A C 1
ATOM 5105 O O . PHE A 1 697 ? -26.144 -8.053 -1.309 1.00 87.38 697 PHE A O 1
ATOM 5112 N N . ALA A 1 698 ? -26.623 -10.216 -1.670 1.00 86.56 698 ALA A N 1
ATOM 5113 C CA . ALA A 1 698 ? -27.110 -10.028 -3.035 1.00 86.56 698 ALA A CA 1
ATOM 5114 C C . ALA A 1 698 ? -28.439 -9.244 -3.078 1.00 86.56 698 ALA A C 1
ATOM 5116 O O . ALA A 1 698 ? -29.227 -9.284 -2.132 1.00 86.56 698 ALA A O 1
ATOM 5117 N N . GLY A 1 699 ? -28.685 -8.527 -4.177 1.00 82.69 699 GLY A N 1
ATOM 5118 C CA . GLY A 1 699 ? -29.937 -7.811 -4.443 1.00 82.69 699 GLY A CA 1
ATOM 5119 C C . GLY A 1 699 ? -30.133 -6.494 -3.679 1.00 82.69 699 GLY A C 1
ATOM 5120 O O . GLY A 1 699 ? -31.223 -5.930 -3.730 1.00 82.69 699 GLY A O 1
ATOM 5121 N N . ARG A 1 700 ? -29.122 -5.976 -2.966 1.00 84.88 700 ARG A N 1
ATOM 5122 C CA . ARG A 1 700 ? -29.225 -4.684 -2.264 1.00 84.88 700 ARG A CA 1
ATOM 5123 C C . ARG A 1 700 ? -28.817 -3.552 -3.209 1.00 84.88 700 ARG A C 1
ATOM 5125 O O . ARG A 1 700 ? -27.716 -3.556 -3.753 1.00 84.88 700 ARG A O 1
ATOM 5132 N N . VAL A 1 701 ? -29.686 -2.554 -3.368 1.00 87.56 701 VAL A N 1
ATOM 5133 C CA . VAL A 1 701 ? -29.413 -1.371 -4.199 1.00 87.56 701 VAL A CA 1
ATOM 5134 C C . VAL A 1 701 ? -28.550 -0.370 -3.427 1.00 87.56 701 VAL A C 1
ATOM 5136 O O . VAL A 1 701 ? -28.934 0.112 -2.358 1.00 87.56 701 VAL A O 1
ATOM 5139 N N . LEU A 1 702 ? -27.377 -0.053 -3.972 1.00 88.88 702 LEU A N 1
ATOM 5140 C CA . LEU A 1 702 ? -26.347 0.789 -3.369 1.00 88.88 702 LEU A CA 1
ATOM 5141 C C . LEU A 1 702 ? -26.094 2.041 -4.210 1.00 88.88 702 LEU A C 1
ATOM 5143 O O . LEU A 1 702 ? -26.119 1.997 -5.438 1.00 88.88 702 LEU A O 1
ATOM 5147 N N . ARG A 1 703 ? -25.711 3.138 -3.555 1.00 88.69 703 ARG A N 1
ATOM 5148 C CA . ARG A 1 703 ? -25.102 4.300 -4.220 1.00 88.69 703 ARG A CA 1
ATOM 5149 C C . ARG A 1 703 ? -23.688 3.952 -4.667 1.00 88.69 703 ARG A C 1
ATOM 5151 O O . ARG A 1 703 ? -22.786 3.863 -3.831 1.00 88.69 703 ARG A O 1
ATOM 5158 N N . PHE A 1 704 ? -23.470 3.779 -5.970 1.00 89.19 704 PHE A N 1
ATOM 5159 C CA . PHE A 1 704 ? -22.233 3.185 -6.486 1.00 89.19 704 PHE A CA 1
ATOM 5160 C C . PHE A 1 704 ? -20.984 4.000 -6.119 1.00 89.19 704 PHE A C 1
ATOM 5162 O O . PHE A 1 704 ? -20.007 3.439 -5.624 1.00 89.19 704 PHE A O 1
ATOM 5169 N N . GLY A 1 705 ? -21.024 5.330 -6.265 1.00 88.44 705 GLY A N 1
ATOM 5170 C CA . GLY A 1 705 ? -19.900 6.199 -5.888 1.00 88.44 705 GLY A CA 1
ATOM 5171 C C . GLY A 1 705 ? -19.523 6.104 -4.401 1.00 88.44 705 GLY A C 1
ATOM 5172 O O . GLY A 1 705 ? -18.339 6.076 -4.057 1.00 88.44 705 GLY A O 1
ATOM 5173 N N . GLN A 1 706 ? -20.520 5.978 -3.518 1.00 89.50 706 GLN A N 1
ATOM 5174 C CA . GLN A 1 706 ? -20.321 5.806 -2.076 1.00 89.50 706 GLN A CA 1
ATOM 5175 C C . GLN A 1 706 ? -19.799 4.398 -1.754 1.00 89.50 706 GLN A C 1
ATOM 5177 O O . GLN A 1 706 ? -18.795 4.272 -1.053 1.00 89.50 706 GLN A O 1
ATOM 5182 N N . ALA A 1 707 ? -20.415 3.354 -2.321 1.00 90.81 707 ALA A N 1
ATOM 5183 C CA . ALA A 1 707 ? -19.979 1.964 -2.180 1.00 90.81 707 ALA A CA 1
ATOM 5184 C C . ALA A 1 707 ? -18.516 1.794 -2.615 1.00 90.81 707 ALA A C 1
ATOM 5186 O O . ALA A 1 707 ? -17.697 1.285 -1.854 1.00 90.81 707 ALA A O 1
ATOM 5187 N N . ARG A 1 708 ? -18.151 2.310 -3.795 1.00 91.19 708 ARG A N 1
ATOM 5188 C CA . ARG A 1 708 ? -16.783 2.293 -4.335 1.00 91.19 708 ARG A CA 1
ATOM 5189 C C . ARG A 1 708 ? -15.780 3.009 -3.428 1.00 91.19 708 ARG A C 1
ATOM 5191 O O . ARG A 1 708 ? -14.666 2.513 -3.254 1.00 91.19 708 ARG A O 1
ATOM 5198 N N . SER A 1 709 ? -16.163 4.130 -2.815 1.00 88.25 709 SER A N 1
ATOM 5199 C CA . SER A 1 709 ? -15.310 4.824 -1.840 1.00 88.25 709 SER A CA 1
ATOM 5200 C C . SER A 1 709 ? -15.131 4.021 -0.543 1.00 88.25 709 SER A C 1
ATOM 5202 O O . SER A 1 709 ? -14.019 3.947 -0.021 1.00 88.25 709 SER A O 1
ATOM 5204 N N . LEU A 1 710 ? -16.197 3.398 -0.028 1.00 89.12 710 LEU A N 1
ATOM 5205 C CA . LEU A 1 710 ? -16.170 2.588 1.199 1.00 89.12 710 LEU A CA 1
ATOM 5206 C C . LEU A 1 710 ? -15.437 1.249 1.020 1.00 89.12 710 LEU A C 1
ATOM 5208 O O . LEU A 1 710 ? -14.766 0.801 1.952 1.00 89.12 710 LEU A O 1
ATOM 5212 N N . MET A 1 711 ? -15.533 0.655 -0.173 1.00 92.00 711 MET A N 1
ATOM 5213 C CA . MET A 1 711 ? -14.733 -0.486 -0.627 1.00 92.00 711 MET A CA 1
ATOM 5214 C C . MET A 1 711 ? -13.244 -0.114 -0.659 1.00 92.00 711 MET A C 1
ATOM 5216 O O . MET A 1 711 ? -12.428 -0.764 -0.002 1.00 92.00 711 MET A O 1
ATOM 5220 N N . GLY A 1 712 ? -12.891 0.986 -1.335 1.00 85.31 712 GLY A N 1
ATOM 5221 C CA . GLY A 1 712 ? -11.508 1.469 -1.409 1.00 85.31 712 GLY A CA 1
ATOM 5222 C C . GLY A 1 712 ? -10.896 1.783 -0.038 1.00 85.31 712 GLY A C 1
ATOM 5223 O O . GLY A 1 712 ? -9.738 1.448 0.204 1.00 85.31 712 GLY A O 1
ATOM 5224 N N . ALA A 1 713 ? -11.681 2.346 0.887 1.00 83.19 713 ALA A N 1
ATOM 5225 C CA . ALA A 1 713 ? -11.256 2.606 2.266 1.00 83.19 713 ALA A CA 1
ATOM 5226 C C . ALA A 1 713 ? -10.937 1.327 3.072 1.00 83.19 713 ALA A C 1
ATOM 5228 O O . ALA A 1 713 ? -10.148 1.390 4.010 1.00 83.19 713 ALA A O 1
ATOM 5229 N N . ARG A 1 714 ? -11.504 0.173 2.689 1.00 85.69 714 ARG A N 1
ATOM 5230 C CA . ARG A 1 714 ? -11.252 -1.157 3.286 1.00 85.69 714 ARG A CA 1
ATOM 5231 C C . ARG A 1 714 ? -10.223 -1.993 2.506 1.00 85.69 714 ARG A C 1
ATOM 5233 O O . ARG A 1 714 ? -10.014 -3.168 2.793 1.00 85.69 714 ARG A O 1
ATOM 5240 N N . GLY A 1 715 ? -9.561 -1.402 1.509 1.00 85.50 715 GLY A N 1
ATOM 5241 C CA . GLY A 1 715 ? -8.549 -2.080 0.692 1.00 85.50 715 GLY A CA 1
ATOM 5242 C C . GLY A 1 715 ? -9.105 -2.937 -0.452 1.00 85.50 715 GLY A C 1
ATOM 5243 O O . GLY A 1 715 ? -8.342 -3.665 -1.087 1.00 85.50 715 GLY A O 1
ATOM 5244 N N . TRP A 1 716 ? -10.403 -2.842 -0.760 1.00 93.06 716 TRP A N 1
ATOM 5245 C CA . TRP A 1 716 ? -10.981 -3.484 -1.941 1.00 93.06 716 TRP A CA 1
ATOM 5246 C C . TRP A 1 716 ? -10.652 -2.688 -3.210 1.00 93.06 716 TRP A C 1
ATOM 5248 O O . TRP A 1 716 ? -10.893 -1.482 -3.304 1.00 93.06 716 TRP A O 1
ATOM 5258 N N . SER A 1 717 ? -10.140 -3.379 -4.225 1.00 89.81 717 SER A N 1
ATOM 5259 C CA . SER A 1 717 ? -9.913 -2.832 -5.563 1.00 89.81 717 SER A CA 1
ATOM 5260 C C . SER A 1 717 ? -11.155 -3.040 -6.424 1.00 89.81 717 SER A C 1
ATOM 5262 O O . SER A 1 717 ? -11.345 -4.115 -6.985 1.00 89.81 717 SER A O 1
ATOM 5264 N N . ALA A 1 718 ? -11.998 -2.010 -6.503 1.00 89.88 718 ALA A N 1
ATOM 5265 C CA . ALA A 1 718 ? -13.251 -2.003 -7.255 1.00 89.88 718 ALA A CA 1
ATOM 5266 C C . ALA A 1 718 ? -13.074 -1.511 -8.706 1.00 89.88 718 ALA A C 1
ATOM 5268 O O . ALA A 1 718 ? -12.496 -0.442 -8.957 1.00 89.88 718 ALA A O 1
ATOM 5269 N N . SER A 1 719 ? -13.628 -2.256 -9.662 1.00 87.88 719 SER A N 1
ATOM 5270 C CA . SER A 1 719 ? -13.845 -1.804 -11.047 1.00 87.88 719 SER A CA 1
ATOM 5271 C C . SER A 1 719 ? -14.797 -0.594 -11.115 1.00 87.88 719 SER A C 1
ATOM 5273 O O . SER A 1 719 ? -15.495 -0.273 -10.147 1.00 87.88 719 SER A O 1
ATOM 5275 N N . GLN A 1 720 ? -14.779 0.144 -12.226 1.00 85.44 720 GLN A N 1
ATOM 5276 C CA . GLN A 1 720 ? -15.685 1.274 -12.461 1.00 85.44 720 GLN A CA 1
ATOM 5277 C C . GLN A 1 720 ? -16.854 0.802 -13.328 1.00 85.44 720 GLN A C 1
ATOM 5279 O O . GLN A 1 720 ? -16.605 0.229 -14.381 1.00 85.44 720 GLN A O 1
ATOM 5284 N N . LEU A 1 721 ? -18.090 1.090 -12.915 1.00 85.31 721 LEU A N 1
ATOM 5285 C CA . LEU A 1 721 ? -19.273 0.922 -13.761 1.00 85.31 721 LEU A CA 1
ATOM 5286 C C . LEU A 1 721 ? -19.472 2.164 -14.634 1.00 85.31 721 LEU A C 1
ATOM 5288 O O . LEU A 1 721 ? -19.420 3.290 -14.122 1.00 85.31 721 LEU A O 1
ATOM 5292 N N . GLY A 1 722 ? -19.731 1.964 -15.924 1.00 79.75 722 GLY A N 1
ATOM 5293 C CA . GLY A 1 722 ? -19.941 3.039 -16.894 1.00 79.75 722 GLY A CA 1
ATOM 5294 C C . GLY A 1 722 ? -19.856 2.553 -18.340 1.00 79.75 722 GLY A C 1
ATOM 5295 O O . GLY A 1 722 ? -19.554 1.391 -18.592 1.00 79.75 722 GLY A O 1
ATOM 5296 N N . PHE A 1 723 ? -20.059 3.453 -19.304 1.00 67.88 723 PHE A N 1
ATOM 5297 C CA . PHE A 1 723 ? -20.018 3.127 -20.742 1.00 67.88 723 PHE A CA 1
ATOM 5298 C C . PHE A 1 723 ? -18.606 2.952 -21.348 1.00 67.88 723 PHE A C 1
ATOM 5300 O O . PHE A 1 723 ? -18.453 2.881 -22.564 1.00 67.88 723 PHE A O 1
ATOM 5307 N N . TRP A 1 724 ? -17.575 2.870 -20.507 1.00 66.94 724 TRP A N 1
ATOM 5308 C CA . TRP A 1 724 ? -16.189 2.569 -20.890 1.00 66.94 724 TRP A CA 1
ATOM 5309 C C . TRP A 1 724 ? -15.820 1.133 -20.477 1.00 66.94 724 TRP A C 1
ATOM 5311 O O . TRP A 1 724 ? -16.659 0.431 -19.923 1.00 66.94 724 TRP A O 1
ATOM 5321 N N . ASP A 1 725 ? -14.566 0.722 -20.691 1.00 52.25 725 ASP A N 1
ATOM 5322 C CA . ASP A 1 725 ? -13.991 -0.645 -20.606 1.00 52.25 725 ASP A CA 1
ATOM 5323 C C . ASP A 1 725 ? -14.291 -1.522 -19.356 1.00 52.25 725 ASP A C 1
ATOM 5325 O O . ASP A 1 725 ? -13.801 -2.648 -19.272 1.00 52.25 725 ASP A O 1
ATOM 5329 N N . GLY A 1 726 ? -15.053 -1.033 -18.372 1.00 55.50 726 GLY A N 1
ATOM 5330 C CA . GLY A 1 726 ? -15.605 -1.810 -17.254 1.00 55.50 726 GLY A CA 1
ATOM 5331 C C . GLY A 1 726 ? -17.050 -2.299 -17.450 1.00 55.50 726 GLY A C 1
ATOM 5332 O O . GLY A 1 726 ? -17.416 -3.297 -16.847 1.00 55.50 726 GLY A O 1
ATOM 5333 N N . GLY A 1 727 ? -17.857 -1.658 -18.303 1.00 75.00 727 GLY A N 1
ATOM 5334 C CA . GLY A 1 727 ? -19.231 -2.077 -18.608 1.00 75.00 727 GLY A CA 1
ATOM 5335 C C . GLY A 1 727 ? -20.256 -1.907 -17.472 1.00 75.00 727 GLY A C 1
ATOM 5336 O O . GLY A 1 727 ? -20.103 -1.079 -16.567 1.00 75.00 727 GLY A O 1
ATOM 5337 N N . TYR A 1 728 ? -21.340 -2.688 -17.565 1.00 82.44 728 TYR A N 1
ATOM 5338 C CA . TYR A 1 728 ? -22.472 -2.695 -16.624 1.00 82.44 728 TYR A CA 1
ATOM 5339 C C . TYR A 1 728 ? -22.325 -3.722 -15.490 1.00 82.44 728 TYR A C 1
ATOM 5341 O O . TYR A 1 728 ? -23.036 -3.626 -14.494 1.00 82.44 728 TYR A O 1
ATOM 5349 N N . GLU A 1 729 ? -21.391 -4.666 -15.599 1.00 88.25 729 GLU A N 1
ATOM 5350 C CA . GLU A 1 729 ? -21.033 -5.612 -14.538 1.00 88.25 729 GLU A CA 1
ATOM 5351 C C . GLU A 1 729 ? -19.670 -5.241 -13.957 1.00 88.25 729 GLU A C 1
ATOM 5353 O O . GLU A 1 729 ? -18.766 -4.822 -14.674 1.00 88.25 729 GLU A O 1
ATOM 5358 N N . GLY A 1 730 ? -19.501 -5.402 -12.651 1.00 89.62 730 GLY A N 1
ATOM 5359 C CA . GLY A 1 730 ? -18.273 -5.050 -11.968 1.00 89.62 730 GLY A CA 1
ATOM 5360 C C . GLY A 1 730 ? -17.956 -5.986 -10.815 1.00 89.62 730 GLY A C 1
ATOM 5361 O O . GLY A 1 730 ? -18.816 -6.593 -10.185 1.00 89.62 730 GLY A O 1
ATOM 5362 N N . GLU A 1 731 ? -16.665 -6.079 -10.535 1.00 92.81 731 GLU A N 1
ATOM 5363 C CA . GLU A 1 731 ? -16.122 -6.843 -9.424 1.00 92.81 731 GLU A CA 1
ATOM 5364 C C . GLU A 1 731 ? -15.227 -5.933 -8.573 1.00 92.81 731 GLU A C 1
ATOM 5366 O O . GLU A 1 731 ? -14.488 -5.084 -9.098 1.00 92.81 731 GLU A O 1
ATOM 5371 N N . ALA A 1 732 ? -15.282 -6.125 -7.256 1.00 94.75 732 ALA A N 1
ATOM 5372 C CA . ALA A 1 732 ? -14.272 -5.662 -6.321 1.00 94.75 732 ALA A CA 1
ATOM 5373 C C . ALA A 1 732 ? -13.505 -6.851 -5.747 1.00 94.75 732 ALA A C 1
ATOM 5375 O O . ALA A 1 732 ? -14.095 -7.856 -5.360 1.00 94.75 732 ALA A O 1
ATOM 5376 N N . VAL A 1 733 ? -12.183 -6.717 -5.643 1.00 95.00 733 VAL A N 1
ATOM 5377 C CA . VAL A 1 733 ? -11.312 -7.766 -5.094 1.00 95.00 733 VAL A CA 1
ATOM 5378 C C . VAL A 1 733 ? -10.486 -7.260 -3.917 1.00 95.00 733 VAL A C 1
ATOM 5380 O O . VAL A 1 733 ? -9.912 -6.170 -3.981 1.00 95.00 733 VAL A O 1
ATOM 5383 N N . ARG A 1 734 ? -10.378 -8.066 -2.859 1.00 91.81 734 ARG A N 1
ATOM 5384 C CA . ARG A 1 734 ? -9.531 -7.794 -1.688 1.00 91.81 734 ARG A CA 1
ATOM 5385 C C . ARG A 1 734 ? -8.708 -9.035 -1.334 1.00 91.81 734 ARG A C 1
ATOM 5387 O O . ARG A 1 734 ? -9.301 -10.078 -1.058 1.00 91.81 734 ARG A O 1
ATOM 5394 N N . PRO A 1 735 ? -7.363 -8.955 -1.317 1.00 89.00 735 PRO A N 1
ATOM 5395 C CA . PRO A 1 735 ? -6.544 -9.923 -0.596 1.00 89.00 735 PRO A CA 1
ATOM 5396 C C . PRO A 1 735 ? -6.953 -9.894 0.879 1.00 89.00 735 PRO A C 1
ATOM 5398 O O . PRO A 1 735 ? -6.924 -8.829 1.499 1.00 89.00 735 PRO A O 1
ATOM 5401 N N . VAL A 1 736 ? -7.382 -11.031 1.418 1.00 89.12 736 VAL A N 1
ATOM 5402 C CA . VAL A 1 736 ? -7.822 -11.135 2.812 1.00 89.12 736 VAL A CA 1
ATOM 5403 C C . VAL A 1 736 ? -6.615 -11.572 3.642 1.00 89.12 736 VAL A C 1
ATOM 5405 O O . VAL A 1 736 ? -6.040 -12.620 3.337 1.00 89.12 736 VAL A O 1
ATOM 5408 N N . PRO A 1 737 ? -6.193 -10.790 4.652 1.00 79.19 737 PRO A N 1
ATOM 5409 C CA . PRO A 1 737 ? -5.120 -11.189 5.553 1.00 79.19 737 PRO A CA 1
ATOM 5410 C C . PRO A 1 737 ? -5.444 -12.532 6.218 1.00 79.19 737 PRO A C 1
ATOM 5412 O O . PRO A 1 737 ? -6.549 -12.723 6.718 1.00 79.19 737 PRO A O 1
ATOM 5415 N N . ALA A 1 738 ? -4.481 -13.449 6.231 1.00 83.12 738 ALA A N 1
ATOM 5416 C CA . ALA A 1 738 ? -4.605 -14.763 6.850 1.00 83.12 738 ALA A CA 1
ATOM 5417 C C . ALA A 1 738 ? -3.227 -15.219 7.337 1.00 83.12 738 ALA A C 1
ATOM 5419 O O . ALA A 1 738 ? -2.226 -14.962 6.667 1.00 83.12 738 ALA A O 1
ATOM 5420 N N . ALA A 1 739 ? -3.172 -15.898 8.480 1.00 71.94 739 ALA A N 1
ATOM 5421 C CA . ALA A 1 739 ? -1.986 -16.640 8.891 1.00 71.94 739 ALA A CA 1
ATOM 5422 C C . ALA A 1 739 ? -1.820 -17.921 8.046 1.00 71.94 739 ALA A C 1
ATOM 5424 O O . ALA A 1 739 ? -2.806 -18.573 7.696 1.00 71.94 739 ALA A O 1
ATOM 5425 N N . GLY A 1 740 ? -0.571 -18.301 7.760 1.00 74.06 740 GLY A N 1
ATOM 5426 C CA . GLY A 1 740 ? -0.224 -19.542 7.060 1.00 74.06 740 GLY A CA 1
ATOM 5427 C C . GLY A 1 740 ? 0.322 -19.351 5.634 1.00 74.06 740 GLY A C 1
ATOM 5428 O O . GLY A 1 740 ? 0.455 -18.229 5.150 1.00 74.06 740 GLY A O 1
ATOM 5429 N N . PRO A 1 741 ? 0.660 -20.453 4.938 1.00 75.00 741 PRO A N 1
ATOM 5430 C CA . PRO A 1 741 ? 1.436 -20.431 3.692 1.00 75.00 741 PRO A CA 1
ATOM 5431 C C . PRO A 1 741 ? 0.609 -20.162 2.421 1.00 75.00 741 PRO A C 1
ATOM 5433 O O . PRO A 1 741 ? 1.125 -20.308 1.314 1.00 75.00 741 PRO A O 1
ATOM 5436 N N . LEU A 1 742 ? -0.679 -19.828 2.547 1.00 85.19 742 LEU A N 1
ATOM 5437 C CA . LEU A 1 742 ? -1.581 -19.584 1.419 1.00 85.19 742 LEU A CA 1
ATOM 5438 C C . LEU A 1 742 ? -2.114 -18.154 1.464 1.00 85.19 742 LEU A C 1
ATOM 5440 O O . LEU A 1 742 ? -2.653 -17.710 2.475 1.00 85.19 742 LEU A O 1
ATOM 5444 N N . GLU A 1 743 ? -2.029 -17.459 0.334 1.00 88.19 743 GLU A N 1
ATOM 5445 C CA . GLU A 1 743 ? -2.699 -16.179 0.147 1.00 88.19 743 GLU A CA 1
ATOM 5446 C C . GLU A 1 743 ? -4.184 -16.407 -0.164 1.00 88.19 743 GLU A C 1
ATOM 5448 O O . GLU A 1 743 ? -4.527 -17.245 -1.006 1.00 88.19 743 GLU A O 1
ATOM 5453 N N . TRP A 1 744 ? -5.055 -15.611 0.460 1.00 92.88 744 TRP A N 1
ATOM 5454 C CA . TRP A 1 744 ? -6.506 -15.649 0.271 1.00 92.88 744 TRP A CA 1
ATOM 5455 C C . TRP A 1 744 ? -7.018 -14.356 -0.363 1.00 92.88 744 TRP A C 1
ATOM 5457 O O . TRP A 1 744 ? -6.484 -13.268 -0.131 1.00 92.88 744 TRP A O 1
ATOM 5467 N N . ARG A 1 745 ? -8.076 -14.459 -1.169 1.00 94.31 745 ARG A N 1
ATOM 5468 C CA . ARG A 1 745 ? -8.734 -13.318 -1.813 1.00 94.31 745 ARG A CA 1
ATOM 5469 C C . ARG A 1 745 ? -10.241 -13.499 -1.822 1.00 94.31 745 ARG A C 1
ATOM 5471 O O . ARG A 1 745 ? -10.736 -14.541 -2.243 1.00 94.31 745 ARG A O 1
ATOM 5478 N N . ALA A 1 746 ? -10.952 -12.451 -1.428 1.00 97.06 746 ALA A N 1
ATOM 5479 C CA . ALA A 1 746 ? -12.385 -12.327 -1.627 1.00 97.06 746 ALA A CA 1
ATOM 5480 C C . ALA A 1 746 ? -12.671 -11.500 -2.891 1.00 97.06 746 ALA A C 1
ATOM 5482 O O . ALA A 1 746 ? -11.923 -10.576 -3.239 1.00 97.06 746 ALA A O 1
ATOM 5483 N N . ARG A 1 747 ? -13.765 -11.842 -3.571 1.00 97.25 747 ARG A N 1
ATOM 5484 C CA . ARG A 1 747 ? -14.328 -11.133 -4.724 1.00 97.25 747 ARG A CA 1
ATOM 5485 C C . ARG A 1 747 ? -15.788 -10.812 -4.406 1.00 97.25 747 ARG A C 1
ATOM 5487 O O . ARG A 1 747 ? -16.485 -11.659 -3.848 1.00 97.25 747 ARG A O 1
ATOM 5494 N N . PHE A 1 748 ? -16.226 -9.603 -4.724 1.00 97.25 748 PHE A N 1
ATOM 5495 C CA . PHE A 1 748 ? -17.586 -9.122 -4.505 1.00 97.25 748 PHE A CA 1
ATOM 5496 C C . PHE A 1 748 ? -18.133 -8.559 -5.812 1.00 97.25 748 PHE A C 1
ATOM 5498 O O . PHE A 1 748 ? -17.556 -7.628 -6.380 1.00 97.25 748 PHE A O 1
ATOM 5505 N N . ASP A 1 749 ? -19.234 -9.145 -6.264 1.00 94.81 749 ASP A N 1
ATOM 5506 C CA . ASP A 1 749 ? -19.848 -8.868 -7.556 1.00 94.81 749 ASP A CA 1
ATOM 5507 C C . ASP A 1 749 ? -20.936 -7.796 -7.409 1.00 94.81 749 ASP A C 1
ATOM 5509 O O . ASP A 1 749 ? -21.673 -7.765 -6.419 1.00 94.81 749 ASP A O 1
ATOM 5513 N N . TYR A 1 750 ? -21.059 -6.915 -8.398 1.00 93.69 750 TYR A N 1
ATOM 5514 C CA . TYR A 1 750 ? -22.107 -5.897 -8.469 1.00 93.69 750 TYR A CA 1
ATOM 5515 C C . TYR A 1 750 ? -22.408 -5.518 -9.921 1.00 93.69 750 TYR A C 1
ATOM 5517 O O . TYR A 1 750 ? -21.561 -5.639 -10.799 1.00 93.69 750 TYR A O 1
ATOM 5525 N N . GLN A 1 751 ? -23.607 -5.011 -10.178 1.00 91.12 751 GLN A N 1
ATOM 5526 C CA . GLN A 1 751 ? -24.048 -4.603 -11.517 1.00 91.12 751 GLN A CA 1
ATOM 5527 C C . GLN A 1 751 ? -24.729 -3.236 -11.468 1.00 91.12 751 GLN A C 1
ATOM 5529 O O . GLN A 1 751 ? -25.337 -2.889 -10.457 1.00 91.12 751 GLN A O 1
ATOM 5534 N N . ALA A 1 752 ? -24.630 -2.446 -12.531 1.00 88.00 752 ALA A N 1
ATOM 5535 C CA . ALA A 1 752 ? -25.357 -1.188 -12.656 1.00 88.00 752 ALA A CA 1
ATOM 5536 C C . ALA A 1 752 ? -26.874 -1.438 -12.604 1.00 88.00 752 ALA A C 1
ATOM 5538 O O . ALA A 1 752 ? -27.363 -2.437 -13.127 1.00 88.00 752 ALA A O 1
ATOM 5539 N N . VAL A 1 753 ? -27.624 -0.526 -11.982 1.00 83.81 753 VAL A N 1
ATOM 5540 C CA . VAL A 1 753 ? -29.090 -0.524 -12.092 1.00 83.81 753 VAL A CA 1
ATOM 5541 C C . VAL A 1 753 ? -29.447 0.308 -13.320 1.00 83.81 753 VAL A C 1
ATOM 5543 O O . VAL A 1 753 ? -29.381 1.533 -13.263 1.00 83.81 753 VAL A O 1
ATOM 5546 N N . GLU A 1 754 ? -29.785 -0.345 -14.433 1.00 70.00 754 GLU A N 1
ATOM 5547 C CA . GLU A 1 754 ? -30.062 0.323 -15.719 1.00 70.00 754 GLU A CA 1
ATOM 5548 C C . GLU A 1 754 ? -31.158 1.396 -15.592 1.00 70.00 754 GLU A C 1
ATOM 5550 O O . GLU A 1 754 ? -31.020 2.510 -16.096 1.00 70.00 754 GLU A O 1
ATOM 5555 N N . GLU A 1 755 ? -32.198 1.092 -14.815 1.00 62.81 755 GLU A N 1
ATOM 5556 C CA . GLU A 1 755 ? -33.352 1.954 -14.526 1.00 62.81 755 GLU A CA 1
ATOM 5557 C C . GLU A 1 755 ? -32.992 3.246 -13.768 1.00 62.81 755 GLU A C 1
ATOM 5559 O O . GLU A 1 755 ? -33.771 4.199 -13.770 1.00 62.81 755 GLU A O 1
ATOM 5564 N N . ALA A 1 756 ? -31.827 3.288 -13.111 1.00 64.62 756 ALA A N 1
ATOM 5565 C CA . ALA A 1 756 ? -31.366 4.428 -12.318 1.00 64.62 756 ALA A CA 1
ATOM 5566 C C . ALA A 1 756 ? -30.556 5.455 -13.129 1.00 64.62 756 ALA A C 1
ATOM 5568 O O . ALA A 1 756 ? -30.233 6.525 -12.612 1.00 64.62 756 ALA A O 1
ATOM 5569 N N . GLY A 1 757 ? -30.219 5.139 -14.383 1.00 66.19 757 GLY A N 1
ATOM 5570 C CA . GLY A 1 757 ? -29.430 6.005 -15.252 1.00 66.19 757 GLY A CA 1
ATOM 5571 C C . GLY A 1 757 ? -27.950 6.131 -14.861 1.00 66.19 757 GLY A C 1
ATOM 5572 O O . GLY A 1 757 ? -27.381 5.336 -14.108 1.00 66.19 757 GLY A O 1
ATOM 5573 N N . MET A 1 758 ? -27.301 7.141 -15.441 1.00 72.94 758 MET A N 1
ATOM 5574 C CA . MET A 1 758 ? -25.873 7.418 -15.283 1.00 72.94 758 MET A CA 1
ATOM 5575 C C . MET A 1 758 ? -25.624 8.890 -14.966 1.00 72.94 758 MET A C 1
ATOM 5577 O O . MET A 1 758 ? -26.335 9.779 -15.444 1.00 72.94 758 MET A O 1
ATOM 5581 N N . THR A 1 759 ? -24.518 9.153 -14.269 1.00 71.94 759 THR A N 1
ATOM 5582 C CA . THR A 1 759 ? -24.017 10.511 -14.060 1.00 71.94 759 THR A CA 1
ATOM 5583 C C . THR A 1 759 ? -23.714 11.194 -15.394 1.00 71.94 759 THR A C 1
AT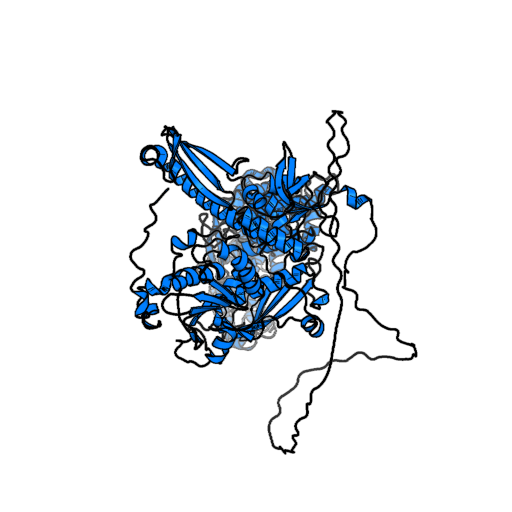OM 5585 O O . THR A 1 759 ? -23.377 10.549 -16.388 1.00 71.94 759 THR A O 1
ATOM 5588 N N . ARG A 1 760 ? -23.672 12.535 -15.400 1.00 72.25 760 ARG A N 1
ATOM 5589 C CA . ARG A 1 760 ? -23.199 13.320 -16.564 1.00 72.25 760 ARG A CA 1
ATOM 5590 C C . ARG A 1 760 ? -21.785 12.942 -17.038 1.00 72.25 760 ARG A C 1
ATOM 5592 O O . ARG A 1 760 ? -21.423 13.247 -18.166 1.00 72.25 760 ARG A O 1
ATOM 5599 N N . SER A 1 761 ? -20.981 12.319 -16.173 1.00 71.12 761 SER A N 1
ATOM 5600 C CA . SER A 1 761 ? -19.636 11.814 -16.477 1.00 71.12 761 SER A CA 1
ATOM 5601 C C . SER A 1 761 ? -19.597 10.353 -16.952 1.00 71.12 761 SER A C 1
ATOM 5603 O O . SER A 1 761 ? -18.511 9.831 -17.193 1.00 71.12 761 SER A O 1
ATOM 5605 N N . GLY A 1 762 ? -20.748 9.686 -17.079 1.00 74.94 762 GLY A N 1
ATOM 5606 C CA . GLY A 1 762 ? -20.850 8.335 -17.636 1.00 74.94 762 GLY A CA 1
ATOM 5607 C C . GLY A 1 762 ? -20.607 7.184 -16.670 1.00 74.94 762 GLY A C 1
ATOM 5608 O O . GLY A 1 762 ? -20.272 6.085 -17.105 1.00 74.94 762 GLY A O 1
ATOM 5609 N N . THR A 1 763 ? -20.733 7.427 -15.367 1.00 81.19 763 THR A N 1
ATOM 5610 C CA . THR A 1 763 ? -20.638 6.383 -14.336 1.00 81.19 763 THR A CA 1
ATOM 5611 C C . THR A 1 763 ? -22.027 6.006 -13.847 1.00 81.19 763 THR A C 1
ATOM 5613 O O . THR A 1 763 ? -22.885 6.882 -13.761 1.00 81.19 763 THR A O 1
ATOM 5616 N N . ALA A 1 764 ? -22.241 4.753 -13.449 1.00 83.88 764 ALA A N 1
ATOM 5617 C CA . ALA A 1 764 ? -23.493 4.372 -12.791 1.00 83.88 764 ALA A CA 1
ATOM 5618 C C . ALA A 1 764 ? -23.711 5.184 -11.497 1.00 83.88 764 ALA A C 1
ATOM 5620 O O . ALA A 1 764 ? -22.766 5.380 -10.724 1.00 83.88 764 ALA A O 1
ATOM 5621 N N . ASP A 1 765 ? -24.942 5.641 -11.257 1.00 84.50 765 ASP A N 1
ATOM 5622 C CA . ASP A 1 765 ? -25.329 6.278 -9.990 1.00 84.50 765 ASP A CA 1
ATOM 5623 C C . ASP A 1 765 ? -25.650 5.226 -8.917 1.00 84.50 765 ASP A C 1
ATOM 5625 O O . ASP A 1 765 ? -25.156 5.304 -7.784 1.00 84.50 765 ASP A O 1
ATOM 5629 N N . LEU A 1 766 ? -26.412 4.193 -9.294 1.00 87.56 766 LEU A N 1
ATOM 5630 C CA . LEU A 1 766 ? -26.744 3.047 -8.449 1.00 87.56 766 LEU A CA 1
ATOM 5631 C C . LEU A 1 766 ? -26.169 1.739 -9.006 1.00 87.56 766 LEU A C 1
ATOM 5633 O O . LEU A 1 766 ? -26.064 1.544 -10.219 1.00 87.56 766 LEU A O 1
ATOM 5637 N N . CYS A 1 767 ? -25.853 0.811 -8.106 1.00 90.62 767 CYS A N 1
ATOM 5638 C CA . CYS A 1 767 ? -25.575 -0.582 -8.439 1.00 90.62 767 CYS A CA 1
ATOM 5639 C C . CYS A 1 767 ? -26.376 -1.533 -7.541 1.00 90.62 767 CYS A C 1
ATOM 5641 O O . CYS A 1 767 ? -26.691 -1.197 -6.402 1.00 90.62 767 CYS A O 1
ATOM 5643 N N . SER A 1 768 ? -26.696 -2.723 -8.039 1.00 90.56 768 SER A N 1
ATOM 5644 C CA . SER A 1 768 ? -27.166 -3.836 -7.217 1.00 90.56 768 SER A CA 1
ATOM 5645 C C . SER A 1 768 ? -25.969 -4.689 -6.810 1.00 90.56 768 SER A C 1
ATOM 5647 O O . SER A 1 768 ? -25.132 -5.037 -7.650 1.00 90.56 768 SER A O 1
ATOM 5649 N N . SER A 1 769 ? -25.863 -5.008 -5.523 1.00 92.44 769 SER A N 1
ATOM 5650 C CA . SER A 1 769 ? -24.902 -5.985 -5.016 1.00 92.44 769 SER A CA 1
ATOM 5651 C C . SER A 1 769 ? -25.269 -7.406 -5.439 1.00 92.44 769 SER A C 1
ATOM 5653 O O . SER A 1 769 ? -26.436 -7.740 -5.644 1.00 92.44 769 SER A O 1
ATOM 5655 N N . ASN A 1 770 ? -24.272 -8.278 -5.528 1.00 91.62 770 ASN A N 1
ATOM 5656 C CA . ASN A 1 770 ? -24.453 -9.664 -5.931 1.00 91.62 770 ASN A CA 1
ATOM 5657 C C . ASN A 1 770 ? -23.565 -10.584 -5.058 1.00 91.62 770 ASN A C 1
ATOM 5659 O O . ASN A 1 770 ? -23.448 -10.369 -3.847 1.00 91.62 770 ASN A O 1
ATOM 5663 N N . ARG A 1 771 ? -23.003 -11.647 -5.636 1.00 93.62 771 ARG A N 1
ATOM 5664 C CA . ARG A 1 771 ? -22.288 -12.727 -4.938 1.00 93.62 771 ARG A CA 1
ATOM 5665 C C . ARG A 1 771 ? -20.990 -12.282 -4.254 1.00 93.62 771 ARG A C 1
ATOM 5667 O O . ARG A 1 771 ? -20.266 -11.418 -4.746 1.00 93.62 771 ARG A O 1
ATOM 5674 N N . VAL A 1 772 ? -20.646 -12.974 -3.164 1.00 96.44 772 VAL A N 1
ATOM 5675 C CA . VAL A 1 772 ? -19.281 -13.016 -2.606 1.00 96.44 772 VAL A CA 1
ATOM 5676 C C . VAL A 1 772 ? -18.643 -14.365 -2.942 1.00 96.44 772 VAL A C 1
ATOM 5678 O O . VAL A 1 772 ? -19.253 -15.411 -2.712 1.00 96.44 772 VAL A O 1
ATOM 5681 N N . ARG A 1 773 ? -17.418 -14.348 -3.476 1.00 96.88 773 ARG A N 1
ATOM 5682 C CA . ARG A 1 773 ? -16.639 -15.524 -3.911 1.00 96.88 773 ARG A CA 1
ATOM 5683 C C . ARG A 1 773 ? -15.232 -15.491 -3.311 1.00 96.88 773 ARG A C 1
ATOM 5685 O O . ARG A 1 773 ? -14.719 -14.414 -3.015 1.00 96.88 773 ARG A O 1
ATOM 5692 N N . PHE A 1 774 ? -14.593 -16.652 -3.171 1.00 97.44 774 PHE A N 1
ATOM 5693 C CA . PHE A 1 774 ? -13.250 -16.772 -2.594 1.00 97.44 774 PHE A CA 1
ATOM 5694 C C . PHE A 1 774 ? -12.284 -17.518 -3.513 1.00 97.44 774 PHE A C 1
ATOM 5696 O O . PHE A 1 774 ? -12.668 -18.388 -4.296 1.00 97.44 774 PHE A O 1
ATOM 5703 N N . GLU A 1 775 ? -11.007 -17.168 -3.397 1.00 96.81 775 GLU A N 1
ATOM 5704 C CA . GLU A 1 775 ? -9.894 -17.807 -4.089 1.00 96.81 775 GLU A CA 1
ATOM 5705 C C . GLU A 1 775 ? -8.684 -17.932 -3.160 1.00 96.81 775 GLU A C 1
ATOM 5707 O O . GLU A 1 775 ? -8.458 -17.077 -2.297 1.00 96.81 775 GLU A O 1
ATOM 5712 N N . ARG A 1 776 ? -7.856 -18.951 -3.403 1.00 94.81 776 ARG A N 1
ATOM 5713 C CA . ARG A 1 776 ? -6.558 -19.141 -2.742 1.00 94.81 776 ARG A CA 1
ATOM 5714 C C . ARG A 1 776 ? -5.424 -19.333 -3.742 1.00 94.81 776 ARG A C 1
ATOM 5716 O O . ARG A 1 776 ? -5.664 -19.685 -4.904 1.00 94.81 776 ARG A O 1
ATOM 5723 N N . ARG A 1 777 ? -4.186 -19.134 -3.284 1.00 91.44 777 ARG A N 1
ATOM 5724 C CA . ARG A 1 777 ? -2.962 -19.553 -3.987 1.00 91.44 777 ARG A CA 1
ATOM 5725 C C . ARG A 1 777 ? -1.766 -19.711 -3.036 1.00 91.44 777 ARG A C 1
ATOM 5727 O O . ARG A 1 777 ? -1.708 -19.014 -2.027 1.00 91.44 777 ARG A O 1
ATOM 5734 N N . PRO A 1 778 ? -0.762 -20.528 -3.389 1.00 86.81 778 PRO A N 1
ATOM 5735 C CA . PRO A 1 778 ? 0.598 -20.344 -2.890 1.00 86.81 778 PRO A CA 1
ATOM 5736 C C . PRO A 1 778 ? 1.188 -18.986 -3.331 1.00 86.81 778 PRO A C 1
ATOM 5738 O O . PRO A 1 778 ? 0.805 -18.478 -4.396 1.00 86.81 778 PRO A O 1
ATOM 5741 N N . PRO A 1 779 ? 2.149 -18.414 -2.583 1.00 74.44 779 PRO A N 1
ATOM 5742 C CA . PRO A 1 779 ? 2.876 -17.213 -2.980 1.00 74.44 779 PRO A CA 1
ATOM 5743 C C . PRO A 1 779 ? 3.445 -17.314 -4.400 1.00 74.44 779 PRO A C 1
ATOM 5745 O O . PRO A 1 779 ? 4.012 -18.328 -4.800 1.00 74.44 779 PRO A O 1
ATOM 5748 N N . GLY A 1 780 ? 3.249 -16.263 -5.198 1.00 71.12 780 GLY A N 1
ATOM 5749 C CA . GLY A 1 780 ? 3.705 -16.207 -6.595 1.00 71.12 780 GLY A CA 1
ATOM 5750 C C . GLY A 1 780 ? 2.913 -17.057 -7.607 1.00 71.12 780 GLY A C 1
ATOM 5751 O O . GLY A 1 780 ? 3.085 -16.859 -8.810 1.00 71.12 780 GLY A O 1
ATOM 5752 N N . ALA A 1 781 ? 2.009 -17.940 -7.171 1.00 85.00 781 ALA A N 1
ATOM 5753 C CA . ALA A 1 781 ? 1.209 -18.783 -8.062 1.00 85.00 781 ALA A CA 1
ATOM 5754 C C . ALA A 1 781 ? -0.023 -18.055 -8.653 1.00 85.00 781 ALA A C 1
ATOM 5756 O O . ALA A 1 781 ? -0.283 -16.869 -8.401 1.00 85.00 781 ALA A O 1
ATOM 5757 N N . ARG A 1 782 ? -0.812 -18.773 -9.465 1.00 89.38 782 ARG A N 1
ATOM 5758 C CA . ARG A 1 782 ? -2.101 -18.299 -9.995 1.00 89.38 782 ARG A CA 1
ATOM 5759 C C . ARG A 1 782 ? -3.213 -18.505 -8.959 1.00 89.38 782 ARG A C 1
ATOM 5761 O O . ARG A 1 782 ? -3.254 -19.536 -8.301 1.00 89.38 782 ARG A O 1
ATOM 5768 N N . TRP A 1 783 ? -4.132 -17.544 -8.867 1.00 93.62 783 TRP A N 1
ATOM 5769 C CA . TRP A 1 783 ? -5.359 -17.653 -8.070 1.00 93.62 783 TRP A CA 1
ATOM 5770 C C . TRP A 1 783 ? -6.256 -18.803 -8.542 1.00 93.62 783 TRP A C 1
ATOM 5772 O O . TRP A 1 783 ? -6.478 -18.962 -9.746 1.00 93.62 783 TRP A O 1
ATOM 5782 N N . THR A 1 784 ? -6.781 -19.568 -7.585 1.00 95.62 784 THR A N 1
ATOM 5783 C CA . THR A 1 784 ? -7.697 -20.698 -7.801 1.00 95.62 784 THR A CA 1
ATOM 5784 C C . THR A 1 784 ? -8.984 -20.499 -6.992 1.00 95.62 784 THR A C 1
ATOM 5786 O O . THR A 1 784 ? -8.878 -20.238 -5.792 1.00 95.62 784 THR A O 1
ATOM 5789 N N . PRO A 1 785 ? -10.182 -20.587 -7.607 1.00 96.25 785 PRO A N 1
ATOM 5790 C CA . PRO A 1 785 ? -11.456 -20.590 -6.885 1.00 96.25 785 PRO A CA 1
ATOM 5791 C C . PRO A 1 785 ? -11.578 -21.772 -5.928 1.00 96.25 785 PRO A C 1
ATOM 5793 O O . PRO A 1 785 ? -11.029 -22.840 -6.195 1.00 96.25 785 PRO A O 1
ATOM 5796 N N . VAL A 1 786 ? -12.320 -21.571 -4.842 1.00 95.88 786 VAL A N 1
ATOM 5797 C CA . VAL A 1 786 ? -12.567 -22.573 -3.796 1.00 95.88 786 VAL A CA 1
ATOM 5798 C C . VAL A 1 786 ? -14.040 -22.619 -3.412 1.00 95.88 786 VAL A C 1
ATOM 5800 O O . VAL A 1 786 ? -14.785 -21.664 -3.652 1.00 95.88 786 VAL A O 1
ATOM 5803 N N . THR A 1 787 ? -14.450 -23.714 -2.778 1.00 95.50 787 THR A N 1
ATOM 5804 C CA . THR A 1 787 ? -15.736 -23.766 -2.073 1.00 95.50 787 THR A CA 1
ATOM 5805 C C . THR A 1 787 ? -15.682 -22.955 -0.774 1.00 95.50 787 THR A C 1
ATOM 5807 O O . THR A 1 787 ? -14.617 -22.781 -0.186 1.00 95.50 787 THR A O 1
ATOM 5810 N N . LEU A 1 788 ? -16.827 -22.467 -0.288 1.00 90.75 788 LEU A N 1
ATOM 5811 C CA . LEU A 1 788 ? -16.918 -21.740 0.983 1.00 90.75 788 LEU A CA 1
ATOM 5812 C C . LEU A 1 788 ? -16.516 -22.604 2.188 1.00 90.75 788 LEU A C 1
ATOM 5814 O O . LEU A 1 788 ? -15.994 -22.069 3.159 1.00 90.75 788 LEU A O 1
ATOM 5818 N N . ALA A 1 789 ? -16.706 -23.924 2.103 1.00 90.31 789 ALA A N 1
ATOM 5819 C CA . ALA A 1 789 ? -16.289 -24.880 3.128 1.00 90.31 789 ALA A CA 1
ATOM 5820 C C . ALA A 1 789 ? -14.756 -25.037 3.235 1.00 90.31 789 ALA A C 1
ATOM 5822 O O . ALA A 1 789 ? -14.255 -25.407 4.291 1.00 90.31 789 ALA A O 1
ATOM 5823 N N . GLU A 1 790 ? -14.001 -24.731 2.172 1.00 93.06 790 GLU A N 1
ATOM 5824 C CA . GLU A 1 790 ? -12.528 -24.682 2.206 1.00 93.06 790 GLU A CA 1
ATOM 5825 C C . GLU A 1 790 ? -11.982 -23.365 2.786 1.00 93.06 790 GLU A C 1
ATOM 5827 O O . GLU A 1 790 ? -10.784 -23.272 3.059 1.00 93.06 790 GLU A O 1
ATOM 5832 N N . VAL A 1 791 ? -12.807 -22.320 2.927 1.00 93.38 791 VAL A N 1
ATOM 5833 C CA . VAL A 1 791 ? -12.352 -21.002 3.394 1.00 93.38 791 VAL A CA 1
ATOM 5834 C C . VAL A 1 791 ? -12.160 -21.035 4.916 1.00 93.38 791 VAL A C 1
ATOM 5836 O O . VAL A 1 791 ? -13.109 -21.357 5.632 1.00 93.38 791 VAL A O 1
ATOM 5839 N N . PRO A 1 792 ? -10.985 -20.645 5.454 1.00 92.31 792 PRO A N 1
ATOM 5840 C CA . PRO A 1 792 ? -10.772 -20.564 6.893 1.00 92.31 792 PRO A CA 1
ATOM 5841 C C . PRO A 1 792 ? -11.853 -19.696 7.557 1.00 92.31 792 PRO A C 1
ATOM 5843 O O . PRO A 1 792 ? -12.092 -18.583 7.079 1.00 92.31 792 PRO A O 1
ATOM 5846 N N . PRO A 1 793 ? -12.474 -20.126 8.674 1.00 89.75 793 PRO A N 1
ATOM 5847 C CA . PRO A 1 793 ? -13.604 -19.409 9.270 1.00 89.75 793 PRO A CA 1
ATOM 5848 C C . PRO A 1 793 ? -13.335 -17.926 9.557 1.00 89.75 793 PRO A C 1
ATOM 5850 O O . PRO A 1 793 ? -14.226 -17.096 9.401 1.00 89.75 793 PRO A O 1
ATOM 5853 N N . LEU A 1 794 ? -12.098 -17.568 9.923 1.00 89.06 794 LEU A N 1
ATOM 5854 C CA . LEU A 1 794 ? -11.702 -16.175 10.144 1.00 89.06 794 LEU A CA 1
ATOM 5855 C C . LEU A 1 794 ? -11.651 -15.368 8.836 1.00 89.06 794 LEU A C 1
ATOM 5857 O O . LEU A 1 794 ? -12.180 -14.262 8.787 1.00 89.06 794 LEU A O 1
ATOM 5861 N N . VAL A 1 795 ? -11.101 -15.944 7.760 1.00 93.31 795 VAL A N 1
ATOM 5862 C CA . VAL A 1 795 ? -11.062 -15.338 6.414 1.00 93.31 795 VAL A CA 1
ATOM 5863 C C . VAL A 1 795 ? -12.479 -15.119 5.879 1.00 93.31 795 VAL A C 1
ATOM 5865 O O . VAL A 1 795 ? -12.773 -14.047 5.347 1.00 93.31 795 VAL A O 1
ATOM 5868 N N . LEU A 1 796 ? -13.366 -16.104 6.062 1.00 91.94 796 LEU A N 1
ATOM 5869 C CA . LEU A 1 796 ? -14.786 -15.991 5.727 1.00 91.94 796 LEU A CA 1
ATOM 5870 C C . LEU A 1 796 ? -15.444 -14.865 6.539 1.00 91.94 796 LEU A C 1
ATOM 5872 O O . LEU A 1 796 ? -16.057 -13.966 5.960 1.00 91.94 796 LEU A O 1
ATOM 5876 N N . SER A 1 797 ? -15.275 -14.888 7.866 1.00 89.00 797 SER A N 1
ATOM 5877 C CA . SER A 1 797 ? -15.906 -13.932 8.777 1.00 89.00 797 SER A CA 1
ATOM 5878 C C . SER A 1 797 ? -15.499 -12.492 8.481 1.00 89.00 797 SER A C 1
ATOM 5880 O O . SER A 1 797 ? -16.353 -11.616 8.366 1.00 89.00 797 SER A O 1
ATOM 5882 N N . GLU A 1 798 ? -14.203 -12.248 8.305 1.00 92.19 798 GLU A N 1
ATOM 5883 C CA . GLU A 1 798 ? -13.652 -10.911 8.090 1.00 92.19 798 GLU A CA 1
ATOM 5884 C C . GLU A 1 798 ? -13.964 -10.351 6.700 1.00 92.19 798 GLU A C 1
ATOM 5886 O O . GLU A 1 798 ? -14.239 -9.157 6.563 1.00 92.19 798 GLU A O 1
ATOM 5891 N N . ALA A 1 799 ? -13.997 -11.197 5.666 1.00 93.44 799 ALA A N 1
ATOM 5892 C CA . ALA A 1 799 ? -14.411 -10.773 4.333 1.00 93.44 799 ALA A CA 1
ATOM 5893 C C . ALA A 1 799 ? -15.911 -10.438 4.271 1.00 93.44 799 ALA A C 1
ATOM 5895 O O . ALA A 1 799 ? -16.279 -9.407 3.708 1.00 93.44 799 ALA A O 1
ATOM 5896 N N . LEU A 1 800 ? -16.782 -11.262 4.870 1.00 88.94 800 LEU A N 1
ATOM 5897 C CA . LEU A 1 800 ? -18.225 -10.989 4.906 1.00 88.94 800 LEU A CA 1
ATOM 5898 C C . LEU A 1 800 ? -18.556 -9.783 5.803 1.00 88.94 800 LEU A C 1
ATOM 5900 O O . LEU A 1 800 ? -19.429 -8.990 5.448 1.00 88.94 800 LEU A O 1
ATOM 5904 N N . ARG A 1 801 ? -17.822 -9.589 6.907 1.00 88.69 801 ARG A N 1
ATOM 5905 C CA . ARG A 1 801 ? -17.911 -8.388 7.752 1.00 88.69 801 ARG A CA 1
ATOM 5906 C C . ARG A 1 801 ? -17.614 -7.116 6.967 1.00 88.69 801 ARG A C 1
ATOM 5908 O O . ARG A 1 801 ? -18.372 -6.153 7.057 1.00 88.69 801 ARG A O 1
ATOM 5915 N N . ASP A 1 802 ? -16.535 -7.118 6.191 1.00 90.81 802 ASP A N 1
ATOM 5916 C CA . ASP A 1 802 ? -16.169 -6.003 5.319 1.00 90.81 802 ASP A CA 1
ATOM 5917 C C . ASP A 1 802 ? -17.306 -5.633 4.359 1.00 90.81 802 ASP A C 1
ATOM 5919 O O . ASP A 1 802 ? -17.647 -4.452 4.234 1.00 90.81 802 ASP A O 1
ATOM 5923 N N . VAL A 1 803 ? -17.905 -6.650 3.723 1.00 91.50 803 VAL A N 1
ATOM 5924 C CA . VAL A 1 803 ? -19.018 -6.476 2.786 1.00 91.50 803 VAL A CA 1
ATOM 5925 C C . VAL A 1 803 ? -20.237 -5.888 3.495 1.00 91.50 803 VAL A C 1
ATOM 5927 O O . VAL A 1 803 ? -20.738 -4.867 3.029 1.00 91.50 803 VAL A O 1
ATOM 5930 N N . ASP A 1 804 ? -20.677 -6.420 4.643 1.00 87.06 804 ASP A N 1
ATOM 5931 C CA . ASP A 1 804 ? -21.820 -5.837 5.373 1.00 87.06 804 ASP A CA 1
ATOM 5932 C C . ASP A 1 804 ? -21.575 -4.372 5.764 1.00 87.06 804 ASP A C 1
ATOM 5934 O O . ASP A 1 804 ? -22.474 -3.541 5.637 1.00 87.06 804 ASP A O 1
ATOM 5938 N N . LEU A 1 805 ? -20.348 -4.022 6.169 1.00 84.50 805 LEU A N 1
ATOM 5939 C CA . LEU A 1 805 ? -20.011 -2.659 6.585 1.00 84.50 805 LEU A CA 1
ATOM 5940 C C . LEU A 1 805 ? -20.089 -1.633 5.444 1.00 84.50 805 LEU A C 1
ATOM 5942 O O . LEU A 1 805 ? -20.519 -0.504 5.690 1.00 84.50 805 LEU A O 1
ATOM 5946 N N . PHE A 1 806 ? -19.684 -1.970 4.211 1.00 87.81 806 PHE A N 1
ATOM 5947 C CA . PHE A 1 806 ? -19.840 -1.036 3.085 1.00 87.81 806 PHE A CA 1
ATOM 5948 C C . PHE A 1 806 ? -21.220 -1.125 2.420 1.00 87.81 806 PHE A C 1
ATOM 5950 O O . PHE A 1 806 ? -21.757 -0.094 2.015 1.00 87.81 806 PHE A O 1
ATOM 5957 N N . VAL A 1 807 ? -21.827 -2.313 2.357 1.00 87.81 807 VAL A N 1
ATOM 5958 C CA . VAL A 1 807 ? -23.178 -2.528 1.814 1.00 87.81 807 VAL A CA 1
ATOM 5959 C C . VAL A 1 807 ? -24.230 -1.847 2.692 1.00 87.81 807 VAL A C 1
ATOM 5961 O O . VAL A 1 807 ? -25.096 -1.152 2.169 1.00 87.81 807 VAL A O 1
ATOM 5964 N N . GLY A 1 808 ? -24.149 -1.994 4.017 1.00 79.38 808 GLY A N 1
ATOM 5965 C CA . GLY A 1 808 ? -25.101 -1.401 4.959 1.00 79.38 808 GLY A CA 1
ATOM 5966 C C . GLY A 1 808 ? -25.122 0.129 4.914 1.00 79.38 808 GLY A C 1
ATOM 5967 O O . GLY A 1 808 ? -26.194 0.722 4.972 1.00 79.38 808 GLY A O 1
ATOM 5968 N N . VAL A 1 809 ? -23.958 0.766 4.738 1.00 81.31 809 VAL A N 1
ATOM 5969 C CA . VAL A 1 809 ? -23.828 2.235 4.678 1.00 81.31 809 VAL A CA 1
ATOM 5970 C C . VAL A 1 809 ? -24.109 2.802 3.279 1.00 81.31 809 VAL A C 1
ATOM 5972 O O . VAL A 1 809 ? -24.595 3.926 3.165 1.00 81.31 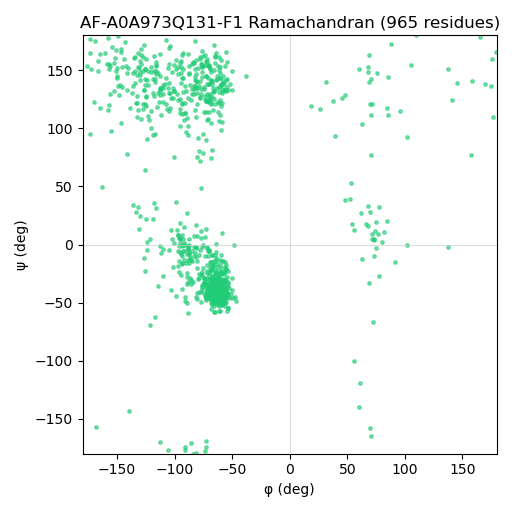809 VAL A O 1
ATOM 5975 N N . ALA A 1 810 ? -23.802 2.066 2.205 1.00 86.06 810 ALA A N 1
ATOM 5976 C CA . ALA A 1 810 ? -24.063 2.516 0.833 1.00 86.06 810 ALA A CA 1
ATOM 5977 C C . ALA A 1 810 ? -25.482 2.200 0.328 1.00 86.06 810 ALA A C 1
ATOM 5979 O O . ALA A 1 810 ? -25.873 2.725 -0.717 1.00 86.06 810 ALA A O 1
ATOM 5980 N N . SER A 1 811 ? -26.232 1.343 1.028 1.00 84.88 811 SER A N 1
ATOM 5981 C CA . SER A 1 811 ? -27.609 0.984 0.680 1.00 84.88 811 SER A CA 1
ATOM 5982 C C . SER A 1 811 ? -28.531 2.202 0.676 1.00 84.88 811 SER A C 1
ATOM 5984 O O . SER A 1 811 ? -28.518 3.007 1.609 1.00 84.88 811 SER A O 1
ATOM 5986 N N . ILE A 1 812 ? -29.401 2.304 -0.334 1.00 79.56 812 ILE A N 1
ATOM 5987 C CA . ILE A 1 812 ? -30.434 3.355 -0.394 1.00 79.56 812 ILE A CA 1
ATOM 5988 C C . ILE A 1 812 ? -31.374 3.321 0.823 1.00 79.56 812 ILE A C 1
ATOM 5990 O O . ILE A 1 812 ? -31.912 4.354 1.214 1.00 79.56 812 ILE A O 1
ATOM 5994 N N . ALA A 1 813 ? -31.511 2.156 1.466 1.00 74.25 813 ALA A N 1
ATOM 5995 C CA . ALA A 1 813 ? -32.283 1.943 2.689 1.00 74.25 813 ALA A CA 1
ATOM 5996 C C . ALA A 1 813 ? -31.826 2.805 3.880 1.00 74.25 813 ALA A C 1
ATOM 5998 O O . ALA A 1 813 ? -32.612 3.053 4.795 1.00 74.25 813 ALA A O 1
ATOM 5999 N N . ALA A 1 814 ? -30.563 3.243 3.872 1.00 71.38 814 ALA A N 1
ATOM 6000 C CA . ALA A 1 814 ? -29.964 4.064 4.917 1.00 71.38 814 ALA A CA 1
ATOM 6001 C C . ALA A 1 814 ? -30.080 5.582 4.659 1.00 71.38 814 ALA A C 1
ATOM 6003 O O . ALA A 1 814 ? -29.701 6.355 5.535 1.00 71.38 814 ALA A O 1
ATOM 6004 N N . ASP A 1 815 ? -30.589 6.049 3.503 1.00 73.12 815 ASP A N 1
ATOM 6005 C CA . ASP A 1 815 ? -30.905 7.480 3.338 1.00 73.12 815 ASP A CA 1
ATOM 6006 C C . ASP A 1 815 ? -32.365 7.754 3.740 1.00 73.12 815 ASP A C 1
ATOM 6008 O O . ASP A 1 815 ? -33.283 7.321 3.030 1.00 73.12 815 ASP A O 1
ATOM 6012 N N . PRO A 1 816 ? -32.608 8.511 4.827 1.00 64.75 816 PRO A N 1
ATOM 6013 C CA . PRO A 1 816 ? -33.959 8.804 5.293 1.00 64.75 816 PRO A CA 1
ATOM 6014 C C . PRO A 1 816 ? -34.769 9.678 4.322 1.00 64.75 816 PRO A C 1
ATOM 6016 O O . PRO A 1 816 ? -35.996 9.698 4.413 1.00 64.75 816 PRO A O 1
ATOM 6019 N N . ARG A 1 817 ? -34.111 10.373 3.382 1.00 66.19 817 ARG A N 1
ATOM 6020 C CA . ARG A 1 817 ? -34.741 11.249 2.375 1.00 66.19 817 ARG A CA 1
ATOM 6021 C C . ARG A 1 817 ? -35.025 10.533 1.054 1.00 66.19 817 ARG A C 1
ATOM 6023 O O . ARG A 1 817 ? -35.529 11.153 0.124 1.00 66.19 817 ARG A O 1
ATOM 6030 N N . TRP A 1 818 ? -34.676 9.248 0.922 1.00 67.19 818 TRP A N 1
ATOM 6031 C CA . TRP A 1 818 ? -34.826 8.535 -0.354 1.00 67.19 818 TRP A CA 1
ATOM 6032 C C . TRP A 1 818 ? -36.280 8.490 -0.839 1.00 67.19 818 TRP A C 1
ATOM 6034 O O . TRP A 1 818 ? -36.519 8.560 -2.045 1.00 67.19 818 TRP A O 1
ATOM 6044 N N . ARG A 1 819 ? -37.239 8.440 0.097 1.00 60.84 819 ARG A N 1
ATOM 6045 C CA . ARG A 1 819 ? -38.684 8.475 -0.173 1.00 60.84 819 ARG A CA 1
ATOM 6046 C C . ARG A 1 819 ? -39.123 9.689 -1.005 1.00 60.84 819 ARG A C 1
ATOM 6048 O O . ARG A 1 819 ? -40.089 9.565 -1.750 1.00 60.84 819 ARG A O 1
ATOM 6055 N N . ASP A 1 820 ? -38.393 10.798 -0.922 1.00 55.84 820 ASP A N 1
ATOM 6056 C CA . ASP A 1 820 ? -38.710 12.060 -1.602 1.00 55.84 820 ASP A CA 1
ATOM 6057 C C . ASP A 1 820 ? -37.998 12.192 -2.967 1.00 55.84 820 ASP A C 1
ATOM 6059 O O . ASP A 1 820 ? -38.024 13.249 -3.599 1.00 55.84 820 ASP A O 1
ATOM 6063 N N . SER A 1 821 ? -37.338 11.127 -3.444 1.00 57.69 821 SER A N 1
ATOM 6064 C CA . SER A 1 821 ? -36.699 11.105 -4.766 1.00 57.69 821 SER A CA 1
ATOM 6065 C C . SER A 1 821 ? -37.760 11.110 -5.870 1.00 57.69 821 SER A C 1
ATOM 6067 O O . SER A 1 821 ? -38.626 10.236 -5.901 1.00 57.69 821 SER A O 1
ATOM 6069 N N . ALA A 1 822 ? -37.646 12.066 -6.797 1.00 44.25 822 ALA A N 1
ATOM 6070 C CA . ALA A 1 822 ? -38.701 12.502 -7.724 1.00 44.25 822 ALA A CA 1
ATOM 6071 C C . ALA A 1 822 ? -39.344 11.423 -8.624 1.00 44.25 822 ALA A C 1
ATOM 6073 O O . ALA A 1 822 ? -40.397 11.671 -9.203 1.00 44.25 822 ALA A O 1
ATOM 6074 N N . ASP A 1 823 ? -38.735 10.245 -8.745 1.00 53.91 823 ASP A N 1
ATOM 6075 C CA . ASP A 1 823 ? -39.206 9.164 -9.610 1.00 53.91 823 ASP A CA 1
ATOM 6076 C C . ASP A 1 823 ? -40.100 8.124 -8.915 1.00 53.91 823 ASP A C 1
ATOM 6078 O O . ASP A 1 823 ? -40.871 7.450 -9.590 1.00 53.91 823 ASP A O 1
ATOM 6082 N N . GLY A 1 824 ? -39.988 7.915 -7.597 1.00 56.66 824 GLY A N 1
ATOM 6083 C CA . GLY A 1 824 ? -40.772 6.905 -6.854 1.00 56.66 824 GLY A CA 1
ATOM 6084 C C . GLY A 1 824 ? -40.558 5.419 -7.235 1.00 56.66 824 GLY A C 1
ATOM 6085 O O . GLY A 1 824 ? -40.944 4.539 -6.464 1.00 56.66 824 GLY A O 1
ATOM 6086 N N . ARG A 1 825 ? -39.893 5.126 -8.365 1.00 57.25 825 ARG A N 1
ATOM 6087 C CA . ARG A 1 825 ? -39.755 3.802 -9.019 1.00 57.25 825 ARG A CA 1
ATOM 6088 C C . ARG A 1 825 ? -39.227 2.669 -8.125 1.00 57.25 825 ARG A C 1
ATOM 6090 O O . ARG A 1 825 ? -39.503 1.512 -8.405 1.00 57.25 825 ARG A O 1
ATOM 6097 N N . MET A 1 826 ? -38.514 2.981 -7.036 1.00 62.94 826 MET A N 1
ATOM 6098 C CA . MET A 1 826 ? -37.968 1.992 -6.086 1.00 62.94 826 MET A CA 1
ATOM 6099 C C . MET A 1 826 ? -38.497 2.134 -4.644 1.00 62.94 826 MET A C 1
ATOM 6101 O O . MET A 1 826 ? -37.853 1.685 -3.693 1.00 62.94 826 MET A O 1
ATOM 6105 N N . ALA A 1 827 ? -39.662 2.760 -4.438 1.00 61.44 827 ALA A N 1
ATOM 6106 C CA . ALA A 1 827 ? -40.226 2.969 -3.097 1.00 61.44 827 ALA A CA 1
ATOM 6107 C C . ALA A 1 827 ? -40.548 1.658 -2.342 1.00 61.44 827 ALA A C 1
ATOM 6109 O O . ALA A 1 827 ? -40.447 1.623 -1.113 1.00 61.44 827 ALA A O 1
ATOM 6110 N N . GLY A 1 828 ? -40.900 0.583 -3.062 1.00 62.19 828 GLY A N 1
ATOM 6111 C CA . GLY A 1 828 ? -41.098 -0.758 -2.496 1.00 62.19 828 GLY A CA 1
ATOM 6112 C C . GLY A 1 828 ? -39.793 -1.352 -1.962 1.00 62.19 828 GLY A C 1
ATOM 6113 O O . GLY A 1 828 ? -39.668 -1.584 -0.761 1.00 62.19 828 GLY A O 1
ATOM 6114 N N . SER A 1 829 ? -38.783 -1.472 -2.829 1.00 61.28 829 SER A N 1
ATOM 6115 C CA . SER A 1 829 ? -37.452 -1.989 -2.478 1.00 61.28 829 SER A CA 1
ATOM 6116 C C . SER A 1 829 ? -36.774 -1.182 -1.365 1.00 61.28 829 SER A C 1
ATOM 6118 O O . SER A 1 829 ? -36.086 -1.752 -0.520 1.00 61.28 829 SER A O 1
ATOM 6120 N N . TRP A 1 830 ? -36.997 0.141 -1.313 1.00 72.75 830 TRP A N 1
ATOM 6121 C CA . TRP A 1 830 ? -36.543 0.958 -0.185 1.00 72.75 830 TRP A CA 1
ATOM 6122 C C . TRP A 1 830 ? -37.229 0.558 1.124 1.00 72.75 830 TRP A C 1
ATOM 6124 O O . TRP A 1 830 ? -36.526 0.350 2.106 1.00 72.75 830 TRP A O 1
ATOM 6134 N N . ARG A 1 831 ? -38.564 0.405 1.164 1.00 68.25 831 ARG A N 1
ATOM 6135 C CA . ARG A 1 831 ? -39.285 0.008 2.392 1.00 68.25 831 ARG A CA 1
ATOM 6136 C C . ARG A 1 831 ? -38.828 -1.353 2.916 1.00 68.25 831 ARG A C 1
ATOM 6138 O O . ARG A 1 831 ? -38.559 -1.476 4.110 1.00 68.25 831 ARG A O 1
ATOM 6145 N N . GLU A 1 832 ? -38.728 -2.347 2.037 1.00 69.12 832 GLU A N 1
ATOM 6146 C CA . GLU A 1 832 ? -38.299 -3.704 2.401 1.00 69.12 832 GLU A CA 1
ATOM 6147 C C . GLU A 1 832 ? -36.881 -3.708 2.982 1.00 69.12 832 GLU A C 1
ATOM 6149 O O . GLU A 1 832 ? -36.640 -4.285 4.043 1.00 69.12 832 GLU A O 1
ATOM 6154 N N . ALA A 1 833 ? -35.948 -2.996 2.346 1.00 69.81 833 ALA A N 1
ATOM 6155 C CA . ALA A 1 833 ? -34.574 -2.901 2.828 1.00 69.81 833 ALA A CA 1
ATOM 6156 C C . ALA A 1 833 ? -34.423 -1.984 4.064 1.00 69.81 833 ALA A C 1
ATOM 6158 O O . ALA A 1 833 ? -33.534 -2.207 4.887 1.00 69.81 833 ALA A O 1
ATOM 6159 N N . ALA A 1 834 ? -35.281 -0.970 4.226 1.00 73.00 834 ALA A N 1
ATOM 6160 C CA . ALA A 1 834 ? -35.238 -0.010 5.333 1.00 73.00 834 ALA A CA 1
ATOM 6161 C C . ALA A 1 834 ? -35.722 -0.586 6.670 1.00 73.00 834 ALA A C 1
ATOM 6163 O O . ALA A 1 834 ? -35.252 -0.114 7.707 1.00 73.00 834 ALA A O 1
ATOM 6164 N N . PHE A 1 835 ? -36.622 -1.576 6.654 1.00 78.38 835 PHE A N 1
ATOM 6165 C CA . PHE A 1 835 ? -37.258 -2.157 7.851 1.00 78.38 835 PHE A CA 1
ATOM 6166 C C . PHE A 1 835 ? -37.218 -3.698 7.896 1.00 78.38 835 PHE A C 1
ATOM 6168 O O . PHE A 1 835 ? -37.950 -4.311 8.680 1.00 78.38 835 PHE A O 1
ATOM 6175 N N . GLY A 1 836 ? -36.400 -4.316 7.038 1.00 75.25 836 GLY A N 1
ATOM 6176 C CA . GLY A 1 836 ? -36.234 -5.766 6.922 1.00 75.25 836 GLY A CA 1
ATOM 6177 C C . GLY A 1 836 ? -35.452 -6.419 8.077 1.00 75.25 836 GLY A C 1
ATOM 6178 O O . GLY A 1 836 ? -35.203 -5.792 9.106 1.00 75.25 836 GLY A O 1
ATOM 6179 N N . PRO A 1 837 ? -35.062 -7.700 7.940 1.00 79.75 837 PRO A N 1
ATOM 6180 C CA . PRO A 1 837 ? -34.321 -8.426 8.973 1.00 79.75 837 PRO A CA 1
ATOM 6181 C C . PRO A 1 837 ? -32.990 -7.759 9.353 1.00 79.75 837 PRO A C 1
ATOM 6183 O O . PRO A 1 837 ? -32.285 -7.219 8.499 1.00 79.75 837 PRO A O 1
ATOM 6186 N N . LEU A 1 838 ? -32.613 -7.838 10.634 1.00 79.50 838 LEU A N 1
ATOM 6187 C CA . LEU A 1 838 ? -31.363 -7.249 11.119 1.00 79.50 838 LEU A CA 1
ATOM 6188 C C . LEU A 1 838 ? -30.129 -7.990 10.567 1.00 79.50 838 LEU A C 1
ATOM 6190 O O . LEU A 1 838 ? -29.971 -9.178 10.869 1.00 79.50 838 LEU A O 1
ATOM 6194 N N . PRO A 1 839 ? -29.205 -7.314 9.849 1.00 77.19 839 PRO A N 1
ATOM 6195 C CA . PRO A 1 839 ? -27.889 -7.881 9.561 1.00 77.19 839 PRO A CA 1
ATOM 6196 C C . PRO A 1 839 ? -27.083 -8.058 10.863 1.00 77.19 839 PRO A C 1
ATOM 6198 O O . PRO A 1 839 ? -27.393 -7.395 11.860 1.00 77.19 839 PRO A O 1
ATOM 6201 N N . PRO A 1 840 ? -26.016 -8.881 10.882 1.00 78.06 840 PRO A N 1
ATOM 6202 C CA . PRO A 1 840 ? -25.217 -9.113 12.089 1.00 78.06 840 PRO A CA 1
ATOM 6203 C C . PRO A 1 840 ? -24.679 -7.823 12.726 1.00 78.06 840 PRO A C 1
ATOM 6205 O O . PRO A 1 840 ? -24.706 -7.684 13.947 1.00 78.06 840 PRO A O 1
ATOM 6208 N N . SER A 1 841 ? -24.303 -6.820 11.923 1.00 77.75 841 SER A N 1
ATOM 6209 C CA . SER A 1 841 ? -23.898 -5.503 12.440 1.00 77.75 841 SER A CA 1
ATOM 6210 C C . SER A 1 841 ? -24.990 -4.773 13.225 1.00 77.75 841 SER A C 1
ATOM 6212 O O . SER A 1 841 ? -24.671 -3.979 14.109 1.00 77.75 841 SER A O 1
ATOM 6214 N N . ALA A 1 842 ? -26.269 -5.026 12.945 1.00 81.12 842 ALA A N 1
ATOM 6215 C CA . ALA A 1 842 ? -27.393 -4.455 13.680 1.00 81.12 842 ALA A CA 1
ATOM 6216 C C . ALA A 1 842 ? -27.766 -5.269 14.926 1.00 81.12 842 ALA A C 1
ATOM 6218 O O . ALA A 1 842 ? -28.175 -4.685 15.927 1.00 81.12 842 ALA A O 1
ATOM 6219 N N . GLN A 1 843 ? -27.558 -6.587 14.897 1.00 83.50 843 GLN A N 1
ATOM 6220 C CA . GLN A 1 843 ? -27.704 -7.453 16.072 1.00 83.50 843 GLN A CA 1
ATOM 6221 C C . GLN A 1 843 ? -26.684 -7.057 17.151 1.00 83.50 843 GLN A C 1
ATOM 6223 O O . GLN A 1 843 ? -27.065 -6.773 18.283 1.00 83.50 843 GLN A O 1
ATOM 6228 N N . VAL A 1 844 ? -25.413 -6.870 16.775 1.00 84.06 844 VAL A N 1
ATOM 6229 C CA . VAL A 1 844 ? -24.371 -6.402 17.709 1.00 84.06 844 VAL A CA 1
ATOM 6230 C C . VAL A 1 844 ? -24.656 -4.991 18.248 1.00 84.06 844 VAL A C 1
ATOM 6232 O O . VAL A 1 844 ? -24.354 -4.698 19.406 1.00 84.06 844 VAL A O 1
ATOM 6235 N N . ARG A 1 845 ? -25.304 -4.113 17.462 1.00 85.56 845 ARG A N 1
ATOM 6236 C CA . ARG A 1 845 ? -25.806 -2.820 17.971 1.00 85.56 845 ARG A CA 1
ATOM 6237 C C . ARG A 1 845 ? -26.909 -2.998 19.016 1.00 85.56 845 ARG A C 1
ATOM 6239 O O . ARG A 1 845 ? -26.882 -2.280 20.011 1.00 85.56 845 ARG A O 1
ATOM 6246 N N . ALA A 1 846 ? -27.834 -3.942 18.831 1.00 86.25 846 ALA A N 1
ATOM 6247 C CA . ALA A 1 846 ? -28.869 -4.253 19.821 1.00 86.25 846 ALA A CA 1
ATOM 6248 C C . ALA A 1 846 ? -28.253 -4.708 21.158 1.00 86.25 846 ALA A C 1
ATOM 6250 O O . ALA A 1 846 ? -28.634 -4.215 22.217 1.00 86.25 846 ALA A O 1
ATOM 6251 N N . GLU A 1 847 ? -27.235 -5.573 21.110 1.00 85.81 847 GLU A N 1
ATOM 6252 C CA . GLU A 1 847 ? -26.522 -6.077 22.295 1.00 85.81 847 GLU A CA 1
ATOM 6253 C C . GLU A 1 847 ? -25.727 -4.992 23.042 1.00 85.81 847 GLU A C 1
ATOM 6255 O O . GLU A 1 847 ? -25.576 -5.066 24.267 1.00 85.81 847 GLU A O 1
ATOM 6260 N N . ALA A 1 848 ? -25.219 -3.987 22.317 1.00 85.88 848 ALA A N 1
ATOM 6261 C CA . ALA A 1 848 ? -24.590 -2.804 22.903 1.00 85.88 848 ALA A CA 1
ATOM 6262 C C . ALA A 1 848 ? -25.644 -1.874 23.532 1.00 85.88 848 ALA A C 1
ATOM 6264 O O . ALA A 1 848 ? -25.495 -1.455 24.678 1.00 85.88 848 ALA A O 1
ATOM 6265 N N . LEU A 1 849 ? -26.749 -1.604 22.825 1.00 87.75 849 LEU A N 1
ATOM 6266 C CA . LEU A 1 849 ? -27.867 -0.802 23.336 1.00 87.75 849 LEU A CA 1
ATOM 6267 C C . LEU A 1 849 ? -28.468 -1.402 24.612 1.00 87.75 849 LEU A C 1
ATOM 6269 O O . LEU A 1 849 ? -28.710 -0.660 25.558 1.00 87.75 849 LEU A O 1
ATOM 6273 N N . ALA A 1 850 ? -28.626 -2.726 24.685 1.00 89.69 850 ALA A N 1
ATOM 6274 C CA . ALA A 1 850 ? -29.133 -3.415 25.873 1.00 89.69 850 ALA A CA 1
ATOM 6275 C C . ALA A 1 850 ? -28.289 -3.149 27.138 1.00 89.69 850 ALA A C 1
ATOM 6277 O O . ALA A 1 85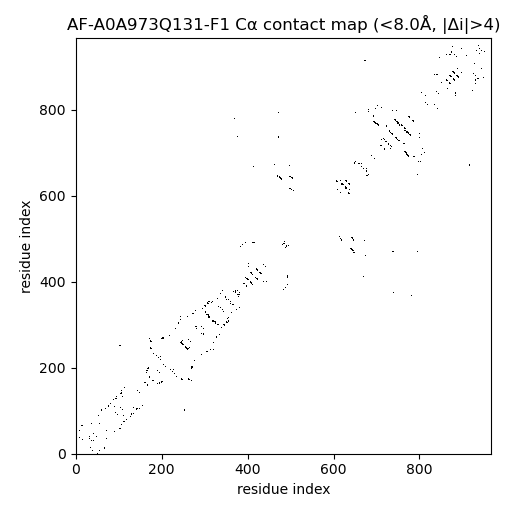0 ? -28.830 -3.124 28.240 1.00 89.69 850 ALA A O 1
ATOM 6278 N N . ARG A 1 851 ? -26.978 -2.910 26.982 1.00 87.75 851 ARG A N 1
ATOM 6279 C CA . ARG A 1 851 ? -26.048 -2.579 28.080 1.00 87.75 851 ARG A CA 1
ATOM 6280 C C . ARG A 1 851 ? -25.958 -1.076 28.357 1.00 87.75 851 ARG A C 1
ATOM 6282 O O . ARG A 1 851 ? -25.794 -0.672 29.505 1.00 87.75 851 ARG A O 1
ATOM 6289 N N . LEU A 1 852 ? -26.069 -0.245 27.318 1.00 87.31 852 LEU A N 1
ATOM 6290 C CA . LEU A 1 852 ? -25.951 1.211 27.430 1.00 87.31 852 LEU A CA 1
ATOM 6291 C C . LEU A 1 852 ? -27.239 1.875 27.934 1.00 87.31 852 LEU A C 1
ATOM 6293 O O . LEU A 1 852 ? -27.176 2.709 28.834 1.00 87.31 852 LEU A O 1
ATOM 6297 N N . LEU A 1 853 ? -28.403 1.518 27.380 1.00 89.12 853 LEU A N 1
ATOM 6298 C CA . LEU A 1 853 ? -29.679 2.197 27.645 1.00 89.12 853 LEU A CA 1
ATOM 6299 C C . LEU A 1 853 ? -30.079 2.239 29.136 1.00 89.12 853 LEU A C 1
ATOM 6301 O O . LEU A 1 853 ? -30.496 3.320 29.565 1.00 89.12 853 LEU A O 1
ATOM 6305 N N . PRO A 1 854 ? -29.898 1.177 29.955 1.00 89.44 854 PRO A N 1
ATOM 6306 C CA . PRO A 1 854 ? -30.205 1.222 31.390 1.00 89.44 854 PRO A CA 1
ATOM 6307 C C . PRO A 1 854 ? -29.412 2.280 32.174 1.00 89.44 854 PRO A C 1
ATOM 6309 O O . PRO A 1 854 ? -29.884 2.762 33.198 1.00 89.44 854 PRO A O 1
ATOM 6312 N N . ARG A 1 855 ? -28.232 2.683 31.680 1.00 85.19 855 ARG A N 1
ATOM 6313 C CA . ARG A 1 855 ? -27.366 3.712 32.288 1.00 85.19 855 ARG A CA 1
ATOM 6314 C C . ARG A 1 855 ? -27.715 5.140 31.833 1.00 85.19 855 ARG A C 1
ATOM 6316 O O . ARG A 1 855 ? -26.998 6.083 32.159 1.00 85.19 855 ARG A O 1
ATOM 6323 N N . THR A 1 856 ? -28.777 5.327 31.043 1.00 86.69 856 THR A N 1
ATOM 6324 C CA . THR A 1 856 ? -29.150 6.634 30.469 1.00 86.69 856 THR A CA 1
ATOM 6325 C C . THR A 1 856 ? -30.346 7.279 31.168 1.00 86.69 856 THR A C 1
ATOM 6327 O O . THR A 1 856 ? -31.240 6.597 31.662 1.00 86.69 856 THR A O 1
ATOM 6330 N N . ARG A 1 857 ? -30.451 8.617 31.084 1.00 89.50 857 ARG A N 1
ATOM 6331 C CA . ARG A 1 857 ? -31.633 9.373 31.558 1.00 89.50 857 ARG A CA 1
ATOM 6332 C C . ARG A 1 857 ? -32.967 8.963 30.903 1.00 89.50 857 ARG A C 1
ATOM 6334 O O . ARG A 1 857 ? -34.013 9.382 31.382 1.00 89.50 857 ARG A O 1
ATOM 6341 N N . ILE A 1 858 ? -32.938 8.206 29.800 1.00 90.69 858 ILE A N 1
ATOM 6342 C CA . ILE A 1 858 ? -34.134 7.760 29.065 1.00 90.69 858 ILE A CA 1
ATOM 6343 C C . ILE A 1 858 ? -34.499 6.295 29.336 1.00 90.69 858 ILE A C 1
ATOM 6345 O O . ILE A 1 858 ? -35.451 5.814 28.731 1.00 90.69 858 ILE A O 1
ATOM 6349 N N . ALA A 1 859 ? -33.806 5.592 30.245 1.00 91.25 859 ALA A N 1
ATOM 6350 C CA . ALA A 1 859 ? -34.034 4.170 30.532 1.00 91.25 859 ALA A CA 1
ATOM 6351 C C . ALA A 1 859 ? -35.522 3.828 30.764 1.00 91.25 859 ALA A C 1
ATOM 6353 O O . ALA A 1 859 ? -36.054 2.916 30.143 1.00 91.25 859 ALA A O 1
ATOM 6354 N N . GLY A 1 860 ? -36.236 4.628 31.565 1.00 92.19 860 GLY A N 1
ATOM 6355 C CA . GLY A 1 860 ? -37.675 4.458 31.829 1.00 92.19 860 GLY A CA 1
ATOM 6356 C C . GLY A 1 860 ? -38.627 4.856 30.685 1.00 92.19 860 GLY A C 1
ATOM 6357 O O . GLY A 1 860 ? -39.843 4.890 30.894 1.00 92.19 860 GLY A O 1
ATOM 6358 N N . ARG A 1 861 ? -38.106 5.202 29.500 1.00 94.62 861 ARG A N 1
ATOM 6359 C CA . ARG A 1 861 ? -38.849 5.583 28.281 1.00 94.62 861 ARG A CA 1
ATOM 6360 C C . ARG A 1 861 ? -38.497 4.716 27.060 1.00 94.62 861 ARG A C 1
ATOM 6362 O O . ARG A 1 861 ? -39.039 4.976 25.989 1.00 94.62 861 ARG A O 1
ATOM 6369 N N . VAL A 1 862 ? -37.628 3.710 27.187 1.00 95.88 862 VAL A N 1
ATOM 6370 C CA . VAL A 1 862 ? -37.137 2.910 26.049 1.00 95.88 862 VAL A CA 1
ATOM 6371 C C . VAL A 1 862 ? -37.240 1.404 26.282 1.00 95.88 862 VAL A C 1
ATOM 6373 O O . VAL A 1 862 ? -37.098 0.933 27.406 1.00 95.88 862 VAL A O 1
ATOM 6376 N N . GLU A 1 863 ? -37.451 0.651 25.205 1.00 94.81 863 GLU A N 1
ATOM 6377 C CA . GLU A 1 863 ? -37.586 -0.811 25.212 1.00 94.81 863 GLU A CA 1
ATOM 6378 C C . GLU A 1 863 ? -37.017 -1.391 23.905 1.00 94.81 863 GLU A C 1
ATOM 6380 O O . GLU A 1 863 ? -37.226 -0.830 22.830 1.00 94.81 863 GLU A O 1
ATOM 6385 N N . LEU A 1 864 ? -36.269 -2.497 23.973 1.00 92.75 864 LEU A N 1
ATOM 6386 C CA . LEU A 1 864 ? -35.785 -3.199 22.779 1.00 92.75 864 LEU A CA 1
ATOM 6387 C C . LEU A 1 864 ? -36.807 -4.264 22.366 1.00 92.75 864 LEU A C 1
ATOM 6389 O O . LEU A 1 864 ? -36.985 -5.251 23.073 1.00 92.75 864 LEU A O 1
ATOM 6393 N N . ASP A 1 865 ? -37.434 -4.069 21.207 1.00 89.62 865 ASP A N 1
ATOM 6394 C CA . ASP A 1 865 ? -38.461 -4.948 20.641 1.00 89.62 865 ASP A CA 1
ATOM 6395 C C . ASP A 1 865 ? -37.985 -5.506 19.289 1.00 89.62 865 ASP A C 1
ATOM 6397 O O . ASP A 1 865 ? -38.089 -4.870 18.232 1.00 89.62 865 ASP A O 1
ATOM 6401 N N . GLY A 1 866 ? -37.388 -6.700 19.333 1.00 87.69 866 GLY A N 1
ATOM 6402 C CA . GLY A 1 866 ? -36.914 -7.435 18.160 1.00 87.69 866 GLY A CA 1
ATOM 6403 C C . GLY A 1 866 ? -35.934 -6.639 17.289 1.00 87.69 866 GLY A C 1
ATOM 6404 O O . GLY A 1 866 ? -34.741 -6.563 17.579 1.00 87.69 866 GLY A O 1
ATOM 6405 N N . ARG A 1 867 ? -36.433 -6.073 16.180 1.00 89.50 867 ARG A N 1
ATOM 6406 C CA . ARG A 1 867 ? -35.640 -5.268 15.226 1.00 89.50 867 ARG A CA 1
ATOM 6407 C C . ARG A 1 867 ? -35.696 -3.753 15.464 1.00 89.50 867 ARG A C 1
ATOM 6409 O O . ARG A 1 867 ? -35.071 -2.995 14.716 1.00 89.50 867 ARG A O 1
ATOM 6416 N N . PHE A 1 868 ? -36.417 -3.309 16.490 1.00 92.56 868 PHE A N 1
ATOM 6417 C CA . PHE A 1 868 ? -36.633 -1.903 16.815 1.00 92.56 868 PHE A CA 1
ATOM 6418 C C . PHE A 1 868 ? -36.176 -1.556 18.239 1.00 92.56 868 PHE A C 1
ATOM 6420 O O . PHE A 1 868 ? -36.257 -2.359 19.164 1.00 92.56 868 PHE A O 1
ATOM 6427 N N . LEU A 1 869 ? -35.745 -0.309 18.419 1.00 94.81 869 LEU A N 1
ATOM 6428 C CA . LEU A 1 869 ? -35.765 0.375 19.708 1.00 94.81 869 LEU A CA 1
ATOM 6429 C C . LEU A 1 869 ? -37.073 1.165 19.789 1.00 94.81 869 LEU A C 1
ATOM 6431 O O . LEU A 1 869 ? -37.261 2.127 19.038 1.00 94.81 869 LEU A O 1
ATOM 6435 N N . ARG A 1 870 ? -37.974 0.754 20.677 1.00 95.75 870 ARG A N 1
ATOM 6436 C CA . ARG A 1 870 ? -39.207 1.472 20.987 1.00 95.75 870 ARG A CA 1
ATOM 6437 C C . ARG A 1 870 ? -38.897 2.602 21.970 1.00 95.75 870 ARG A C 1
ATOM 6439 O O . ARG A 1 870 ? -38.159 2.407 22.935 1.00 95.75 870 ARG A O 1
ATOM 6446 N N . VAL A 1 871 ? -39.432 3.791 21.711 1.00 96.06 871 VAL A N 1
ATOM 6447 C CA . VAL A 1 871 ? -39.193 5.016 22.487 1.00 96.06 871 VAL A CA 1
ATOM 6448 C C . VAL A 1 871 ? -40.531 5.690 22.761 1.00 96.06 871 VAL A C 1
ATOM 6450 O O . VAL A 1 871 ? -41.254 6.033 21.830 1.00 96.06 871 VAL A O 1
ATOM 6453 N N . ARG A 1 872 ? -40.864 5.900 24.033 1.00 95.81 872 ARG A N 1
ATOM 6454 C CA . ARG A 1 872 ? -42.060 6.627 24.473 1.00 95.81 872 ARG A CA 1
ATOM 6455 C C . ARG A 1 872 ? -41.720 8.108 24.657 1.00 95.81 872 ARG A C 1
ATOM 6457 O O . ARG A 1 872 ? -41.030 8.458 25.616 1.00 95.81 872 ARG A O 1
ATOM 6464 N N . GLY A 1 873 ? -42.196 8.943 23.736 1.00 91.38 873 GLY A N 1
ATOM 6465 C CA . GLY A 1 873 ? -42.246 10.395 23.902 1.00 91.38 873 GLY A CA 1
ATOM 6466 C C . GLY A 1 873 ? -43.511 10.843 24.640 1.00 91.38 873 GLY A C 1
ATOM 6467 O O . GLY A 1 873 ? -44.265 10.020 25.168 1.00 91.38 873 GLY A O 1
ATOM 6468 N N . 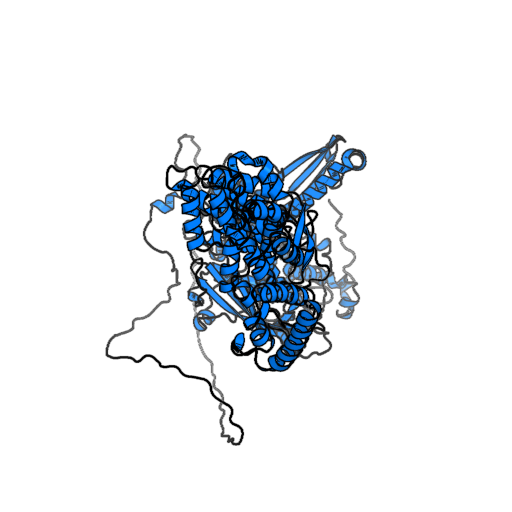ASP A 1 874 ? -43.734 12.154 24.668 1.00 91.31 874 ASP A N 1
ATOM 6469 C CA . ASP A 1 874 ? -44.909 12.809 25.245 1.00 91.31 874 ASP A CA 1
ATOM 6470 C C . ASP A 1 874 ? -45.974 13.149 24.176 1.00 91.31 874 ASP A C 1
ATOM 6472 O O . ASP A 1 874 ? -47.141 13.340 24.524 1.00 91.31 874 ASP A O 1
ATOM 6476 N N . ARG A 1 875 ? -45.617 13.186 22.878 1.00 90.25 875 ARG A N 1
ATOM 6477 C CA . ARG A 1 875 ? -46.573 13.308 21.753 1.00 90.25 875 ARG A CA 1
ATOM 6478 C C . ARG A 1 875 ? -47.040 11.954 21.229 1.00 90.25 875 ARG A C 1
ATOM 6480 O O . ARG A 1 875 ? -48.225 11.784 20.959 1.00 90.25 875 ARG A O 1
ATOM 6487 N N . THR A 1 876 ? -46.119 11.008 21.034 1.00 92.44 876 THR A N 1
ATOM 6488 C CA . THR A 1 876 ? -46.431 9.628 20.620 1.00 92.44 876 THR A CA 1
ATOM 6489 C C . THR A 1 876 ? -45.301 8.653 20.991 1.00 92.44 876 THR A C 1
ATOM 6491 O O . THR A 1 876 ? -44.268 9.043 21.540 1.00 92.44 876 THR A O 1
ATOM 6494 N N . ALA A 1 877 ? -45.498 7.366 20.710 1.00 92.62 877 ALA A N 1
ATOM 6495 C CA . ALA A 1 877 ? -44.453 6.353 20.747 1.00 92.62 877 ALA A CA 1
ATOM 6496 C C . ALA A 1 877 ? -43.829 6.150 19.354 1.00 92.62 877 ALA A C 1
ATOM 6498 O O . ALA A 1 877 ? -44.484 6.274 18.316 1.00 92.62 877 ALA A O 1
ATOM 6499 N N . TYR A 1 878 ? -42.542 5.819 19.344 1.00 95.56 878 TYR A N 1
ATOM 6500 C CA . TYR A 1 878 ? -41.713 5.688 18.152 1.00 95.56 878 TYR A CA 1
ATOM 6501 C C . TYR A 1 878 ? -41.013 4.333 18.132 1.00 95.56 878 TYR A C 1
ATOM 6503 O O . TYR A 1 878 ? -40.635 3.813 19.180 1.00 95.56 878 TYR A O 1
ATOM 6511 N N . ARG A 1 879 ? -40.752 3.797 16.940 1.00 94.62 879 ARG A N 1
ATOM 6512 C CA . ARG A 1 879 ? -39.953 2.584 16.726 1.00 94.62 879 ARG A CA 1
ATOM 6513 C C . ARG A 1 879 ? -38.791 2.905 15.792 1.00 94.62 879 ARG A C 1
ATOM 6515 O O . ARG A 1 879 ? -38.992 3.185 14.612 1.00 94.62 879 ARG A O 1
ATOM 6522 N N . ILE A 1 880 ? -37.570 2.891 16.323 1.00 92.06 880 ILE A N 1
ATOM 6523 C CA . ILE A 1 880 ? -36.334 3.181 15.585 1.00 92.06 880 ILE A CA 1
ATOM 6524 C C . ILE A 1 880 ? -35.730 1.859 15.114 1.00 92.06 880 ILE A C 1
ATOM 6526 O O . ILE A 1 880 ? -35.351 1.023 15.933 1.00 92.06 880 ILE A O 1
ATOM 6530 N N . HIS A 1 881 ? -35.625 1.646 13.804 1.00 89.94 881 HIS A N 1
ATOM 6531 C CA . HIS A 1 881 ? -35.086 0.404 13.261 1.00 89.94 881 HIS A CA 1
ATOM 6532 C C . HIS A 1 881 ? -33.574 0.296 13.503 1.00 89.94 881 HIS A C 1
ATOM 6534 O O . HIS A 1 881 ? -32.800 1.146 13.060 1.00 89.94 881 HIS A O 1
ATOM 6540 N N . LEU A 1 882 ? -33.128 -0.781 14.155 1.00 87.69 882 LEU A N 1
ATOM 6541 C CA . LEU A 1 882 ? -31.724 -0.943 14.560 1.00 87.69 882 LEU A CA 1
ATOM 6542 C C . LEU A 1 882 ? -30.771 -1.123 13.363 1.00 87.69 882 LEU A C 1
ATOM 6544 O O . LEU A 1 882 ? -29.572 -0.843 13.465 1.00 87.69 882 LEU A O 1
ATOM 6548 N N . GLY A 1 883 ? -31.300 -1.560 12.214 1.00 80.69 883 GLY A N 1
ATOM 6549 C CA . GLY A 1 883 ? -30.564 -1.713 10.958 1.00 80.69 883 GLY A CA 1
ATOM 6550 C C . GLY A 1 883 ? -30.224 -0.393 10.262 1.00 80.69 883 GLY A C 1
ATOM 6551 O O . GLY A 1 883 ? -29.089 -0.224 9.824 1.00 80.69 883 GLY A O 1
ATOM 6552 N N . SER A 1 884 ? -31.184 0.532 10.190 1.00 78.50 884 SER A N 1
ATOM 6553 C CA . SER A 1 884 ? -31.158 1.714 9.307 1.00 78.50 884 SER A CA 1
ATOM 6554 C C . SER A 1 884 ? -31.311 3.057 10.032 1.00 78.50 884 SER A C 1
ATOM 6556 O O . SER A 1 884 ? -31.271 4.095 9.384 1.00 78.50 884 SER A O 1
ATOM 6558 N N . ALA A 1 885 ? -31.546 3.048 11.349 1.00 84.06 885 ALA A N 1
ATOM 6559 C CA . ALA A 1 885 ? -31.943 4.209 12.155 1.00 84.06 885 ALA A CA 1
ATOM 6560 C C . ALA A 1 885 ? -33.216 4.943 11.667 1.00 84.06 885 ALA A C 1
ATOM 6562 O O . ALA A 1 885 ? -33.520 6.041 12.146 1.00 84.06 885 ALA A O 1
ATOM 6563 N N . ASN A 1 886 ? -33.985 4.358 10.742 1.00 86.06 886 ASN A N 1
ATOM 6564 C CA . ASN A 1 886 ? -35.260 4.907 10.281 1.00 86.06 886 ASN A CA 1
ATOM 6565 C C . ASN A 1 886 ? -36.334 4.781 11.368 1.00 86.06 886 ASN A C 1
ATOM 6567 O O . ASN A 1 886 ? -36.366 3.793 12.103 1.00 86.06 886 ASN A O 1
ATOM 6571 N N . VAL A 1 887 ? -37.213 5.781 11.465 1.00 89.69 887 VAL A N 1
ATOM 6572 C CA . VAL A 1 887 ? -38.188 5.905 12.556 1.00 89.69 887 VAL A CA 1
ATOM 6573 C C . VAL A 1 887 ? -39.609 5.711 12.034 1.00 89.69 887 VAL A C 1
ATOM 6575 O O . VAL A 1 887 ? -39.987 6.283 11.012 1.00 89.69 887 VAL A O 1
ATOM 6578 N N . LEU A 1 888 ? -40.398 4.923 12.756 1.00 88.75 888 LEU A N 1
ATOM 6579 C CA . LEU A 1 888 ? -41.844 4.783 12.585 1.00 88.75 888 LEU A CA 1
ATOM 6580 C C . LEU A 1 888 ? -42.556 5.370 13.812 1.00 88.75 888 LEU A C 1
ATOM 6582 O O . LEU A 1 888 ? -42.050 5.245 14.926 1.00 88.75 888 LEU A O 1
ATOM 6586 N N . MET A 1 889 ? -43.716 5.990 13.618 1.00 90.44 889 MET A N 1
ATOM 6587 C CA . MET A 1 889 ? -44.603 6.477 14.678 1.00 90.44 889 MET A CA 1
ATOM 6588 C C . MET A 1 889 ? -45.760 5.501 14.889 1.00 90.44 889 MET A C 1
ATOM 6590 O O . MET A 1 889 ? -46.431 5.101 13.933 1.00 90.44 889 MET A O 1
ATOM 6594 N N . GLU A 1 890 ? -46.017 5.150 16.145 1.00 85.31 890 GLU A N 1
ATOM 6595 C CA . GLU A 1 890 ? -47.176 4.352 16.543 1.00 85.31 890 GLU A CA 1
ATOM 6596 C C . GLU A 1 890 ? -48.468 5.199 16.535 1.00 85.31 890 GLU A C 1
ATOM 6598 O O . GLU A 1 890 ? -48.409 6.427 16.666 1.00 85.31 890 GLU A O 1
ATOM 6603 N N . PRO A 1 891 ? -49.654 4.576 16.376 1.00 77.44 891 PRO A N 1
ATOM 6604 C CA . PRO A 1 891 ? -49.884 3.144 16.134 1.00 77.44 891 PRO A CA 1
ATOM 6605 C C . PRO A 1 891 ? -49.871 2.739 14.645 1.00 77.44 891 PRO A C 1
ATOM 6607 O O . PRO A 1 891 ? -49.973 1.557 14.341 1.00 77.44 891 PRO A O 1
ATOM 6610 N N . HIS A 1 892 ? -49.763 3.691 13.712 1.00 78.12 892 HIS A N 1
ATOM 6611 C CA . HIS A 1 892 ? -50.009 3.464 12.275 1.00 78.12 892 HIS A CA 1
ATOM 6612 C C . HIS A 1 892 ? -48.757 3.157 11.433 1.00 78.12 892 HIS A C 1
ATOM 6614 O O . HIS A 1 892 ? -48.845 3.117 10.206 1.00 78.12 892 HIS A O 1
ATOM 6620 N N . ASP A 1 893 ? -47.585 3.021 12.057 1.00 81.56 893 ASP A N 1
ATOM 6621 C CA . ASP A 1 893 ? -46.288 2.898 11.376 1.00 81.56 893 ASP A CA 1
ATOM 6622 C C . ASP A 1 893 ? -46.022 4.006 10.343 1.00 81.56 893 ASP A C 1
ATOM 6624 O O . ASP A 1 893 ? -45.442 3.806 9.270 1.00 81.56 893 ASP A O 1
ATOM 6628 N N . ALA A 1 894 ? -46.430 5.228 10.692 1.00 82.88 894 ALA A N 1
ATOM 6629 C CA . ALA A 1 894 ? -46.157 6.406 9.887 1.00 82.88 894 ALA A CA 1
ATOM 6630 C C . ALA A 1 894 ? -44.656 6.730 9.940 1.00 82.88 894 ALA A C 1
ATOM 6632 O O . ALA A 1 894 ? -44.082 6.910 11.011 1.00 82.88 894 ALA A O 1
ATOM 6633 N N . TYR A 1 895 ? -44.006 6.792 8.779 1.00 82.75 895 TYR A N 1
ATOM 6634 C CA . TYR A 1 895 ? -42.577 7.092 8.693 1.00 82.75 895 TYR A CA 1
ATOM 6635 C C . TYR A 1 895 ? -42.274 8.531 9.134 1.00 82.75 895 TYR A C 1
ATOM 6637 O O . TYR A 1 895 ? -42.902 9.462 8.633 1.00 82.75 895 TYR A O 1
ATOM 6645 N N . LEU A 1 896 ? -41.281 8.692 10.010 1.00 85.00 896 LEU A N 1
ATOM 6646 C CA . LEU A 1 896 ? -40.779 9.977 10.491 1.00 85.00 896 LEU A CA 1
ATOM 6647 C C . LEU A 1 896 ? -39.353 10.206 9.965 1.00 85.00 896 LEU A C 1
ATOM 6649 O O . LEU A 1 896 ? -38.400 9.530 10.366 1.00 85.00 896 LEU A O 1
ATOM 6653 N N . CYS A 1 897 ? -39.201 11.176 9.065 1.00 85.19 897 CYS A N 1
ATOM 6654 C CA . CYS A 1 897 ? -37.916 11.545 8.484 1.00 85.19 897 CYS A CA 1
ATOM 6655 C C . CYS A 1 897 ? -37.149 12.473 9.437 1.00 85.19 897 CYS A C 1
ATOM 6657 O O . CYS A 1 897 ? -37.504 13.639 9.605 1.00 85.19 897 CYS A O 1
ATOM 6659 N N . ILE A 1 898 ? -36.072 11.959 10.040 1.00 83.31 898 ILE A N 1
ATOM 6660 C CA . ILE A 1 898 ? -35.118 12.740 10.840 1.00 83.31 898 ILE A CA 1
ATOM 6661 C C . ILE A 1 898 ? -33.738 12.602 10.203 1.00 83.31 898 ILE A C 1
ATOM 6663 O O . ILE A 1 898 ? -33.158 11.512 10.184 1.00 83.31 898 ILE A O 1
ATOM 6667 N N . VAL A 1 899 ? -33.218 13.722 9.698 1.00 78.00 899 VAL A N 1
ATOM 6668 C CA . VAL A 1 899 ? -31.906 13.815 9.049 1.00 78.00 899 VAL A CA 1
ATOM 6669 C C . VAL A 1 899 ? -30.853 14.226 10.087 1.00 78.00 899 VAL A C 1
ATOM 6671 O O . VAL A 1 899 ? -30.986 15.297 10.681 1.00 78.00 899 VAL A O 1
ATOM 6674 N N . PRO A 1 900 ? -29.787 13.435 10.311 1.00 68.06 900 PRO A N 1
ATOM 6675 C CA . PRO A 1 900 ? -28.714 13.819 11.224 1.00 68.06 900 PRO A CA 1
ATOM 6676 C C . PRO A 1 900 ? -28.022 15.123 10.801 1.00 68.06 900 PRO A C 1
ATOM 6678 O O . PRO A 1 900 ? -27.696 15.331 9.627 1.00 68.06 900 PRO A O 1
ATOM 6681 N N . ALA A 1 901 ? -27.742 15.999 11.767 1.00 64.75 901 ALA A N 1
ATOM 6682 C CA . ALA A 1 901 ? -26.971 17.213 11.518 1.00 64.75 901 ALA A CA 1
ATOM 6683 C C . ALA A 1 901 ? -25.537 16.872 11.065 1.00 64.75 901 ALA A C 1
ATOM 6685 O O . ALA A 1 901 ? -24.898 15.969 11.602 1.00 64.75 901 ALA A O 1
ATOM 6686 N N . ARG A 1 902 ? -24.976 17.648 10.123 1.00 48.91 902 ARG A N 1
ATOM 6687 C CA . ARG A 1 902 ? -23.631 17.417 9.535 1.00 48.91 902 ARG A CA 1
ATOM 6688 C C . ARG A 1 902 ? -22.447 17.528 10.517 1.00 48.91 902 ARG A C 1
ATOM 6690 O O . ARG A 1 902 ? -21.297 17.395 10.102 1.00 48.91 902 ARG A O 1
ATOM 6697 N N . ARG A 1 903 ? -22.701 17.815 11.793 1.00 48.12 903 ARG A N 1
ATOM 6698 C CA . ARG A 1 903 ? -21.744 17.711 12.900 1.00 48.12 903 ARG A CA 1
ATOM 6699 C C . ARG A 1 903 ? -22.464 17.050 14.078 1.00 48.12 903 ARG A C 1
ATOM 6701 O O . ARG A 1 903 ? -23.583 17.477 14.369 1.00 48.12 903 ARG A O 1
ATOM 6708 N N . PRO A 1 904 ? -21.840 16.090 14.784 1.00 45.25 904 PRO A N 1
ATOM 6709 C CA . PRO A 1 904 ? -22.371 15.595 16.049 1.00 45.25 904 PRO A CA 1
ATOM 6710 C C . PRO A 1 904 ? -22.599 16.763 17.011 1.00 45.25 904 PRO A C 1
ATOM 6712 O O . PRO A 1 904 ? -21.748 17.650 17.130 1.00 45.25 904 PRO A O 1
ATOM 6715 N N . SER A 1 905 ? -23.743 16.784 17.695 1.00 39.75 905 SER A N 1
ATOM 6716 C CA . SER A 1 905 ? -23.963 17.765 18.757 1.00 39.75 905 SER A CA 1
ATOM 6717 C C . SER A 1 905 ? -23.059 17.440 19.950 1.00 39.75 905 SER A C 1
ATOM 6719 O O . SER A 1 905 ? -22.757 16.276 20.215 1.00 39.75 905 SER A O 1
ATOM 6721 N N . ALA A 1 906 ? -22.663 18.453 20.726 1.00 39.03 906 ALA A N 1
ATOM 6722 C CA . ALA A 1 906 ? -21.866 18.233 21.937 1.00 39.03 906 ALA A CA 1
ATOM 6723 C C . ALA A 1 906 ? -22.582 17.343 22.981 1.00 39.03 906 ALA A C 1
ATOM 6725 O O . ALA A 1 906 ? -21.931 16.775 23.854 1.00 39.03 906 ALA A O 1
ATOM 6726 N N . ALA A 1 907 ? -23.908 17.175 22.875 1.00 39.22 907 ALA A N 1
ATOM 6727 C CA . ALA A 1 907 ? -24.687 16.283 23.730 1.00 39.22 907 ALA A CA 1
ATOM 6728 C C . ALA A 1 907 ? -24.442 14.789 23.438 1.00 39.22 907 ALA A C 1
ATOM 6730 O O . ALA A 1 907 ? -24.507 13.983 24.364 1.00 39.22 907 ALA A O 1
ATOM 6731 N N . ALA A 1 908 ? -24.089 14.418 22.199 1.00 41.28 908 ALA A N 1
ATOM 6732 C CA . ALA A 1 908 ? -23.738 13.036 21.849 1.00 41.28 908 ALA A CA 1
ATOM 6733 C C . ALA A 1 908 ? -22.456 12.551 22.559 1.00 41.28 908 ALA A C 1
ATOM 6735 O O . ALA A 1 908 ? -22.280 11.356 22.767 1.00 41.28 908 ALA A O 1
ATOM 6736 N N . GLY A 1 909 ? -21.592 13.473 23.000 1.00 46.28 909 GLY A N 1
ATOM 6737 C CA . GLY A 1 909 ? -20.380 13.165 23.766 1.00 46.28 909 GLY A CA 1
ATOM 6738 C C . GLY A 1 909 ? -20.601 12.822 25.246 1.00 46.28 909 GLY A C 1
ATOM 6739 O O . GLY A 1 909 ? -19.617 12.692 25.966 1.00 46.28 909 GLY A O 1
ATOM 6740 N N . ARG A 1 910 ? -21.853 12.717 25.728 1.00 55.09 910 ARG A N 1
ATOM 6741 C CA . ARG A 1 910 ? -22.171 12.423 27.145 1.00 55.09 910 ARG A CA 1
ATOM 6742 C C . ARG A 1 910 ? -22.465 10.949 27.446 1.00 55.09 910 ARG A C 1
ATOM 6744 O O . ARG A 1 910 ? -22.654 10.621 28.611 1.00 55.09 910 ARG A O 1
ATOM 6751 N N . VAL A 1 911 ? -22.527 10.078 26.437 1.00 64.00 911 VAL A N 1
ATOM 6752 C CA . VAL A 1 911 ? -22.737 8.631 26.622 1.00 64.00 911 VAL A CA 1
ATOM 6753 C C . VAL A 1 911 ? -21.476 7.890 26.202 1.00 64.00 911 VAL A C 1
ATOM 6755 O O . VAL A 1 911 ? -20.954 8.112 25.109 1.00 64.00 911 VAL A O 1
ATOM 6758 N N . PHE A 1 912 ? -20.979 7.015 27.075 1.00 73.12 912 PHE A N 1
ATOM 6759 C CA . PHE A 1 912 ? -19.866 6.132 26.755 1.00 73.12 912 PHE A CA 1
ATOM 6760 C C . PHE A 1 912 ? -20.234 5.201 25.588 1.00 73.12 912 PHE A C 1
ATOM 6762 O O . PHE A 1 912 ? -21.284 4.564 25.597 1.00 73.12 912 PHE A O 1
ATOM 6769 N N . LEU A 1 913 ? -19.349 5.107 24.593 1.00 75.38 913 LEU A N 1
ATOM 6770 C CA . LEU A 1 913 ? -19.388 4.075 23.560 1.00 75.38 913 LEU A CA 1
ATOM 6771 C C . LEU A 1 913 ? -18.164 3.155 23.729 1.00 75.38 913 LEU A C 1
ATOM 6773 O O . LEU A 1 913 ? -17.048 3.684 23.836 1.00 75.38 913 LEU A O 1
ATOM 6777 N N . PRO A 1 914 ? -18.348 1.816 23.710 1.00 74.62 914 PRO A N 1
ATOM 6778 C CA . PRO A 1 914 ? -17.286 0.834 23.964 1.00 74.62 914 PRO A CA 1
ATOM 6779 C C . PRO A 1 914 ? -16.247 0.710 22.841 1.00 74.62 914 PRO A C 1
ATOM 6781 O O . PRO A 1 914 ? -15.286 -0.040 22.971 1.00 74.62 914 PRO A O 1
ATOM 6784 N N . PHE A 1 915 ? -16.412 1.439 21.740 1.00 72.31 915 PHE A N 1
ATOM 6785 C CA . PHE A 1 915 ? -15.472 1.506 20.623 1.00 72.31 915 PHE A CA 1
ATOM 6786 C C . PHE A 1 915 ? -15.583 2.864 19.913 1.00 72.31 915 PHE A C 1
ATOM 6788 O O . PHE A 1 915 ? -16.584 3.570 20.053 1.00 72.31 915 PHE A O 1
ATOM 6795 N N . GLU A 1 916 ? -14.555 3.241 19.151 1.00 63.78 916 GLU A N 1
ATOM 6796 C CA . GLU A 1 916 ? -14.567 4.449 18.313 1.00 63.78 916 GLU A CA 1
ATOM 6797 C C . GLU A 1 916 ? -15.489 4.256 17.083 1.00 63.78 916 GLU A C 1
ATOM 6799 O O . GLU A 1 916 ? -15.213 3.439 16.207 1.00 63.78 916 GLU A O 1
ATOM 6804 N N . GLU A 1 917 ? -16.595 5.00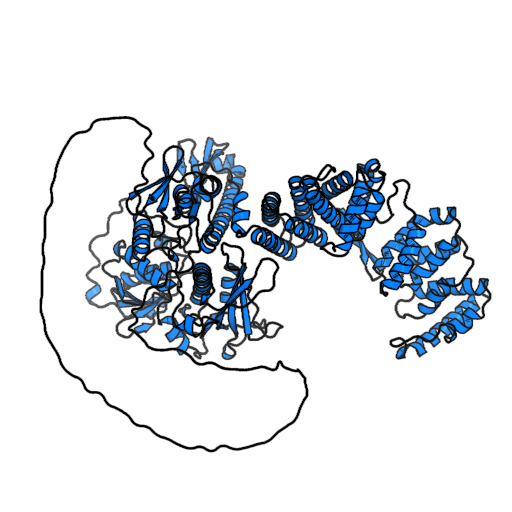8 17.004 1.00 63.84 917 GLU A N 1
ATOM 6805 C CA . GLU A 1 917 ? -17.421 5.171 15.793 1.00 63.84 917 GLU A CA 1
ATOM 6806 C C . GLU A 1 917 ? -17.724 6.668 15.578 1.00 63.84 917 GLU A C 1
ATOM 6808 O O . GLU A 1 917 ? -18.519 7.260 16.311 1.00 63.84 917 GLU A O 1
ATOM 6813 N N . ASP A 1 918 ? -17.125 7.279 14.548 1.00 54.25 918 ASP A N 1
ATOM 6814 C CA . ASP A 1 918 ? -17.373 8.673 14.137 1.00 54.25 918 ASP A CA 1
ATOM 6815 C C . ASP A 1 918 ? -18.799 8.845 13.570 1.00 54.25 918 ASP A C 1
ATOM 6817 O O . ASP A 1 918 ? -19.021 8.840 12.359 1.00 54.25 918 ASP A O 1
ATOM 6821 N N . GLY A 1 919 ? -19.792 8.986 14.454 1.00 58.06 919 GLY A N 1
ATOM 6822 C CA . GLY A 1 919 ? -21.189 9.217 14.065 1.00 58.06 919 GLY A CA 1
ATOM 6823 C C . GLY A 1 919 ? -21.850 8.026 13.360 1.00 58.06 919 GLY A C 1
ATOM 6824 O O . GLY A 1 919 ? -22.681 8.227 12.479 1.00 58.06 919 GLY A O 1
ATOM 6825 N N . GLY A 1 920 ? -21.470 6.796 13.724 1.00 71.50 920 GLY A N 1
ATOM 6826 C CA . GLY A 1 920 ? -22.054 5.567 13.179 1.00 71.50 920 GLY A CA 1
ATOM 6827 C C . GLY A 1 920 ? -23.529 5.355 13.551 1.00 71.50 920 GLY A C 1
ATOM 6828 O O . GLY A 1 920 ? -24.088 6.047 14.403 1.00 71.50 920 GLY A O 1
ATOM 6829 N N . VAL A 1 921 ? -24.158 4.337 12.948 1.00 78.25 921 VAL A N 1
ATOM 6830 C CA . VAL A 1 921 ? -25.597 4.027 13.117 1.00 78.25 921 VAL A CA 1
ATOM 6831 C C . VAL A 1 921 ? -25.989 3.838 14.591 1.00 78.25 921 VAL A C 1
ATOM 6833 O O . VAL A 1 921 ? -27.100 4.188 14.974 1.00 78.25 921 VAL A O 1
ATOM 6836 N N . LEU A 1 922 ? -25.086 3.342 15.448 1.00 82.75 922 LEU A N 1
ATOM 6837 C CA . LEU A 1 922 ? -25.338 3.239 16.892 1.00 82.75 922 LEU A CA 1
ATOM 6838 C C . LEU A 1 922 ? -25.525 4.619 17.547 1.00 82.75 922 LEU A C 1
ATOM 6840 O O . LEU A 1 922 ? -26.478 4.825 18.299 1.00 82.75 922 LEU A O 1
ATOM 6844 N N . ALA A 1 923 ? -24.643 5.570 17.231 1.00 79.69 923 ALA A N 1
ATOM 6845 C CA . ALA A 1 923 ? -24.735 6.944 17.714 1.00 79.69 923 ALA A CA 1
ATOM 6846 C C . ALA A 1 923 ? -25.964 7.666 17.133 1.00 79.69 923 ALA A C 1
ATOM 6848 O O . ALA A 1 923 ? -26.590 8.463 17.829 1.00 79.69 923 ALA A O 1
ATOM 6849 N N . GLU A 1 924 ? -26.353 7.354 15.893 1.00 82.44 924 GLU A N 1
ATOM 6850 C CA . GLU A 1 924 ? -27.574 7.881 15.278 1.00 82.44 924 GLU A CA 1
ATOM 6851 C C . GLU A 1 924 ? -28.846 7.367 15.972 1.00 82.44 924 GLU A C 1
ATOM 6853 O O . GLU A 1 924 ? -29.707 8.174 16.327 1.00 82.44 924 GLU A O 1
ATOM 6858 N N . VAL A 1 925 ? -28.948 6.056 16.230 1.00 87.56 925 VAL A N 1
ATOM 6859 C CA . VAL A 1 925 ? -30.068 5.456 16.982 1.00 87.56 925 VAL A CA 1
ATOM 6860 C C . VAL A 1 925 ? -30.168 6.067 18.382 1.00 87.56 925 VAL A C 1
ATOM 6862 O O . VAL A 1 925 ?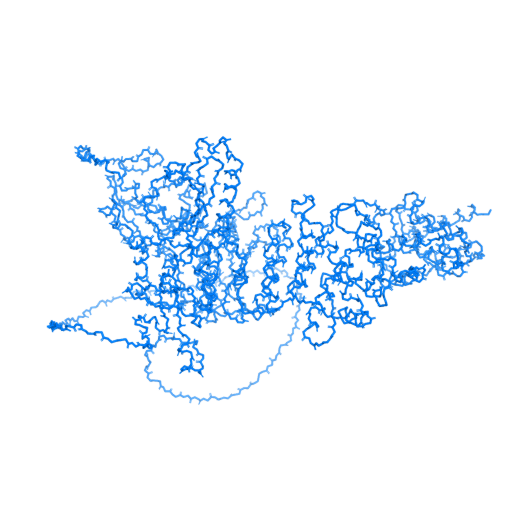 -31.257 6.471 18.784 1.00 87.56 925 VAL A O 1
ATOM 6865 N N . LEU A 1 926 ? -29.045 6.212 19.099 1.00 87.25 926 LEU A N 1
ATOM 6866 C CA . LEU A 1 926 ? -29.016 6.874 20.409 1.00 87.25 926 LEU A CA 1
ATOM 6867 C C . LEU A 1 926 ? -29.443 8.346 20.318 1.00 87.25 926 LEU A C 1
ATOM 6869 O O . LEU A 1 926 ? -30.284 8.787 21.099 1.00 87.25 926 LEU A O 1
ATOM 6873 N N . SER A 1 927 ? -28.917 9.107 19.354 1.00 85.44 927 SER A N 1
ATOM 6874 C CA . SER A 1 927 ? -29.274 10.520 19.172 1.00 85.44 927 SER A CA 1
ATOM 6875 C C . SER A 1 927 ? -30.759 10.704 18.849 1.00 85.44 927 SER A C 1
ATOM 6877 O O . SER A 1 927 ? -31.375 11.633 19.368 1.00 85.44 927 SER A O 1
ATOM 6879 N N . LYS A 1 928 ? -31.342 9.825 18.022 1.00 90.06 928 LYS A N 1
ATOM 6880 C CA . LYS A 1 928 ? -32.782 9.808 17.732 1.00 90.06 928 LYS A CA 1
ATOM 6881 C C . LYS A 1 928 ? -33.590 9.410 18.968 1.00 90.06 928 LYS A C 1
ATOM 6883 O O . LYS A 1 928 ? -34.568 10.081 19.269 1.00 90.06 928 LYS A O 1
ATOM 6888 N N . ALA A 1 929 ? -33.157 8.412 19.740 1.00 92.62 929 ALA A N 1
ATOM 6889 C CA . ALA A 1 929 ? -33.832 8.016 20.977 1.00 92.62 929 ALA A CA 1
ATOM 6890 C C . ALA A 1 929 ? -33.855 9.139 22.030 1.00 92.62 929 ALA A C 1
ATOM 6892 O O . ALA A 1 929 ? -34.904 9.401 22.611 1.00 92.62 929 ALA A O 1
ATOM 6893 N N . PHE A 1 930 ? -32.744 9.858 22.235 1.00 90.19 930 PHE A N 1
ATOM 6894 C CA . PHE A 1 930 ? -32.706 11.005 23.154 1.00 90.19 930 PHE A CA 1
ATOM 6895 C C . PHE A 1 930 ? -33.550 12.197 22.697 1.00 90.19 930 PHE A C 1
ATOM 6897 O O . PHE A 1 930 ? -34.041 12.926 23.553 1.00 90.19 930 PHE A O 1
ATOM 6904 N N . LEU A 1 931 ? -33.682 12.410 21.384 1.00 90.94 931 LEU A N 1
ATOM 6905 C CA . LEU A 1 931 ? -34.525 13.461 20.811 1.00 90.94 931 LEU A CA 1
ATOM 6906 C C . LEU A 1 931 ? -36.017 13.116 20.955 1.00 90.94 931 LEU A C 1
ATOM 6908 O O . LEU A 1 931 ? -36.810 13.955 21.358 1.00 90.94 931 LEU A O 1
ATOM 6912 N N . LEU A 1 932 ? -36.386 11.871 20.645 1.00 94.00 932 LEU A N 1
ATOM 6913 C CA . LEU A 1 932 ? -37.774 11.397 20.615 1.00 94.00 932 LEU A CA 1
ATOM 6914 C C . LEU A 1 932 ? -38.346 11.081 22.002 1.00 94.00 932 LEU A C 1
ATOM 6916 O O . LEU A 1 932 ? -39.549 11.189 22.210 1.00 94.00 932 LEU A O 1
ATOM 6920 N N . ALA A 1 933 ? -37.496 10.751 22.976 1.00 92.19 933 ALA A N 1
ATOM 6921 C CA . ALA A 1 933 ? -37.896 10.645 24.379 1.00 92.19 933 ALA A CA 1
ATOM 6922 C C . ALA A 1 933 ? -38.213 12.010 25.029 1.00 92.19 933 ALA A C 1
ATOM 6924 O O . ALA A 1 933 ? -38.607 12.028 26.192 1.00 92.19 933 ALA A O 1
ATOM 6925 N N . ASP A 1 934 ? -38.012 13.118 24.308 1.00 91.00 934 ASP A N 1
ATOM 6926 C CA . ASP A 1 934 ? -38.152 14.521 24.734 1.00 91.00 934 ASP A CA 1
ATOM 6927 C C . ASP A 1 934 ? -38.902 15.322 23.635 1.00 91.00 934 ASP A C 1
ATOM 6929 O O . ASP A 1 934 ? -38.603 16.479 23.336 1.00 91.00 934 ASP A O 1
ATOM 6933 N N . ASP A 1 935 ? -39.845 14.664 22.946 1.00 92.31 935 ASP A N 1
ATOM 6934 C CA . ASP A 1 935 ? -40.477 15.153 21.708 1.00 92.31 935 ASP A CA 1
ATOM 6935 C C . ASP A 1 935 ? -41.352 16.413 21.876 1.00 92.31 935 ASP A C 1
ATOM 6937 O O . ASP A 1 935 ? -41.614 17.139 20.908 1.00 92.31 935 ASP A O 1
ATOM 6941 N N . ALA A 1 936 ? -41.762 16.725 23.106 1.00 90.31 936 ALA A N 1
ATOM 6942 C CA . ALA A 1 936 ? -42.398 17.987 23.462 1.00 90.31 936 ALA A CA 1
ATOM 6943 C C . ALA A 1 936 ? -41.459 19.189 23.248 1.00 90.31 936 ALA A C 1
ATOM 6945 O O . ALA A 1 936 ? -41.925 20.254 22.840 1.00 90.31 936 ALA A O 1
ATOM 6946 N N . ALA A 1 937 ? -40.150 19.009 23.466 1.00 89.94 937 ALA A N 1
ATOM 6947 C CA . ALA A 1 937 ? -39.129 20.054 23.376 1.00 89.94 937 ALA A CA 1
ATOM 6948 C C . ALA A 1 937 ? -38.538 20.239 21.961 1.00 89.94 937 ALA A C 1
ATOM 6950 O O . ALA A 1 937 ? -37.685 21.108 21.757 1.00 89.94 937 ALA A O 1
ATOM 6951 N N . ILE A 1 938 ? -38.967 19.447 20.969 1.00 88.44 938 ILE A N 1
ATOM 6952 C CA . ILE A 1 938 ? -38.497 19.575 19.582 1.00 88.44 938 ILE A CA 1
ATOM 6953 C C . ILE A 1 938 ? -39.064 20.856 18.958 1.00 88.44 938 ILE A C 1
ATOM 6955 O O . ILE A 1 938 ? -40.276 21.037 18.867 1.00 88.44 938 ILE A O 1
ATOM 6959 N N . THR A 1 939 ? -38.171 21.723 18.474 1.00 87.94 939 THR A N 1
ATOM 6960 C CA . THR A 1 939 ? -38.508 23.005 17.830 1.00 87.94 939 THR A CA 1
ATOM 6961 C C . THR A 1 939 ? -38.188 23.061 16.335 1.00 87.94 939 THR A C 1
ATOM 6963 O O . THR A 1 939 ? -38.555 24.034 15.681 1.00 87.94 939 THR A O 1
ATOM 6966 N N . ASP A 1 940 ? -37.519 22.047 15.772 1.00 84.31 940 ASP A N 1
ATOM 6967 C CA . ASP A 1 940 ? -37.162 22.010 14.348 1.00 84.31 940 ASP A CA 1
ATOM 6968 C C . ASP A 1 940 ? -38.430 21.892 13.475 1.00 84.31 940 ASP A C 1
ATOM 6970 O O . ASP A 1 940 ? -39.104 20.857 13.540 1.00 84.31 940 ASP A O 1
ATOM 6974 N N . PRO A 1 941 ? -38.764 22.890 12.629 1.00 82.94 941 PRO A N 1
ATOM 6975 C CA . PRO A 1 941 ? -39.995 22.868 11.840 1.00 82.94 941 PRO A CA 1
ATOM 6976 C C . PRO A 1 941 ? -40.098 21.674 10.887 1.00 82.94 941 PRO A C 1
ATOM 6978 O O . PRO A 1 941 ? -41.205 21.213 10.614 1.00 82.94 941 PRO A O 1
ATOM 6981 N N . SER A 1 942 ? -38.965 21.145 10.405 1.00 80.38 942 SER A N 1
ATOM 6982 C CA . SER A 1 942 ? -38.948 19.985 9.507 1.00 80.38 942 SER A CA 1
ATOM 6983 C C . SER A 1 942 ? -39.354 18.689 10.212 1.00 80.38 942 SER A C 1
ATOM 6985 O O . SER A 1 942 ? -39.901 17.795 9.569 1.00 80.38 942 SER A O 1
ATOM 6987 N N . ILE A 1 943 ? -39.146 18.601 11.530 1.00 84.50 943 ILE A N 1
ATOM 6988 C CA . ILE A 1 943 ? -39.567 17.465 12.356 1.00 84.50 943 ILE A CA 1
ATOM 6989 C C . ILE A 1 943 ? -40.970 17.721 12.916 1.00 84.50 943 ILE A C 1
ATOM 6991 O O . ILE A 1 943 ? -41.841 16.869 12.775 1.00 84.50 943 ILE A O 1
ATOM 6995 N N . VAL A 1 944 ? -41.225 18.904 13.490 1.00 87.00 944 VAL A N 1
ATOM 6996 C CA . VAL A 1 944 ? -42.514 19.242 14.127 1.00 87.00 944 VAL A CA 1
ATOM 6997 C C . VAL A 1 944 ? -43.687 19.132 13.150 1.00 87.00 944 VAL A C 1
ATOM 6999 O O . VAL A 1 944 ? -44.739 18.640 13.543 1.00 87.00 944 VAL A O 1
ATOM 7002 N N . ALA A 1 945 ? -43.509 19.497 11.875 1.00 84.69 945 ALA A N 1
ATOM 7003 C CA . ALA A 1 945 ? -44.551 19.359 10.851 1.00 84.69 945 ALA A CA 1
ATOM 7004 C C . ALA A 1 945 ? -44.942 17.899 10.528 1.00 84.69 945 ALA A C 1
ATOM 7006 O O . ALA A 1 945 ? -45.976 17.674 9.904 1.00 84.69 945 ALA A O 1
ATOM 7007 N N . GLN A 1 946 ? -44.131 16.914 10.935 1.00 87.62 946 GLN A N 1
ATOM 7008 C CA . GLN A 1 946 ? -44.420 15.482 10.787 1.00 87.62 946 GLN A CA 1
ATOM 7009 C C . GLN A 1 946 ? -45.038 14.862 12.055 1.00 87.62 946 GLN A C 1
ATOM 7011 O O . GLN A 1 946 ? -45.532 13.738 11.994 1.00 87.62 946 GLN A O 1
ATOM 7016 N N . LEU A 1 947 ? -44.991 15.551 13.202 1.00 85.69 947 LEU A N 1
ATOM 7017 C CA . LEU A 1 947 ? -45.418 15.015 14.498 1.00 85.69 947 LEU A CA 1
ATOM 7018 C C . LEU A 1 947 ? -46.889 15.342 14.812 1.00 85.69 947 LEU A C 1
ATOM 7020 O O . LEU A 1 947 ? -47.385 16.401 14.421 1.00 85.69 947 LEU A O 1
ATOM 7024 N N . PRO A 1 948 ? -47.588 14.491 15.588 1.00 84.06 948 PRO A N 1
ATOM 7025 C CA . PRO A 1 948 ? -48.904 14.835 16.108 1.00 84.06 948 PRO A CA 1
ATOM 7026 C C . PRO A 1 948 ? -48.843 16.026 17.092 1.00 84.06 948 PRO A C 1
ATOM 7028 O O . PRO A 1 948 ? -47.797 16.294 17.709 1.00 84.06 948 PRO A O 1
ATOM 7031 N N . PRO A 1 949 ? -49.961 16.760 17.268 1.00 78.31 949 PRO A N 1
ATOM 7032 C CA . PRO A 1 949 ? -50.074 17.786 18.301 1.00 78.31 949 PRO A CA 1
ATOM 7033 C C . PRO A 1 949 ? -49.894 17.179 19.701 1.00 78.31 949 PRO A C 1
ATOM 7035 O O . PRO A 1 949 ? -50.173 16.002 19.920 1.00 78.31 949 PRO A O 1
ATOM 7038 N N . LEU A 1 950 ? -49.426 17.989 20.654 1.00 77.81 950 LEU A N 1
ATOM 7039 C CA . LEU A 1 950 ? -49.294 17.560 22.049 1.00 77.81 950 LEU A CA 1
ATOM 7040 C C . LEU A 1 950 ? -50.677 17.232 22.644 1.00 77.81 950 LEU A C 1
ATOM 7042 O O . LEU A 1 950 ? -51.598 18.036 22.473 1.00 77.81 950 LEU A O 1
ATOM 7046 N N . PRO A 1 951 ? -50.832 16.108 23.370 1.00 74.75 951 PRO A N 1
ATOM 7047 C CA . PRO A 1 951 ? -52.042 15.824 24.137 1.00 74.75 951 PRO A CA 1
ATOM 7048 C C . PRO A 1 951 ? -52.328 16.940 25.149 1.00 74.75 951 PRO A C 1
ATOM 7050 O O . PRO A 1 951 ? -51.414 17.413 25.828 1.00 74.75 951 PRO A O 1
ATOM 7053 N N . ALA A 1 952 ? -53.596 17.341 25.281 1.00 56.44 952 ALA A N 1
ATOM 7054 C CA . ALA A 1 952 ? -53.997 18.477 26.122 1.00 56.44 952 ALA A CA 1
ATOM 7055 C C . ALA A 1 952 ? -53.572 18.328 27.600 1.00 56.44 952 ALA A C 1
ATOM 7057 O O . ALA A 1 952 ? -53.221 19.314 28.248 1.00 56.44 952 ALA A O 1
ATOM 7058 N N . ASP A 1 953 ? -53.514 17.092 28.104 1.00 54.69 953 ASP A N 1
ATOM 7059 C CA . ASP A 1 953 ? -53.182 16.781 29.501 1.00 54.69 953 ASP A CA 1
ATOM 7060 C C . ASP A 1 953 ? -51.671 16.830 29.816 1.00 54.69 953 ASP A C 1
ATOM 7062 O O . ASP A 1 953 ? -51.270 16.774 30.982 1.00 54.69 953 ASP A O 1
ATOM 7066 N N . ALA A 1 954 ? -50.801 16.962 28.806 1.00 52.00 954 ALA A N 1
ATOM 7067 C CA . ALA A 1 954 ? -49.350 17.031 29.010 1.00 52.00 954 ALA A CA 1
ATOM 7068 C C . ALA A 1 954 ? -48.888 18.366 29.635 1.00 52.00 954 ALA A C 1
ATOM 7070 O O . ALA A 1 954 ? -47.832 18.426 30.270 1.00 52.00 954 ALA A O 1
ATOM 7071 N N . GLY A 1 955 ? -49.683 19.435 29.500 1.00 43.16 955 GLY A N 1
ATOM 7072 C CA . GLY A 1 955 ? -49.295 20.806 29.857 1.00 43.16 955 GLY A CA 1
ATOM 7073 C C . GLY A 1 955 ? -49.089 21.100 31.351 1.00 43.16 955 GLY A C 1
ATOM 7074 O O . GLY A 1 955 ? -48.594 22.172 31.681 1.00 43.16 955 GLY A O 1
ATOM 7075 N N . GLN A 1 956 ? -49.440 20.185 32.263 1.00 44.53 956 GLN A N 1
ATOM 7076 C CA . GLN A 1 956 ? -49.413 20.438 33.717 1.00 44.53 956 GLN A CA 1
ATOM 7077 C C . GLN A 1 956 ? -48.186 19.876 34.466 1.00 44.53 956 GLN A C 1
ATOM 7079 O O . GLN A 1 956 ? -48.086 20.042 35.680 1.00 44.53 956 GLN A O 1
ATOM 7084 N N . ARG A 1 957 ? -47.224 19.228 33.789 1.00 47.72 957 ARG A N 1
ATOM 7085 C CA . ARG A 1 957 ? -46.030 18.634 34.446 1.00 47.72 957 ARG A CA 1
ATOM 7086 C C . ARG A 1 957 ? -44.759 19.503 34.406 1.00 47.72 957 ARG A C 1
ATOM 7088 O O . ARG A 1 957 ? -43.685 19.011 34.730 1.00 47.72 957 ARG A O 1
ATOM 7095 N N . GLY A 1 958 ? -44.866 20.780 34.031 1.00 37.41 958 GLY A N 1
ATOM 7096 C CA . GLY A 1 958 ? -43.714 21.660 33.770 1.00 37.41 958 GLY A CA 1
ATOM 7097 C C . GLY A 1 958 ? -43.029 22.322 34.979 1.00 37.41 958 GLY A C 1
ATOM 7098 O O . GLY A 1 958 ? -41.959 22.894 34.803 1.00 37.41 958 GLY A O 1
ATOM 7099 N N . GLU A 1 959 ? -43.601 22.271 36.190 1.00 35.53 959 GLU A N 1
ATOM 7100 C CA . GLU A 1 959 ? -43.156 23.103 37.332 1.00 35.53 959 GLU A CA 1
ATOM 7101 C C . GLU A 1 959 ? -42.593 22.337 38.548 1.00 35.53 959 GLU A C 1
ATOM 7103 O O . GLU A 1 959 ? -42.700 22.804 39.684 1.00 35.53 959 GLU A O 1
ATOM 7108 N N . ARG A 1 960 ? -41.947 21.174 38.366 1.00 38.38 960 ARG A N 1
ATOM 7109 C CA . ARG A 1 960 ? -41.144 20.573 39.452 1.00 38.38 960 ARG A CA 1
ATOM 7110 C C . ARG A 1 960 ? -39.755 20.108 39.018 1.00 38.38 960 ARG A C 1
ATOM 7112 O O . ARG A 1 960 ? -39.602 19.315 38.101 1.00 38.38 960 ARG A O 1
ATOM 7119 N N . GLU A 1 961 ? -38.782 20.592 39.792 1.00 33.16 961 GLU A N 1
ATOM 7120 C CA . GLU A 1 961 ? -37.389 20.137 39.906 1.00 33.16 961 GLU A CA 1
ATOM 7121 C C . GLU A 1 961 ? -36.450 20.398 38.718 1.00 33.16 961 GLU A C 1
ATOM 7123 O O . GLU A 1 961 ? -35.995 19.496 38.024 1.00 33.16 961 GLU A O 1
ATOM 7128 N N . SER A 1 962 ? -36.001 21.655 38.616 1.00 26.39 962 SER A N 1
ATOM 7129 C CA . SER A 1 962 ? -34.666 21.977 38.092 1.00 26.39 962 SER A CA 1
ATOM 7130 C C . SER A 1 962 ? -33.583 21.359 38.995 1.00 26.39 962 SER A C 1
ATOM 7132 O O . SER A 1 962 ? -33.424 21.823 40.132 1.00 26.39 962 SER A O 1
ATOM 7134 N N . PRO A 1 963 ? -32.777 20.383 38.536 1.00 32.91 963 PRO A N 1
ATOM 7135 C CA . PRO A 1 963 ? -31.673 19.865 39.333 1.00 32.91 963 PRO A CA 1
ATOM 7136 C C . PRO A 1 963 ? -30.573 20.926 39.405 1.00 32.91 963 PRO A C 1
ATOM 7138 O O . PRO A 1 963 ? -30.060 21.380 38.377 1.00 32.91 963 PRO A O 1
ATOM 7141 N N . LYS A 1 964 ? -30.191 21.333 40.621 1.00 29.38 964 LYS A N 1
ATOM 7142 C CA . LYS A 1 964 ? -29.027 22.206 40.824 1.00 29.38 964 LYS A CA 1
ATOM 7143 C C . LYS A 1 964 ? -27.794 21.560 40.193 1.00 29.38 964 LYS A C 1
ATOM 7145 O O . LYS A 1 964 ? -27.494 20.402 40.468 1.00 29.38 964 LYS A O 1
ATOM 7150 N N . MET A 1 965 ? -27.039 22.338 39.417 1.00 31.09 965 MET A N 1
ATOM 7151 C CA . MET A 1 965 ? -25.696 21.948 38.990 1.00 31.09 965 MET A CA 1
ATOM 7152 C C . MET A 1 965 ? -24.807 21.711 40.221 1.00 31.09 965 MET A C 1
ATOM 7154 O O . MET A 1 965 ? -24.345 22.668 40.844 1.00 31.09 965 MET A O 1
ATOM 7158 N N . MET A 1 966 ? -24.522 20.449 40.535 1.00 27.34 966 MET A N 1
ATOM 7159 C CA . MET A 1 966 ? -23.249 20.075 41.152 1.00 27.34 966 MET A CA 1
ATOM 7160 C C . MET A 1 966 ? -22.275 19.690 40.032 1.00 27.34 966 MET A C 1
ATOM 7162 O O . MET A 1 966 ? -22.697 19.237 38.967 1.00 27.34 966 MET A O 1
ATOM 7166 N N . ARG A 1 967 ? -21.005 20.049 40.237 1.00 29.19 967 ARG A N 1
ATOM 7167 C CA . ARG A 1 967 ? -19.954 20.104 39.208 1.00 29.19 967 ARG A CA 1
ATOM 7168 C C . ARG A 1 967 ? -19.388 18.739 38.847 1.00 29.19 967 ARG A C 1
ATOM 7170 O O . ARG A 1 967 ? -19.280 17.918 39.778 1.00 29.19 967 ARG A O 1
#

Sequence (967 aa):
MAILLAARLNRAMARDGKEVGQEVAKGGREFAETQVGRLVLGLSEPDRRAAALHLHKELCLSSHRQAGEWAVRVLATLPLRWTPQQAEELLGRVTGRLKGVRLRTYGMLALPVAALECAEPADREGLRAGVAELSRWLPLVPERPAALAGLRRRVDALLPPDGSGLHWSVLDGDDAYGPRMRAEHAGLLASPGVGGLLTHCATLEQVRAGVRWQATAAELIAAAPRGPEAVRELLVGFAAQPECRCEYRGSFGEVGVGYGLTGRSNTALVRGLLWVLAGLATAGTAGGTAGVAAEEAVRLAAGCAMNAGTGIGGRGGTSRSEQVANTAVAVLAGFDGEPGGRAAAELAALRRKVRNRTVLKGAERAQQEIAGRAGVVPSQLRERVVPAAGLDAEHRREVVLPDGSTAVLAVDAAGAASLSFRTAKGRRVASPPASAKREAAAEVAALKGELKELRRLLAAERARLEELLASGASWNGADWQRLYADHPVVGALAKALLWEVRPSDLDDAGHSQDVTARRPEAQTGPGPGPRSRTTNHATRPHAQARAGTGAAAQNDTPAGTGAEAQNDTPAGIGAQARTGAQAQDQAANDTGDAKDQDGPGTGARGGRAGGDGWWVGVPERAGAGWVLAGADGTATPVTAADTVRMWHPLRAAAADVAAWRTEVTDRELRQPFKQAFREVYLLTPAEEATGGYSNRFAGRVLRFGQARSLMGARGWSASQLGFWDGGYEGEAVRPVPAAGPLEWRARFDYQAVEEAGMTRSGTADLCSSNRVRFERRPPGARWTPVTLAEVPPLVLSEALRDVDLFVGVASIAADPRWRDSADGRMAGSWREAAFGPLPPSAQVRAEALARLLPRTRIAGRVELDGRFLRVRGDRTAYRIHLGSANVLMEPHDAYLCIVPARRPSAAAGRVFLPFEEDGGVLAEVLSKAFLLADDAAITDPSIVAQLPPLPADAGQRGERESPKMMR

Mean predicted aligned error: 16.26 Å

Solvent-accessible surface area (backbone atoms only — not comparable to full-atom values): 55007 Å² total; per-residue (Å²): 110,69,69,62,52,52,57,49,47,56,53,22,39,60,46,47,55,59,66,49,76,79,48,73,93,65,69,85,77,59,62,68,76,37,58,48,31,49,53,47,72,72,43,55,71,71,55,36,48,51,48,45,60,47,48,48,51,54,46,43,62,49,89,81,70,78,51,48,41,69,57,32,41,54,54,36,71,51,99,64,91,54,50,61,70,53,23,50,51,46,42,33,43,75,64,57,76,40,84,74,41,46,61,58,50,68,27,66,55,41,34,26,50,47,28,49,75,63,39,55,74,72,58,44,61,78,42,37,71,57,54,54,51,48,55,70,50,56,89,50,34,92,65,62,66,73,58,52,52,55,52,46,55,56,53,48,71,71,46,66,51,51,101,47,54,36,40,72,66,50,53,32,78,43,20,63,48,20,53,47,52,50,68,79,36,46,76,59,45,49,35,68,38,27,22,60,40,47,48,58,19,40,65,42,85,56,71,68,82,49,72,72,59,51,52,54,50,52,55,31,42,74,58,4,90,58,28,58,57,49,46,49,52,56,43,54,53,52,35,67,50,60,82,30,66,16,45,45,78,47,64,62,52,43,77,44,80,47,80,22,50,52,18,72,47,46,43,18,25,54,42,24,38,47,55,49,43,50,50,31,27,61,49,47,79,77,62,96,58,85,41,48,56,44,66,56,42,40,50,47,32,43,38,33,20,47,51,20,23,18,10,66,94,76,42,63,59,48,43,37,30,57,67,44,13,47,20,24,37,54,46,39,32,70,36,60,72,72,47,14,42,51,23,36,36,48,44,58,52,38,64,78,65,35,50,24,65,66,53,51,52,48,26,55,50,24,26,46,54,31,19,46,75,69,39,43,46,55,54,70,42,49,56,82,68,68,70,46,85,73,33,39,88,82,23,30,32,82,42,80,40,85,59,57,23,34,40,34,41,33,44,41,70,62,51,50,70,49,64,34,27,29,41,71,83,69,49,78,38,77,57,81,52,77,57,35,61,72,64,25,44,67,59,57,49,48,55,54,50,50,52,52,53,50,43,54,46,49,55,53,50,44,54,39,52,53,49,38,49,48,18,61,47,71,38,41,26,48,56,41,37,61,58,26,65,63,22,26,53,52,15,38,44,46,48,30,36,54,31,28,39,29,65,48,83,63,60,80,77,63,91,74,82,88,89,85,77,89,75,87,86,76,93,76,81,89,84,83,90,88,90,79,87,80,90,80,86,90,85,84,89,87,89,86,81,95,82,79,92,85,85,84,87,75,89,87,85,82,90,83,84,88,81,90,83,83,87,88,84,84,88,81,90,86,79,89,79,92,82,91,86,86,88,80,88,82,91,85,86,87,86,84,84,89,81,92,81,91,73,95,67,85,76,78,79,84,55,79,58,46,100,83,64,32,40,53,16,34,58,42,80,54,88,96,47,45,23,28,41,25,88,85,74,32,70,42,76,63,46,60,69,15,42,32,32,58,51,54,58,86,81,48,55,73,66,56,39,51,47,46,43,47,45,34,53,75,69,66,39,24,15,69,47,67,45,71,71,45,61,73,47,78,90,45,76,71,35,62,71,57,30,53,43,38,63,92,58,40,75,44,52,24,35,33,68,54,30,51,51,45,34,45,75,72,61,27,54,60,58,60,46,25,92,52,104,45,32,57,54,37,48,28,38,27,79,44,50,44,63,49,76,49,50,38,32,42,37,41,34,33,29,50,35,75,93,66,45,58,43,98,87,45,32,38,44,29,22,28,33,34,45,36,36,44,29,39,26,51,71,95,57,70,80,38,80,44,43,57,86,75,45,54,64,56,50,48,13,50,53,52,42,54,49,50,61,28,49,60,69,20,21,52,33,48,45,71,66,54,83,74,44,94,76,58,86,55,54,64,64,34,52,51,62,29,70,48,84,63,51,59,70,22,50,50,44,51,62,48,44,70,67,50,42,73,79,40,100,53,35,97,34,52,47,83,54,94,62,25,43,34,29,43,28,72,50,50,40,34,36,32,22,55,67,35,52,44,33,26,31,58,93,79,62,46,75,51,67,74,81,81,66,100,58,86,57,82,72,69,74,74,60,91,56,58,35,73,61,95,75,37,68,65,53,47,41,51,54,49,46,64,49,42,50,42,44,76,74,59,77,54,64,81,49,50,77,75,50,73,71,71,53,84,81,64,76,76,73,82,86,75,81,84,79,78,88,76,134

Nearest PDB structures (foldseek):
  8cdj-assembly1_D  TM=2.886E-01  e=4.607E-02  Homo sapiens
  7vf2-assembly1_A  TM=3.411E-01  e=6.801E-01  Homo sapiens
  4cb9-assembly1_A  TM=2.254E-01  e=1.271E-01  Homo sapiens
  2wyo-assembly2_A  TM=4.813E-01  e=1.961E+00  Trypanosoma brucei
  7vpw-assembly1_A  TM=2.438E-01  e=1.573E+00  Homo sapiens